Protein AF-A0A960U790-F1 (afdb_monomer_lite)

Radius of gyration: 33.73 Å; chains: 1; bounding box: 85×59×115 Å

pLDDT: mean 70.13, std 19.77, range [30.08, 96.19]

Structure (mmCIF, N/CA/C/O backbone):
data_AF-A0A960U790-F1
#
_entry.id   AF-A0A960U790-F1
#
loop_
_atom_site.group_PDB
_atom_site.id
_atom_site.type_symbol
_atom_site.label_atom_id
_atom_site.label_alt_id
_atom_site.label_comp_id
_atom_site.label_asym_id
_atom_site.label_entity_id
_atom_site.label_seq_id
_atom_site.pdbx_PDB_ins_code
_atom_site.Cartn_x
_atom_site.Cartn_y
_atom_site.Cartn_z
_atom_site.occupancy
_atom_site.B_iso_or_equiv
_atom_site.auth_seq_id
_atom_site.auth_comp_id
_atom_site.auth_asym_id
_atom_site.auth_atom_id
_atom_site.pdbx_PDB_model_num
ATOM 1 N N . LYS A 1 1 ? -8.826 5.912 34.587 1.00 49.28 1 LYS A N 1
ATOM 2 C CA . LYS A 1 1 ? -7.803 6.725 35.297 1.00 49.28 1 LYS A CA 1
ATOM 3 C C . LYS A 1 1 ? -6.588 7.005 34.409 1.00 49.28 1 LYS A C 1
ATOM 5 O O . LYS A 1 1 ? -6.389 8.159 34.056 1.00 49.28 1 LYS A O 1
ATOM 10 N N . GLU A 1 2 ? -5.840 5.986 33.973 1.00 54.81 2 GLU A N 1
ATOM 11 C CA . GLU A 1 2 ? -4.635 6.170 33.137 1.00 54.81 2 GLU A CA 1
ATOM 12 C C . GLU A 1 2 ? -4.906 6.847 31.784 1.00 54.81 2 GLU A C 1
ATOM 14 O O . GLU A 1 2 ? -4.167 7.744 31.392 1.00 54.81 2 GLU A O 1
ATOM 19 N N . LEU A 1 3 ? -6.016 6.516 31.112 1.00 60.47 3 LEU A N 1
ATOM 20 C CA . LEU A 1 3 ? -6.427 7.194 29.874 1.00 60.47 3 LEU A CA 1
ATOM 21 C C . LEU A 1 3 ? -6.620 8.712 30.059 1.00 60.47 3 LEU A C 1
ATOM 23 O O . LEU A 1 3 ? -6.182 9.495 29.224 1.00 60.47 3 LEU A O 1
ATOM 27 N N . ILE A 1 4 ? -7.243 9.129 31.165 1.00 62.88 4 ILE A N 1
ATOM 28 C CA . ILE A 1 4 ? -7.493 10.547 31.476 1.00 62.88 4 ILE A CA 1
ATOM 29 C C . ILE A 1 4 ? -6.164 11.275 31.704 1.00 62.88 4 ILE A C 1
ATOM 31 O O . ILE A 1 4 ? -5.945 12.350 31.151 1.00 62.88 4 ILE A O 1
ATOM 35 N N . TYR A 1 5 ? -5.248 10.658 32.456 1.00 64.69 5 TYR A N 1
ATOM 36 C CA . TYR A 1 5 ? -3.907 11.196 32.683 1.00 64.69 5 TYR A CA 1
ATOM 37 C C . TYR A 1 5 ? -3.100 11.325 31.381 1.00 64.69 5 TYR A C 1
ATOM 39 O O . TYR A 1 5 ? -2.444 12.341 31.148 1.00 64.69 5 TYR A O 1
ATOM 47 N N . ASN A 1 6 ? -3.198 10.324 30.504 1.00 69.56 6 ASN A N 1
ATOM 48 C CA . ASN A 1 6 ? -2.586 10.321 29.179 1.00 69.56 6 ASN A CA 1
ATOM 49 C C . ASN A 1 6 ? -3.127 11.448 28.292 1.00 69.56 6 ASN A C 1
ATOM 51 O O . ASN A 1 6 ? -2.356 12.243 27.756 1.00 69.56 6 ASN A O 1
ATOM 55 N N . LEU A 1 7 ? -4.449 11.553 28.157 1.00 71.94 7 LEU A N 1
ATOM 56 C CA . LEU A 1 7 ? -5.073 12.606 27.358 1.00 71.94 7 LEU A CA 1
ATOM 57 C C . LEU A 1 7 ? -4.711 13.992 27.893 1.00 71.94 7 LEU A C 1
ATOM 59 O O . LEU A 1 7 ? -4.358 14.869 27.107 1.00 71.94 7 LEU A O 1
ATOM 63 N N . GLN A 1 8 ? -4.699 14.175 29.215 1.00 73.50 8 GLN A N 1
ATOM 64 C CA . GLN A 1 8 ? -4.265 15.433 29.807 1.00 73.50 8 GLN A CA 1
ATOM 65 C C . GLN A 1 8 ? -2.802 15.743 29.483 1.00 73.50 8 GLN A C 1
ATOM 67 O O . GLN A 1 8 ? -2.508 16.827 28.982 1.00 73.50 8 GLN A O 1
ATOM 72 N N . SER A 1 9 ? -1.893 14.795 29.706 1.00 75.25 9 SER A N 1
ATOM 73 C CA . SER A 1 9 ? -0.453 15.023 29.554 1.00 75.25 9 SER A CA 1
ATOM 74 C C . SER A 1 9 ? -0.055 15.332 28.109 1.00 75.25 9 SER A C 1
ATOM 76 O O . SER A 1 9 ? 0.824 16.169 27.891 1.00 75.25 9 SER A O 1
ATOM 78 N N . PHE A 1 10 ? -0.694 14.676 27.133 1.00 80.44 10 PHE A N 1
ATOM 79 C CA . PHE A 1 10 ? -0.276 14.679 25.726 1.00 80.44 10 PHE A CA 1
ATOM 80 C C . PHE A 1 10 ? -1.187 15.469 24.770 1.00 80.44 10 PHE A C 1
ATOM 82 O O . PHE A 1 10 ? -0.719 15.828 23.691 1.00 80.44 10 PHE A O 1
ATOM 89 N N . ALA A 1 11 ? -2.448 15.748 25.123 1.00 81.25 11 ALA A N 1
ATOM 90 C CA . ALA A 1 11 ? -3.440 16.329 24.204 1.00 81.25 11 ALA A CA 1
ATOM 91 C C . ALA A 1 11 ? -4.137 17.608 24.720 1.00 81.25 11 ALA A C 1
ATOM 93 O O . ALA A 1 11 ? -5.062 18.091 24.066 1.00 81.25 11 ALA A O 1
ATOM 94 N N . THR A 1 12 ? -3.706 18.180 25.852 1.00 78.62 12 THR A N 1
ATOM 95 C CA . THR A 1 12 ? -4.268 19.434 26.405 1.00 78.62 12 THR A CA 1
ATOM 96 C C . THR A 1 12 ? -3.220 20.543 26.475 1.00 78.62 12 THR A C 1
ATOM 98 O O . THR A 1 12 ? -2.038 20.265 26.689 1.00 78.62 12 THR A O 1
ATOM 101 N N . THR A 1 13 ? -3.629 21.811 26.342 1.00 77.00 13 THR A N 1
ATOM 102 C CA . THR A 1 13 ? -2.705 22.969 26.280 1.00 77.00 13 THR A CA 1
ATOM 103 C C . THR A 1 13 ? -1.801 23.169 27.496 1.00 77.00 13 THR A C 1
ATOM 105 O O . THR A 1 13 ? -0.815 23.893 27.391 1.00 77.00 13 THR A O 1
ATOM 108 N N . GLU A 1 14 ? -2.106 22.538 28.629 1.00 71.50 14 GLU A N 1
ATOM 109 C CA . GLU A 1 14 ? -1.326 22.612 29.873 1.00 71.50 14 GLU A CA 1
ATOM 110 C C . GLU A 1 14 ? -0.773 21.242 30.309 1.00 71.50 14 GLU A C 1
ATOM 112 O O . GLU A 1 14 ? -0.225 21.098 31.402 1.00 71.50 14 GLU A O 1
ATOM 117 N N . GLY A 1 15 ? -0.889 20.231 29.444 1.00 72.75 15 GLY A N 1
ATOM 118 C CA . GLY A 1 15 ? -0.283 18.919 29.637 1.00 72.75 15 GLY A CA 1
ATOM 119 C C . GLY A 1 15 ? 1.237 19.002 29.687 1.00 72.75 15 GLY A C 1
ATOM 120 O O . GLY A 1 15 ? 1.854 19.721 28.901 1.00 72.75 15 GLY A O 1
ATOM 121 N N . SER A 1 16 ? 1.870 18.254 30.591 1.00 74.81 16 SER A N 1
ATOM 122 C CA . SER A 1 16 ? 3.328 18.291 30.784 1.00 74.81 16 SER A CA 1
ATOM 123 C C . SER A 1 16 ? 4.103 17.905 29.517 1.00 74.81 16 SER A C 1
ATOM 125 O O . SER A 1 16 ? 5.072 18.572 29.161 1.00 74.81 16 SER A O 1
ATOM 127 N N . ALA A 1 17 ? 3.662 16.876 28.788 1.00 79.62 17 ALA A N 1
ATOM 128 C CA . ALA A 1 17 ? 4.284 16.449 27.536 1.00 79.62 17 ALA A CA 1
ATOM 129 C C . ALA A 1 17 ? 3.899 17.357 26.356 1.00 79.62 17 ALA A C 1
ATOM 131 O O . ALA A 1 17 ? 4.753 17.675 25.530 1.00 79.62 17 ALA A O 1
ATOM 132 N N . TYR A 1 18 ? 2.647 17.825 26.308 1.00 83.44 18 TYR A N 1
ATOM 133 C CA . TYR A 1 18 ? 2.175 18.761 25.283 1.00 83.44 18 TYR A CA 1
ATOM 134 C C . TYR A 1 18 ? 2.915 20.107 25.348 1.00 83.44 18 TYR A C 1
ATOM 136 O O . TYR A 1 18 ? 3.306 20.659 24.325 1.00 83.44 18 TYR A O 1
ATOM 144 N N . THR A 1 19 ? 3.143 20.642 26.550 1.00 82.31 19 THR A N 1
ATOM 145 C CA . THR A 1 19 ? 3.803 21.944 26.760 1.00 82.31 19 THR A CA 1
ATOM 146 C C . THR A 1 19 ? 5.322 21.887 26.659 1.00 82.31 19 THR A C 1
ATOM 148 O O . THR A 1 19 ? 5.932 22.847 26.186 1.00 82.31 19 THR A O 1
ATOM 151 N N . SER A 1 20 ? 5.946 20.793 27.096 1.00 82.31 20 SER A N 1
ATOM 152 C CA . SER A 1 20 ? 7.407 20.648 27.061 1.00 82.31 20 SER A CA 1
ATOM 153 C C . SER A 1 20 ? 7.953 20.301 25.678 1.00 82.31 20 SER A C 1
ATOM 155 O O . SER A 1 20 ? 9.158 20.417 25.462 1.00 82.31 20 SER A O 1
ATOM 157 N N . ASN A 1 21 ? 7.098 19.878 24.742 1.00 82.31 21 ASN A N 1
ATOM 158 C CA . ASN A 1 21 ? 7.537 19.378 23.451 1.00 82.31 21 ASN A CA 1
ATOM 159 C C . ASN A 1 21 ? 6.752 19.988 22.284 1.00 82.31 21 ASN A C 1
ATOM 161 O O . ASN A 1 21 ? 5.572 19.700 22.074 1.00 82.31 21 ASN A O 1
ATOM 165 N N . ASP A 1 22 ? 7.452 20.775 21.464 1.00 83.69 22 ASP A N 1
ATOM 166 C CA . ASP A 1 22 ? 6.905 21.435 20.272 1.00 83.69 22 ASP A CA 1
ATOM 167 C C . ASP A 1 22 ? 6.262 20.470 19.278 1.00 83.69 22 ASP A C 1
ATOM 169 O O . ASP A 1 22 ? 5.402 20.872 18.492 1.00 83.69 22 ASP A O 1
ATOM 173 N N . ALA A 1 23 ? 6.625 19.187 19.331 1.00 82.62 23 ALA A N 1
ATOM 174 C CA . ALA A 1 23 ? 6.073 18.173 18.456 1.00 82.62 23 ALA A CA 1
ATOM 175 C C . ALA A 1 23 ? 4.546 18.090 18.486 1.00 82.62 23 ALA A C 1
ATOM 177 O O . ALA A 1 23 ? 3.942 17.914 17.430 1.00 82.62 23 ALA A O 1
ATOM 178 N N . TYR A 1 24 ? 3.937 18.265 19.660 1.00 85.50 24 TYR A N 1
ATOM 179 C CA . TYR A 1 24 ? 2.486 18.194 19.854 1.00 85.50 24 TYR A CA 1
ATOM 180 C C . TYR A 1 24 ? 1.766 19.511 19.526 1.00 85.50 24 TYR A C 1
ATOM 182 O O . TYR A 1 24 ? 0.544 19.527 19.363 1.00 85.50 24 TYR A O 1
ATOM 190 N N . ARG A 1 25 ? 2.513 20.618 19.410 1.00 85.56 25 ARG A N 1
ATOM 191 C CA . ARG A 1 25 ? 1.985 21.991 19.315 1.00 85.56 25 ARG A CA 1
ATOM 192 C C . ARG A 1 25 ? 2.064 22.604 17.921 1.00 85.56 25 ARG A C 1
ATOM 194 O O . ARG A 1 25 ? 1.762 23.784 17.769 1.00 85.56 25 ARG A O 1
ATOM 201 N N . LEU A 1 26 ? 2.484 21.837 16.916 1.00 79.88 26 LEU A N 1
ATOM 202 C CA . LEU A 1 26 ? 2.589 22.323 15.541 1.00 79.88 26 LEU A CA 1
ATOM 203 C C . LEU A 1 26 ? 1.247 22.904 15.081 1.00 79.88 26 LEU A C 1
ATOM 205 O O . LEU A 1 26 ? 0.240 22.205 15.093 1.00 79.88 26 LEU A O 1
ATOM 209 N N . SER A 1 27 ? 1.228 24.169 14.661 1.00 76.25 27 SER A N 1
ATOM 210 C CA . SER A 1 27 ? -0.010 24.895 14.341 1.00 76.25 27 SER A CA 1
ATOM 211 C C . SER A 1 27 ? -0.846 24.219 13.248 1.00 76.25 27 SER A C 1
ATOM 213 O O . SER A 1 27 ? -2.066 24.173 13.366 1.00 76.25 27 SER A O 1
ATOM 215 N N . ALA A 1 28 ? -0.202 23.649 12.225 1.00 77.44 28 ALA A N 1
ATOM 216 C CA . ALA A 1 28 ? -0.868 22.931 11.133 1.00 77.44 28 ALA A CA 1
ATOM 217 C C . ALA A 1 28 ? -1.344 21.513 11.515 1.00 77.44 28 ALA A C 1
ATOM 219 O O . ALA A 1 28 ? -2.295 20.997 10.928 1.00 77.44 28 ALA A O 1
ATOM 220 N N . HIS A 1 29 ? -0.696 20.869 12.491 1.00 84.31 29 HIS A N 1
ATOM 221 C CA . HIS A 1 29 ? -0.903 19.453 12.828 1.00 84.31 29 HIS A CA 1
ATOM 222 C C . HIS A 1 29 ? -0.875 19.214 14.338 1.00 84.31 29 HIS A C 1
ATOM 224 O O . HIS A 1 29 ? -0.199 18.313 14.835 1.00 84.31 29 HIS A O 1
ATOM 230 N N . SER A 1 30 ? -1.607 20.041 15.076 1.00 85.81 30 SER A N 1
ATOM 231 C CA . SER A 1 30 ? -1.618 19.975 16.532 1.00 85.81 30 SER A CA 1
ATOM 232 C C . SER A 1 30 ? -2.286 18.684 17.010 1.00 85.81 30 SER A C 1
ATOM 234 O O . SER A 1 30 ? -3.311 18.251 16.469 1.00 85.81 30 SER A O 1
ATOM 236 N N . SER A 1 31 ? -1.702 18.094 18.053 1.00 86.06 31 SER A N 1
ATOM 237 C CA . SER A 1 31 ? -2.255 16.943 18.774 1.00 86.06 31 SER A CA 1
ATOM 238 C C . SER A 1 31 ? -3.260 17.346 19.858 1.00 86.06 31 SER A C 1
ATOM 240 O O . SER A 1 31 ? -3.664 16.503 20.656 1.00 86.06 31 SER A O 1
ATOM 242 N N . ARG A 1 32 ? -3.652 18.626 19.924 1.00 85.25 32 ARG A N 1
ATOM 243 C CA . ARG A 1 32 ? -4.670 19.106 20.863 1.00 85.25 32 ARG A CA 1
ATOM 244 C C . ARG A 1 32 ? -5.994 18.394 20.600 1.00 85.25 32 ARG A C 1
ATOM 246 O O . ARG A 1 32 ? -6.420 18.295 19.449 1.00 85.25 32 ARG A O 1
ATOM 253 N N . LEU A 1 33 ? -6.657 17.942 21.661 1.00 79.88 33 LEU A N 1
ATOM 254 C CA . LEU A 1 33 ? -7.851 17.103 21.571 1.00 79.88 33 LEU A CA 1
ATOM 255 C C . LEU A 1 33 ? -8.955 17.723 20.699 1.00 79.88 33 LEU A C 1
ATOM 257 O O . LEU A 1 33 ? -9.510 17.033 19.849 1.00 79.88 33 LEU A O 1
ATOM 261 N N . SER A 1 34 ? -9.222 19.024 20.849 1.00 74.69 34 SER A N 1
ATOM 262 C CA . SER A 1 34 ? -10.219 19.751 20.049 1.00 74.69 34 SER A CA 1
ATOM 263 C C . SER A 1 34 ? -9.935 19.714 18.548 1.00 74.69 34 SER A C 1
ATOM 265 O O . SER A 1 34 ? -10.837 19.429 17.760 1.00 74.69 34 SER A O 1
ATOM 267 N N . TYR A 1 35 ? -8.679 19.915 18.144 1.00 82.06 35 TYR A N 1
ATOM 268 C CA . TYR A 1 35 ? -8.278 19.834 16.740 1.00 82.06 35 TYR A CA 1
ATOM 269 C C . TYR A 1 35 ? -8.288 18.403 16.219 1.00 82.06 35 TYR A C 1
ATOM 271 O O . TYR A 1 35 ? -8.776 18.161 15.121 1.00 82.06 35 TYR A O 1
ATOM 279 N N . VAL A 1 36 ? -7.804 17.438 17.003 1.00 82.94 36 VAL A N 1
ATOM 280 C CA . VAL A 1 36 ? -7.788 16.028 16.595 1.00 82.94 36 VAL A CA 1
ATOM 281 C C . VAL A 1 36 ? -9.210 15.505 16.385 1.00 82.94 36 VAL A C 1
ATOM 283 O O . VAL A 1 36 ? -9.488 14.906 15.352 1.00 82.94 36 VAL A O 1
ATOM 286 N N . VAL A 1 37 ? -10.135 15.769 17.311 1.00 78.50 37 VAL A N 1
ATOM 287 C CA . VAL A 1 37 ? -11.541 15.343 17.194 1.00 78.50 37 VAL A CA 1
ATOM 288 C C . VAL A 1 37 ? -12.254 16.082 16.058 1.00 78.50 37 VAL A C 1
ATOM 290 O O . VAL A 1 37 ? -12.947 15.446 15.262 1.00 78.50 37 VAL A O 1
ATOM 293 N N . GLY A 1 38 ? -12.058 17.399 15.937 1.00 74.56 38 GLY A N 1
ATOM 294 C CA . GLY A 1 38 ? -12.632 18.198 14.852 1.00 74.56 38 GLY A CA 1
ATOM 295 C C . GLY A 1 38 ? -12.177 17.723 13.470 1.00 74.56 38 GLY A C 1
ATOM 296 O O . GLY A 1 38 ? -13.012 17.465 12.599 1.00 74.56 38 GLY A O 1
ATOM 297 N N . ASP A 1 39 ? -10.869 17.527 13.292 1.00 82.50 39 ASP A N 1
ATOM 298 C CA . ASP A 1 39 ? -10.276 17.078 12.031 1.00 82.50 39 ASP A CA 1
ATOM 299 C C . ASP A 1 39 ? -10.623 15.622 11.711 1.00 82.50 39 ASP A C 1
ATOM 301 O O . ASP A 1 39 ? -10.814 15.297 10.542 1.00 82.50 39 ASP A O 1
ATOM 305 N N . MET A 1 40 ? -10.742 14.748 12.719 1.00 83.88 40 MET A N 1
ATOM 306 C CA . MET A 1 40 ? -11.142 13.343 12.551 1.00 83.88 40 MET A CA 1
ATOM 307 C C . MET A 1 40 ? -12.595 13.212 12.085 1.00 83.88 40 MET A C 1
ATOM 309 O O . MET A 1 40 ? -12.924 12.329 11.292 1.00 83.88 40 MET A O 1
ATOM 313 N N . MET A 1 41 ? -13.482 14.093 12.546 1.00 76.88 41 MET A N 1
ATOM 314 C CA . MET A 1 41 ? -14.902 14.012 12.208 1.00 76.88 41 MET A CA 1
ATOM 315 C C . MET A 1 41 ? -15.205 14.379 10.753 1.00 76.88 41 MET A C 1
ATOM 317 O O . MET A 1 41 ? -16.214 13.924 10.219 1.00 76.88 41 MET A O 1
ATOM 321 N N . VAL A 1 42 ? -14.334 15.136 10.083 1.00 78.94 42 VAL A N 1
ATOM 322 C CA . VAL A 1 42 ? -14.486 15.483 8.660 1.00 78.94 42 VAL A CA 1
ATOM 323 C C . VAL A 1 42 ? -14.420 14.247 7.739 1.00 78.94 42 VAL A C 1
ATOM 325 O O . VAL A 1 42 ? -15.391 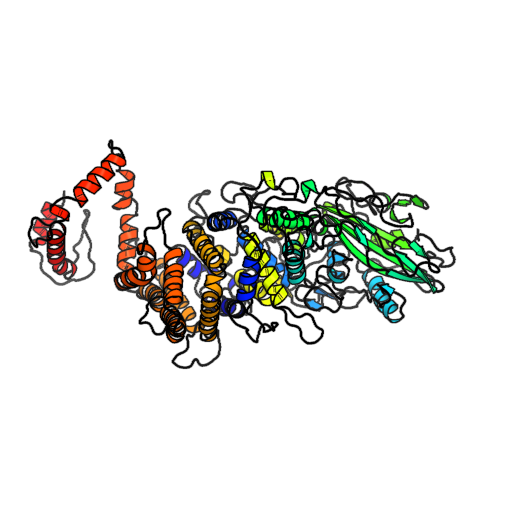13.996 7.027 1.00 78.94 42 VAL A O 1
ATOM 328 N N . PRO A 1 43 ? -13.349 13.426 7.731 1.00 81.56 43 PRO A N 1
ATOM 329 C CA . PRO A 1 43 ? -13.327 12.188 6.954 1.00 81.56 43 PRO A CA 1
ATOM 330 C C . PRO A 1 43 ? -14.363 11.166 7.444 1.00 81.56 43 PRO A C 1
ATOM 332 O O . PRO A 1 43 ? -14.939 10.463 6.619 1.00 81.56 43 PRO A O 1
ATOM 335 N N . LEU A 1 44 ? -14.670 11.096 8.747 1.00 80.12 44 LEU A N 1
ATOM 336 C CA . LEU A 1 44 ? -15.715 10.185 9.235 1.00 80.12 44 LEU A CA 1
ATOM 337 C C . LEU A 1 44 ? -17.084 10.511 8.629 1.00 80.12 44 LEU A C 1
ATOM 339 O O . LEU A 1 44 ? -17.762 9.600 8.163 1.00 80.12 44 LEU A O 1
ATOM 343 N N . ARG A 1 45 ? -17.473 11.790 8.540 1.00 75.06 45 ARG A N 1
ATOM 344 C CA . ARG A 1 45 ? -18.717 12.197 7.859 1.00 75.06 45 ARG A CA 1
ATOM 345 C C . ARG A 1 45 ? -18.766 11.732 6.416 1.00 75.06 45 ARG A C 1
ATOM 347 O O . ARG A 1 45 ? -19.806 11.245 5.991 1.00 75.06 45 ARG A O 1
ATOM 354 N N . ALA A 1 46 ? -17.648 11.818 5.702 1.00 76.94 46 ALA A N 1
ATOM 355 C CA . ALA A 1 46 ? -17.554 11.393 4.311 1.00 76.94 46 ALA A CA 1
ATOM 356 C C . ALA A 1 46 ? -17.796 9.880 4.107 1.00 76.94 46 ALA A C 1
ATOM 358 O O . ALA A 1 46 ? -18.114 9.451 3.001 1.00 76.94 46 ALA A O 1
ATOM 359 N N . LEU A 1 47 ? -17.686 9.053 5.157 1.00 77.50 47 LEU A N 1
ATOM 360 C CA . LEU A 1 47 ? -18.060 7.632 5.095 1.00 77.50 47 LEU A CA 1
ATOM 361 C C . LEU A 1 47 ? -19.583 7.422 5.136 1.00 77.50 47 LEU A C 1
ATOM 363 O O . LEU A 1 47 ? -20.097 6.498 4.497 1.00 77.50 47 LEU A O 1
ATOM 367 N N . PHE A 1 48 ? -20.294 8.270 5.886 1.00 71.00 48 PHE A N 1
ATOM 368 C CA . PHE A 1 48 ? -21.737 8.162 6.138 1.00 71.00 48 PHE A CA 1
ATOM 369 C C . PHE A 1 48 ? -22.583 9.081 5.249 1.00 71.00 48 PHE A C 1
ATOM 371 O O . PHE A 1 48 ? -23.780 8.844 5.084 1.00 71.00 48 PHE A O 1
ATOM 378 N N . ALA A 1 49 ? -21.994 10.126 4.677 1.00 68.69 49 ALA A N 1
ATOM 379 C CA . ALA A 1 49 ? -22.663 11.130 3.864 1.00 68.69 49 ALA A CA 1
ATOM 380 C C . ALA A 1 49 ? -21.759 11.593 2.717 1.00 68.69 49 ALA A C 1
ATOM 382 O O . ALA A 1 49 ? -20.535 11.588 2.832 1.00 68.69 49 ALA A O 1
ATOM 383 N N . ASN A 1 50 ? -22.371 12.036 1.618 1.00 67.12 50 ASN A N 1
ATOM 384 C CA . ASN A 1 50 ? -21.640 12.645 0.510 1.00 67.12 50 ASN A CA 1
ATOM 385 C C . ASN A 1 50 ? -21.191 14.054 0.925 1.00 67.12 50 ASN A C 1
ATOM 387 O O . ASN A 1 50 ? -21.965 15.007 0.849 1.00 67.12 50 ASN A O 1
ATOM 391 N N . ASP A 1 51 ? -19.954 14.169 1.401 1.00 65.81 51 ASP A N 1
ATOM 392 C CA . ASP A 1 51 ? -19.344 15.441 1.785 1.00 65.81 51 ASP A CA 1
ATOM 393 C C . ASP A 1 51 ? -18.773 16.153 0.538 1.00 65.81 51 ASP A C 1
ATOM 395 O O . ASP A 1 51 ? -17.960 15.555 -0.172 1.00 65.81 51 ASP A O 1
ATOM 399 N N . PRO A 1 52 ? -19.134 17.423 0.260 1.00 64.81 52 PRO A N 1
ATOM 400 C CA . PRO A 1 52 ? -18.595 18.183 -0.872 1.00 64.81 52 PRO A CA 1
ATOM 401 C C . PRO A 1 52 ? -17.062 18.282 -0.899 1.00 64.81 52 PRO A C 1
ATOM 403 O O . PRO A 1 52 ? -16.481 18.460 -1.971 1.00 64.81 52 PRO A O 1
ATOM 406 N N . LYS A 1 53 ? -16.395 18.171 0.259 1.00 67.31 53 LYS A N 1
ATOM 407 C CA . LYS A 1 53 ? -14.929 18.199 0.387 1.00 67.31 53 LYS A CA 1
ATOM 408 C C . LYS A 1 53 ? -14.263 16.982 -0.257 1.00 67.31 53 LYS A C 1
ATOM 410 O O . LYS A 1 53 ? -13.126 17.084 -0.718 1.00 67.31 53 LYS A O 1
ATOM 415 N N . TYR A 1 54 ? -14.955 15.846 -0.298 1.00 69.38 54 TYR A N 1
ATOM 416 C CA . TYR A 1 54 ? -14.477 14.626 -0.937 1.00 69.38 54 TYR A CA 1
ATOM 417 C C . TYR A 1 54 ? -15.326 14.384 -2.185 1.00 69.38 54 TYR A C 1
ATOM 419 O O . TYR A 1 54 ? -16.420 13.831 -2.083 1.00 69.38 54 TYR A O 1
ATOM 427 N N . PRO A 1 55 ? -14.868 14.807 -3.375 1.00 64.25 55 PRO A N 1
ATOM 428 C CA . PRO A 1 55 ? -15.619 14.572 -4.599 1.00 64.25 55 PRO A CA 1
ATOM 429 C C . PRO A 1 55 ? -15.785 13.048 -4.776 1.00 64.25 55 PRO A C 1
ATOM 431 O O . PRO A 1 55 ? -14.799 12.329 -4.910 1.00 64.25 55 PRO A O 1
ATOM 434 N N . MET A 1 56 ? -17.029 12.554 -4.710 1.00 76.19 56 MET A N 1
ATOM 435 C CA . MET A 1 56 ? -17.412 11.134 -4.825 1.00 76.19 56 MET A CA 1
ATOM 436 C C . MET A 1 56 ? -18.446 10.928 -5.945 1.00 76.19 56 MET A C 1
ATOM 438 O O . MET A 1 56 ? -19.076 11.878 -6.422 1.00 76.19 56 MET A O 1
ATOM 442 N N . LYS A 1 57 ? -18.627 9.684 -6.406 1.00 71.75 57 LYS A N 1
ATOM 443 C CA . LYS A 1 57 ? -19.493 9.319 -7.550 1.00 71.75 57 LYS A CA 1
ATOM 444 C C . LYS A 1 57 ? -21.015 9.483 -7.321 1.00 71.75 57 LYS A C 1
ATOM 446 O O . LYS A 1 57 ? -21.770 9.481 -8.286 1.00 71.75 57 LYS A O 1
ATOM 451 N N . THR A 1 58 ? -21.459 9.792 -6.100 1.00 61.34 58 THR A N 1
ATOM 452 C CA . THR A 1 58 ? -22.817 10.259 -5.710 1.00 61.34 58 THR A CA 1
ATOM 453 C C . THR A 1 58 ? -23.997 9.277 -5.781 1.00 61.34 58 THR A C 1
ATOM 455 O O . THR A 1 58 ? -25.084 9.665 -5.363 1.00 61.34 58 THR A O 1
ATOM 458 N N . ASP A 1 59 ? -23.842 8.022 -6.209 1.00 66.06 59 ASP A N 1
ATOM 459 C CA . ASP A 1 59 ? -24.972 7.075 -6.289 1.00 66.06 59 ASP A CA 1
ATOM 460 C C . ASP A 1 59 ? -25.277 6.338 -4.972 1.00 66.06 59 ASP A C 1
ATOM 462 O O . ASP A 1 59 ? -26.442 6.080 -4.669 1.00 66.06 59 ASP A O 1
ATOM 466 N N . LYS A 1 60 ? -24.261 6.051 -4.154 1.00 73.06 60 LYS A N 1
ATOM 467 C CA . LYS A 1 60 ? -24.388 5.491 -2.797 1.00 73.06 60 LYS A CA 1
ATOM 468 C C . LYS A 1 60 ? -23.256 6.004 -1.901 1.00 73.06 60 LYS A C 1
ATOM 470 O O . LYS A 1 60 ? -22.238 6.473 -2.393 1.00 73.06 60 LYS A O 1
ATOM 475 N N . THR A 1 61 ? -23.413 5.900 -0.581 1.00 76.56 61 THR A N 1
ATOM 476 C CA . THR A 1 61 ? -22.339 6.231 0.374 1.00 76.56 61 THR A CA 1
ATOM 477 C C . THR A 1 61 ? -21.278 5.127 0.418 1.00 76.56 61 THR A C 1
ATOM 479 O O . THR A 1 61 ? -21.561 3.969 0.092 1.00 76.56 61 THR A O 1
ATOM 482 N N . VAL A 1 62 ? -20.060 5.445 0.879 1.00 81.25 62 VAL A N 1
ATOM 483 C CA . VAL A 1 62 ? -18.982 4.449 1.055 1.00 81.25 62 VAL A CA 1
ATOM 484 C C . VAL A 1 62 ? -19.434 3.301 1.959 1.00 81.25 62 VAL A C 1
ATOM 486 O O . VAL A 1 62 ? -19.207 2.139 1.626 1.00 81.25 62 VAL A O 1
ATOM 489 N N . LEU A 1 63 ? -20.136 3.601 3.057 1.00 76.94 63 LEU A N 1
ATOM 490 C CA . LEU A 1 63 ? -20.687 2.577 3.946 1.00 76.94 63 LEU A CA 1
ATOM 491 C C . LEU A 1 63 ? -21.684 1.653 3.234 1.00 76.94 63 LEU A C 1
ATOM 493 O O . LEU A 1 63 ? -21.649 0.440 3.430 1.00 76.94 63 LEU A O 1
ATOM 497 N N . SER A 1 64 ? -22.559 2.203 2.389 1.00 76.06 64 SER A N 1
ATOM 498 C CA . SER A 1 64 ? -23.512 1.381 1.641 1.00 76.06 64 SER A CA 1
ATOM 499 C C . SER A 1 64 ? -22.792 0.419 0.698 1.00 76.06 64 SER A C 1
ATOM 501 O O . SER A 1 64 ? -23.156 -0.753 0.649 1.00 76.06 64 SER A O 1
ATOM 503 N N . TYR A 1 65 ? -21.753 0.881 -0.000 1.00 84.06 65 TYR A N 1
ATOM 504 C CA . TYR A 1 65 ? -20.929 0.012 -0.838 1.00 84.06 65 TYR A CA 1
ATOM 505 C C . TYR A 1 65 ? -20.172 -1.043 -0.032 1.00 84.06 65 TYR A C 1
ATOM 507 O O . TYR A 1 65 ? -20.107 -2.190 -0.458 1.00 84.06 65 TYR A O 1
ATOM 515 N N . LEU A 1 66 ? -19.621 -0.688 1.131 1.00 84.31 66 LEU A N 1
ATOM 516 C CA . LEU A 1 66 ? -18.940 -1.642 2.009 1.00 84.31 66 LEU A CA 1
ATOM 517 C C . LEU A 1 66 ? -19.868 -2.797 2.392 1.00 84.31 66 LEU A C 1
ATOM 519 O O . LEU A 1 66 ? -19.485 -3.956 2.265 1.00 84.31 66 LEU A O 1
ATOM 523 N N . LEU A 1 67 ? -21.095 -2.482 2.802 1.00 75.94 67 LEU A N 1
ATOM 524 C CA . LEU A 1 67 ? -22.075 -3.492 3.191 1.00 75.94 67 LEU A CA 1
ATOM 525 C C . LEU A 1 67 ? -22.547 -4.327 1.992 1.00 75.94 67 LEU A C 1
ATOM 527 O O . LEU A 1 67 ? -22.767 -5.521 2.140 1.00 75.94 67 LEU A O 1
ATOM 531 N N . ASP A 1 68 ? -22.691 -3.725 0.808 1.00 79.38 68 ASP A N 1
ATOM 532 C CA . ASP A 1 68 ? -23.027 -4.465 -0.419 1.00 79.38 68 ASP A CA 1
ATOM 533 C C . ASP A 1 68 ? -21.889 -5.418 -0.831 1.00 79.38 68 ASP A C 1
ATOM 535 O O . ASP A 1 68 ? -22.142 -6.540 -1.260 1.00 79.38 68 ASP A O 1
ATOM 539 N N . ASN A 1 69 ? -20.631 -5.008 -0.651 1.00 83.19 69 ASN A N 1
ATOM 540 C CA . ASN A 1 69 ? -19.466 -5.847 -0.936 1.00 83.19 69 ASN A CA 1
ATOM 541 C C . ASN A 1 69 ? -19.328 -6.992 0.073 1.00 83.19 69 ASN A C 1
ATOM 543 O O . ASN A 1 69 ? -19.026 -8.113 -0.328 1.00 83.19 69 ASN A O 1
ATOM 547 N N . LEU A 1 70 ? -19.582 -6.751 1.362 1.00 77.62 70 LEU A N 1
ATOM 548 C CA . LEU A 1 70 ? -19.608 -7.819 2.368 1.00 77.62 70 LEU A CA 1
ATOM 549 C C . LEU A 1 70 ? -20.693 -8.868 2.068 1.00 77.62 70 LEU A C 1
ATOM 551 O O . LEU A 1 70 ? -20.466 -10.044 2.326 1.00 77.62 70 LEU A O 1
ATOM 555 N N . ASN A 1 71 ? -21.805 -8.476 1.433 1.00 69.94 71 ASN A N 1
ATOM 556 C CA . ASN A 1 71 ? -22.848 -9.404 0.974 1.00 69.94 71 ASN A CA 1
ATOM 557 C C . ASN A 1 71 ? -22.411 -10.345 -0.141 1.00 69.94 71 ASN A C 1
ATOM 559 O O . ASN A 1 71 ? -22.983 -11.413 -0.329 1.00 69.94 71 ASN A O 1
ATOM 563 N N . SER A 1 72 ? -21.382 -9.976 -0.897 1.00 72.19 72 SER A N 1
ATOM 564 C CA . SER A 1 72 ? -20.971 -10.810 -2.020 1.00 72.19 72 SER A CA 1
ATOM 565 C C . SER A 1 72 ? -20.314 -12.130 -1.596 1.00 72.19 72 SER A C 1
ATOM 567 O O . SER A 1 72 ? -20.281 -13.045 -2.422 1.00 72.19 72 SER A O 1
ATOM 569 N N . TYR A 1 73 ? -19.857 -12.281 -0.341 1.00 73.19 73 TYR A N 1
ATOM 570 C CA . TYR A 1 73 ? -19.071 -13.439 0.107 1.00 73.19 73 TYR A CA 1
ATOM 571 C C . TYR A 1 73 ? -19.456 -13.980 1.483 1.00 73.19 73 TYR A C 1
ATOM 573 O O . TYR A 1 73 ? -19.746 -13.233 2.416 1.00 73.19 73 TYR A O 1
ATOM 581 N N . GLU A 1 74 ? -19.341 -15.299 1.631 1.00 66.44 74 GLU A N 1
ATOM 582 C CA . GLU A 1 74 ? -19.443 -15.967 2.927 1.00 66.44 74 GLU A CA 1
ATOM 583 C C . GLU A 1 74 ? -18.157 -15.734 3.732 1.00 66.44 74 GLU A C 1
ATOM 585 O O . GLU A 1 74 ? -17.137 -16.403 3.544 1.00 66.44 74 GLU A O 1
ATOM 590 N N . THR A 1 75 ? -18.177 -14.750 4.632 1.00 62.62 75 THR A N 1
ATOM 591 C CA . THR A 1 75 ? -17.081 -14.548 5.591 1.00 62.62 75 THR A CA 1
ATOM 592 C C . THR A 1 75 ? -17.340 -15.348 6.871 1.00 62.62 75 THR A C 1
ATOM 594 O O . THR A 1 75 ? -18.471 -15.455 7.334 1.00 62.62 75 THR A O 1
ATOM 597 N N . SER A 1 76 ? -16.292 -15.964 7.427 1.00 53.97 76 SER A N 1
ATOM 598 C CA . SER A 1 76 ? -16.385 -16.793 8.639 1.00 53.97 76 SER A CA 1
ATOM 599 C C . SER A 1 76 ? -16.832 -16.014 9.878 1.00 53.97 76 SER A C 1
ATOM 601 O O . SER A 1 76 ? -16.581 -14.813 9.950 1.00 53.97 76 SER A O 1
ATOM 603 N N . ASN A 1 77 ? -17.331 -16.750 10.880 1.00 54.59 77 ASN A N 1
ATOM 604 C CA . ASN A 1 77 ? -17.801 -16.292 12.193 1.00 54.59 77 ASN A CA 1
ATOM 605 C C . ASN A 1 77 ? -17.154 -14.973 12.687 1.00 54.59 77 ASN A C 1
ATOM 607 O O . ASN A 1 77 ? -15.959 -14.970 13.016 1.00 54.59 77 ASN A O 1
ATOM 611 N N . PRO A 1 78 ? -17.913 -13.860 12.771 1.00 58.62 78 PRO A N 1
ATOM 612 C CA . PRO A 1 78 ? -17.395 -12.562 13.216 1.00 58.62 78 PRO A CA 1
ATOM 613 C C . PRO A 1 78 ? -16.940 -12.544 14.684 1.00 58.62 78 PRO A C 1
ATOM 615 O O . PRO A 1 78 ? -16.252 -11.613 15.087 1.00 58.62 78 PRO A O 1
ATOM 618 N N . GLU A 1 79 ? -17.253 -13.595 15.449 1.00 57.75 79 GLU A N 1
ATOM 619 C CA . GLU A 1 79 ? -16.954 -13.812 16.876 1.00 57.75 79 GLU A CA 1
ATOM 620 C C . GLU A 1 79 ? -15.473 -13.677 17.285 1.00 57.75 79 GLU A C 1
ATOM 622 O O . GLU A 1 79 ? -15.167 -13.591 18.470 1.00 57.75 79 GLU A O 1
ATOM 627 N N . LEU A 1 80 ? -14.531 -13.663 16.334 1.00 68.62 80 LEU A N 1
ATOM 628 C CA . LEU A 1 80 ? -13.085 -13.606 16.608 1.00 68.62 80 LEU A CA 1
ATOM 629 C C . LEU A 1 80 ? -12.415 -12.296 16.165 1.00 68.62 80 LEU A C 1
ATOM 631 O O . LEU A 1 80 ? -11.179 -12.195 16.140 1.00 68.62 80 LEU A O 1
ATOM 635 N N . ILE A 1 81 ? -13.203 -11.281 15.807 1.00 73.00 81 ILE A N 1
ATOM 636 C CA . ILE A 1 81 ? -12.676 -9.966 15.427 1.00 73.00 81 ILE A CA 1
ATOM 637 C C . ILE A 1 81 ? -12.026 -9.273 16.625 1.00 73.00 81 ILE A C 1
ATOM 639 O O . ILE A 1 81 ? -10.934 -8.720 16.481 1.00 73.00 81 ILE A O 1
ATOM 643 N N . ASP A 1 82 ? -12.617 -9.379 17.813 1.00 67.81 82 ASP A N 1
ATOM 644 C CA . ASP A 1 82 ? -12.043 -8.811 19.040 1.00 67.81 82 ASP A CA 1
ATOM 645 C C . ASP A 1 82 ? -10.691 -9.445 19.384 1.00 67.81 82 ASP A C 1
ATOM 647 O O . ASP A 1 82 ? -9.712 -8.733 19.602 1.00 67.81 82 ASP A O 1
ATOM 651 N N . SER A 1 83 ? -10.577 -10.776 19.287 1.00 75.44 83 SER A N 1
ATOM 652 C CA . SER A 1 83 ? -9.297 -11.481 19.470 1.00 75.44 83 SER A CA 1
ATOM 653 C C . SER A 1 83 ? -8.230 -11.021 18.468 1.00 75.44 83 SER A C 1
ATOM 655 O O . SER A 1 83 ? -7.044 -10.929 18.790 1.00 75.44 83 SER A O 1
ATOM 657 N N . THR A 1 84 ? -8.639 -10.711 17.239 1.00 84.31 84 THR A N 1
ATOM 658 C CA . THR A 1 84 ? -7.742 -10.190 16.203 1.00 84.31 84 THR A CA 1
ATOM 659 C C . THR A 1 84 ? -7.278 -8.770 16.527 1.00 84.31 84 THR A C 1
ATOM 661 O O . THR A 1 84 ? -6.087 -8.476 16.419 1.00 84.31 84 THR A O 1
ATOM 664 N N . LEU A 1 85 ? -8.194 -7.900 16.961 1.00 80.94 85 LEU A N 1
ATOM 665 C CA . LEU A 1 85 ? -7.879 -6.539 17.394 1.00 80.94 85 LEU A CA 1
ATOM 666 C C . LEU A 1 85 ? -6.934 -6.545 18.603 1.00 80.94 85 LEU A C 1
ATOM 668 O O . LEU A 1 85 ? -5.941 -5.821 18.605 1.00 80.94 85 LEU A O 1
ATOM 672 N N . GLN A 1 86 ? -7.183 -7.423 19.576 1.00 78.25 86 GLN A N 1
ATOM 673 C CA . GLN A 1 86 ? -6.318 -7.615 20.739 1.00 78.25 86 GLN A CA 1
ATOM 674 C C . GLN A 1 86 ? -4.899 -8.011 20.313 1.00 78.25 86 GLN A C 1
ATOM 676 O O . GLN A 1 86 ? -3.917 -7.431 20.777 1.00 78.25 86 GLN A O 1
ATOM 681 N N . LYS A 1 87 ? -4.770 -8.958 19.375 1.00 83.94 87 LYS A N 1
ATOM 682 C CA . LYS A 1 87 ? -3.468 -9.369 18.823 1.00 83.94 87 LYS A CA 1
ATOM 683 C C . LYS A 1 87 ? -2.773 -8.232 18.070 1.00 83.94 87 LYS A C 1
ATOM 685 O O . LYS A 1 87 ? -1.569 -8.078 18.213 1.00 83.94 87 LYS A O 1
ATOM 690 N N . LEU A 1 88 ? -3.496 -7.402 17.317 1.00 85.94 88 LEU A N 1
ATOM 691 C CA . LEU A 1 88 ? -2.915 -6.235 16.633 1.00 85.94 88 LEU A CA 1
ATOM 692 C C . LEU A 1 88 ? -2.356 -5.174 17.598 1.00 85.94 88 LEU A C 1
ATOM 694 O O . LEU A 1 88 ? -1.464 -4.414 17.217 1.00 85.94 88 LEU A O 1
ATOM 698 N N . VAL A 1 89 ? -2.866 -5.118 18.831 1.00 81.19 89 VAL A N 1
ATOM 699 C CA . VAL A 1 89 ? -2.339 -4.257 19.903 1.00 81.19 89 VAL A CA 1
ATOM 700 C C . VAL A 1 89 ? -1.175 -4.932 20.644 1.00 81.19 89 VAL A C 1
ATOM 702 O O . VAL A 1 89 ? -0.178 -4.282 20.963 1.00 81.19 89 VAL A O 1
ATOM 705 N N . ALA A 1 90 ? -1.269 -6.238 20.899 1.00 78.31 90 ALA A N 1
ATOM 706 C CA . ALA A 1 90 ? -0.257 -6.989 21.645 1.00 78.31 90 ALA A CA 1
ATOM 707 C C . ALA A 1 90 ? 1.028 -7.271 20.841 1.00 78.31 90 ALA A C 1
ATOM 709 O O . ALA A 1 90 ? 2.108 -7.413 21.422 1.00 78.31 90 ALA A O 1
ATOM 710 N N . LEU A 1 91 ? 0.923 -7.346 19.513 1.00 85.00 91 LEU A N 1
ATOM 711 C CA . LEU A 1 91 ? 2.040 -7.629 18.616 1.00 85.00 91 LEU A CA 1
ATOM 712 C C . LEU A 1 91 ? 2.631 -6.345 18.022 1.00 85.00 91 LEU A C 1
ATOM 714 O O . LEU A 1 91 ? 1.943 -5.334 17.859 1.00 85.00 91 LEU A O 1
ATOM 718 N N . ASP A 1 92 ? 3.915 -6.390 17.675 1.00 85.44 92 ASP A N 1
ATOM 719 C CA . ASP A 1 92 ? 4.540 -5.377 16.827 1.00 85.44 92 ASP A CA 1
ATOM 720 C C . ASP A 1 92 ? 4.243 -5.627 15.341 1.00 85.44 92 ASP A C 1
ATOM 722 O O . ASP A 1 92 ? 3.614 -6.615 14.956 1.00 85.44 92 ASP A O 1
ATOM 726 N N . PHE A 1 93 ? 4.709 -4.728 14.474 1.00 83.94 93 PHE A N 1
ATOM 727 C CA . PHE A 1 93 ? 4.486 -4.843 13.032 1.00 83.94 93 PHE A CA 1
ATOM 728 C C . PHE A 1 93 ? 5.115 -6.094 12.395 1.00 83.94 93 PHE A C 1
ATOM 730 O O . PHE A 1 93 ? 4.648 -6.544 11.346 1.00 83.94 93 PHE A O 1
ATOM 737 N N . LYS A 1 94 ? 6.158 -6.670 13.010 1.00 85.62 94 LYS A N 1
ATOM 738 C CA . LYS A 1 94 ? 6.746 -7.934 12.565 1.00 85.62 94 LYS A CA 1
ATOM 739 C C . LYS A 1 94 ? 5.979 -9.127 13.100 1.00 85.62 94 LYS A C 1
ATOM 741 O O . LYS A 1 94 ? 6.204 -10.196 12.564 1.00 85.62 94 LYS A O 1
ATOM 746 N N . GLY A 1 95 ? 5.047 -8.967 14.036 1.00 85.69 95 GLY A N 1
ATOM 747 C CA . GLY A 1 95 ? 4.268 -10.050 14.633 1.00 85.69 95 GLY A CA 1
ATOM 748 C C . GLY A 1 95 ? 4.886 -10.623 15.910 1.00 85.69 95 GLY A C 1
ATOM 749 O O . GLY A 1 95 ? 4.404 -11.650 16.386 1.00 85.69 95 GLY A O 1
ATOM 750 N N . TYR A 1 96 ? 5.922 -9.984 16.464 1.00 85.50 96 TYR A N 1
ATOM 751 C CA . TYR A 1 96 ? 6.507 -10.368 17.747 1.00 85.50 96 TYR A CA 1
ATOM 752 C C . TYR A 1 96 ? 5.675 -9.821 18.902 1.00 85.50 96 TYR A C 1
ATOM 754 O O . TYR A 1 96 ? 5.177 -8.696 18.857 1.00 85.50 96 TYR A O 1
ATOM 762 N N . ASP A 1 97 ? 5.573 -10.600 19.974 1.00 81.44 97 ASP A N 1
ATOM 763 C CA . ASP A 1 97 ? 4.916 -10.153 21.198 1.00 81.44 97 ASP A CA 1
ATOM 764 C C . ASP A 1 97 ? 5.773 -9.103 21.918 1.00 81.44 97 ASP A C 1
ATOM 766 O O . ASP A 1 97 ? 6.919 -9.352 22.306 1.00 81.44 97 ASP A O 1
ATOM 770 N N . ARG A 1 98 ? 5.181 -7.924 22.116 1.00 77.81 98 ARG A N 1
ATOM 771 C CA . ARG A 1 98 ? 5.840 -6.729 22.657 1.00 77.81 98 ARG A CA 1
ATOM 772 C C . ARG A 1 98 ? 6.110 -6.778 24.157 1.00 77.81 98 ARG A C 1
ATOM 774 O O . ARG A 1 98 ? 6.701 -5.847 24.711 1.00 77.81 98 ARG A O 1
ATOM 781 N N . SER A 1 99 ? 5.605 -7.799 24.841 1.00 67.12 99 SER A N 1
ATOM 782 C CA . SER A 1 99 ? 5.765 -7.998 26.282 1.00 67.12 99 SER A CA 1
ATOM 783 C C . SER A 1 99 ? 6.860 -9.002 26.629 1.00 67.12 99 SER A C 1
ATOM 785 O O . SER A 1 99 ? 7.466 -8.888 27.692 1.00 67.12 99 SER A O 1
ATOM 787 N N . ILE A 1 100 ? 7.136 -9.952 25.733 1.00 70.81 100 ILE A N 1
ATOM 788 C CA . ILE A 1 100 ? 8.055 -11.070 25.993 1.00 70.81 100 ILE A CA 1
ATOM 789 C C . ILE A 1 100 ? 9.243 -11.126 25.029 1.00 70.81 100 ILE A C 1
ATOM 791 O O . ILE A 1 100 ? 10.280 -11.679 25.391 1.00 70.81 100 ILE A O 1
ATOM 795 N N . SER A 1 101 ? 9.132 -10.575 23.815 1.00 77.00 101 SER A N 1
ATOM 796 C CA . SER A 1 101 ? 10.200 -10.676 22.816 1.00 77.00 101 SER A CA 1
ATOM 797 C C . SER A 1 101 ? 11.202 -9.532 22.946 1.00 77.00 101 SER A C 1
ATOM 799 O O . SER A 1 101 ? 10.854 -8.360 22.801 1.00 77.00 101 SER A O 1
ATOM 801 N N . ALA A 1 102 ? 12.479 -9.870 23.135 1.00 77.56 102 ALA A N 1
ATOM 802 C CA . ALA A 1 102 ? 13.576 -8.900 23.183 1.00 77.56 102 ALA A CA 1
ATOM 803 C C . ALA A 1 102 ? 13.818 -8.180 21.842 1.00 77.56 102 ALA A C 1
ATOM 805 O O . ALA A 1 102 ? 14.419 -7.109 21.820 1.00 77.56 102 ALA A O 1
ATOM 806 N N . SER A 1 103 ? 13.361 -8.762 20.729 1.00 79.44 103 SER A N 1
ATOM 807 C CA . SER A 1 103 ? 13.467 -8.177 19.385 1.00 79.44 103 SER A CA 1
ATOM 808 C C . SER A 1 103 ? 12.244 -7.350 18.989 1.00 79.44 103 SER A C 1
ATOM 810 O O . SER A 1 103 ? 12.230 -6.793 17.891 1.00 79.44 103 SER A O 1
ATOM 812 N N . SER A 1 104 ? 11.226 -7.285 19.853 1.00 77.31 104 SER A N 1
ATOM 813 C CA . SER A 1 104 ? 10.007 -6.533 19.570 1.00 77.31 104 SER A CA 1
ATOM 814 C C . SER A 1 104 ? 10.218 -5.025 19.655 1.00 77.31 104 SER A C 1
ATOM 816 O O . SER A 1 104 ? 11.004 -4.521 20.464 1.00 77.31 104 SER A O 1
ATOM 818 N N . ILE A 1 105 ? 9.474 -4.285 18.835 1.00 76.12 105 ILE A N 1
ATOM 819 C CA . ILE A 1 105 ? 9.452 -2.820 18.897 1.00 76.12 105 ILE A CA 1
ATOM 820 C C . ILE A 1 105 ? 8.381 -2.342 19.881 1.00 76.12 105 ILE A C 1
ATOM 822 O O . ILE A 1 105 ? 7.319 -2.939 20.055 1.00 76.12 105 ILE A O 1
ATOM 826 N N . SER A 1 106 ? 8.615 -1.187 20.503 1.00 74.56 106 SER A N 1
ATOM 827 C CA . SER A 1 106 ? 7.636 -0.523 21.363 1.00 74.56 106 SER A CA 1
ATOM 828 C C . SER A 1 106 ? 6.441 0.077 20.614 1.00 74.56 106 SER A C 1
ATOM 830 O O . SER A 1 106 ? 5.747 0.889 21.209 1.00 74.56 106 SER A O 1
ATOM 832 N N . ILE A 1 107 ? 6.152 -0.304 19.372 1.00 81.06 107 ILE A N 1
ATOM 833 C CA . ILE A 1 107 ? 5.048 0.236 18.566 1.00 81.06 107 ILE A CA 1
ATOM 834 C C . ILE A 1 107 ? 4.144 -0.926 18.163 1.00 81.06 107 ILE A C 1
ATOM 836 O O . ILE A 1 107 ? 4.636 -1.973 17.741 1.00 81.06 107 ILE A O 1
ATOM 840 N N . THR A 1 108 ? 2.830 -0.752 18.316 1.00 84.38 108 THR A N 1
ATOM 841 C CA . THR A 1 108 ? 1.842 -1.789 17.970 1.00 84.38 108 THR A CA 1
ATOM 842 C C . THR A 1 108 ? 1.790 -2.022 16.453 1.00 84.38 108 THR A C 1
ATOM 844 O O . THR A 1 108 ? 2.086 -1.123 15.654 1.00 84.38 108 THR A O 1
ATOM 847 N N . ALA A 1 109 ? 1.353 -3.210 16.031 1.00 87.00 109 ALA A N 1
ATOM 848 C CA . ALA A 1 109 ? 1.040 -3.481 14.630 1.00 87.00 109 ALA A CA 1
ATOM 849 C C . ALA A 1 109 ? -0.044 -2.517 14.113 1.00 87.00 109 ALA A C 1
ATOM 851 O O . ALA A 1 109 ? 0.085 -1.957 13.024 1.00 87.00 109 ALA A O 1
ATOM 852 N N . LEU A 1 110 ? -1.078 -2.260 14.922 1.00 87.62 110 LEU A N 1
ATOM 853 C CA . LEU A 1 110 ? -2.161 -1.334 14.580 1.00 87.62 110 LEU A CA 1
ATOM 854 C C . LEU A 1 110 ? -1.653 0.093 14.312 1.00 87.62 110 LEU A C 1
ATOM 856 O O . LEU A 1 110 ? -1.997 0.695 13.299 1.00 87.62 110 LEU A O 1
ATOM 860 N N . GLU A 1 111 ? -0.805 0.625 15.190 1.00 87.00 111 GLU A N 1
ATOM 861 C CA . GLU A 1 111 ? -0.203 1.951 15.033 1.00 87.00 111 GLU A CA 1
ATOM 862 C C . GLU A 1 111 ? 0.702 2.023 13.805 1.00 87.00 111 GLU A C 1
ATOM 864 O O . GLU A 1 111 ? 0.623 2.978 13.033 1.00 87.00 111 GLU A O 1
ATOM 869 N N . SER A 1 112 ? 1.490 0.974 13.569 1.00 87.81 112 SER A N 1
ATOM 870 C CA . SER A 1 112 ? 2.356 0.879 12.392 1.00 87.81 112 SER A CA 1
ATOM 871 C C . SER A 1 112 ? 1.553 0.848 11.087 1.00 87.81 112 SER A C 1
ATOM 873 O O . SER A 1 112 ? 1.953 1.471 10.107 1.00 87.81 112 SER A O 1
ATOM 875 N N . LEU A 1 113 ? 0.390 0.186 11.063 1.00 88.56 113 LEU A N 1
ATOM 876 C CA . LEU A 1 113 ? -0.488 0.148 9.889 1.00 88.56 113 LEU A CA 1
ATOM 877 C C . LEU A 1 113 ? -0.975 1.555 9.519 1.00 88.56 113 LEU A C 1
ATOM 879 O O . LEU A 1 113 ? -0.869 1.974 8.366 1.00 88.56 113 LEU A O 1
ATOM 883 N N . ILE A 1 114 ? -1.491 2.294 10.503 1.00 90.00 114 ILE A N 1
ATOM 884 C CA . ILE A 1 114 ? -1.996 3.654 10.285 1.00 90.00 114 ILE A CA 1
ATOM 885 C C . ILE A 1 114 ? -0.847 4.608 9.937 1.00 90.00 114 ILE A C 1
ATOM 887 O O . ILE A 1 114 ? -1.005 5.469 9.068 1.00 90.00 114 ILE A O 1
ATOM 891 N N . PHE A 1 115 ? 0.329 4.407 10.536 1.00 88.38 115 PHE A N 1
ATOM 892 C CA . PHE A 1 115 ? 1.543 5.128 10.169 1.00 88.38 115 PHE A CA 1
ATOM 893 C C . PHE A 1 115 ? 1.899 4.935 8.693 1.00 88.38 115 PHE A C 1
ATOM 895 O O . PHE A 1 115 ? 2.080 5.921 7.985 1.00 88.38 115 PHE A O 1
ATOM 902 N N . VAL A 1 116 ? 1.914 3.698 8.188 1.00 88.31 116 VAL A N 1
ATOM 903 C CA . VAL A 1 116 ? 2.198 3.413 6.770 1.00 88.31 116 VAL A CA 1
ATOM 904 C C . VAL A 1 116 ? 1.177 4.049 5.834 1.00 88.31 116 VAL A C 1
ATOM 906 O O . VAL A 1 116 ? 1.570 4.578 4.794 1.00 88.31 116 VAL A O 1
ATOM 909 N N . LEU A 1 117 ? -0.109 4.049 6.196 1.00 89.69 117 LEU A N 1
ATOM 910 C CA . LEU A 1 117 ? -1.143 4.722 5.402 1.00 89.69 117 LEU A CA 1
ATOM 911 C C . LEU A 1 117 ? -0.872 6.227 5.275 1.00 89.69 117 LEU A C 1
ATOM 913 O O . LEU A 1 117 ? -1.022 6.785 4.188 1.00 89.69 117 LEU A O 1
ATOM 917 N N . ALA A 1 118 ? -0.433 6.878 6.356 1.00 89.69 118 ALA A N 1
ATOM 918 C CA . ALA A 1 118 ? -0.034 8.282 6.319 1.00 89.69 118 ALA A CA 1
ATOM 919 C C . ALA A 1 118 ? 1.258 8.486 5.506 1.00 89.69 118 ALA A C 1
ATOM 921 O O . ALA A 1 118 ? 1.318 9.391 4.671 1.00 89.69 118 ALA A O 1
ATOM 922 N N . THR A 1 119 ? 2.266 7.625 5.691 1.00 87.12 119 THR A N 1
ATOM 923 C CA . THR A 1 119 ? 3.534 7.668 4.942 1.00 87.12 119 THR A CA 1
ATOM 924 C C . THR A 1 119 ? 3.294 7.566 3.444 1.00 87.12 119 THR A C 1
ATOM 926 O O . THR A 1 119 ? 3.848 8.353 2.688 1.00 87.12 119 THR A O 1
ATOM 929 N N . ALA A 1 120 ? 2.441 6.645 2.999 1.00 88.12 120 ALA A N 1
ATOM 930 C CA . ALA A 1 120 ? 2.177 6.408 1.582 1.00 88.12 120 ALA A CA 1
ATOM 931 C C . ALA A 1 120 ? 1.498 7.586 0.862 1.00 88.12 120 ALA A C 1
ATOM 933 O O . ALA A 1 120 ? 1.635 7.697 -0.353 1.00 88.12 120 ALA A O 1
ATOM 934 N N . GLU A 1 121 ? 0.790 8.462 1.582 1.00 87.25 121 GLU A N 1
ATOM 935 C CA . GLU A 1 121 ? 0.220 9.700 1.024 1.00 87.25 121 GLU A CA 1
ATOM 936 C C . GLU A 1 121 ? 1.217 10.868 1.060 1.00 87.25 121 GLU A C 1
ATOM 938 O O . GLU A 1 121 ? 1.194 11.737 0.189 1.00 87.25 121 GLU A O 1
ATOM 943 N N . LEU A 1 122 ? 2.081 10.919 2.076 1.00 83.75 122 LEU A N 1
ATOM 944 C CA . LEU A 1 122 ? 3.091 11.973 2.213 1.00 83.75 122 LEU A CA 1
ATOM 945 C C . LEU A 1 122 ? 4.324 11.714 1.337 1.00 83.75 122 LEU A C 1
ATOM 947 O O . LEU A 1 122 ? 5.044 12.645 0.993 1.00 83.75 122 LEU A O 1
ATOM 951 N N . PHE A 1 123 ? 4.580 10.466 0.964 1.00 83.56 123 PHE A N 1
ATOM 952 C CA . PHE A 1 123 ? 5.745 10.107 0.173 1.00 83.56 123 PHE A CA 1
ATOM 953 C C . PHE A 1 123 ? 5.497 10.297 -1.334 1.00 83.56 123 PHE A C 1
ATOM 955 O O . PHE A 1 123 ? 4.445 9.934 -1.857 1.00 83.56 123 PHE A O 1
ATOM 962 N N . GLY A 1 124 ? 6.498 10.825 -2.039 1.00 86.31 124 GLY A N 1
ATOM 963 C CA . GLY A 1 124 ? 6.468 11.093 -3.477 1.00 86.31 124 GLY A CA 1
ATOM 964 C C . GLY A 1 124 ? 6.757 12.563 -3.751 1.00 86.31 124 GLY A C 1
ATOM 965 O O . GLY A 1 124 ? 6.142 13.447 -3.143 1.00 86.31 124 GLY A O 1
ATOM 966 N N . TYR A 1 125 ? 7.707 12.830 -4.644 1.00 85.00 125 TYR A N 1
ATOM 967 C CA . TYR A 1 125 ? 8.262 14.172 -4.814 1.00 85.00 125 TYR A CA 1
ATOM 968 C C . TYR A 1 125 ? 8.286 14.617 -6.265 1.00 85.00 125 TYR A C 1
ATOM 970 O O . TYR A 1 125 ? 8.526 13.829 -7.172 1.00 85.00 125 TYR A O 1
ATOM 978 N N . GLU A 1 126 ? 8.061 15.910 -6.463 1.00 87.12 126 GLU A N 1
ATOM 979 C CA . GLU A 1 126 ? 8.257 16.562 -7.751 1.00 87.12 126 GLU A CA 1
ATOM 980 C C . GLU A 1 126 ? 9.681 17.114 -7.839 1.00 87.12 126 GLU A C 1
ATOM 982 O O . GLU A 1 126 ? 10.218 17.643 -6.864 1.00 87.12 126 GLU A O 1
ATOM 987 N N . TRP A 1 127 ? 10.281 17.001 -9.017 1.00 84.81 127 TRP A N 1
ATOM 988 C CA . TRP A 1 127 ? 11.658 17.348 -9.341 1.00 84.81 127 TRP A CA 1
ATOM 989 C C . TRP A 1 127 ? 11.691 18.503 -10.348 1.00 84.81 127 TRP A C 1
ATOM 991 O O . TRP A 1 127 ? 10.840 18.597 -11.234 1.00 84.81 127 TRP A O 1
ATOM 1001 N N . ASN A 1 128 ? 12.684 19.386 -10.263 1.00 83.75 128 ASN A N 1
ATOM 1002 C CA . ASN A 1 128 ? 12.968 20.317 -11.357 1.00 83.75 128 ASN A CA 1
ATOM 1003 C C . ASN A 1 128 ? 13.647 19.580 -12.534 1.00 83.75 128 ASN A C 1
ATOM 1005 O O . ASN A 1 128 ? 14.249 18.521 -12.378 1.00 83.75 128 ASN A O 1
ATOM 1009 N N . ASN A 1 129 ? 13.600 20.178 -13.724 1.00 76.00 129 ASN A N 1
ATOM 1010 C CA . ASN A 1 129 ? 14.211 19.599 -14.928 1.00 76.00 129 ASN A CA 1
ATOM 1011 C C . ASN A 1 129 ? 15.706 19.953 -15.079 1.00 76.00 129 ASN A C 1
ATOM 1013 O O . ASN A 1 129 ? 16.247 19.883 -16.182 1.00 76.00 129 ASN A O 1
ATOM 1017 N N . ASP A 1 130 ? 16.380 20.372 -14.004 1.00 79.25 130 ASP A N 1
ATOM 1018 C CA . ASP A 1 130 ? 17.795 20.747 -14.053 1.00 79.25 130 ASP A CA 1
ATOM 1019 C C . ASP A 1 130 ? 18.673 19.489 -14.028 1.00 79.25 130 ASP A C 1
ATOM 1021 O O . ASP A 1 130 ? 18.797 18.815 -13.010 1.00 79.25 130 ASP A O 1
ATOM 1025 N N . SER A 1 131 ? 19.307 19.170 -15.157 1.00 75.44 131 SER A N 1
ATOM 1026 C CA . SER A 1 131 ? 20.184 17.999 -15.283 1.00 75.44 131 SER A CA 1
ATOM 1027 C C . SER A 1 131 ? 21.542 18.151 -14.587 1.00 75.44 131 SER A C 1
ATOM 1029 O O . SER A 1 131 ? 22.305 17.189 -14.530 1.00 75.44 131 SER A O 1
ATOM 1031 N N . THR A 1 132 ? 21.876 19.350 -14.107 1.00 74.75 132 THR A N 1
ATOM 1032 C CA . THR A 1 132 ? 23.150 19.660 -13.437 1.00 74.75 132 THR A CA 1
ATOM 1033 C C . THR A 1 132 ? 22.993 19.776 -11.925 1.00 74.75 132 THR A C 1
ATOM 1035 O O . THR A 1 132 ? 23.897 19.402 -11.181 1.00 74.75 132 THR A O 1
ATOM 1038 N N . SER A 1 133 ? 21.835 20.253 -11.464 1.00 75.00 133 SER A N 1
ATOM 1039 C CA . SER A 1 133 ? 21.473 20.356 -10.050 1.00 75.00 133 SER A CA 1
ATOM 1040 C C . SER A 1 133 ? 19.977 20.057 -9.849 1.00 75.00 133 SER A C 1
ATOM 1042 O O . SER A 1 133 ? 19.181 20.961 -9.571 1.00 75.00 133 SER A O 1
ATOM 1044 N N . PRO A 1 134 ? 19.571 18.787 -10.013 1.00 76.06 134 PRO A N 1
ATOM 1045 C CA . PRO A 1 134 ? 18.199 18.358 -9.831 1.00 76.06 134 PRO A CA 1
ATOM 1046 C C . PRO A 1 134 ? 17.793 18.538 -8.368 1.00 76.06 134 PRO A C 1
ATOM 1048 O O . PRO A 1 134 ? 18.562 18.244 -7.454 1.00 76.06 134 PRO A O 1
ATOM 1051 N N . LYS A 1 135 ? 16.590 19.050 -8.132 1.00 77.75 135 LYS A N 1
ATOM 1052 C CA . LYS A 1 135 ? 16.077 19.399 -6.807 1.00 77.75 135 LYS A CA 1
ATOM 1053 C C . LYS A 1 135 ? 14.603 19.078 -6.685 1.00 77.75 135 LYS A C 1
ATOM 1055 O O . LYS A 1 135 ? 13.846 19.274 -7.634 1.00 77.75 135 LYS A O 1
ATOM 1060 N N . VAL A 1 136 ? 14.201 18.694 -5.478 1.00 80.38 136 VAL A N 1
ATOM 1061 C CA . VAL A 1 136 ? 12.789 18.556 -5.114 1.00 80.38 136 VAL A CA 1
ATOM 1062 C C . VAL A 1 136 ? 12.117 19.936 -5.059 1.00 80.38 136 VAL A C 1
ATOM 1064 O O . VAL A 1 136 ? 12.585 20.844 -4.368 1.00 80.38 136 VAL A O 1
ATOM 1067 N N . THR A 1 137 ? 11.012 20.102 -5.784 1.00 82.38 137 THR A N 1
ATOM 1068 C CA . THR A 1 137 ? 10.214 21.339 -5.871 1.00 82.38 137 THR A CA 1
ATOM 1069 C C . THR A 1 137 ? 8.937 21.289 -5.031 1.00 82.38 137 THR A C 1
ATOM 1071 O O . THR A 1 137 ? 8.395 22.347 -4.684 1.00 82.38 137 THR A O 1
ATOM 1074 N N . GLY A 1 138 ? 8.467 20.088 -4.683 1.00 82.12 138 GLY A N 1
ATOM 1075 C CA . GLY A 1 138 ? 7.229 19.860 -3.942 1.00 82.12 138 GLY A CA 1
ATOM 1076 C C . GLY A 1 138 ? 6.933 18.380 -3.696 1.00 82.12 138 GLY A C 1
ATOM 1077 O O . GLY A 1 138 ? 7.737 17.505 -4.012 1.00 82.12 138 GLY A O 1
ATOM 1078 N N . MET A 1 139 ? 5.764 18.116 -3.113 1.00 85.12 139 MET A N 1
ATOM 1079 C CA . MET A 1 139 ? 5.237 16.769 -2.887 1.00 85.12 139 MET A CA 1
ATOM 1080 C C . MET A 1 139 ? 4.216 16.434 -3.974 1.00 85.12 139 MET A C 1
ATOM 1082 O O . MET A 1 139 ? 3.343 17.249 -4.264 1.00 85.12 139 MET A O 1
ATOM 1086 N N . SER A 1 140 ? 4.268 15.218 -4.511 1.00 86.12 140 SER A N 1
ATOM 1087 C CA . SER A 1 140 ? 3.334 14.739 -5.541 1.00 86.12 140 SER A CA 1
ATOM 1088 C C . SER A 1 140 ? 1.985 14.265 -4.963 1.00 86.12 140 SER A C 1
ATOM 1090 O O . SER A 1 140 ? 1.051 13.946 -5.703 1.00 86.12 140 SER A O 1
ATOM 1092 N N . GLY A 1 141 ? 1.879 14.186 -3.629 1.00 84.00 141 GLY A N 1
ATOM 1093 C CA . GLY A 1 141 ? 0.700 13.705 -2.905 1.00 84.00 141 GLY A CA 1
ATOM 1094 C C . GLY A 1 141 ? 0.474 12.202 -3.068 1.00 84.00 141 GLY A C 1
ATOM 1095 O O . GLY A 1 141 ? -0.606 11.796 -3.503 1.00 84.00 141 GLY A O 1
ATOM 1096 N N . GLY A 1 142 ? 1.496 11.392 -2.780 1.00 87.00 142 GLY A N 1
ATOM 1097 C CA . GLY A 1 142 ? 1.402 9.930 -2.742 1.00 87.00 142 GLY A CA 1
ATOM 1098 C C . GLY A 1 142 ? 1.790 9.215 -4.038 1.00 87.00 142 GLY A C 1
ATOM 1099 O O . GLY A 1 142 ? 1.683 7.986 -4.113 1.00 87.00 142 GLY A O 1
ATOM 1100 N N . ALA A 1 143 ? 2.203 9.948 -5.078 1.00 91.12 143 ALA A N 1
ATOM 1101 C CA . ALA A 1 143 ? 2.643 9.379 -6.351 1.00 91.12 143 ALA A CA 1
ATOM 1102 C C . ALA A 1 143 ? 4.175 9.271 -6.390 1.00 91.12 143 ALA A C 1
ATOM 1104 O O . ALA A 1 143 ? 4.873 10.272 -6.544 1.00 91.12 143 ALA A O 1
ATOM 1105 N N . ILE A 1 144 ? 4.698 8.052 -6.265 1.00 90.50 144 ILE A N 1
ATOM 1106 C CA . ILE A 1 144 ? 6.138 7.789 -6.376 1.00 90.50 144 ILE A CA 1
ATOM 1107 C C . ILE A 1 144 ? 6.577 8.106 -7.808 1.00 90.50 144 ILE A C 1
ATOM 1109 O O . ILE A 1 144 ? 5.981 7.605 -8.766 1.00 90.50 144 ILE A O 1
ATOM 1113 N N . THR A 1 145 ? 7.601 8.940 -7.959 1.00 90.50 145 THR A N 1
ATOM 1114 C CA . THR A 1 145 ? 8.151 9.310 -9.269 1.00 90.50 145 THR A CA 1
ATOM 1115 C C . THR A 1 145 ? 9.346 8.437 -9.649 1.00 90.50 145 THR A C 1
ATOM 1117 O O . THR A 1 145 ? 9.963 7.797 -8.796 1.00 90.50 145 THR A O 1
ATOM 1120 N N . VAL A 1 146 ? 9.706 8.408 -10.935 1.00 89.75 146 VAL A N 1
ATOM 1121 C CA . VAL A 1 146 ? 10.933 7.739 -11.403 1.00 89.75 146 VAL A CA 1
ATOM 1122 C C . VAL A 1 146 ? 12.163 8.306 -10.688 1.00 89.75 146 VAL A C 1
ATOM 1124 O O . VAL A 1 146 ? 13.041 7.538 -10.304 1.00 89.75 146 VAL A O 1
ATOM 1127 N N . GLY A 1 147 ? 12.210 9.618 -10.433 1.00 85.94 147 GLY A N 1
ATOM 1128 C CA . GLY A 1 147 ? 13.272 10.249 -9.646 1.00 85.94 147 GLY A CA 1
ATOM 1129 C C . GLY A 1 147 ? 13.396 9.659 -8.238 1.00 85.94 147 GLY A C 1
ATOM 1130 O O . GLY A 1 147 ? 14.501 9.335 -7.806 1.00 85.94 147 GLY A O 1
ATOM 1131 N N . ASP A 1 148 ? 12.272 9.421 -7.556 1.00 84.19 148 ASP A N 1
ATOM 1132 C CA . ASP A 1 148 ? 12.256 8.797 -6.224 1.00 84.19 148 ASP A CA 1
ATOM 1133 C C . ASP A 1 148 ? 12.810 7.363 -6.251 1.00 84.19 148 ASP A C 1
ATOM 1135 O O . ASP A 1 148 ? 13.597 6.972 -5.380 1.00 84.19 148 ASP A O 1
ATOM 1139 N N . SER A 1 149 ? 12.441 6.581 -7.268 1.00 85.81 149 SER A N 1
ATOM 1140 C CA . SER A 1 149 ? 12.966 5.226 -7.475 1.00 85.81 149 SER A CA 1
ATOM 1141 C C . SER A 1 149 ? 14.462 5.224 -7.796 1.00 85.81 149 SER A C 1
ATOM 1143 O O . SER A 1 149 ? 15.195 4.406 -7.245 1.00 85.81 149 SER A O 1
ATOM 1145 N N . LEU A 1 150 ? 14.947 6.155 -8.623 1.00 83.25 150 LEU A N 1
ATOM 1146 C CA . LEU A 1 150 ? 16.374 6.279 -8.948 1.00 83.25 150 LEU A CA 1
ATOM 1147 C C . LEU A 1 150 ? 17.215 6.653 -7.720 1.00 83.25 150 LEU A C 1
ATOM 1149 O O . LEU A 1 150 ? 18.277 6.075 -7.495 1.00 83.25 150 LEU A O 1
ATOM 1153 N N . VAL A 1 151 ? 16.728 7.559 -6.866 1.00 79.81 151 VAL A N 1
ATOM 1154 C CA . VAL A 1 151 ? 17.379 7.842 -5.572 1.00 79.81 151 VAL A CA 1
ATOM 1155 C C . VAL A 1 151 ? 17.445 6.580 -4.710 1.00 79.81 151 VAL A C 1
ATOM 1157 O O . VAL A 1 151 ? 18.490 6.273 -4.137 1.00 79.81 151 VAL A O 1
ATOM 1160 N N . SER A 1 152 ? 16.352 5.816 -4.652 1.00 78.69 152 SER A N 1
ATOM 1161 C CA . SER A 1 152 ? 16.250 4.588 -3.845 1.00 78.69 152 SER A CA 1
ATOM 1162 C C . SER A 1 152 ? 17.179 3.468 -4.341 1.00 78.69 152 SER A C 1
ATOM 1164 O O . SER A 1 152 ? 17.710 2.682 -3.548 1.00 78.69 152 SER A O 1
ATOM 1166 N N . LEU A 1 153 ? 17.441 3.447 -5.650 1.00 80.62 153 LEU A N 1
ATOM 1167 C CA . LEU A 1 153 ? 18.408 2.575 -6.317 1.00 80.62 153 LEU A CA 1
ATOM 1168 C C . LEU A 1 153 ? 19.848 3.105 -6.258 1.00 80.62 153 LEU A C 1
ATOM 1170 O O . LEU A 1 153 ? 20.737 2.471 -6.816 1.00 80.62 153 LEU A O 1
ATOM 1174 N N . ARG A 1 154 ? 20.109 4.231 -5.580 1.00 79.62 154 ARG A N 1
ATOM 1175 C CA . ARG A 1 154 ? 21.426 4.894 -5.545 1.00 79.62 154 ARG A CA 1
ATOM 1176 C C . ARG A 1 154 ? 21.988 5.160 -6.945 1.00 79.62 154 ARG A C 1
ATOM 1178 O O . ARG A 1 154 ? 23.186 4.991 -7.191 1.00 79.62 154 ARG A O 1
ATOM 1185 N N . SER A 1 155 ? 21.113 5.561 -7.862 1.00 81.06 155 SER A N 1
ATOM 1186 C CA . SER A 1 155 ? 21.502 5.989 -9.198 1.00 81.06 155 SER A CA 1
ATOM 1187 C C . SER A 1 155 ? 22.297 7.293 -9.133 1.00 81.06 155 SER A C 1
ATOM 1189 O O . SER A 1 155 ? 22.032 8.184 -8.319 1.00 81.06 155 SER A O 1
ATOM 1191 N N . ARG A 1 156 ? 23.256 7.444 -10.044 1.00 81.12 156 ARG A N 1
ATOM 1192 C CA . ARG A 1 156 ? 23.997 8.690 -10.230 1.00 81.12 156 ARG A CA 1
ATOM 1193 C C . ARG A 1 156 ? 23.156 9.655 -11.072 1.00 81.12 156 ARG A C 1
ATOM 1195 O O . ARG A 1 156 ? 23.104 9.569 -12.302 1.00 81.12 156 ARG A O 1
ATOM 1202 N N . LEU A 1 157 ? 22.467 10.570 -10.389 1.00 78.88 157 LEU A N 1
ATOM 1203 C CA . LEU A 1 157 ? 21.524 11.503 -11.017 1.00 78.88 157 LEU A CA 1
ATOM 1204 C C . LEU A 1 157 ? 22.221 12.617 -11.804 1.00 78.88 157 LEU A C 1
ATOM 1206 O O . LEU A 1 157 ? 21.731 13.006 -12.866 1.00 78.88 157 LEU A O 1
ATOM 1210 N N . VAL A 1 158 ? 23.362 13.093 -11.298 1.00 76.19 158 VAL A N 1
ATOM 1211 C CA . VAL A 1 158 ? 24.198 14.147 -11.894 1.00 76.19 158 VAL A CA 1
ATOM 1212 C C . VAL A 1 158 ? 25.574 13.625 -12.280 1.00 76.19 158 VAL A C 1
ATOM 1214 O O . VAL A 1 158 ? 26.047 12.623 -11.751 1.00 76.19 158 VAL A O 1
ATOM 1217 N N . ALA A 1 159 ? 26.249 14.326 -13.186 1.00 67.25 159 ALA A N 1
ATOM 1218 C CA . ALA A 1 159 ? 27.632 14.018 -13.520 1.00 67.25 159 ALA A CA 1
ATOM 1219 C C . ALA A 1 159 ? 28.578 14.325 -12.341 1.00 67.25 159 ALA A C 1
ATOM 1221 O O . ALA A 1 159 ? 28.440 15.347 -11.672 1.00 67.25 159 ALA A O 1
ATOM 1222 N N . SER A 1 160 ? 29.575 13.467 -12.117 1.00 57.12 160 SER A N 1
ATOM 1223 C CA . SER A 1 160 ? 30.629 13.666 -11.115 1.00 57.12 160 SER A CA 1
ATOM 1224 C C . SER A 1 160 ? 31.978 13.922 -11.801 1.00 57.12 160 SER A C 1
ATOM 1226 O O . SER A 1 160 ? 32.458 13.040 -12.507 1.00 57.12 160 SER A O 1
ATOM 1228 N N . GLY A 1 161 ? 32.606 15.080 -11.555 1.00 48.81 161 GLY A N 1
ATOM 1229 C CA . GLY A 1 161 ? 33.995 15.373 -11.955 1.00 48.81 161 GLY A CA 1
ATOM 1230 C C . GLY A 1 161 ? 34.177 16.500 -12.987 1.00 48.81 161 GLY A C 1
ATOM 1231 O O . GLY A 1 161 ? 33.329 16.741 -13.850 1.00 48.81 161 GLY A O 1
ATOM 1232 N N . ALA A 1 162 ? 35.303 17.214 -12.876 1.00 37.38 162 ALA A N 1
ATOM 1233 C CA . ALA A 1 162 ? 35.766 18.202 -13.848 1.00 37.38 162 ALA A CA 1
ATOM 1234 C C . ALA A 1 162 ? 36.672 17.514 -14.885 1.00 37.38 162 ALA A C 1
ATOM 1236 O O . ALA A 1 162 ? 37.761 17.070 -14.535 1.00 37.38 162 ALA A O 1
ATOM 1237 N N . GLY A 1 163 ? 36.222 17.447 -16.142 1.00 44.34 163 GLY A N 1
ATOM 1238 C CA . GLY A 1 163 ? 36.969 16.872 -17.268 1.00 44.34 163 GLY A CA 1
ATOM 1239 C C . GLY A 1 163 ? 36.307 15.617 -17.852 1.00 44.34 163 GLY A C 1
ATOM 1240 O O . GLY A 1 163 ? 36.214 14.605 -17.175 1.00 44.34 163 GLY A O 1
ATOM 1241 N N . ASP A 1 164 ? 35.886 15.734 -19.113 1.00 39.31 164 ASP A N 1
ATOM 1242 C CA . ASP A 1 164 ? 35.282 14.747 -20.027 1.00 39.31 164 ASP A CA 1
ATOM 1243 C C . ASP A 1 164 ? 33.819 14.279 -19.820 1.00 39.31 164 ASP A C 1
ATOM 1245 O O . ASP A 1 164 ? 33.428 13.666 -18.835 1.00 39.31 164 ASP A O 1
ATOM 1249 N N . THR A 1 165 ? 33.004 14.630 -20.831 1.00 48.66 165 THR A N 1
ATOM 1250 C CA . THR A 1 165 ? 31.607 14.258 -21.157 1.00 48.66 165 THR A CA 1
ATOM 1251 C C . THR A 1 165 ? 30.682 13.842 -20.004 1.00 48.66 165 THR A C 1
ATOM 1253 O O . THR A 1 165 ? 30.395 12.674 -19.760 1.00 48.66 165 THR A O 1
ATOM 1256 N N . GLN A 1 166 ? 30.135 14.874 -19.360 1.00 57.00 166 GLN A N 1
ATOM 1257 C CA . GLN A 1 166 ? 29.214 14.868 -18.224 1.00 57.00 166 GLN A CA 1
ATOM 1258 C C . GLN A 1 166 ? 27.776 14.443 -18.600 1.00 57.00 166 GLN A C 1
ATOM 1260 O O . GLN A 1 166 ? 27.003 15.261 -19.103 1.00 57.00 166 GLN A O 1
ATOM 1265 N N . VAL A 1 167 ? 27.369 13.198 -18.317 1.00 71.00 167 VAL A N 1
ATOM 1266 C CA . VAL A 1 167 ? 25.960 12.761 -18.440 1.00 71.00 167 VAL A CA 1
ATOM 1267 C C . VAL A 1 167 ? 25.508 12.040 -17.166 1.00 71.00 167 VAL A C 1
ATOM 1269 O O . VAL A 1 167 ? 26.103 11.044 -16.769 1.00 71.00 167 VAL A O 1
ATOM 1272 N N . GLY A 1 168 ? 24.467 12.564 -16.511 1.00 79.19 168 GLY A N 1
ATOM 1273 C CA . GLY A 1 168 ? 23.766 11.916 -15.395 1.00 79.19 168 GLY A CA 1
ATOM 1274 C C . GLY A 1 168 ? 22.443 11.289 -15.845 1.00 79.19 168 GLY A C 1
ATOM 1275 O O . GLY A 1 168 ? 21.931 11.635 -16.913 1.00 79.19 168 GLY A O 1
ATOM 1276 N N . MET A 1 169 ? 21.853 10.405 -15.032 1.00 84.69 169 MET A N 1
ATOM 1277 C CA . MET A 1 169 ? 20.608 9.705 -15.398 1.00 84.69 169 MET A CA 1
ATOM 1278 C C . MET A 1 169 ? 19.453 10.666 -15.737 1.00 84.69 169 MET A C 1
ATOM 1280 O O . MET A 1 169 ? 18.697 10.428 -16.677 1.00 84.69 169 MET A O 1
ATOM 1284 N N . ILE A 1 170 ? 19.349 11.804 -15.038 1.00 85.56 170 ILE A N 1
ATOM 1285 C CA . ILE A 1 170 ? 18.290 12.797 -15.293 1.00 85.56 170 ILE A CA 1
ATOM 1286 C C . ILE A 1 170 ? 18.404 13.420 -16.685 1.00 85.56 170 ILE A C 1
ATOM 1288 O O . ILE A 1 170 ? 17.384 13.727 -17.299 1.00 85.56 170 ILE A O 1
ATOM 1292 N N . LYS A 1 171 ? 19.618 13.554 -17.234 1.00 86.00 171 LYS A N 1
ATOM 1293 C CA . LYS A 1 171 ? 19.786 14.028 -18.611 1.00 86.00 171 LYS A CA 1
ATOM 1294 C C . LYS A 1 171 ? 19.164 13.049 -19.612 1.00 86.00 171 LYS A C 1
ATOM 1296 O O . LYS A 1 171 ? 18.407 13.492 -20.468 1.00 86.00 171 LYS A O 1
ATOM 1301 N N . PHE A 1 172 ? 19.431 11.749 -19.484 1.00 87.94 172 PHE A N 1
ATOM 1302 C CA . PHE A 1 172 ? 18.848 10.748 -20.385 1.00 87.94 172 PHE A CA 1
ATOM 1303 C C . PHE A 1 172 ? 17.324 10.681 -20.282 1.00 87.94 172 PHE A C 1
ATOM 1305 O O . PHE A 1 172 ? 16.644 10.540 -21.297 1.00 87.94 172 PHE A O 1
ATOM 1312 N N . LEU A 1 173 ? 16.773 10.847 -19.080 1.00 90.06 173 LEU A N 1
ATOM 1313 C CA . LEU A 1 173 ? 15.330 10.963 -18.889 1.00 90.06 173 LEU A CA 1
ATOM 1314 C C . LEU A 1 173 ? 14.769 12.221 -19.576 1.00 90.06 173 LEU A C 1
ATOM 1316 O O . LEU A 1 173 ? 13.852 12.129 -20.384 1.00 90.06 173 LEU A O 1
ATOM 1320 N N . ASN A 1 174 ? 15.370 13.392 -19.367 1.00 89.00 174 ASN A N 1
ATOM 1321 C CA . ASN A 1 174 ? 14.933 14.622 -20.039 1.00 89.00 174 ASN A CA 1
ATOM 1322 C C . ASN A 1 174 ? 15.004 14.511 -21.574 1.00 89.00 174 ASN A C 1
ATOM 1324 O O . ASN A 1 174 ? 14.083 14.943 -22.273 1.00 89.00 174 ASN A O 1
ATOM 1328 N N . ASP A 1 175 ? 16.066 13.896 -22.099 1.00 88.44 175 ASP A N 1
ATOM 1329 C CA . ASP A 1 175 ? 16.226 13.631 -23.530 1.00 88.44 175 ASP A CA 1
ATOM 1330 C C . ASP A 1 175 ? 15.158 12.648 -24.040 1.00 88.44 175 ASP A C 1
ATOM 1332 O O . ASP A 1 175 ? 14.612 12.840 -25.127 1.00 88.44 175 ASP A O 1
ATOM 1336 N N . SER A 1 176 ? 14.791 11.642 -23.240 1.00 91.12 176 SER A N 1
ATOM 1337 C CA . SER A 1 176 ? 13.712 10.691 -23.545 1.00 91.12 176 SER A CA 1
ATOM 1338 C C . SER A 1 176 ? 12.355 11.384 -23.637 1.00 91.12 176 SER A C 1
ATOM 1340 O O . SER A 1 176 ? 11.634 11.201 -24.621 1.00 91.12 176 SER A O 1
ATOM 1342 N N . ALA A 1 177 ? 12.026 12.245 -22.672 1.00 91.38 177 ALA A N 1
ATOM 1343 C CA . ALA A 1 177 ? 10.805 13.047 -22.695 1.00 91.38 177 ALA A CA 1
ATOM 1344 C C . ALA A 1 177 ? 10.756 14.015 -23.888 1.00 91.38 177 ALA A C 1
ATOM 1346 O O . ALA A 1 177 ? 9.705 14.188 -24.512 1.00 91.38 177 ALA A O 1
ATOM 1347 N N . ALA A 1 178 ? 11.887 14.630 -24.248 1.00 90.94 178 ALA A N 1
ATOM 1348 C CA . ALA A 1 178 ? 11.984 15.478 -25.434 1.00 90.94 178 ALA A CA 1
ATOM 1349 C C . ALA A 1 178 ? 11.812 14.669 -26.729 1.00 90.94 178 ALA A C 1
ATOM 1351 O O . ALA A 1 178 ? 11.069 15.080 -27.621 1.00 90.94 178 ALA A O 1
ATOM 1352 N N . ALA A 1 179 ? 12.442 13.498 -26.816 1.00 89.56 179 ALA A N 1
ATOM 1353 C CA . ALA A 1 179 ? 12.365 12.613 -27.971 1.00 89.56 179 ALA A CA 1
ATOM 1354 C C . ALA A 1 179 ? 10.952 12.042 -28.178 1.00 89.56 179 ALA A C 1
ATOM 1356 O O . ALA A 1 179 ? 10.490 11.931 -29.316 1.00 89.56 179 ALA A O 1
ATOM 1357 N N . ALA A 1 180 ? 10.217 11.759 -27.099 1.00 91.00 180 ALA A N 1
ATOM 1358 C CA . ALA A 1 180 ? 8.824 11.324 -27.172 1.00 91.00 180 ALA A CA 1
ATOM 1359 C C . ALA A 1 180 ? 7.929 12.326 -27.920 1.00 91.00 180 ALA A C 1
ATOM 1361 O O . ALA A 1 180 ? 7.051 11.911 -28.672 1.00 91.00 180 ALA A O 1
ATOM 1362 N N . LYS A 1 181 ? 8.180 13.642 -27.807 1.00 90.25 181 LYS A N 1
ATOM 1363 C CA . LYS A 1 181 ? 7.431 14.672 -28.562 1.00 90.25 181 LYS A CA 1
ATOM 1364 C C . LYS A 1 181 ? 7.569 14.514 -30.079 1.00 90.25 181 LYS A C 1
ATOM 1366 O O . LYS A 1 181 ? 6.650 14.870 -30.807 1.00 90.25 181 LYS A O 1
ATOM 1371 N N . ASN A 1 182 ? 8.680 13.937 -30.536 1.00 87.81 182 ASN A N 1
ATOM 1372 C CA . ASN A 1 182 ? 8.960 13.661 -31.945 1.00 87.81 182 ASN A CA 1
ATOM 1373 C C . ASN A 1 182 ? 8.498 12.260 -32.391 1.00 87.81 182 ASN A C 1
ATOM 1375 O O . ASN A 1 182 ? 8.752 11.870 -33.528 1.00 87.81 182 ASN A O 1
ATOM 1379 N N . GLY A 1 183 ? 7.844 11.492 -31.512 1.00 87.31 183 GLY A N 1
ATOM 1380 C CA . GLY A 1 183 ? 7.448 10.108 -31.782 1.00 87.31 183 GLY A CA 1
ATOM 1381 C C . GLY A 1 183 ? 8.592 9.098 -31.718 1.00 87.31 183 GLY A C 1
ATOM 1382 O O . GLY A 1 183 ? 8.445 7.976 -32.193 1.00 87.31 183 GLY A O 1
ATOM 1383 N N . ASP A 1 184 ? 9.728 9.475 -31.127 1.00 90.00 184 ASP A N 1
ATOM 1384 C CA . ASP A 1 184 ? 10.900 8.603 -31.049 1.00 90.00 184 ASP A CA 1
ATOM 1385 C C . ASP A 1 184 ? 10.827 7.604 -29.886 1.00 90.00 184 ASP A C 1
ATOM 1387 O O . ASP A 1 184 ? 11.551 6.618 -29.909 1.00 90.00 184 ASP A O 1
ATOM 1391 N N . VAL A 1 185 ? 9.984 7.846 -28.879 1.00 91.12 185 VAL A N 1
ATOM 1392 C CA . VAL A 1 185 ? 9.738 6.935 -27.748 1.00 91.12 185 VAL A CA 1
ATOM 1393 C C . VAL A 1 185 ? 8.239 6.704 -27.659 1.00 91.12 185 VAL A C 1
ATOM 1395 O O . VAL A 1 185 ? 7.477 7.654 -27.449 1.00 91.12 185 VAL A O 1
ATOM 1398 N N . GLN A 1 186 ? 7.808 5.461 -27.862 1.00 90.25 186 GLN A N 1
ATOM 1399 C CA . GLN A 1 186 ? 6.389 5.118 -27.914 1.00 90.25 186 GLN A CA 1
ATOM 1400 C C . GLN A 1 186 ? 6.090 3.818 -27.161 1.00 90.25 186 GLN A C 1
ATOM 1402 O O . GLN A 1 186 ? 6.902 2.890 -27.146 1.00 90.25 186 GLN A O 1
ATOM 1407 N N . MET A 1 187 ? 4.892 3.769 -26.585 1.00 90.12 187 MET A N 1
ATOM 1408 C CA . MET A 1 187 ? 4.279 2.608 -25.944 1.00 90.12 187 MET A CA 1
ATOM 1409 C C . MET A 1 187 ? 2.892 2.419 -26.558 1.00 90.12 187 MET A C 1
ATOM 1411 O O . MET A 1 187 ? 2.116 3.372 -26.614 1.00 90.12 187 MET A O 1
ATOM 1415 N N . ASP A 1 188 ? 2.607 1.228 -27.082 1.00 88.25 188 ASP A N 1
ATOM 1416 C CA . ASP A 1 188 ? 1.346 0.891 -27.765 1.00 88.25 188 ASP A CA 1
ATOM 1417 C C . ASP A 1 188 ? 0.978 1.887 -28.886 1.00 88.25 188 ASP A C 1
ATOM 1419 O O . ASP A 1 188 ? -0.179 2.229 -29.119 1.00 88.25 188 ASP A O 1
ATOM 1423 N N . GLY A 1 189 ? 1.996 2.417 -29.573 1.00 85.56 189 GLY A N 1
ATOM 1424 C CA . GLY A 1 189 ? 1.831 3.415 -30.636 1.00 85.56 189 GLY A CA 1
ATOM 1425 C C . GLY A 1 189 ? 1.571 4.850 -30.161 1.00 85.56 189 GLY A C 1
ATOM 1426 O O . GLY A 1 189 ? 1.494 5.746 -31.002 1.00 85.56 189 GLY A O 1
ATOM 1427 N N . VAL A 1 190 ? 1.501 5.096 -28.851 1.00 89.00 190 VAL A N 1
ATOM 1428 C CA . VAL A 1 190 ? 1.342 6.428 -28.250 1.00 89.00 190 VAL A CA 1
ATOM 1429 C C . VAL A 1 190 ? 2.694 6.951 -27.769 1.00 89.00 190 VAL A C 1
ATOM 1431 O O . VAL A 1 190 ? 3.496 6.208 -27.208 1.00 89.00 190 VAL A O 1
ATOM 1434 N N . ASN A 1 191 ? 2.960 8.242 -27.980 1.00 91.25 191 ASN A N 1
ATOM 1435 C CA . ASN A 1 191 ? 4.179 8.889 -27.493 1.00 91.25 191 ASN A CA 1
ATOM 1436 C C . ASN A 1 191 ? 4.236 8.827 -25.961 1.00 91.25 191 ASN A C 1
ATOM 1438 O O . ASN A 1 191 ? 3.318 9.304 -25.293 1.00 91.25 191 ASN A O 1
ATOM 1442 N N . LEU A 1 192 ? 5.322 8.279 -25.417 1.00 90.62 192 LEU A N 1
ATOM 1443 C CA . LEU A 1 192 ? 5.507 8.114 -23.977 1.00 90.62 192 LEU A CA 1
ATOM 1444 C C . LEU A 1 192 ? 6.655 9.014 -23.497 1.00 90.62 192 LEU A C 1
ATOM 1446 O O . LEU A 1 192 ? 7.817 8.617 -23.592 1.00 90.62 192 LEU A O 1
ATOM 1450 N N . PRO A 1 193 ? 6.368 10.235 -23.012 1.00 90.62 193 PRO A N 1
ATOM 1451 C CA . PRO A 1 193 ? 7.386 11.052 -22.372 1.00 90.62 193 PRO A CA 1
ATOM 1452 C C . PRO A 1 193 ? 7.727 10.453 -21.004 1.00 90.62 193 PRO A C 1
ATOM 1454 O O . PRO A 1 193 ? 6.846 10.316 -20.159 1.00 90.62 193 PRO A O 1
ATOM 1457 N N . VAL A 1 194 ? 8.996 10.099 -20.797 1.00 90.31 194 VAL A N 1
ATOM 1458 C CA . VAL A 1 194 ? 9.506 9.608 -19.510 1.00 90.31 194 VAL A CA 1
ATOM 1459 C C . VAL A 1 194 ? 10.570 10.569 -19.012 1.00 90.31 194 VAL A C 1
ATOM 1461 O O . VAL A 1 194 ? 11.583 10.754 -19.673 1.00 90.31 194 VAL A O 1
ATOM 1464 N N . ASP A 1 195 ? 10.330 11.171 -17.856 1.00 91.25 195 ASP A N 1
ATOM 1465 C CA . ASP A 1 195 ? 11.219 12.082 -17.138 1.00 91.25 195 ASP A CA 1
ATOM 1466 C C . ASP A 1 195 ? 11.307 11.704 -15.643 1.00 91.25 195 ASP A C 1
ATOM 1468 O O . ASP A 1 195 ? 10.711 10.721 -15.194 1.00 91.25 195 ASP A O 1
ATOM 1472 N N . ALA A 1 196 ? 12.038 12.489 -14.846 1.00 88.12 196 ALA A N 1
ATOM 1473 C CA . ALA A 1 196 ? 12.151 12.258 -13.404 1.00 88.12 196 ALA A CA 1
ATOM 1474 C C . ALA A 1 196 ? 10.807 12.367 -12.654 1.00 88.12 196 ALA A C 1
ATOM 1476 O O . ALA A 1 196 ? 10.655 11.727 -11.619 1.00 88.12 196 ALA A O 1
ATOM 1477 N N . ASN A 1 197 ? 9.837 13.130 -13.172 1.00 90.75 197 ASN A N 1
ATOM 1478 C CA . ASN A 1 197 ? 8.511 13.335 -12.573 1.00 90.75 197 ASN A CA 1
ATOM 1479 C C . ASN A 1 197 ? 7.471 12.307 -13.022 1.00 90.75 197 ASN A C 1
ATOM 1481 O O . ASN A 1 197 ? 6.344 12.290 -12.519 1.00 90.75 197 ASN A O 1
ATOM 1485 N N . THR A 1 198 ? 7.829 11.444 -13.969 1.00 91.81 198 THR A N 1
ATOM 1486 C CA . THR A 1 198 ? 6.945 10.394 -14.456 1.00 91.81 198 THR A CA 1
ATOM 1487 C C . THR A 1 198 ? 6.570 9.481 -13.295 1.00 91.81 198 THR A C 1
ATOM 1489 O O . THR A 1 198 ? 7.424 9.041 -12.525 1.00 91.81 198 THR A O 1
ATOM 1492 N N . ARG A 1 199 ? 5.271 9.221 -13.131 1.00 91.75 199 ARG A N 1
ATOM 1493 C CA . ARG A 1 199 ? 4.748 8.439 -12.006 1.00 91.75 199 ARG A CA 1
ATOM 1494 C C . ARG A 1 199 ? 5.120 6.970 -12.200 1.00 91.75 199 ARG A C 1
ATOM 1496 O O . ARG A 1 199 ? 4.657 6.343 -13.147 1.00 91.75 199 ARG A O 1
ATOM 1503 N N . ALA A 1 200 ? 5.918 6.402 -11.300 1.00 90.06 200 ALA A N 1
ATOM 1504 C CA . ALA A 1 200 ? 6.493 5.064 -11.451 1.00 90.06 200 ALA A CA 1
ATOM 1505 C C . ALA A 1 200 ? 5.423 3.972 -11.634 1.00 90.06 200 ALA A C 1
ATOM 1507 O O . ALA A 1 200 ? 5.594 3.059 -12.438 1.00 90.06 200 ALA A O 1
ATOM 1508 N N . LEU A 1 201 ? 4.276 4.100 -10.956 1.00 91.06 201 LEU A N 1
ATOM 1509 C CA . LEU A 1 201 ? 3.172 3.139 -11.059 1.00 91.06 201 LEU A CA 1
ATOM 1510 C C . LEU A 1 201 ? 2.535 3.077 -12.456 1.00 91.06 201 LEU A C 1
ATOM 1512 O O . LEU A 1 201 ? 1.975 2.044 -12.809 1.00 91.06 201 LEU A O 1
ATOM 1516 N N . CYS A 1 202 ? 2.644 4.126 -13.280 1.00 90.38 202 CYS A N 1
ATOM 1517 C CA . CYS A 1 202 ? 2.140 4.069 -14.656 1.00 90.38 202 CYS A CA 1
ATOM 1518 C C . CYS A 1 202 ? 3.043 3.269 -15.607 1.00 90.38 202 CYS A C 1
ATOM 1520 O O . CYS A 1 202 ? 2.601 2.883 -16.688 1.00 90.38 202 CYS A O 1
ATOM 1522 N N . LEU A 1 203 ? 4.282 2.990 -15.187 1.00 92.81 203 LEU A N 1
ATOM 1523 C CA . LEU A 1 203 ? 5.258 2.181 -15.919 1.00 92.81 203 LEU A CA 1
ATOM 1524 C C . LEU A 1 203 ? 5.171 0.687 -15.576 1.00 92.81 203 LEU A C 1
ATOM 1526 O O . LEU A 1 203 ? 5.888 -0.123 -16.173 1.00 92.81 203 LEU A O 1
ATOM 1530 N N . LEU A 1 204 ? 4.290 0.302 -14.645 1.00 93.94 204 LEU A N 1
ATOM 1531 C CA . LEU A 1 204 ? 3.897 -1.096 -14.471 1.00 93.94 204 LEU A CA 1
ATOM 1532 C C . LEU A 1 204 ? 3.266 -1.622 -15.764 1.00 93.94 204 LEU A C 1
ATOM 1534 O O . LEU A 1 204 ? 2.761 -0.847 -16.568 1.00 93.94 204 LEU A O 1
ATOM 1538 N N . GLN A 1 205 ? 3.306 -2.931 -15.995 1.00 94.12 205 GLN A N 1
ATOM 1539 C CA . GLN A 1 205 ? 2.914 -3.547 -17.268 1.00 94.12 205 GLN A CA 1
ATOM 1540 C C . GLN A 1 205 ? 1.755 -4.535 -17.115 1.00 94.12 205 GLN A C 1
ATOM 1542 O O . GLN A 1 205 ? 1.626 -5.188 -16.080 1.00 94.12 205 GLN A O 1
ATOM 1547 N N . GLY A 1 206 ? 0.914 -4.646 -18.150 1.00 90.94 206 GLY A N 1
ATOM 1548 C CA . GLY A 1 206 ? -0.184 -5.619 -18.240 1.00 90.94 206 GLY A CA 1
ATOM 1549 C C . GLY A 1 206 ? -0.989 -5.787 -16.945 1.00 90.94 206 GLY A C 1
ATOM 1550 O O . GLY A 1 206 ? -1.448 -4.808 -16.358 1.00 90.94 206 GLY A O 1
ATOM 1551 N N . GLU A 1 207 ? -1.106 -7.028 -16.463 1.00 90.62 207 GLU A N 1
ATOM 1552 C CA . GLU A 1 207 ? -1.886 -7.386 -15.264 1.00 90.62 207 GLU A CA 1
ATOM 1553 C C . GLU A 1 207 ? -1.290 -6.856 -13.942 1.00 90.62 207 GLU A C 1
ATOM 1555 O O . GLU A 1 207 ? -1.905 -6.990 -12.886 1.00 90.62 207 GLU A O 1
ATOM 1560 N N . SER A 1 208 ? -0.094 -6.254 -13.966 1.00 90.75 208 SER A N 1
ATOM 1561 C CA . SER A 1 208 ? 0.514 -5.605 -12.792 1.00 90.75 208 SER A CA 1
ATOM 1562 C C . SER A 1 208 ? 0.159 -4.117 -12.648 1.00 90.75 208 SER A C 1
ATOM 1564 O O . SER A 1 208 ? 0.326 -3.558 -11.565 1.00 90.75 208 SER A O 1
ATOM 1566 N N . LYS A 1 209 ? -0.402 -3.479 -13.693 1.00 88.88 209 LYS A N 1
ATOM 1567 C CA . LYS A 1 209 ? -0.831 -2.061 -13.671 1.00 88.88 209 LYS A CA 1
ATOM 1568 C C . LYS A 1 209 ? -1.949 -1.780 -12.662 1.00 88.88 209 LYS A C 1
ATOM 1570 O O . LYS A 1 209 ? -2.125 -0.641 -12.236 1.00 88.88 209 LYS A O 1
ATOM 1575 N N . GLY A 1 210 ? -2.717 -2.800 -12.277 1.00 88.69 210 GLY A N 1
ATOM 1576 C CA . GLY A 1 210 ? -3.948 -2.599 -11.521 1.00 88.69 210 GLY A CA 1
ATOM 1577 C C . GLY A 1 210 ? -4.916 -1.717 -12.313 1.00 88.69 210 GLY A C 1
ATOM 1578 O O . GLY A 1 210 ? -5.137 -1.953 -13.499 1.00 88.69 210 GLY A O 1
ATOM 1579 N N . ASP A 1 211 ? -5.483 -0.699 -11.668 1.00 89.06 211 ASP A N 1
ATOM 1580 C CA . ASP A 1 211 ? -6.465 0.213 -12.276 1.00 89.06 211 ASP A CA 1
ATOM 1581 C C . ASP A 1 211 ? -5.843 1.436 -12.977 1.00 89.06 211 ASP A C 1
ATOM 1583 O O . ASP A 1 211 ? -6.562 2.335 -13.409 1.00 89.06 211 ASP A O 1
ATOM 1587 N N . VAL A 1 212 ? -4.514 1.480 -13.122 1.00 88.75 212 VAL A N 1
ATOM 1588 C CA . VAL A 1 212 ? -3.827 2.583 -13.807 1.00 88.75 212 VAL A CA 1
ATOM 1589 C C . VAL A 1 212 ? -4.071 2.501 -15.314 1.00 88.75 212 VAL A C 1
ATOM 1591 O O . VAL A 1 212 ? -3.458 1.695 -16.014 1.00 88.75 212 VAL A O 1
ATOM 1594 N N . GLY A 1 213 ? -4.955 3.362 -15.821 1.00 81.00 213 GLY A N 1
ATOM 1595 C CA . GLY A 1 213 ? -5.271 3.429 -17.251 1.00 81.00 213 GLY A CA 1
ATOM 1596 C C . GLY A 1 213 ? -4.280 4.260 -18.072 1.00 81.00 213 GLY A C 1
ATOM 1597 O O . GLY A 1 213 ? -4.039 3.961 -19.238 1.00 81.00 213 GLY A O 1
ATOM 1598 N N . SER A 1 214 ? -3.694 5.308 -17.485 1.00 82.56 214 SER A N 1
ATOM 1599 C CA . SER A 1 214 ? -2.741 6.192 -18.169 1.00 82.56 214 SER A CA 1
ATOM 1600 C C . SER A 1 214 ? -1.783 6.869 -17.189 1.00 82.56 214 SER A C 1
ATOM 1602 O O . SER A 1 214 ? -2.082 6.989 -16.002 1.00 82.56 214 SER A O 1
ATOM 1604 N N . CYS A 1 215 ? -0.652 7.376 -17.686 1.00 82.50 215 CYS A N 1
ATOM 1605 C CA . CYS A 1 215 ? 0.289 8.152 -16.871 1.00 82.50 215 CYS A CA 1
ATOM 1606 C C . CYS A 1 215 ? -0.247 9.525 -16.427 1.00 82.50 215 CYS A C 1
ATOM 1608 O O . CYS A 1 215 ? 0.316 10.115 -15.507 1.00 82.50 215 CYS A O 1
ATOM 1610 N N . SER A 1 216 ? -1.324 10.030 -17.041 1.00 82.38 216 SER A N 1
ATOM 1611 C CA . SER A 1 216 ? -1.997 11.266 -16.620 1.00 82.38 216 SER A CA 1
ATOM 1612 C C . SER A 1 216 ? -3.111 11.037 -15.595 1.00 82.38 216 SER A C 1
ATOM 1614 O O . SER A 1 216 ? -3.731 12.004 -15.162 1.00 82.38 216 SER A O 1
ATOM 1616 N N . ASP A 1 217 ? -3.393 9.785 -15.218 1.00 85.12 217 ASP A N 1
ATOM 1617 C CA . ASP A 1 217 ? -4.353 9.478 -14.158 1.00 85.12 217 ASP A CA 1
ATOM 1618 C C . ASP A 1 217 ? -3.862 10.088 -12.839 1.00 85.12 217 ASP A C 1
ATOM 1620 O O . ASP A 1 217 ? -2.731 9.862 -12.406 1.00 85.12 217 ASP A O 1
ATOM 1624 N N . THR A 1 218 ? -4.694 10.914 -12.209 1.00 82.75 218 THR A N 1
ATOM 1625 C CA . THR A 1 218 ? -4.299 11.640 -11.003 1.00 82.75 218 THR A CA 1
ATOM 1626 C C . THR A 1 218 ? -4.537 10.856 -9.713 1.00 82.75 218 THR A C 1
ATOM 1628 O O . THR A 1 218 ? -3.980 11.223 -8.671 1.00 82.75 218 THR A O 1
ATOM 1631 N N . VAL A 1 219 ? -5.316 9.771 -9.778 1.00 87.94 219 VAL A N 1
ATOM 1632 C CA . VAL A 1 219 ? -5.789 8.985 -8.637 1.00 87.94 219 VAL A CA 1
ATOM 1633 C C . VAL A 1 219 ? -5.055 7.655 -8.540 1.00 87.94 219 VAL A C 1
ATOM 1635 O O . VAL A 1 219 ? -4.362 7.426 -7.551 1.00 87.94 219 VAL A O 1
ATOM 1638 N N . TYR A 1 220 ? -5.165 6.780 -9.541 1.00 90.06 220 TYR A N 1
ATOM 1639 C CA . TYR A 1 220 ? -4.664 5.402 -9.439 1.00 90.06 220 TYR A CA 1
ATOM 1640 C C . TYR A 1 220 ? -3.152 5.286 -9.589 1.00 90.06 220 TYR A C 1
ATOM 1642 O O . TYR A 1 220 ? -2.579 4.276 -9.209 1.00 90.06 220 TYR A O 1
ATOM 1650 N N . THR A 1 221 ? -2.467 6.324 -10.059 1.00 90.25 221 THR A N 1
ATOM 1651 C CA . THR A 1 221 ? -0.996 6.379 -10.019 1.00 90.25 221 THR A CA 1
ATOM 1652 C C . THR A 1 221 ? -0.450 6.735 -8.630 1.00 90.25 221 THR A C 1
ATOM 1654 O O . THR A 1 221 ? 0.755 6.936 -8.485 1.00 90.25 221 THR A O 1
ATOM 1657 N N . LYS A 1 222 ? -1.318 6.926 -7.628 1.00 91.25 222 LYS A N 1
ATOM 1658 C CA . LYS A 1 222 ? -0.926 7.108 -6.227 1.00 91.25 222 LYS A CA 1
ATOM 1659 C C . LYS A 1 222 ? -0.872 5.758 -5.517 1.00 91.25 222 LYS A C 1
ATOM 1661 O O . LYS A 1 222 ? -1.671 4.866 -5.795 1.00 91.25 222 LYS A O 1
ATOM 1666 N N . THR A 1 223 ? 0.022 5.644 -4.541 1.00 90.44 223 THR A N 1
ATOM 1667 C CA . THR A 1 223 ? 0.350 4.382 -3.859 1.00 90.44 223 THR A CA 1
ATOM 1668 C C . THR A 1 223 ? -0.859 3.727 -3.183 1.00 90.44 223 THR A C 1
ATOM 1670 O O . THR A 1 223 ? -1.090 2.534 -3.372 1.00 90.44 223 THR A O 1
ATOM 1673 N N . ILE A 1 224 ? -1.662 4.492 -2.428 1.00 91.62 224 ILE A N 1
ATOM 1674 C CA . ILE A 1 224 ? -2.823 3.956 -1.694 1.00 91.62 224 ILE A CA 1
ATOM 1675 C C . ILE A 1 224 ? -3.962 3.511 -2.630 1.00 91.62 224 ILE A C 1
ATOM 1677 O O . ILE A 1 224 ? -4.368 2.349 -2.526 1.00 91.62 224 ILE A O 1
ATOM 1681 N N . PRO A 1 225 ? -4.463 4.354 -3.560 1.00 92.12 225 PRO A N 1
ATOM 1682 C CA . PRO A 1 225 ? -5.455 3.924 -4.546 1.00 92.12 225 PRO A CA 1
ATOM 1683 C C . PRO A 1 225 ? -5.017 2.698 -5.351 1.00 92.12 225 PRO A C 1
ATOM 1685 O O . PRO A 1 225 ? -5.815 1.784 -5.540 1.00 92.12 225 PRO A O 1
ATOM 1688 N N . TRP A 1 226 ? -3.749 2.635 -5.770 1.00 92.56 226 TRP A N 1
ATOM 1689 C CA . TRP A 1 226 ? -3.207 1.483 -6.491 1.00 92.56 226 TRP A CA 1
ATOM 1690 C C . TRP A 1 226 ? -3.213 0.202 -5.647 1.00 92.56 226 TRP A C 1
ATOM 1692 O O . TRP A 1 226 ? -3.752 -0.816 -6.080 1.00 92.56 226 TRP A O 1
ATOM 1702 N N . ALA A 1 227 ? -2.665 0.242 -4.428 1.00 91.94 227 ALA A N 1
ATOM 1703 C CA . ALA A 1 227 ? -2.550 -0.941 -3.573 1.00 91.94 227 ALA A CA 1
ATOM 1704 C C . ALA A 1 227 ? -3.925 -1.489 -3.151 1.00 91.94 227 ALA A C 1
ATOM 1706 O O . ALA A 1 227 ? -4.177 -2.693 -3.235 1.00 91.94 227 ALA A O 1
ATOM 1707 N N . LEU A 1 228 ? -4.842 -0.608 -2.740 1.00 92.56 228 LEU A N 1
ATOM 1708 C CA . LEU A 1 228 ? -6.209 -0.992 -2.374 1.00 92.56 228 LEU A CA 1
ATOM 1709 C C . LEU A 1 228 ? -7.032 -1.414 -3.600 1.00 92.56 228 LEU A C 1
ATOM 1711 O O . LEU A 1 228 ? -7.831 -2.348 -3.511 1.00 92.56 228 LEU A O 1
ATOM 1715 N N . GLY A 1 229 ? -6.807 -0.781 -4.754 1.00 92.69 229 GLY A N 1
ATOM 1716 C CA . GLY A 1 229 ? -7.371 -1.199 -6.038 1.00 92.69 229 GLY A CA 1
ATOM 1717 C C . GLY A 1 229 ? -6.938 -2.615 -6.421 1.00 92.69 229 GLY A C 1
ATOM 1718 O O . GLY A 1 229 ? -7.782 -3.432 -6.783 1.00 92.69 229 GLY A O 1
ATOM 1719 N N . LEU A 1 230 ? -5.660 -2.965 -6.244 1.00 93.19 230 LEU A N 1
ATOM 1720 C CA . LEU A 1 230 ? -5.157 -4.325 -6.470 1.00 93.19 230 LEU A CA 1
ATOM 1721 C C . LEU A 1 230 ? -5.783 -5.357 -5.527 1.00 93.19 230 LEU A C 1
ATOM 1723 O O . LEU A 1 230 ? -6.213 -6.408 -6.001 1.00 93.19 230 LEU A O 1
ATOM 1727 N N . ILE A 1 231 ? -5.897 -5.057 -4.226 1.00 94.12 231 ILE A N 1
ATOM 1728 C CA . ILE A 1 231 ? -6.608 -5.928 -3.269 1.00 94.12 231 ILE A CA 1
ATOM 1729 C C . ILE A 1 231 ? -8.043 -6.171 -3.756 1.00 94.12 231 ILE A C 1
ATOM 1731 O O . ILE A 1 231 ? -8.495 -7.313 -3.841 1.00 94.12 231 ILE A O 1
ATOM 1735 N N . SER A 1 232 ? -8.736 -5.096 -4.139 1.00 93.44 232 SER A N 1
ATOM 1736 C CA . SER A 1 232 ? -10.088 -5.155 -4.689 1.00 93.44 232 SER A CA 1
ATOM 1737 C C . SER A 1 232 ? -10.159 -6.008 -5.959 1.00 93.44 232 SER A C 1
ATOM 1739 O O . SER A 1 232 ? -11.061 -6.828 -6.084 1.00 93.44 232 SER A O 1
ATOM 1741 N N . ARG A 1 233 ? -9.223 -5.863 -6.901 1.00 92.94 233 ARG A N 1
ATOM 1742 C CA . ARG A 1 233 ? -9.214 -6.641 -8.153 1.00 92.94 233 ARG A CA 1
ATOM 1743 C C . ARG A 1 233 ? -9.026 -8.132 -7.907 1.00 92.94 233 ARG A C 1
ATOM 1745 O O . ARG A 1 233 ? -9.727 -8.965 -8.481 1.00 92.94 233 ARG A O 1
ATOM 1752 N N . VAL A 1 234 ? -8.066 -8.462 -7.052 1.00 92.94 234 VAL A N 1
ATOM 1753 C CA . VAL A 1 234 ? -7.683 -9.843 -6.762 1.00 92.94 234 VAL A CA 1
ATOM 1754 C C . VAL A 1 234 ? -8.789 -10.582 -6.008 1.00 92.94 234 VAL A C 1
ATOM 1756 O O . VAL A 1 234 ? -9.022 -11.753 -6.290 1.00 92.94 234 VAL A O 1
ATOM 1759 N N . ILE A 1 235 ? -9.501 -9.900 -5.105 1.00 91.00 235 ILE A N 1
ATOM 1760 C CA . ILE A 1 235 ? -10.551 -10.510 -4.276 1.00 91.00 235 ILE A CA 1
ATOM 1761 C C . ILE A 1 235 ? -11.946 -10.381 -4.903 1.00 91.00 235 ILE A C 1
ATOM 1763 O O . ILE A 1 235 ? -12.649 -11.376 -5.032 1.00 91.00 235 ILE A O 1
ATOM 1767 N N . PHE A 1 236 ? -12.346 -9.169 -5.301 1.00 89.69 236 PHE A N 1
ATOM 1768 C CA . PHE A 1 236 ? -13.718 -8.842 -5.717 1.00 89.69 236 PHE A CA 1
ATOM 1769 C C . PHE A 1 236 ? -13.931 -8.832 -7.236 1.00 89.69 236 PHE A C 1
ATOM 1771 O O . PHE A 1 236 ? -15.052 -8.629 -7.690 1.00 89.69 236 PHE A O 1
ATOM 1778 N N . GLU A 1 237 ? -12.884 -8.992 -8.048 1.00 90.38 237 GLU A N 1
ATOM 1779 C CA . GLU A 1 237 ? -12.997 -8.927 -9.518 1.00 90.38 237 GLU A CA 1
ATOM 1780 C C . GLU A 1 237 ? -12.398 -10.160 -10.208 1.00 90.38 237 GLU A C 1
ATOM 1782 O O . GLU A 1 237 ? -12.303 -10.197 -11.431 1.00 90.38 237 GLU A O 1
ATOM 1787 N N . GLY A 1 238 ? -12.019 -11.185 -9.436 1.00 89.88 238 GLY A N 1
ATOM 1788 C CA . GLY A 1 238 ? -11.661 -12.507 -9.954 1.00 89.88 238 GLY A CA 1
ATOM 1789 C C . GLY A 1 238 ? -10.282 -12.592 -10.605 1.00 89.88 238 GLY A C 1
ATOM 1790 O O . GLY A 1 238 ? -10.018 -13.550 -11.324 1.00 89.88 238 GLY A O 1
ATOM 1791 N N . TYR A 1 239 ? -9.395 -11.618 -10.372 1.00 93.06 239 TYR A N 1
ATOM 1792 C CA . TYR A 1 239 ? -8.019 -11.646 -10.895 1.00 93.06 239 TYR A CA 1
ATOM 1793 C C . TYR A 1 239 ? -7.084 -12.575 -10.098 1.00 93.06 239 TYR A C 1
ATOM 1795 O O . TYR A 1 239 ? -5.948 -12.801 -10.516 1.00 93.06 239 TYR A O 1
ATOM 1803 N N . GLY A 1 240 ? -7.531 -13.096 -8.952 1.00 93.31 240 GLY A N 1
ATOM 1804 C CA . GLY A 1 240 ? -6.805 -14.095 -8.170 1.00 93.31 240 GLY A CA 1
ATOM 1805 C C . GLY A 1 240 ? -6.980 -15.523 -8.716 1.00 93.31 240 GLY A C 1
ATOM 1806 O O . GLY A 1 240 ? -8.034 -15.845 -9.265 1.00 93.31 240 GLY A O 1
ATOM 1807 N N . PRO A 1 241 ? -5.970 -16.401 -8.575 1.00 94.00 241 PRO A N 1
ATOM 1808 C CA . PRO A 1 241 ? -6.034 -17.763 -9.101 1.00 94.00 241 PRO A CA 1
ATOM 1809 C C . PRO A 1 241 ? -6.930 -18.709 -8.291 1.00 94.00 241 PRO A C 1
ATOM 1811 O O . PRO A 1 241 ? -7.365 -19.716 -8.855 1.00 94.00 241 PRO A O 1
ATOM 1814 N N . TYR A 1 242 ? -7.167 -18.433 -7.002 1.00 94.38 242 TYR A N 1
ATOM 1815 C CA . TYR A 1 242 ? -7.934 -19.297 -6.102 1.00 94.38 242 TYR A CA 1
ATOM 1816 C C . TYR A 1 242 ? -9.424 -18.957 -6.142 1.00 94.38 242 TYR A C 1
ATOM 1818 O O . TYR A 1 242 ? -9.804 -17.785 -6.115 1.00 94.38 242 TYR A O 1
ATOM 1826 N N . TYR A 1 243 ? -10.264 -19.986 -6.163 1.00 93.25 243 TYR A N 1
ATOM 1827 C CA . TYR A 1 243 ? -11.717 -19.859 -6.253 1.00 93.25 243 TYR A CA 1
ATOM 1828 C C . TYR A 1 243 ? -12.405 -20.934 -5.407 1.00 93.25 243 TYR A C 1
ATOM 1830 O O . TYR A 1 243 ? -11.874 -22.030 -5.216 1.00 93.25 243 TYR A O 1
ATOM 1838 N N . ASN A 1 244 ? -13.596 -20.631 -4.904 1.00 92.62 244 ASN A N 1
ATOM 1839 C CA . ASN A 1 244 ? -14.418 -21.575 -4.165 1.00 92.62 244 ASN A CA 1
ATOM 1840 C C . ASN A 1 244 ? -15.082 -22.558 -5.136 1.00 92.62 244 ASN A C 1
ATOM 1842 O O . ASN A 1 244 ? -15.897 -22.175 -5.976 1.00 92.62 244 ASN A O 1
ATOM 1846 N N . LYS A 1 245 ? -14.757 -23.846 -5.003 1.00 90.75 245 LYS A N 1
ATOM 1847 C CA . LYS A 1 245 ? -15.293 -24.916 -5.861 1.00 90.75 245 LYS A CA 1
ATOM 1848 C C . LYS A 1 245 ? -16.797 -25.145 -5.694 1.00 90.75 245 LYS A C 1
ATOM 1850 O O . LYS A 1 245 ? -17.425 -25.698 -6.590 1.00 90.75 245 LYS A O 1
ATOM 1855 N N . ASN A 1 246 ? -17.359 -24.752 -4.551 1.00 89.06 246 ASN A N 1
ATOM 1856 C CA . ASN A 1 246 ? -18.780 -24.914 -4.245 1.00 89.06 246 ASN A CA 1
ATOM 1857 C C . ASN A 1 246 ? -19.629 -23.766 -4.815 1.00 89.06 246 ASN A C 1
ATOM 1859 O O . ASN A 1 246 ? -20.855 -23.832 -4.769 1.00 89.06 246 ASN A O 1
ATOM 1863 N N . ARG A 1 247 ? -18.989 -22.713 -5.338 1.00 86.31 247 ARG A N 1
ATOM 1864 C CA . ARG A 1 247 ? -19.654 -21.508 -5.823 1.00 86.31 247 ARG A CA 1
ATOM 1865 C C . ARG A 1 247 ? -19.844 -21.556 -7.337 1.00 86.31 247 ARG A C 1
ATOM 1867 O O . ARG A 1 247 ? -18.900 -21.813 -8.082 1.00 86.31 247 ARG A O 1
ATOM 1874 N N . THR A 1 248 ? -21.061 -21.272 -7.792 1.00 82.25 248 THR A N 1
ATOM 1875 C CA . THR A 1 248 ? -21.440 -21.345 -9.213 1.00 82.25 248 THR A CA 1
ATOM 1876 C C . THR A 1 248 ? -21.330 -20.020 -9.959 1.00 82.25 248 THR A C 1
ATOM 1878 O O . THR A 1 248 ? -21.291 -20.025 -11.183 1.00 82.25 248 THR A O 1
ATOM 1881 N N . ASP A 1 249 ? -21.300 -18.890 -9.255 1.00 81.81 249 ASP A N 1
ATOM 1882 C CA . ASP A 1 249 ? -21.336 -17.554 -9.844 1.00 81.81 249 ASP A CA 1
ATOM 1883 C C . ASP A 1 249 ? -20.511 -16.525 -9.051 1.00 81.81 249 ASP A C 1
ATOM 1885 O O . ASP A 1 249 ? -20.164 -16.701 -7.883 1.00 81.81 249 ASP A O 1
ATOM 1889 N N . GLY A 1 250 ? -20.163 -15.421 -9.710 1.00 83.44 250 GLY A N 1
ATOM 1890 C CA . GLY A 1 250 ? -19.398 -14.328 -9.111 1.00 83.44 250 GLY A CA 1
ATOM 1891 C C . GLY A 1 250 ? -17.870 -14.514 -9.126 1.00 83.44 250 GLY A C 1
ATOM 1892 O O . GLY A 1 250 ? -17.360 -15.532 -9.591 1.00 83.44 250 GLY A O 1
ATOM 1893 N N . PRO A 1 251 ? -17.111 -13.521 -8.632 1.00 84.69 251 PRO A N 1
ATOM 1894 C CA . PRO A 1 251 ? -15.669 -13.401 -8.892 1.00 84.69 251 PRO A CA 1
ATOM 1895 C C . PRO A 1 251 ? -14.781 -14.474 -8.241 1.00 84.69 251 PRO A C 1
ATOM 1897 O O . PRO A 1 251 ? -13.659 -14.685 -8.685 1.00 84.69 251 PRO A O 1
ATOM 1900 N N . LEU A 1 252 ? -15.277 -15.156 -7.201 1.00 86.69 252 LEU A N 1
ATOM 1901 C CA . LEU A 1 252 ? -14.602 -16.288 -6.548 1.00 86.69 252 LEU A CA 1
ATOM 1902 C C . LEU A 1 252 ? -15.135 -17.647 -7.031 1.00 86.69 252 LEU A C 1
ATOM 1904 O O . LEU A 1 252 ? -14.914 -18.655 -6.369 1.00 86.69 252 LEU A O 1
ATOM 1908 N N . SER A 1 253 ? -15.843 -17.686 -8.162 1.00 86.94 253 SER A N 1
ATOM 1909 C CA . SER A 1 253 ? -16.222 -18.921 -8.860 1.00 86.94 253 SER A CA 1
ATOM 1910 C C . SER A 1 253 ? -15.299 -19.167 -10.054 1.00 86.94 253 SER A C 1
ATOM 1912 O O . SER A 1 253 ? -14.696 -18.233 -10.588 1.00 86.94 253 SER A O 1
ATOM 1914 N N . LEU A 1 254 ? -15.236 -20.412 -10.531 1.00 85.12 254 LEU A N 1
ATOM 1915 C CA . LEU A 1 254 ? -14.474 -20.745 -11.738 1.00 85.12 254 LEU A CA 1
ATOM 1916 C C . LEU A 1 254 ? -14.958 -19.946 -12.963 1.00 85.12 254 LEU A C 1
ATOM 1918 O O . LEU A 1 254 ? -14.145 -19.456 -13.740 1.00 85.12 254 LEU A O 1
ATOM 1922 N N . SER A 1 255 ? -16.275 -19.771 -13.114 1.00 81.50 255 SER A N 1
ATOM 1923 C CA . SER A 1 255 ? -16.893 -19.041 -14.231 1.00 81.50 255 SER A CA 1
ATOM 1924 C C . SER A 1 255 ? -16.720 -17.524 -14.170 1.00 81.50 255 SER A C 1
ATOM 1926 O O . SER A 1 255 ? -16.832 -16.864 -15.198 1.00 81.50 255 SER A O 1
ATOM 1928 N N . GLY A 1 256 ? -16.475 -16.961 -12.984 1.00 79.38 256 GLY A N 1
ATOM 1929 C CA . GLY A 1 256 ? -16.244 -15.526 -12.794 1.00 79.38 256 GLY A CA 1
ATOM 1930 C C . GLY A 1 256 ? -14.769 -15.140 -12.689 1.00 79.38 256 GLY A C 1
ATOM 1931 O O . GLY A 1 256 ? -14.472 -13.987 -12.378 1.00 79.38 256 GLY A O 1
ATOM 1932 N N . SER A 1 257 ? -13.849 -16.084 -12.912 1.00 86.31 257 SER A N 1
ATOM 1933 C CA . SER A 1 257 ? -12.413 -15.832 -12.832 1.00 86.31 257 SER A CA 1
ATOM 1934 C C . SER A 1 257 ? -11.919 -15.059 -14.058 1.00 86.31 257 SER A C 1
ATOM 1936 O O . SER A 1 257 ? -12.079 -15.492 -15.196 1.00 86.31 257 SER A O 1
ATOM 1938 N N . ASN A 1 258 ? -11.263 -13.928 -13.805 1.00 90.75 258 ASN A N 1
ATOM 1939 C CA . ASN A 1 258 ? -10.522 -13.130 -14.785 1.00 90.75 258 ASN A CA 1
ATOM 1940 C C . ASN A 1 258 ? -9.008 -13.405 -14.722 1.00 90.75 258 ASN A C 1
ATOM 1942 O O . ASN A 1 258 ? -8.218 -12.708 -15.362 1.00 90.75 258 ASN A O 1
ATOM 1946 N N . TYR A 1 259 ? -8.587 -14.393 -13.928 1.00 91.25 259 TYR A N 1
ATOM 1947 C CA . TYR A 1 259 ? -7.188 -14.763 -13.778 1.00 91.25 259 TYR A CA 1
ATOM 1948 C C . TYR A 1 259 ? -6.603 -15.254 -15.105 1.00 91.25 259 TYR A C 1
ATOM 1950 O O . TYR A 1 259 ? -7.159 -16.128 -15.772 1.00 91.25 259 TYR A O 1
ATOM 1958 N N . LYS A 1 260 ? -5.427 -14.729 -15.448 1.00 90.88 260 LYS A N 1
ATOM 1959 C CA . LYS A 1 260 ? -4.636 -15.166 -16.597 1.00 90.88 260 LYS A CA 1
ATOM 1960 C C . LYS A 1 260 ? -3.333 -15.774 -16.104 1.00 90.88 260 LYS A C 1
ATOM 1962 O O . LYS A 1 260 ? -2.553 -15.102 -15.434 1.00 90.88 260 LYS A O 1
ATOM 1967 N N . SER A 1 261 ? -3.073 -17.023 -16.481 1.00 91.25 261 SER A N 1
ATOM 1968 C CA . SER A 1 261 ? -1.799 -17.700 -16.204 1.00 91.25 261 SER A CA 1
ATOM 1969 C C . SER A 1 261 ? -0.629 -17.112 -16.998 1.00 91.25 261 SER A C 1
ATOM 1971 O O . SER A 1 261 ? 0.521 -17.259 -16.596 1.00 91.25 261 SER A O 1
ATOM 1973 N N . SER A 1 262 ? -0.917 -16.438 -18.113 1.00 93.38 262 SER A N 1
ATOM 1974 C CA . SER A 1 262 ? 0.067 -15.747 -18.944 1.00 93.38 262 SER A CA 1
ATOM 1975 C C . SER A 1 262 ? -0.518 -14.479 -19.561 1.00 93.38 262 SER A C 1
ATOM 1977 O O . SER A 1 262 ? -1.695 -14.448 -19.930 1.00 93.38 262 SER A O 1
ATOM 1979 N N . TRP A 1 263 ? 0.300 -13.443 -19.701 1.00 94.88 263 TRP A N 1
ATOM 1980 C CA . TRP A 1 263 ? -0.072 -12.143 -20.266 1.00 94.88 263 TRP A CA 1
ATOM 1981 C C . TRP A 1 263 ? 1.158 -11.453 -20.869 1.00 94.88 263 TRP A C 1
ATOM 1983 O O . TRP A 1 263 ? 2.283 -11.860 -20.605 1.00 94.88 263 TRP A O 1
ATOM 1993 N N . THR A 1 264 ? 0.970 -10.419 -21.689 1.00 94.38 264 THR A N 1
ATOM 1994 C CA . THR A 1 264 ? 2.072 -9.707 -22.360 1.00 94.38 264 THR A CA 1
ATOM 1995 C C . THR A 1 264 ? 2.233 -8.283 -21.835 1.00 94.38 264 THR A C 1
ATOM 1997 O O . THR A 1 264 ? 1.270 -7.655 -21.382 1.00 94.38 264 THR A O 1
ATOM 2000 N N . THR A 1 265 ? 3.457 -7.754 -21.875 1.00 94.69 265 THR A N 1
ATOM 2001 C CA . THR A 1 265 ? 3.692 -6.323 -21.623 1.00 94.69 265 THR A CA 1
ATOM 2002 C C . THR A 1 265 ? 3.162 -5.462 -22.774 1.00 94.69 265 THR A C 1
ATOM 2004 O O . THR A 1 265 ? 2.768 -5.980 -23.815 1.00 94.69 265 THR A O 1
ATOM 2007 N N . SER A 1 266 ? 3.174 -4.140 -22.586 1.00 92.56 266 SER A N 1
ATOM 2008 C CA . SER A 1 266 ? 2.895 -3.181 -23.665 1.00 92.56 266 SER A CA 1
ATOM 2009 C C . SER A 1 266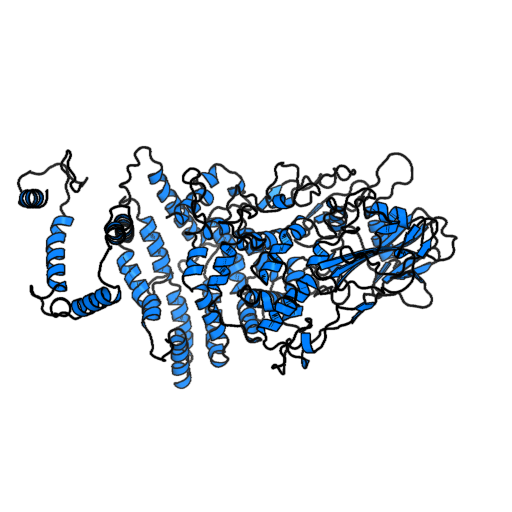 ? 3.969 -3.279 -24.762 1.00 92.56 266 SER A C 1
ATOM 2011 O O . SER A 1 266 ? 5.102 -3.685 -24.473 1.00 92.56 266 SER A O 1
ATOM 2013 N N . ASP A 1 267 ? 3.636 -2.880 -25.990 1.00 91.00 267 ASP A N 1
ATOM 2014 C CA . ASP A 1 267 ? 4.577 -2.843 -27.112 1.00 91.00 267 ASP A CA 1
ATOM 2015 C C . ASP A 1 267 ? 5.412 -1.560 -27.051 1.00 91.00 267 ASP A C 1
ATOM 2017 O O . ASP A 1 267 ? 4.903 -0.452 -27.256 1.00 91.00 267 ASP A O 1
ATOM 2021 N N . PHE A 1 268 ? 6.714 -1.693 -26.797 1.00 91.38 268 PHE A N 1
ATOM 2022 C CA . PHE A 1 268 ? 7.626 -0.548 -26.756 1.00 91.38 268 PHE A CA 1
ATOM 2023 C C . PHE A 1 268 ? 8.422 -0.408 -28.045 1.00 91.38 268 PHE A C 1
ATOM 2025 O O . PHE A 1 268 ? 8.834 -1.391 -28.665 1.00 91.38 268 PHE A O 1
ATOM 2032 N N . LYS A 1 269 ? 8.708 0.845 -28.405 1.00 89.69 269 LYS A N 1
ATOM 2033 C CA . LYS A 1 269 ? 9.656 1.183 -29.467 1.00 89.69 269 LYS A CA 1
ATOM 2034 C C . LYS A 1 269 ? 10.403 2.473 -29.154 1.00 89.69 269 LYS A C 1
ATOM 2036 O O . LYS A 1 269 ? 9.798 3.485 -28.793 1.00 89.69 269 LYS A O 1
ATOM 2041 N N . ILE A 1 270 ? 11.720 2.431 -29.321 1.00 91.25 270 ILE A N 1
ATOM 2042 C CA . ILE A 1 270 ? 12.602 3.594 -29.231 1.00 91.25 270 ILE A CA 1
ATOM 2043 C C . ILE A 1 270 ? 13.371 3.714 -30.544 1.00 91.25 270 ILE A C 1
ATOM 2045 O O . ILE A 1 270 ? 13.936 2.741 -31.047 1.00 91.25 270 ILE A O 1
ATOM 2049 N N . LYS A 1 271 ? 13.369 4.908 -31.130 1.00 89.19 271 LYS A N 1
ATOM 2050 C CA . LYS A 1 271 ? 14.076 5.196 -32.374 1.00 89.19 271 LYS A CA 1
ATOM 2051 C C . LYS A 1 271 ? 15.570 5.282 -32.106 1.00 89.19 271 LYS A C 1
ATOM 2053 O O . LYS A 1 271 ? 16.014 6.193 -31.411 1.00 89.19 271 LYS A O 1
ATOM 2058 N N . VAL A 1 272 ? 16.328 4.403 -32.739 1.00 87.50 272 VAL A N 1
ATOM 2059 C CA . VAL A 1 272 ? 17.789 4.439 -32.757 1.00 87.50 272 VAL A CA 1
ATOM 2060 C C . VAL A 1 272 ? 18.290 5.242 -33.965 1.00 87.50 272 VAL A C 1
ATOM 2062 O O . VAL A 1 272 ? 17.501 5.745 -34.780 1.00 87.50 272 VAL A O 1
ATOM 2065 N N . LYS A 1 273 ? 19.604 5.434 -34.084 1.00 84.31 273 LYS A N 1
ATOM 2066 C CA . LYS A 1 273 ? 20.211 6.149 -35.220 1.00 84.31 273 LYS A CA 1
ATOM 2067 C C . LYS A 1 273 ? 19.795 5.552 -36.579 1.00 84.31 273 LYS A C 1
ATOM 2069 O O . LYS A 1 273 ? 19.543 4.357 -36.704 1.00 84.31 273 LYS A O 1
ATOM 2074 N N . ASP A 1 274 ? 19.695 6.411 -37.597 1.00 77.12 274 ASP A N 1
ATOM 2075 C CA . ASP A 1 274 ? 19.230 6.087 -38.960 1.00 77.12 274 ASP A CA 1
ATOM 2076 C C . ASP A 1 274 ? 17.770 5.601 -39.056 1.00 77.12 274 ASP A C 1
ATOM 2078 O O . ASP A 1 274 ? 17.408 4.824 -39.936 1.00 77.12 274 ASP A O 1
ATOM 2082 N N . ALA A 1 275 ? 16.912 6.090 -38.153 1.00 69.81 275 ALA A N 1
ATOM 2083 C CA . ALA A 1 275 ? 15.457 5.890 -38.151 1.00 69.81 275 ALA A CA 1
ATOM 2084 C C . ALA A 1 275 ? 14.960 4.436 -38.008 1.00 69.81 275 ALA A C 1
ATOM 2086 O O . ALA A 1 275 ? 13.770 4.185 -38.200 1.00 69.81 275 ALA A O 1
ATOM 2087 N N . SER A 1 276 ? 15.828 3.506 -37.600 1.00 80.31 276 SER A N 1
ATOM 2088 C CA . SER A 1 276 ? 15.412 2.179 -37.130 1.00 80.31 276 SER A CA 1
ATOM 2089 C C . SER A 1 276 ? 14.793 2.280 -35.732 1.00 80.31 276 SER A C 1
ATOM 2091 O O . SER A 1 276 ? 15.138 3.176 -34.964 1.00 80.31 276 SER A O 1
ATOM 2093 N N . PHE A 1 277 ? 13.895 1.362 -35.380 1.00 87.44 277 PHE A N 1
ATOM 2094 C CA . PHE A 1 277 ? 13.394 1.233 -34.008 1.00 87.44 277 PHE A CA 1
ATOM 2095 C C . PHE A 1 277 ? 13.932 -0.043 -33.373 1.00 87.44 277 PHE A C 1
ATOM 2097 O O . PHE A 1 277 ? 13.997 -1.076 -34.039 1.00 87.44 277 PHE A O 1
ATOM 2104 N N . ALA A 1 278 ? 14.269 0.050 -32.091 1.00 89.31 278 ALA A N 1
ATOM 2105 C CA . ALA A 1 278 ? 14.479 -1.086 -31.210 1.00 89.31 278 ALA A CA 1
ATOM 2106 C C . ALA A 1 278 ? 13.243 -1.253 -30.321 1.00 89.31 278 ALA A C 1
ATOM 2108 O O . ALA A 1 278 ? 12.710 -0.256 -29.827 1.00 89.31 278 ALA A O 1
ATOM 2109 N N . GLY A 1 279 ? 12.789 -2.488 -30.137 1.00 89.75 279 GLY A N 1
ATOM 2110 C CA . GLY A 1 279 ? 11.802 -2.865 -29.128 1.00 89.75 279 GLY A CA 1
ATOM 2111 C C . GLY A 1 279 ? 12.435 -3.590 -27.936 1.00 89.75 279 GLY A C 1
ATOM 2112 O O . GLY A 1 279 ? 13.648 -3.828 -27.905 1.00 89.75 279 GLY A O 1
ATOM 2113 N N . LEU A 1 280 ? 11.602 -3.978 -26.966 1.00 90.00 280 LEU A N 1
ATOM 2114 C CA . LEU A 1 280 ? 11.995 -4.865 -25.868 1.00 90.00 280 LEU A CA 1
ATOM 2115 C C . LEU A 1 280 ? 12.705 -6.132 -26.369 1.00 90.00 280 LEU A C 1
ATOM 2117 O O . LEU A 1 280 ? 12.333 -6.734 -27.381 1.00 90.00 280 LEU A O 1
ATOM 2121 N N . GLY A 1 281 ? 13.761 -6.519 -25.658 1.00 87.88 281 GLY A N 1
ATOM 2122 C CA . GLY A 1 281 ? 14.591 -7.668 -26.004 1.00 87.88 281 GLY A CA 1
ATOM 2123 C C . GLY A 1 281 ? 15.403 -7.508 -27.289 1.00 87.88 281 GLY A C 1
ATOM 2124 O O . GLY A 1 281 ? 15.843 -8.516 -27.831 1.00 87.88 281 GLY A O 1
ATOM 2125 N N . GLY A 1 282 ? 15.585 -6.289 -27.806 1.00 85.81 282 GLY A N 1
ATOM 2126 C CA . GLY A 1 282 ? 16.477 -6.041 -28.943 1.00 85.81 282 GLY A CA 1
ATOM 2127 C C . GLY A 1 282 ? 15.902 -6.406 -30.306 1.00 85.81 282 GLY A C 1
ATOM 2128 O O . GLY A 1 282 ? 16.645 -6.754 -31.219 1.00 85.81 282 GLY A O 1
ATOM 2129 N N . THR A 1 283 ? 14.577 -6.362 -30.459 1.00 82.38 283 THR A N 1
ATOM 2130 C CA . THR A 1 283 ? 13.930 -6.623 -31.756 1.00 82.38 283 THR A CA 1
ATOM 2131 C C . THR A 1 283 ? 13.971 -5.364 -32.636 1.00 82.38 283 THR A C 1
ATOM 2133 O O . THR A 1 283 ? 13.512 -4.305 -32.206 1.00 82.38 283 THR A O 1
ATOM 2136 N N . GLN A 1 284 ? 14.501 -5.464 -33.863 1.00 76.88 284 GLN A N 1
ATOM 2137 C CA . GLN A 1 284 ? 14.638 -4.346 -34.818 1.00 76.88 284 GLN A CA 1
ATOM 2138 C C . GLN A 1 284 ? 13.435 -4.217 -35.780 1.00 76.88 284 GLN A C 1
ATOM 2140 O O . GLN A 1 284 ? 12.798 -5.209 -36.125 1.00 76.88 284 GLN A O 1
ATOM 2145 N N . ASN A 1 285 ? 13.169 -3.007 -36.290 1.00 62.72 285 ASN A N 1
ATOM 2146 C CA . ASN A 1 285 ? 12.138 -2.702 -37.302 1.00 62.72 285 ASN A CA 1
ATOM 2147 C C . ASN A 1 285 ? 12.728 -2.230 -38.667 1.00 62.72 285 ASN A C 1
ATOM 2149 O O . ASN A 1 285 ? 13.621 -1.372 -38.620 1.00 62.72 285 ASN A O 1
ATOM 2153 N N . PRO A 1 286 ? 12.205 -2.692 -39.847 1.00 60.00 286 PRO A N 1
ATOM 2154 C CA . PRO A 1 286 ? 11.070 -3.627 -40.033 1.00 60.00 286 PRO A CA 1
ATOM 2155 C C . PRO A 1 286 ? 11.516 -5.085 -40.244 1.00 60.00 286 PRO A C 1
ATOM 2157 O O . PRO A 1 286 ? 12.514 -5.317 -40.914 1.00 60.00 286 PRO A O 1
ATOM 2160 N N . SER A 1 287 ? 10.821 -6.122 -39.751 1.00 50.47 287 SER A N 1
ATOM 2161 C CA . SER A 1 287 ? 9.399 -6.256 -39.370 1.00 50.47 287 SER A CA 1
ATOM 2162 C C . SER A 1 287 ? 9.152 -6.776 -37.940 1.00 50.47 287 SER A C 1
ATOM 2164 O O . SER A 1 287 ? 9.802 -7.722 -37.509 1.00 50.47 287 SER A O 1
ATOM 2166 N N . GLY A 1 288 ? 8.125 -6.213 -37.285 1.00 51.50 288 GLY A N 1
ATOM 2167 C CA . GLY A 1 288 ? 7.710 -6.433 -35.889 1.00 51.50 288 GLY A CA 1
ATOM 2168 C C . GLY A 1 288 ? 7.392 -5.071 -35.255 1.00 51.50 288 GLY A C 1
ATOM 2169 O O . GLY A 1 288 ? 8.290 -4.266 -35.032 1.00 51.50 288 GLY A O 1
ATOM 2170 N N . ASN A 1 289 ? 6.114 -4.722 -35.114 1.00 53.19 289 ASN A N 1
ATOM 2171 C CA . ASN A 1 289 ? 5.656 -3.366 -34.792 1.00 53.19 289 ASN A CA 1
ATOM 2172 C C . ASN A 1 289 ? 5.855 -3.040 -33.297 1.00 53.19 289 ASN A C 1
ATOM 2174 O O . ASN A 1 289 ? 4.897 -3.062 -32.537 1.00 53.19 289 ASN A O 1
ATOM 2178 N N . GLY A 1 290 ? 7.094 -2.765 -32.877 1.00 67.50 290 GLY A N 1
ATOM 2179 C CA . GLY A 1 290 ? 7.438 -2.813 -31.451 1.00 67.50 290 GLY A CA 1
ATOM 2180 C C . GLY A 1 290 ? 7.481 -4.259 -30.947 1.00 67.50 290 GLY A C 1
ATOM 2181 O O . GLY A 1 290 ? 7.183 -5.197 -31.690 1.00 67.50 290 GLY A O 1
ATOM 2182 N N . SER A 1 291 ? 7.911 -4.447 -29.705 1.00 85.00 291 SER A N 1
ATOM 2183 C CA . SER A 1 291 ? 7.905 -5.765 -29.066 1.00 85.00 291 SER A CA 1
ATOM 2184 C C . SER A 1 291 ? 7.530 -5.669 -27.594 1.00 85.00 291 SER A C 1
ATOM 2186 O O . SER A 1 291 ? 7.649 -4.615 -26.958 1.00 85.00 291 SER A O 1
ATOM 2188 N N . HIS A 1 292 ? 7.103 -6.811 -27.072 1.00 91.00 292 HIS A N 1
ATOM 2189 C CA . HIS A 1 292 ? 6.687 -7.036 -25.700 1.00 91.00 292 HIS A CA 1
ATOM 2190 C C . HIS A 1 292 ? 7.408 -8.257 -25.124 1.00 91.00 292 HIS A C 1
ATOM 2192 O O . HIS A 1 292 ? 7.987 -9.058 -25.859 1.00 91.00 292 HIS A O 1
ATOM 2198 N N . TYR A 1 293 ? 7.330 -8.407 -23.805 1.00 93.75 293 TYR A N 1
ATOM 2199 C CA . TYR A 1 293 ? 7.679 -9.641 -23.115 1.00 93.75 293 TYR A CA 1
ATOM 2200 C C . TYR A 1 293 ? 6.439 -10.476 -22.810 1.00 93.75 293 TYR A C 1
ATOM 2202 O O . TYR A 1 293 ? 5.396 -9.928 -22.432 1.00 93.75 293 TYR A O 1
ATOM 2210 N N . SER A 1 294 ? 6.564 -11.796 -22.931 1.00 94.12 294 SER A N 1
ATOM 2211 C CA . SER A 1 294 ? 5.560 -12.755 -22.469 1.00 94.12 294 SER A CA 1
ATOM 2212 C C . SER A 1 294 ? 5.823 -13.091 -21.008 1.00 94.12 294 SER A C 1
ATOM 2214 O O . SER A 1 294 ? 6.880 -13.599 -20.636 1.00 94.12 294 SER A O 1
ATOM 2216 N N . ILE A 1 295 ? 4.846 -12.814 -20.154 1.00 95.94 295 ILE A N 1
ATOM 2217 C CA . ILE A 1 295 ? 4.930 -13.026 -18.713 1.00 95.94 295 ILE A CA 1
ATOM 2218 C C . ILE A 1 295 ? 4.092 -14.242 -18.343 1.00 95.94 295 ILE A C 1
ATOM 2220 O O . ILE A 1 295 ? 2.910 -14.314 -18.676 1.00 95.94 295 ILE A O 1
ATOM 2224 N N . THR A 1 296 ? 4.702 -15.180 -17.619 1.00 94.56 296 THR A N 1
ATOM 2225 C CA . THR A 1 296 ? 4.019 -16.365 -17.084 1.00 94.56 296 THR A CA 1
ATOM 2226 C C . THR A 1 296 ? 3.965 -16.281 -15.559 1.00 94.56 296 THR A C 1
ATOM 2228 O O . THR A 1 296 ? 4.978 -16.052 -14.890 1.00 94.56 296 THR A O 1
ATOM 2231 N N . GLU A 1 297 ? 2.766 -16.421 -14.997 1.00 94.88 297 GLU A N 1
ATOM 2232 C CA . GLU A 1 297 ? 2.562 -16.500 -13.549 1.00 94.88 297 GLU A CA 1
ATOM 2233 C C . GLU A 1 297 ? 3.141 -17.809 -12.987 1.00 94.88 297 GLU A C 1
ATOM 2235 O O . GLU A 1 297 ? 3.369 -18.769 -13.720 1.00 94.88 297 GLU A O 1
ATOM 2240 N N . ILE A 1 298 ? 3.376 -17.864 -11.672 1.00 92.38 298 ILE A N 1
ATOM 2241 C CA . ILE A 1 298 ? 3.779 -19.115 -11.009 1.00 92.38 298 ILE A CA 1
ATOM 2242 C C . ILE A 1 298 ? 2.668 -20.151 -11.215 1.00 92.38 298 ILE A C 1
ATOM 2244 O O . ILE A 1 298 ? 1.513 -19.910 -10.847 1.00 92.38 298 ILE A O 1
ATOM 2248 N N . VAL A 1 299 ? 3.020 -21.283 -11.826 1.00 87.44 299 VAL A N 1
ATOM 2249 C CA . VAL A 1 299 ? 2.060 -22.310 -12.243 1.00 87.44 299 VAL A CA 1
ATOM 2250 C C . VAL A 1 299 ? 1.374 -22.919 -11.022 1.00 87.44 299 VAL A C 1
ATOM 2252 O O . VAL A 1 299 ? 2.020 -23.255 -10.031 1.00 87.44 299 VAL A O 1
ATOM 2255 N N . LYS A 1 300 ? 0.049 -23.072 -11.109 1.00 87.50 300 LYS A N 1
ATOM 2256 C CA . LYS A 1 300 ? -0.779 -23.750 -10.105 1.00 87.50 300 LYS A CA 1
ATOM 2257 C C . LYS A 1 300 ? -1.692 -24.751 -10.780 1.00 87.50 300 LYS A C 1
ATOM 2259 O O . LYS A 1 300 ? -2.300 -24.445 -11.805 1.00 87.50 300 LYS A O 1
ATOM 2264 N N . THR A 1 301 ? -1.808 -25.928 -10.189 1.00 87.50 301 THR A N 1
ATOM 2265 C CA . THR A 1 301 ? -2.767 -26.947 -10.612 1.00 87.50 301 THR A CA 1
ATOM 2266 C C . THR A 1 301 ? -4.188 -26.532 -10.238 1.00 87.50 301 THR A C 1
ATOM 2268 O O . THR A 1 301 ? -4.409 -25.787 -9.281 1.00 87.50 301 THR A O 1
ATOM 2271 N N . ASP A 1 302 ? -5.186 -27.048 -10.954 1.00 84.50 302 ASP A N 1
ATOM 2272 C CA . ASP A 1 302 ? -6.585 -26.765 -10.616 1.00 84.50 302 ASP A CA 1
ATOM 2273 C C . ASP A 1 302 ? -6.969 -27.292 -9.226 1.00 84.50 302 ASP A C 1
ATOM 2275 O O . ASP A 1 302 ? -7.772 -26.666 -8.539 1.00 84.50 302 ASP A O 1
ATOM 2279 N N . ALA A 1 303 ? -6.337 -28.378 -8.768 1.00 85.75 303 ALA A N 1
ATOM 2280 C CA . ALA A 1 303 ? -6.527 -28.909 -7.420 1.00 85.75 303 ALA A CA 1
ATOM 2281 C C . ALA A 1 303 ? -6.028 -27.948 -6.324 1.00 85.75 303 ALA A C 1
ATOM 2283 O O . ALA A 1 303 ? -6.636 -27.871 -5.261 1.00 85.75 303 ALA A O 1
ATOM 2284 N N . GLU A 1 304 ? -4.952 -27.197 -6.575 1.00 87.56 304 GLU A N 1
ATOM 2285 C CA . GLU A 1 304 ? -4.457 -26.176 -5.640 1.00 87.56 304 GLU A CA 1
ATOM 2286 C C . GLU A 1 304 ? -5.338 -24.923 -5.642 1.00 87.56 304 GLU A C 1
ATOM 2288 O O . GLU A 1 304 ? -5.511 -24.280 -4.605 1.00 87.56 304 GLU A O 1
ATOM 2293 N N . ARG A 1 305 ? -5.888 -24.573 -6.810 1.00 90.50 305 ARG A N 1
ATOM 2294 C CA . ARG A 1 305 ? -6.718 -23.379 -7.019 1.00 90.50 305 ARG A CA 1
ATOM 2295 C C . ARG A 1 305 ? -8.136 -23.531 -6.466 1.00 90.50 305 ARG A C 1
ATOM 2297 O O . ARG A 1 305 ? -8.694 -22.552 -5.972 1.00 90.50 305 ARG A O 1
ATOM 2304 N N . ALA A 1 306 ? -8.705 -24.732 -6.551 1.00 92.38 306 ALA A N 1
ATOM 2305 C CA . ALA A 1 306 ? -10.062 -25.046 -6.116 1.00 92.38 306 ALA A CA 1
ATOM 2306 C C . ALA A 1 306 ? -10.138 -25.238 -4.589 1.00 92.38 306 ALA A C 1
ATOM 2308 O O . ALA A 1 306 ? -9.885 -26.323 -4.062 1.00 92.38 306 ALA A O 1
ATOM 2309 N N . VAL A 1 307 ? -10.525 -24.185 -3.868 1.00 92.31 307 VAL A N 1
ATOM 2310 C CA . VAL A 1 307 ? -10.644 -24.182 -2.400 1.00 92.31 307 VAL A CA 1
ATOM 2311 C C . VAL A 1 307 ? -12.073 -24.456 -1.933 1.00 92.31 307 VAL A C 1
ATOM 2313 O O . VAL A 1 307 ? -13.004 -24.488 -2.740 1.00 92.31 307 VAL A O 1
ATOM 2316 N N . SER A 1 308 ? -12.258 -24.699 -0.631 1.00 89.00 308 SER A N 1
ATOM 2317 C CA . SER A 1 308 ? -13.551 -25.162 -0.097 1.00 89.00 308 SER A CA 1
ATOM 2318 C C . SER A 1 308 ? -14.465 -24.044 0.417 1.00 89.00 308 SER A C 1
ATOM 2320 O O . SER A 1 308 ? -15.645 -24.308 0.641 1.00 89.00 308 SER A O 1
ATOM 2322 N N . SER A 1 309 ? -13.953 -22.824 0.606 1.00 89.25 309 SER A N 1
ATOM 2323 C CA . SER A 1 309 ? -14.734 -21.673 1.074 1.00 89.25 309 SER A CA 1
ATOM 2324 C C . SER A 1 309 ? -14.274 -20.353 0.453 1.00 89.25 309 SER A C 1
ATOM 2326 O O . SER A 1 309 ? -13.130 -20.222 0.005 1.00 89.25 309 SER A O 1
ATOM 2328 N N . ASP A 1 310 ? -15.162 -19.355 0.469 1.00 88.50 310 ASP A N 1
ATOM 2329 C CA . ASP A 1 310 ? -14.848 -17.988 0.037 1.00 88.50 310 ASP A CA 1
ATOM 2330 C C . ASP A 1 310 ? -13.762 -17.363 0.926 1.00 88.50 310 ASP A C 1
ATOM 2332 O O . ASP A 1 310 ? -12.834 -16.741 0.413 1.00 88.50 310 ASP A O 1
ATOM 2336 N N . GLU A 1 311 ? -13.812 -17.586 2.247 1.00 87.44 311 GLU A N 1
ATOM 2337 C CA . GLU A 1 311 ? -12.778 -17.109 3.177 1.00 87.44 311 GLU A CA 1
ATOM 2338 C C . GLU A 1 311 ? -11.387 -17.640 2.787 1.00 87.44 311 GLU A C 1
ATOM 2340 O O . GLU A 1 311 ? -10.420 -16.878 2.719 1.00 87.44 311 GLU A O 1
ATOM 2345 N N . GLU A 1 312 ? -11.272 -18.937 2.486 1.00 90.12 312 GLU A N 1
ATOM 2346 C CA . GLU A 1 312 ? -10.006 -19.541 2.061 1.00 90.12 312 GLU A CA 1
ATOM 2347 C C . GLU A 1 312 ? -9.500 -18.929 0.752 1.00 90.12 312 GLU A C 1
ATOM 2349 O O . GLU A 1 312 ? -8.312 -18.604 0.650 1.00 90.12 312 GLU A O 1
ATOM 2354 N N . ALA A 1 313 ? -10.398 -18.692 -0.210 1.00 91.88 313 ALA A N 1
ATOM 2355 C CA . ALA A 1 313 ? -10.053 -18.051 -1.475 1.00 91.88 313 ALA A CA 1
ATOM 2356 C C . ALA A 1 313 ? -9.539 -16.624 -1.245 1.00 91.88 313 ALA A C 1
ATOM 2358 O O . ALA A 1 313 ? -8.502 -16.257 -1.795 1.00 91.88 313 ALA A O 1
ATOM 2359 N N . ILE A 1 314 ? -10.204 -15.841 -0.388 1.00 92.00 314 ILE A N 1
ATOM 2360 C CA . ILE A 1 314 ? -9.825 -14.462 -0.046 1.00 92.00 314 ILE A CA 1
ATOM 2361 C C . ILE A 1 314 ? -8.400 -14.406 0.521 1.00 92.00 314 ILE A C 1
ATOM 2363 O O . ILE A 1 314 ? -7.568 -13.649 0.013 1.00 92.00 314 ILE A O 1
ATOM 2367 N N . PHE A 1 315 ? -8.085 -15.218 1.537 1.00 93.44 315 PHE A N 1
ATOM 2368 C CA . PHE A 1 315 ? -6.754 -15.198 2.160 1.00 93.44 315 PHE A CA 1
ATOM 2369 C C . PHE A 1 315 ? -5.664 -15.733 1.228 1.00 93.44 315 PHE A C 1
ATOM 2371 O O . PHE A 1 315 ? -4.589 -15.135 1.152 1.00 93.44 315 PHE A O 1
ATOM 2378 N N . LYS A 1 316 ? -5.917 -16.818 0.483 1.00 94.44 316 LYS A N 1
ATOM 2379 C CA . LYS A 1 316 ? -4.933 -17.352 -0.474 1.00 94.44 316 LYS A CA 1
ATOM 2380 C C . LYS A 1 316 ? -4.685 -16.400 -1.641 1.00 94.44 316 LYS A C 1
ATOM 2382 O O . LYS A 1 316 ? -3.532 -16.220 -2.029 1.00 94.44 316 LYS A O 1
ATOM 2387 N N . ASN A 1 317 ? -5.721 -15.738 -2.156 1.00 95.25 317 ASN A N 1
ATOM 2388 C CA . ASN A 1 317 ? -5.584 -14.713 -3.193 1.00 95.25 317 ASN A CA 1
ATOM 2389 C C . ASN A 1 317 ? -4.813 -13.487 -2.685 1.00 95.25 317 ASN A C 1
ATOM 2391 O O . ASN A 1 317 ? -3.950 -12.972 -3.395 1.00 95.25 317 ASN A O 1
ATOM 2395 N N . PHE A 1 318 ? -5.050 -13.053 -1.443 1.00 95.62 318 PHE A N 1
ATOM 2396 C CA . PHE A 1 318 ? -4.261 -11.979 -0.839 1.00 95.62 318 PHE A CA 1
ATOM 2397 C C . PHE A 1 318 ? -2.785 -12.367 -0.681 1.00 95.62 318 PHE A C 1
ATOM 2399 O O . PHE A 1 318 ? -1.906 -11.620 -1.104 1.00 95.62 318 PHE A O 1
ATOM 2406 N N . MET A 1 319 ? -2.490 -13.560 -0.160 1.00 95.19 319 MET A N 1
ATOM 2407 C CA . MET A 1 319 ? -1.107 -14.049 -0.038 1.00 95.19 319 MET A CA 1
ATOM 2408 C C . MET A 1 319 ? -0.436 -14.266 -1.396 1.00 95.19 319 MET A C 1
ATOM 2410 O O . MET A 1 319 ? 0.767 -14.047 -1.531 1.00 95.19 319 MET A O 1
ATOM 2414 N N . TRP A 1 320 ? -1.205 -14.611 -2.428 1.00 95.81 320 TRP A N 1
ATOM 2415 C CA . TRP A 1 320 ? -0.705 -14.663 -3.797 1.00 95.81 320 TRP A CA 1
ATOM 2416 C C . TRP A 1 320 ? -0.324 -13.272 -4.313 1.00 95.81 320 TRP A C 1
ATOM 2418 O O . TRP A 1 320 ? 0.773 -13.109 -4.841 1.00 95.81 320 TRP A O 1
ATOM 2428 N N . LEU A 1 321 ? -1.151 -12.245 -4.092 1.00 96.19 321 LEU A N 1
ATOM 2429 C CA . LEU A 1 321 ? -0.800 -10.858 -4.428 1.00 96.19 321 LEU A CA 1
ATOM 2430 C C . LEU A 1 321 ? 0.477 -10.399 -3.700 1.00 96.19 321 LEU A C 1
ATOM 2432 O O . LEU A 1 321 ? 1.333 -9.735 -4.286 1.00 96.19 321 LEU A O 1
ATOM 2436 N N . VAL A 1 322 ? 0.618 -10.762 -2.426 1.00 95.44 322 VAL A N 1
ATOM 2437 C CA . VAL A 1 322 ? 1.762 -10.366 -1.596 1.00 95.44 322 VAL A CA 1
ATOM 2438 C C . VAL A 1 322 ? 3.057 -11.070 -2.018 1.00 95.44 322 VAL A C 1
ATOM 2440 O O . VAL A 1 322 ? 4.105 -10.423 -2.030 1.00 95.44 322 VAL A O 1
ATOM 2443 N N . HIS A 1 323 ? 3.024 -12.349 -2.407 1.00 95.12 323 HIS A N 1
ATOM 2444 C CA . HIS A 1 323 ? 4.250 -13.146 -2.580 1.00 95.12 323 HIS A CA 1
ATOM 2445 C C . HIS A 1 323 ? 4.492 -13.758 -3.965 1.00 95.12 323 HIS A C 1
ATOM 2447 O O . HIS A 1 323 ? 5.630 -14.120 -4.260 1.00 95.12 323 HIS A O 1
ATOM 2453 N N . GLU A 1 324 ? 3.473 -13.897 -4.810 1.00 95.31 324 GLU A N 1
ATOM 2454 C CA . GLU A 1 324 ? 3.548 -14.742 -6.011 1.00 95.31 324 GLU A CA 1
ATOM 2455 C C . GLU A 1 324 ? 3.114 -14.047 -7.313 1.00 95.31 324 GLU A C 1
ATOM 2457 O O . GLU A 1 324 ? 3.625 -14.408 -8.371 1.00 95.31 324 GLU A O 1
ATOM 2462 N N . LYS A 1 325 ? 2.229 -13.039 -7.268 1.00 95.69 325 LYS A N 1
ATOM 2463 C CA . LYS A 1 325 ? 1.795 -12.271 -8.453 1.00 95.69 325 LYS A CA 1
ATOM 2464 C C . LYS A 1 325 ? 2.995 -11.667 -9.178 1.00 95.69 325 LYS A C 1
ATOM 2466 O O . LYS A 1 325 ? 3.710 -10.860 -8.589 1.00 95.69 325 LYS A O 1
ATOM 2471 N N . ARG A 1 326 ? 3.171 -11.928 -10.474 1.00 95.44 326 ARG A N 1
ATOM 2472 C CA . ARG A 1 326 ? 4.234 -11.269 -11.255 1.00 95.44 326 ARG A CA 1
ATOM 2473 C C . ARG A 1 326 ? 3.970 -9.768 -11.382 1.00 95.44 326 ARG A C 1
ATOM 2475 O O . ARG A 1 326 ? 2.974 -9.357 -11.984 1.00 95.44 326 ARG A O 1
ATOM 2482 N N . MET A 1 327 ? 4.870 -8.957 -10.842 1.00 95.38 327 MET A N 1
ATOM 2483 C CA . MET A 1 327 ? 4.904 -7.506 -11.013 1.00 95.38 327 MET A CA 1
ATOM 2484 C C . MET A 1 327 ? 5.993 -7.159 -12.022 1.00 95.38 327 MET A C 1
ATOM 2486 O O . MET A 1 327 ? 7.131 -7.593 -11.852 1.00 95.38 327 MET A O 1
ATOM 2490 N N . VAL A 1 328 ? 5.654 -6.402 -13.070 1.00 95.31 328 VAL A N 1
ATOM 2491 C CA . VAL A 1 328 ? 6.605 -6.038 -14.131 1.00 95.31 328 VAL A CA 1
ATOM 2492 C C . VAL A 1 328 ? 6.571 -4.538 -14.350 1.00 95.31 328 VAL A C 1
ATOM 2494 O O . VAL A 1 328 ? 5.509 -3.977 -14.602 1.00 95.31 328 VAL A O 1
ATOM 2497 N N . LEU A 1 329 ? 7.732 -3.897 -14.286 1.00 94.19 329 LEU A N 1
ATOM 2498 C CA . LEU A 1 329 ? 7.915 -2.474 -14.554 1.00 94.19 329 LEU A CA 1
ATOM 2499 C C . LEU A 1 329 ? 8.959 -2.306 -15.655 1.00 94.19 329 LEU A C 1
ATOM 2501 O O . LEU A 1 329 ? 9.992 -2.968 -15.621 1.00 94.19 329 LEU A O 1
ATOM 2505 N N . VAL A 1 330 ? 8.695 -1.421 -16.617 1.00 93.88 330 VAL A N 1
ATOM 2506 C CA . VAL A 1 330 ? 9.603 -1.140 -17.739 1.00 93.88 330 VAL A CA 1
ATOM 2507 C C . VAL A 1 330 ? 9.809 0.365 -17.850 1.00 93.88 330 VAL A C 1
ATOM 2509 O O . VAL A 1 330 ? 8.850 1.107 -18.056 1.00 93.88 330 VAL A O 1
ATOM 2512 N N . ILE A 1 331 ? 11.061 0.812 -17.747 1.00 93.12 331 ILE A N 1
ATOM 2513 C CA . ILE A 1 331 ? 11.462 2.204 -17.976 1.00 93.12 331 ILE A CA 1
ATOM 2514 C C . ILE A 1 331 ? 12.183 2.278 -19.328 1.00 93.12 331 ILE A C 1
ATOM 2516 O O . ILE A 1 331 ? 13.320 1.805 -19.432 1.00 93.12 331 ILE A O 1
ATOM 2520 N N . PRO A 1 332 ? 11.549 2.845 -20.370 1.00 92.69 332 PRO A N 1
ATOM 2521 C CA . PRO A 1 332 ? 12.215 3.116 -21.634 1.00 92.69 332 PRO A CA 1
ATOM 2522 C C . PRO A 1 332 ? 13.060 4.389 -21.524 1.00 92.69 332 PRO A C 1
ATOM 2524 O O . PRO A 1 332 ? 12.568 5.441 -21.115 1.00 92.69 332 PRO A O 1
ATOM 2527 N N . VAL A 1 333 ? 14.326 4.299 -21.923 1.00 91.44 333 VAL A N 1
ATOM 2528 C CA . VAL A 1 333 ? 15.284 5.407 -21.920 1.00 91.44 333 VAL A CA 1
ATOM 2529 C C . VAL A 1 333 ? 15.907 5.520 -23.308 1.00 91.44 333 VAL A C 1
ATOM 2531 O O . VAL A 1 333 ? 16.523 4.590 -23.816 1.00 91.44 333 VAL A O 1
ATOM 2534 N N . ASN A 1 334 ? 15.744 6.673 -23.943 1.00 90.00 334 ASN A N 1
ATOM 2535 C CA . ASN A 1 334 ? 16.425 7.013 -25.183 1.00 90.00 334 ASN A CA 1
ATOM 2536 C C . ASN A 1 334 ? 17.781 7.634 -24.847 1.00 90.00 334 ASN A C 1
ATOM 2538 O O . ASN A 1 334 ? 17.867 8.797 -24.442 1.00 90.00 334 ASN A O 1
ATOM 2542 N N . ALA A 1 335 ? 18.837 6.841 -24.971 1.00 87.50 335 ALA A N 1
ATOM 2543 C CA . ALA A 1 335 ? 20.171 7.235 -24.567 1.00 87.50 335 ALA A CA 1
ATOM 2544 C C . ALA A 1 335 ? 20.863 7.983 -25.716 1.00 87.50 335 ALA A C 1
ATOM 2546 O O . ALA A 1 335 ? 21.338 7.396 -26.690 1.00 87.50 335 ALA A O 1
ATOM 2547 N N . ILE A 1 336 ? 20.884 9.314 -25.603 1.00 83.50 336 ILE A N 1
ATOM 2548 C CA . ILE A 1 336 ? 21.462 10.221 -26.599 1.00 83.50 336 ILE A CA 1
ATOM 2549 C C . ILE A 1 336 ? 22.790 10.770 -26.078 1.00 83.50 336 ILE A C 1
ATOM 2551 O O . ILE A 1 336 ? 22.831 11.469 -25.063 1.00 83.50 336 ILE A O 1
ATOM 2555 N N . MET A 1 337 ? 23.881 10.501 -26.797 1.00 78.12 337 MET A N 1
ATOM 2556 C CA . MET A 1 337 ? 25.207 11.046 -26.491 1.00 78.12 337 MET A CA 1
ATOM 2557 C C . MET A 1 337 ? 25.803 11.733 -27.725 1.00 78.12 337 MET A C 1
ATOM 2559 O O . MET A 1 337 ? 26.141 11.106 -28.728 1.00 78.12 337 MET A O 1
ATOM 2563 N N . GLY A 1 338 ? 25.939 13.060 -27.651 1.00 74.44 338 GLY A N 1
ATOM 2564 C CA . GLY A 1 338 ? 26.412 13.868 -28.776 1.00 74.44 338 GLY A CA 1
ATOM 2565 C C . GLY A 1 338 ? 25.494 13.779 -30.003 1.00 74.44 338 GLY A C 1
ATOM 2566 O O . GLY A 1 338 ? 24.290 13.570 -29.883 1.00 74.44 338 GLY A O 1
ATOM 2567 N N . THR A 1 339 ? 26.060 13.970 -31.195 1.00 68.31 339 THR A N 1
ATOM 2568 C CA . THR A 1 339 ? 25.331 13.879 -32.477 1.00 68.31 339 THR A CA 1
ATOM 2569 C C . THR A 1 339 ? 25.412 12.493 -33.118 1.00 68.31 339 THR A C 1
ATOM 2571 O O . THR A 1 339 ? 24.678 12.211 -34.065 1.00 68.31 339 THR A O 1
ATOM 2574 N N . ALA A 1 340 ? 26.314 11.638 -32.629 1.00 69.50 340 ALA A N 1
ATOM 2575 C CA . ALA A 1 340 ? 26.646 10.362 -33.249 1.00 69.50 340 ALA A CA 1
ATOM 2576 C C . ALA A 1 340 ? 25.956 9.154 -32.605 1.00 69.50 340 ALA A C 1
ATOM 2578 O O . ALA A 1 340 ? 25.845 8.144 -33.295 1.00 69.50 340 ALA A O 1
ATOM 2579 N N . VAL A 1 341 ? 25.470 9.252 -31.360 1.00 77.81 341 VAL A N 1
ATOM 2580 C CA . VAL A 1 341 ? 24.922 8.116 -30.595 1.00 77.81 341 VAL A CA 1
ATOM 2581 C C . VAL A 1 341 ? 23.455 8.344 -30.264 1.00 77.81 341 VAL A C 1
ATOM 2583 O O . VAL A 1 341 ? 23.088 9.371 -29.684 1.00 77.81 341 VAL A O 1
ATOM 2586 N N . LYS A 1 342 ? 22.622 7.369 -30.628 1.00 86.69 342 LYS A N 1
ATOM 2587 C CA . LYS A 1 342 ? 21.201 7.322 -30.285 1.00 86.69 342 LYS A CA 1
ATOM 2588 C C . LYS A 1 342 ? 20.763 5.866 -30.210 1.00 86.69 342 LYS A C 1
ATOM 2590 O O . LYS A 1 342 ? 20.419 5.284 -31.241 1.00 86.69 342 LYS A O 1
ATOM 2595 N N . ASP A 1 343 ? 20.755 5.338 -28.996 1.00 88.62 343 ASP A N 1
ATOM 2596 C CA . ASP A 1 343 ? 20.468 3.936 -28.714 1.00 88.62 343 ASP A CA 1
ATOM 2597 C C . ASP A 1 343 ? 19.288 3.806 -27.742 1.00 88.62 343 ASP A C 1
ATOM 2599 O O . ASP A 1 343 ? 18.956 4.716 -26.975 1.00 88.62 343 ASP A O 1
ATOM 2603 N N . ALA A 1 344 ? 18.623 2.660 -27.802 1.00 90.31 344 ALA A N 1
ATOM 2604 C CA . ALA A 1 344 ? 17.476 2.337 -26.975 1.00 90.31 344 ALA A CA 1
ATOM 2605 C C . ALA A 1 344 ? 17.923 1.586 -25.728 1.00 90.31 344 ALA A C 1
ATOM 2607 O O . ALA A 1 344 ? 18.568 0.546 -25.837 1.00 90.31 344 ALA A O 1
ATOM 2608 N N . ALA A 1 345 ? 17.527 2.067 -24.555 1.00 92.12 345 ALA A N 1
ATOM 2609 C CA . ALA A 1 345 ? 17.757 1.387 -23.296 1.00 92.12 345 ALA A CA 1
ATOM 2610 C C . ALA A 1 345 ? 16.440 1.040 -22.598 1.00 92.12 345 ALA A C 1
ATOM 2612 O O . ALA A 1 345 ? 15.497 1.833 -22.576 1.00 92.12 345 ALA A O 1
ATOM 2613 N N . TYR A 1 346 ? 16.389 -0.148 -22.005 1.00 93.12 346 TYR A N 1
ATOM 2614 C CA . TYR A 1 346 ? 15.246 -0.633 -21.240 1.00 93.12 346 TYR A CA 1
ATOM 2615 C C . TYR A 1 346 ? 15.714 -1.106 -19.872 1.00 93.12 346 TYR A C 1
ATOM 2617 O O . TYR A 1 346 ? 16.543 -2.009 -19.770 1.00 93.12 346 TYR A O 1
ATOM 2625 N N . ILE A 1 347 ? 15.168 -0.499 -18.819 1.00 92.44 347 ILE A N 1
ATOM 2626 C CA . ILE A 1 347 ? 15.353 -0.949 -17.438 1.00 92.44 347 ILE A CA 1
ATOM 2627 C C . ILE A 1 347 ? 14.077 -1.684 -17.038 1.00 92.44 347 ILE A C 1
ATOM 2629 O O . ILE A 1 347 ? 13.022 -1.069 -16.876 1.00 92.44 347 ILE A O 1
ATOM 2633 N N . THR A 1 348 ? 14.171 -3.002 -16.905 1.00 93.69 348 THR A N 1
ATOM 2634 C CA . THR A 1 348 ? 13.048 -3.886 -16.589 1.00 93.69 348 THR A CA 1
ATOM 2635 C C . THR A 1 348 ? 13.203 -4.445 -15.180 1.00 93.69 348 THR A C 1
ATOM 2637 O O . THR A 1 348 ? 14.241 -5.004 -14.834 1.00 93.69 348 THR A O 1
ATOM 2640 N N . VAL A 1 349 ? 12.154 -4.329 -14.370 1.00 93.88 349 VAL A N 1
ATOM 2641 C CA . VAL A 1 349 ? 12.041 -4.986 -13.062 1.00 93.88 349 VAL A CA 1
ATOM 2642 C C . VAL A 1 349 ? 10.982 -6.070 -13.177 1.00 93.88 349 VAL A C 1
ATOM 2644 O O . VAL A 1 349 ? 9.860 -5.780 -13.591 1.00 93.88 349 VAL A O 1
ATOM 2647 N N . VAL A 1 350 ? 11.311 -7.297 -12.779 1.00 95.31 350 VAL A N 1
ATOM 2648 C CA . VAL A 1 350 ? 10.339 -8.386 -12.617 1.00 95.31 350 VAL A CA 1
ATOM 2649 C C . VAL A 1 350 ? 10.409 -8.876 -11.177 1.00 95.31 350 VAL A C 1
ATOM 2651 O O . VAL A 1 350 ? 11.488 -9.164 -10.664 1.00 95.31 350 VAL A O 1
ATOM 2654 N N . ALA A 1 351 ? 9.265 -8.961 -10.507 1.00 95.44 351 ALA A N 1
ATOM 2655 C CA . ALA A 1 351 ? 9.185 -9.354 -9.106 1.00 95.44 351 ALA A CA 1
ATOM 2656 C C . ALA A 1 351 ? 8.015 -10.299 -8.821 1.00 95.44 351 ALA A C 1
ATOM 2658 O O . ALA A 1 351 ? 6.984 -10.255 -9.492 1.00 95.44 351 ALA A O 1
ATOM 2659 N N . ASN A 1 352 ? 8.179 -11.128 -7.791 1.00 95.69 352 ASN A N 1
ATOM 2660 C CA . ASN A 1 352 ? 7.174 -12.063 -7.300 1.00 95.69 352 ASN A CA 1
ATOM 2661 C C . ASN A 1 352 ? 6.449 -11.460 -6.105 1.00 95.69 352 ASN A C 1
ATOM 2663 O O . ASN A 1 352 ? 6.997 -11.328 -5.011 1.00 95.69 352 ASN A O 1
ATOM 2667 N N . GLY A 1 353 ? 5.200 -11.088 -6.335 1.00 94.19 353 GLY A N 1
ATOM 2668 C CA . GLY A 1 353 ? 4.346 -10.393 -5.394 1.00 94.19 353 GLY A CA 1
ATOM 2669 C C . GLY A 1 353 ? 4.835 -8.989 -5.045 1.00 94.19 353 GLY A C 1
ATOM 2670 O O . GLY A 1 353 ? 5.888 -8.513 -5.479 1.00 94.19 353 GLY A O 1
ATOM 2671 N N . LEU A 1 354 ? 4.052 -8.320 -4.207 1.00 93.25 354 LEU A N 1
ATOM 2672 C CA . LEU A 1 354 ? 4.431 -7.035 -3.624 1.00 93.25 354 LEU A CA 1
ATOM 2673 C C . LEU A 1 354 ? 5.714 -7.144 -2.781 1.00 93.25 354 LEU A C 1
ATOM 2675 O O . LEU A 1 354 ? 6.550 -6.251 -2.846 1.00 93.25 354 LEU A O 1
ATOM 2679 N N . SER A 1 355 ? 5.921 -8.252 -2.065 1.00 92.62 355 SER A N 1
ATOM 2680 C CA . SER A 1 355 ? 7.141 -8.500 -1.277 1.00 92.62 355 SER A CA 1
ATOM 2681 C C . SER A 1 355 ? 8.411 -8.500 -2.134 1.00 92.62 355 SER A C 1
ATOM 2683 O O . SER A 1 355 ? 9.398 -7.870 -1.757 1.00 92.62 355 SER A O 1
ATOM 2685 N N . GLY A 1 356 ? 8.385 -9.131 -3.314 1.00 92.69 356 GLY A N 1
ATOM 2686 C CA . GLY A 1 356 ? 9.512 -9.100 -4.246 1.00 92.69 356 GLY A CA 1
ATOM 2687 C C . GLY A 1 356 ? 9.769 -7.702 -4.805 1.00 92.69 356 GLY A C 1
ATOM 2688 O O . GLY A 1 356 ? 10.923 -7.313 -4.964 1.00 92.69 356 GLY A O 1
ATOM 2689 N N . LEU A 1 357 ? 8.708 -6.924 -5.063 1.00 92.06 357 LEU A N 1
ATOM 2690 C CA . LEU A 1 357 ? 8.822 -5.552 -5.568 1.00 92.06 357 LEU A CA 1
ATOM 2691 C C . LEU A 1 357 ? 9.445 -4.615 -4.523 1.00 92.06 357 LEU A C 1
ATOM 2693 O O . LEU A 1 357 ? 10.297 -3.794 -4.861 1.00 92.06 357 LEU A O 1
ATOM 2697 N N . MET A 1 358 ? 9.055 -4.764 -3.255 1.00 89.25 358 MET A N 1
ATOM 2698 C CA . MET A 1 358 ? 9.605 -3.993 -2.130 1.00 89.25 358 MET A CA 1
ATOM 2699 C C . MET A 1 358 ? 11.082 -4.303 -1.881 1.00 89.25 358 MET A C 1
ATOM 2701 O O . MET A 1 358 ? 11.814 -3.445 -1.401 1.00 89.25 358 MET A O 1
ATOM 2705 N N . ASP A 1 359 ? 11.523 -5.510 -2.233 1.00 87.06 359 ASP A N 1
ATOM 2706 C CA . ASP A 1 359 ? 12.898 -5.979 -2.068 1.00 87.06 359 ASP A CA 1
ATOM 2707 C C . ASP A 1 359 ? 13.655 -6.059 -3.417 1.00 87.06 359 ASP A C 1
ATOM 2709 O O . ASP A 1 359 ? 14.661 -6.759 -3.546 1.00 87.06 359 ASP A O 1
ATOM 2713 N N . ALA A 1 360 ? 13.185 -5.362 -4.459 1.00 89.12 360 ALA A N 1
ATOM 2714 C CA . ALA A 1 360 ? 13.786 -5.389 -5.794 1.00 89.12 360 ALA A CA 1
ATOM 2715 C C . ALA A 1 360 ? 15.128 -4.645 -5.830 1.00 89.12 360 ALA A C 1
ATOM 2717 O O . ALA A 1 360 ? 15.150 -3.421 -5.725 1.00 89.12 360 ALA A O 1
ATOM 2718 N N . LYS A 1 361 ? 16.244 -5.367 -6.010 1.00 86.31 361 LYS A N 1
ATOM 2719 C CA . LYS A 1 361 ? 17.619 -4.826 -6.000 1.00 86.31 361 LYS A CA 1
ATOM 2720 C C . LYS A 1 361 ? 18.445 -5.361 -7.174 1.00 86.31 361 LYS A C 1
ATOM 2722 O O . LYS A 1 361 ? 18.222 -6.502 -7.568 1.00 86.31 361 LYS A O 1
ATOM 2727 N N . PRO A 1 362 ? 19.435 -4.604 -7.684 1.00 82.88 362 PRO A N 1
ATOM 2728 C CA . PRO A 1 362 ? 20.174 -4.965 -8.899 1.00 82.88 362 PRO A CA 1
ATOM 2729 C C . PRO A 1 362 ? 21.173 -6.120 -8.739 1.00 82.88 362 PRO A C 1
ATOM 2731 O O . PRO A 1 362 ? 21.940 -6.374 -9.658 1.00 82.88 362 PRO A O 1
ATOM 2734 N N . CYS A 1 363 ? 21.207 -6.798 -7.590 1.00 81.19 363 CYS A N 1
ATOM 2735 C CA . CYS A 1 363 ? 22.255 -7.759 -7.260 1.00 81.19 363 CYS A CA 1
ATOM 2736 C C . CYS A 1 363 ? 21.726 -8.962 -6.497 1.00 81.19 363 CYS A C 1
ATOM 2738 O O . CYS A 1 363 ? 20.749 -8.880 -5.740 1.00 81.19 363 CYS A O 1
ATOM 2740 N N . ASN A 1 364 ? 22.428 -10.079 -6.664 1.00 78.62 364 ASN A N 1
ATOM 2741 C CA . ASN A 1 364 ? 22.141 -11.298 -5.935 1.00 78.62 364 ASN A CA 1
ATOM 2742 C C . ASN A 1 364 ? 22.486 -11.155 -4.442 1.00 78.62 364 ASN A C 1
ATOM 2744 O O . ASN A 1 364 ? 23.494 -10.561 -4.064 1.00 78.62 364 ASN A O 1
ATOM 2748 N N . SER A 1 365 ? 21.650 -11.750 -3.589 1.00 66.94 365 SER A N 1
ATOM 2749 C CA . SER A 1 365 ? 21.844 -11.792 -2.135 1.00 66.94 365 SER A CA 1
ATOM 2750 C C . SER A 1 365 ? 23.153 -12.459 -1.680 1.00 66.94 365 SER A C 1
ATOM 2752 O O . SER A 1 365 ? 23.619 -12.170 -0.581 1.00 66.94 365 SER A O 1
ATOM 2754 N N . ALA A 1 366 ? 23.753 -13.312 -2.514 1.00 67.44 366 ALA A N 1
ATOM 2755 C CA . ALA A 1 366 ? 25.005 -14.014 -2.232 1.00 67.44 366 ALA A CA 1
ATOM 2756 C C . ALA A 1 366 ? 26.279 -13.201 -2.541 1.00 67.44 366 ALA A C 1
ATOM 2758 O O . ALA A 1 366 ? 27.362 -13.597 -2.109 1.00 67.44 366 ALA A O 1
ATOM 2759 N N . ASN A 1 367 ? 26.179 -12.093 -3.284 1.00 68.94 367 ASN A N 1
ATOM 2760 C CA . ASN A 1 367 ? 27.343 -11.326 -3.731 1.00 68.94 367 ASN A CA 1
ATOM 2761 C C . ASN A 1 367 ? 27.737 -10.233 -2.721 1.00 68.94 367 ASN A C 1
ATOM 2763 O O . ASN A 1 367 ? 26.899 -9.659 -2.031 1.00 68.94 367 ASN A O 1
ATOM 2767 N N . THR A 1 368 ? 29.029 -9.902 -2.650 1.00 72.06 368 THR A N 1
ATOM 2768 C CA . THR A 1 368 ? 29.543 -8.797 -1.813 1.00 72.06 368 THR A CA 1
ATOM 2769 C C . THR A 1 368 ? 29.493 -7.433 -2.508 1.00 72.06 368 THR A C 1
ATOM 2771 O O . THR A 1 368 ? 29.579 -6.402 -1.843 1.00 72.06 368 THR A O 1
ATOM 2774 N N . SER A 1 369 ? 29.348 -7.423 -3.833 1.00 74.56 369 SER A N 1
ATOM 2775 C CA . SER A 1 369 ? 29.280 -6.247 -4.707 1.00 74.56 369 SER A CA 1
ATOM 2776 C C . SER A 1 369 ? 28.357 -6.533 -5.890 1.00 74.56 369 SER A C 1
ATOM 2778 O O . SER A 1 369 ? 28.144 -7.695 -6.228 1.00 74.56 369 SER A O 1
ATOM 2780 N N . CYS A 1 370 ? 27.822 -5.483 -6.506 1.00 79.06 370 CYS A N 1
ATOM 2781 C CA . CYS A 1 370 ? 26.867 -5.589 -7.607 1.00 79.06 370 CYS A CA 1
ATOM 2782 C C . CYS A 1 370 ? 27.572 -5.394 -8.947 1.00 79.06 370 CYS A C 1
ATOM 2784 O O . CYS A 1 370 ? 27.841 -4.262 -9.347 1.00 79.06 370 CYS A O 1
ATOM 2786 N N . ASP A 1 371 ? 27.886 -6.495 -9.621 1.00 80.44 371 ASP A N 1
ATOM 2787 C CA . ASP A 1 371 ? 28.696 -6.481 -10.835 1.00 80.44 371 ASP A CA 1
ATOM 2788 C C . ASP A 1 371 ? 27.834 -6.599 -12.099 1.00 80.44 371 ASP A C 1
ATOM 2790 O O . ASP A 1 371 ? 26.997 -7.494 -12.236 1.00 80.44 371 ASP A O 1
ATOM 2794 N N . LYS A 1 372 ? 28.079 -5.715 -13.071 1.00 80.69 372 LYS A N 1
ATOM 2795 C CA . LYS A 1 372 ? 27.305 -5.650 -14.321 1.00 80.69 372 LYS A CA 1
ATOM 2796 C C . LYS A 1 372 ? 27.362 -6.936 -15.136 1.00 80.69 372 LYS A C 1
ATOM 2798 O O . LYS A 1 372 ? 26.370 -7.319 -15.754 1.00 80.69 372 LYS A O 1
ATOM 2803 N N . SER A 1 373 ? 28.492 -7.641 -15.113 1.00 76.88 373 SER A N 1
ATOM 2804 C CA . SER A 1 373 ? 28.622 -8.889 -15.862 1.00 76.88 373 SER A CA 1
ATOM 2805 C C . SER A 1 373 ? 27.867 -10.043 -15.198 1.00 76.88 373 SER A C 1
ATOM 2807 O O . SER A 1 373 ? 27.220 -10.827 -15.880 1.00 76.88 373 SER A O 1
ATOM 2809 N N . SER A 1 374 ? 27.858 -10.130 -13.871 1.00 79.44 374 SER A N 1
ATOM 2810 C CA . SER A 1 374 ? 27.368 -11.319 -13.163 1.00 79.44 374 SER A CA 1
ATOM 2811 C C . SER A 1 374 ? 25.998 -11.181 -12.495 1.00 79.44 374 SER A C 1
ATOM 2813 O O . SER A 1 374 ? 25.407 -12.212 -12.155 1.00 79.44 374 SER A O 1
ATOM 2815 N N . ASP A 1 375 ? 25.471 -9.963 -12.330 1.00 86.00 375 ASP A N 1
ATOM 2816 C CA . ASP A 1 375 ? 24.196 -9.708 -11.642 1.00 86.00 375 ASP A CA 1
ATOM 2817 C C . ASP A 1 375 ? 23.050 -9.255 -12.563 1.00 86.00 375 ASP A C 1
ATOM 2819 O O . ASP A 1 375 ? 21.879 -9.455 -12.230 1.00 86.00 375 ASP A O 1
ATOM 2823 N N . ASN A 1 376 ? 23.344 -8.690 -13.738 1.00 88.50 376 ASN A N 1
ATOM 2824 C CA . ASN A 1 376 ? 22.305 -8.184 -14.635 1.00 88.50 376 ASN A CA 1
ATOM 2825 C C . ASN A 1 376 ? 21.385 -9.306 -15.148 1.00 88.50 376 ASN A C 1
ATOM 2827 O O . ASN A 1 376 ? 21.832 -10.260 -15.788 1.00 88.50 376 ASN A O 1
ATOM 2831 N N . GLY A 1 377 ? 20.083 -9.181 -14.888 1.00 89.44 377 GLY A N 1
ATOM 2832 C CA . GLY A 1 377 ? 19.089 -10.185 -15.251 1.00 89.44 377 GLY A CA 1
ATOM 2833 C C . GLY A 1 377 ? 19.123 -11.438 -14.374 1.00 89.44 377 GLY A C 1
ATOM 2834 O O . GLY A 1 377 ? 18.526 -12.443 -14.757 1.00 89.44 377 GLY A O 1
ATOM 2835 N N . LYS A 1 378 ? 19.797 -11.418 -13.217 1.00 90.38 378 LYS A N 1
ATOM 2836 C CA . LYS A 1 378 ? 19.854 -12.549 -12.283 1.00 90.38 378 LYS A CA 1
ATOM 2837 C C . LYS A 1 378 ? 18.812 -12.418 -11.174 1.00 90.38 378 LYS A C 1
ATOM 2839 O O . LYS A 1 378 ? 18.727 -11.393 -10.503 1.00 90.38 378 LYS A O 1
ATOM 2844 N N . TRP A 1 379 ? 18.043 -13.478 -10.946 1.00 92.12 379 TRP A N 1
ATOM 2845 C CA . TRP A 1 379 ? 17.115 -13.566 -9.823 1.00 92.12 379 TRP A CA 1
ATOM 2846 C C . TRP A 1 379 ? 17.865 -13.509 -8.497 1.00 92.12 379 TRP A C 1
ATOM 2848 O O . TRP A 1 379 ? 18.860 -14.210 -8.289 1.00 92.12 379 TRP A O 1
ATOM 2858 N N . ARG A 1 380 ? 17.380 -12.679 -7.578 1.00 89.75 380 ARG A N 1
ATOM 2859 C CA . ARG A 1 380 ? 18.091 -12.367 -6.341 1.00 89.75 380 ARG A CA 1
ATOM 2860 C C . ARG A 1 380 ? 18.154 -13.538 -5.363 1.00 89.75 380 ARG A C 1
ATOM 2862 O O . ARG A 1 380 ? 19.181 -13.702 -4.697 1.00 89.75 380 ARG A O 1
ATOM 2869 N N . LYS A 1 381 ? 17.065 -14.301 -5.236 1.00 90.62 381 LYS A N 1
ATOM 2870 C CA . LYS A 1 381 ? 16.970 -15.478 -4.358 1.00 90.62 381 LYS A CA 1
ATOM 2871 C C . LYS A 1 381 ? 17.293 -16.757 -5.121 1.00 90.62 381 LYS A C 1
ATOM 2873 O O . LYS A 1 381 ? 18.117 -17.533 -4.653 1.00 90.62 381 LYS A O 1
ATOM 2878 N N . ALA A 1 382 ? 16.693 -16.966 -6.297 1.00 91.19 382 ALA A N 1
ATOM 2879 C CA . ALA A 1 382 ? 16.930 -18.181 -7.081 1.00 91.19 382 ALA A CA 1
ATOM 2880 C C . ALA A 1 382 ? 18.332 -18.246 -7.712 1.00 91.19 382 ALA A C 1
ATOM 2882 O O . ALA A 1 382 ? 18.852 -19.331 -7.955 1.00 91.19 382 ALA A O 1
ATOM 2883 N N . GLY A 1 383 ? 18.955 -17.099 -8.000 1.00 89.00 383 GLY A N 1
ATOM 2884 C CA . GLY A 1 383 ? 20.296 -17.029 -8.582 1.00 89.00 383 GLY A CA 1
ATOM 2885 C C . GLY A 1 383 ? 20.407 -17.450 -10.048 1.00 89.00 383 GLY A C 1
ATOM 2886 O O . GLY A 1 383 ? 21.514 -17.464 -10.581 1.00 89.00 383 GLY A O 1
ATOM 2887 N N . THR A 1 384 ? 19.297 -17.761 -10.711 1.00 91.00 384 THR A N 1
ATOM 2888 C CA . THR A 1 384 ? 19.236 -18.062 -12.147 1.00 91.00 384 THR A CA 1
ATOM 2889 C C . THR A 1 384 ? 19.086 -16.781 -12.971 1.00 91.00 384 THR A C 1
ATOM 2891 O O . THR A 1 384 ? 18.580 -15.777 -12.475 1.00 91.00 384 THR A O 1
ATOM 2894 N N . PHE A 1 385 ? 19.522 -16.788 -14.232 1.00 91.31 385 PHE A N 1
ATOM 2895 C CA . PHE A 1 385 ? 19.320 -15.653 -15.139 1.00 91.31 385 PHE A CA 1
ATOM 2896 C C . PHE A 1 385 ? 17.973 -15.753 -15.853 1.00 91.31 385 PHE A C 1
ATOM 2898 O O . PHE A 1 385 ? 17.632 -16.824 -16.349 1.00 91.31 385 PHE A O 1
ATOM 2905 N N . ILE A 1 386 ? 17.239 -14.640 -15.947 1.00 92.50 386 ILE A N 1
ATOM 2906 C CA . ILE A 1 386 ? 15.922 -14.562 -16.601 1.00 92.50 386 ILE A CA 1
ATOM 2907 C C . ILE A 1 386 ? 15.989 -14.779 -18.122 1.00 92.50 386 ILE A C 1
ATOM 2909 O O . ILE A 1 386 ? 15.015 -15.223 -18.735 1.00 92.50 386 ILE A O 1
ATOM 2913 N N . LYS A 1 387 ? 17.157 -14.519 -18.718 1.00 91.62 387 LYS A N 1
ATOM 2914 C CA . LYS A 1 387 ? 17.506 -14.843 -20.105 1.00 91.62 387 LYS A CA 1
ATOM 2915 C C . LYS A 1 387 ? 18.793 -15.675 -20.143 1.00 91.62 387 LYS A C 1
ATOM 2917 O O . LYS A 1 387 ? 19.600 -15.576 -19.216 1.00 91.62 387 LYS A O 1
ATOM 2922 N N . PRO A 1 388 ? 19.023 -16.463 -21.207 1.00 88.94 388 PRO A N 1
ATOM 2923 C CA . PRO A 1 388 ? 20.323 -17.081 -21.444 1.00 88.94 388 PRO A CA 1
ATOM 2924 C C . PRO A 1 388 ? 21.431 -16.024 -21.472 1.00 88.94 388 PRO A C 1
ATOM 2926 O O . PRO A 1 388 ? 21.214 -14.908 -21.946 1.00 88.94 388 PRO A O 1
ATOM 2929 N N . THR A 1 389 ? 22.620 -16.364 -20.986 1.00 85.88 389 THR A N 1
ATOM 2930 C CA . THR A 1 389 ? 23.774 -15.463 -21.033 1.00 85.88 389 THR A CA 1
ATOM 2931 C C . THR A 1 389 ? 24.548 -15.637 -22.334 1.00 85.88 389 THR A C 1
ATOM 2933 O O . THR A 1 389 ? 24.712 -16.751 -22.831 1.00 85.88 389 THR A O 1
ATOM 2936 N N . THR A 1 390 ? 25.052 -14.528 -22.869 1.00 84.75 390 THR A N 1
ATOM 2937 C CA . THR A 1 390 ? 25.962 -14.512 -24.021 1.00 84.75 390 THR A CA 1
ATOM 2938 C C . THR A 1 390 ? 27.197 -13.689 -23.664 1.00 84.75 390 THR A C 1
ATOM 2940 O O . THR A 1 390 ? 27.104 -12.721 -22.907 1.00 84.75 390 THR A O 1
ATOM 2943 N N . THR A 1 391 ? 28.363 -14.071 -24.185 1.00 82.00 391 THR A N 1
ATOM 2944 C CA . THR A 1 391 ? 29.601 -13.300 -24.023 1.00 82.00 391 THR A CA 1
ATOM 2945 C C . THR A 1 391 ? 29.753 -12.307 -25.173 1.00 82.00 391 THR A C 1
ATOM 2947 O O . THR A 1 391 ? 29.865 -12.714 -26.328 1.00 82.00 391 THR A O 1
ATOM 2950 N N . VAL A 1 392 ? 29.776 -11.012 -24.853 1.00 71.56 392 VAL A N 1
ATOM 2951 C CA . VAL A 1 392 ? 30.061 -9.914 -25.788 1.00 71.56 392 VAL A CA 1
ATOM 2952 C C . VAL A 1 392 ? 31.271 -9.148 -25.257 1.00 71.56 392 VAL A C 1
ATOM 2954 O O . VAL A 1 392 ? 31.267 -8.661 -24.126 1.00 71.56 392 VAL A O 1
ATOM 2957 N N . GLY A 1 393 ? 32.352 -9.105 -26.041 1.00 74.31 393 GLY A N 1
ATOM 2958 C CA . GLY A 1 393 ? 33.640 -8.595 -25.568 1.00 74.31 393 GLY A CA 1
ATOM 2959 C C . GLY A 1 393 ? 34.151 -9.384 -24.352 1.00 74.31 393 GLY A C 1
ATOM 2960 O O . GLY A 1 393 ? 34.306 -10.602 -24.420 1.00 74.31 393 GLY A O 1
ATOM 2961 N N . ALA A 1 394 ? 34.404 -8.691 -23.235 1.00 67.44 394 ALA A N 1
ATOM 2962 C CA . ALA A 1 394 ? 34.825 -9.288 -21.958 1.00 67.44 394 ALA A CA 1
ATOM 2963 C C . ALA A 1 394 ? 33.663 -9.546 -20.972 1.00 67.44 394 ALA A C 1
ATOM 2965 O O . ALA A 1 394 ? 33.899 -9.992 -19.849 1.00 67.44 394 ALA A O 1
ATOM 2966 N N . VAL A 1 395 ? 32.417 -9.258 -21.360 1.00 66.94 395 VAL A N 1
ATOM 2967 C CA . VAL A 1 395 ? 31.239 -9.308 -20.482 1.00 66.94 395 VAL A CA 1
ATOM 2968 C C . VAL A 1 395 ? 30.373 -10.506 -20.861 1.00 66.94 395 VAL A C 1
ATOM 2970 O O . VAL A 1 395 ? 29.964 -10.644 -22.009 1.00 66.94 395 VAL A O 1
ATOM 2973 N N . THR A 1 396 ? 30.060 -11.375 -19.899 1.00 76.56 396 THR A N 1
ATOM 2974 C CA . THR A 1 396 ? 29.070 -12.451 -20.085 1.00 76.56 396 THR A CA 1
ATOM 2975 C C . THR A 1 396 ? 27.780 -12.038 -19.414 1.00 76.56 396 THR A C 1
ATOM 2977 O O . THR A 1 396 ? 27.747 -12.022 -18.198 1.00 76.56 396 THR A O 1
ATOM 2980 N N . THR A 1 397 ? 26.737 -11.695 -20.169 1.00 78.44 397 THR A N 1
ATOM 2981 C CA . THR A 1 397 ? 25.518 -11.099 -19.599 1.00 78.44 397 THR A CA 1
ATOM 2982 C C . THR A 1 397 ? 24.245 -11.630 -20.252 1.00 78.44 397 THR A C 1
ATOM 2984 O O . THR A 1 397 ? 24.232 -11.997 -21.429 1.00 78.44 397 THR A O 1
ATOM 2987 N N . ALA A 1 398 ? 23.159 -11.672 -19.480 1.00 80.38 398 ALA A N 1
ATOM 2988 C CA . ALA A 1 398 ? 21.822 -12.015 -19.962 1.00 80.38 398 ALA A CA 1
ATOM 2989 C C . ALA A 1 398 ? 21.219 -10.908 -20.849 1.00 80.38 398 ALA A C 1
ATOM 2991 O O . ALA A 1 398 ? 20.354 -11.179 -21.678 1.00 80.38 398 ALA A O 1
ATOM 2992 N N . ALA A 1 399 ? 21.700 -9.668 -20.706 1.00 82.88 399 ALA A N 1
ATOM 2993 C CA . ALA A 1 399 ? 21.202 -8.512 -21.449 1.00 82.88 399 ALA A CA 1
ATOM 2994 C C . ALA A 1 399 ? 21.607 -8.478 -22.927 1.00 82.88 399 ALA A C 1
ATOM 2996 O O . ALA A 1 399 ? 20.951 -7.813 -23.721 1.00 82.88 399 ALA A O 1
ATOM 2997 N N . ALA A 1 400 ? 22.668 -9.197 -23.297 1.00 83.56 400 ALA A N 1
ATOM 2998 C CA . ALA A 1 400 ? 23.145 -9.271 -24.675 1.00 83.56 400 ALA A CA 1
ATOM 2999 C C . ALA A 1 400 ? 22.348 -10.263 -25.538 1.00 83.56 400 ALA A C 1
ATOM 3001 O O . ALA A 1 400 ? 22.516 -10.306 -26.757 1.00 83.56 400 ALA A O 1
ATOM 3002 N N . THR A 1 401 ? 21.487 -11.075 -24.923 1.00 86.06 401 THR A N 1
ATOM 3003 C CA . THR A 1 401 ? 20.694 -12.083 -25.625 1.00 86.06 401 THR A CA 1
ATOM 3004 C C . THR A 1 401 ? 19.376 -11.475 -26.096 1.00 86.06 401 THR A C 1
ATOM 3006 O O . THR A 1 401 ? 18.505 -11.141 -25.290 1.00 86.06 401 THR A O 1
ATOM 3009 N N . SER A 1 402 ? 19.215 -11.356 -27.415 1.00 86.25 402 SER A N 1
ATOM 3010 C CA . SER A 1 402 ? 17.973 -10.861 -28.015 1.00 86.25 402 SER A CA 1
ATOM 3011 C C . SER A 1 402 ? 16.815 -11.854 -27.847 1.00 86.25 402 SER A C 1
ATOM 3013 O O . SER A 1 402 ? 17.028 -13.067 -27.900 1.00 86.25 402 SER A O 1
ATOM 3015 N N . GLY A 1 403 ? 15.591 -11.343 -27.707 1.00 87.56 403 GLY A N 1
ATOM 3016 C CA . GLY A 1 403 ? 14.360 -12.126 -27.575 1.00 87.56 403 GLY A CA 1
ATOM 3017 C C . GLY A 1 403 ? 13.647 -11.964 -26.230 1.00 87.56 403 GLY A C 1
ATOM 3018 O O . GLY A 1 403 ? 13.951 -11.066 -25.440 1.00 87.56 403 GLY A O 1
ATOM 3019 N N . ASP A 1 404 ? 12.664 -12.835 -26.003 1.00 90.56 404 ASP A N 1
ATOM 3020 C CA . ASP A 1 404 ? 11.771 -12.816 -24.838 1.00 90.56 404 ASP A CA 1
ATOM 3021 C C . ASP A 1 404 ? 12.440 -13.352 -23.551 1.00 90.56 404 ASP A C 1
ATOM 3023 O O . ASP A 1 404 ? 13.532 -13.928 -23.581 1.00 90.56 404 ASP A O 1
ATOM 3027 N N . LEU A 1 405 ? 11.784 -13.156 -22.407 1.00 92.50 405 LEU A N 1
ATOM 3028 C CA . LEU A 1 405 ? 12.150 -13.727 -21.108 1.00 92.50 405 LEU A CA 1
ATOM 3029 C C . LEU A 1 405 ? 11.868 -15.239 -21.102 1.00 92.50 405 LEU A C 1
ATOM 3031 O O . LEU A 1 405 ? 10.840 -15.680 -21.607 1.00 92.50 405 LEU A O 1
ATOM 3035 N N . GLN A 1 406 ? 12.770 -16.044 -20.528 1.00 89.38 406 GLN A N 1
ATOM 3036 C CA . GLN A 1 406 ? 12.690 -17.514 -20.630 1.00 89.38 406 GLN A CA 1
ATOM 3037 C C . GLN A 1 406 ? 12.655 -18.222 -19.274 1.00 89.38 406 GLN A C 1
ATOM 3039 O O . GLN A 1 406 ? 11.910 -19.184 -19.101 1.00 89.38 406 GLN A O 1
ATOM 3044 N N . THR A 1 407 ? 13.432 -17.752 -18.298 1.00 92.00 407 THR A N 1
ATOM 3045 C CA . THR A 1 407 ? 13.640 -18.471 -17.032 1.00 92.00 407 THR A CA 1
ATOM 3046 C C . THR A 1 407 ? 13.044 -17.685 -15.867 1.00 92.00 407 THR A C 1
ATOM 3048 O O . THR A 1 407 ? 13.717 -16.882 -15.215 1.00 92.00 407 THR A O 1
ATOM 3051 N N . PHE A 1 408 ? 11.760 -17.894 -15.588 1.00 93.50 408 PHE A N 1
ATOM 3052 C CA . PHE A 1 408 ? 11.090 -17.268 -14.446 1.00 93.50 408 PHE A CA 1
ATOM 3053 C C . PHE A 1 408 ? 11.396 -18.009 -13.128 1.00 93.50 408 PHE A C 1
ATOM 3055 O O . PHE A 1 408 ? 11.457 -19.233 -13.100 1.00 93.50 408 PHE A O 1
ATOM 3062 N N . SER A 1 409 ? 11.585 -17.274 -12.024 1.00 94.06 409 SER A N 1
ATOM 3063 C CA . SER A 1 409 ? 11.772 -17.857 -10.680 1.00 94.06 409 SER A CA 1
ATOM 3064 C C . SER A 1 409 ? 10.430 -18.160 -10.026 1.00 94.06 409 SER A C 1
ATOM 3066 O O . SER A 1 409 ? 9.600 -17.259 -9.936 1.00 94.06 409 SER A O 1
ATOM 3068 N N . ASP A 1 410 ? 10.224 -19.361 -9.497 1.00 93.38 410 ASP A N 1
ATOM 3069 C CA . ASP A 1 410 ? 9.023 -19.705 -8.714 1.00 93.38 410 ASP A CA 1
ATOM 3070 C C . ASP A 1 410 ? 9.179 -19.414 -7.211 1.00 93.38 410 ASP A C 1
ATOM 3072 O O . ASP A 1 410 ? 8.304 -19.732 -6.409 1.00 93.38 410 ASP A O 1
ATOM 3076 N N . THR A 1 411 ? 10.290 -18.788 -6.805 1.00 93.44 411 THR A N 1
ATOM 3077 C CA . THR A 1 411 ? 10.550 -18.477 -5.394 1.00 93.44 411 THR A CA 1
ATOM 3078 C C . THR A 1 411 ? 9.674 -17.303 -4.932 1.00 93.44 411 THR A C 1
ATOM 3080 O O . THR A 1 411 ? 9.759 -16.217 -5.512 1.00 93.44 411 THR A O 1
ATOM 3083 N N . PRO A 1 412 ? 8.860 -17.450 -3.869 1.00 92.88 412 PRO A N 1
ATOM 3084 C CA . PRO A 1 412 ? 8.021 -16.360 -3.374 1.00 92.88 412 PRO A CA 1
ATOM 3085 C C . PRO A 1 412 ? 8.832 -15.131 -2.918 1.00 92.88 412 PRO A C 1
ATOM 3087 O O . PRO A 1 412 ? 9.861 -15.239 -2.234 1.00 92.88 412 PRO A O 1
ATOM 3090 N N . GLY A 1 413 ? 8.380 -13.933 -3.292 1.00 91.69 413 GLY A N 1
ATOM 3091 C CA . GLY A 1 413 ? 9.061 -12.679 -2.952 1.00 91.69 413 GLY A CA 1
ATOM 3092 C C . GLY A 1 413 ? 10.434 -12.486 -3.609 1.00 91.69 413 GLY A C 1
ATOM 3093 O O . GLY A 1 413 ? 11.250 -11.745 -3.068 1.00 91.69 413 GLY A O 1
ATOM 3094 N N . ASP A 1 414 ? 10.758 -13.219 -4.675 1.00 94.25 414 ASP A N 1
ATOM 3095 C CA . ASP A 1 414 ? 11.986 -13.037 -5.462 1.00 94.25 414 ASP A CA 1
ATOM 3096 C C . ASP A 1 414 ? 11.860 -11.866 -6.454 1.00 94.25 414 ASP A C 1
ATOM 3098 O O . ASP A 1 414 ? 10.757 -11.412 -6.764 1.00 94.25 414 ASP A O 1
ATOM 3102 N N . SER A 1 415 ? 12.981 -11.359 -6.952 1.00 93.88 415 SER A N 1
ATOM 3103 C CA . SER A 1 415 ? 13.021 -10.237 -7.892 1.00 93.88 415 SER A CA 1
ATOM 3104 C C . SER A 1 415 ? 14.271 -10.257 -8.765 1.00 93.88 415 SER A C 1
ATOM 3106 O O . SER A 1 415 ? 15.285 -10.866 -8.422 1.00 93.88 415 SER A O 1
ATOM 3108 N N . VAL A 1 416 ? 14.182 -9.596 -9.916 1.00 92.56 416 VAL A N 1
ATOM 3109 C CA . VAL A 1 416 ? 15.267 -9.436 -10.883 1.00 92.56 416 VAL A CA 1
ATOM 3110 C C . VAL A 1 416 ? 15.176 -8.070 -11.554 1.00 92.56 416 VAL A C 1
ATOM 3112 O O . VAL A 1 416 ? 14.088 -7.583 -11.872 1.00 92.56 416 VAL A O 1
ATOM 3115 N N . LEU A 1 417 ? 16.337 -7.454 -11.763 1.00 91.94 417 LEU A N 1
ATOM 3116 C CA . LEU A 1 417 ? 16.495 -6.240 -12.554 1.00 91.94 417 LEU A CA 1
ATOM 3117 C C . LEU A 1 417 ? 17.309 -6.581 -13.799 1.00 91.94 417 LEU A C 1
ATOM 3119 O O . LEU A 1 417 ? 18.335 -7.254 -13.713 1.00 91.94 417 LEU A O 1
ATOM 3123 N N . LEU A 1 418 ? 16.838 -6.112 -14.947 1.00 91.56 418 LEU A N 1
ATOM 3124 C CA . LEU A 1 418 ? 17.441 -6.330 -16.251 1.00 91.56 418 LEU A CA 1
ATOM 3125 C C . LEU A 1 418 ? 17.620 -4.975 -16.940 1.00 91.56 418 LEU A C 1
ATOM 3127 O O . LEU A 1 418 ? 16.646 -4.252 -17.138 1.00 91.56 418 LEU A O 1
ATOM 3131 N N . VAL A 1 419 ? 18.855 -4.632 -17.296 1.00 91.69 419 VAL A N 1
ATOM 3132 C CA . VAL A 1 419 ? 19.180 -3.438 -18.090 1.00 91.69 419 VAL A CA 1
ATOM 3133 C C . VAL A 1 419 ? 19.710 -3.875 -19.437 1.00 91.69 419 VAL A C 1
ATOM 3135 O O . VAL A 1 419 ? 20.700 -4.600 -19.506 1.00 91.69 419 VAL A O 1
ATOM 3138 N N . GLU A 1 420 ? 19.069 -3.406 -20.496 1.00 90.81 420 GLU A N 1
ATOM 3139 C CA . GLU A 1 420 ? 19.398 -3.755 -21.874 1.00 90.81 420 GLU A CA 1
ATOM 3140 C C . GLU A 1 420 ? 19.618 -2.489 -22.695 1.00 90.81 420 GLU A C 1
ATOM 3142 O O . GLU A 1 420 ? 18.854 -1.536 -22.548 1.00 90.81 420 GLU A O 1
ATOM 3147 N N . ALA A 1 421 ? 20.633 -2.489 -23.563 1.00 91.19 421 ALA A N 1
ATOM 3148 C CA . ALA A 1 421 ? 20.942 -1.387 -24.470 1.00 91.19 421 ALA A CA 1
ATOM 3149 C C . ALA A 1 421 ? 21.114 -1.917 -25.901 1.00 91.19 421 ALA A C 1
ATOM 3151 O O . ALA A 1 421 ? 21.906 -2.829 -26.140 1.00 91.19 421 ALA A O 1
ATOM 3152 N N . TRP A 1 422 ? 20.374 -1.344 -26.848 1.00 89.50 422 TRP A N 1
ATOM 3153 C CA . TRP A 1 422 ? 20.286 -1.805 -28.232 1.00 89.50 422 TRP A CA 1
ATOM 3154 C C . TRP A 1 422 ? 20.407 -0.638 -29.206 1.00 89.50 422 TRP A C 1
ATOM 3156 O O . TRP A 1 422 ? 19.692 0.359 -29.086 1.00 89.50 422 TRP A O 1
ATOM 3166 N N . GLY A 1 423 ? 21.253 -0.777 -30.219 1.00 88.25 423 GLY A N 1
ATOM 3167 C CA . GLY A 1 423 ? 21.454 0.269 -31.212 1.00 88.25 423 GLY A CA 1
ATOM 3168 C C . GLY A 1 423 ? 22.701 0.057 -32.054 1.00 88.25 423 GLY A C 1
ATOM 3169 O O . GLY A 1 423 ? 22.993 -1.075 -32.433 1.00 88.25 423 GLY A O 1
ATOM 3170 N N . LYS A 1 424 ? 23.375 1.154 -32.411 1.00 83.44 424 LYS A N 1
ATOM 3171 C CA . LYS A 1 424 ? 24.556 1.157 -33.301 1.00 83.44 424 LYS A CA 1
ATOM 3172 C C . LYS A 1 424 ? 25.842 1.594 -32.585 1.00 83.44 424 LYS A C 1
ATOM 3174 O O . LYS A 1 424 ? 26.785 2.036 -33.245 1.00 83.44 424 LYS A O 1
ATOM 3179 N N . ASP A 1 425 ? 25.837 1.498 -31.257 1.00 75.50 425 ASP A N 1
ATOM 3180 C CA . ASP A 1 425 ? 26.953 1.781 -30.357 1.00 75.50 425 ASP A CA 1
ATOM 3181 C C . ASP A 1 425 ? 27.544 3.207 -30.503 1.00 75.50 425 ASP A C 1
ATOM 3183 O O . ASP A 1 425 ? 26.918 4.103 -31.086 1.00 75.50 425 ASP A O 1
ATOM 3187 N N . LEU A 1 426 ? 28.730 3.481 -29.938 1.00 72.25 426 LEU A N 1
ATOM 3188 C CA . LEU A 1 426 ? 29.270 4.846 -29.804 1.00 72.25 426 LEU A CA 1
ATOM 3189 C C . LEU A 1 426 ? 29.636 5.513 -31.138 1.00 72.25 426 LEU A C 1
ATOM 3191 O O . LEU A 1 426 ? 29.661 6.742 -31.243 1.00 72.25 426 LEU A O 1
ATOM 3195 N N . THR A 1 427 ? 29.941 4.726 -32.168 1.00 70.94 427 THR A N 1
ATOM 3196 C CA . THR A 1 427 ? 30.240 5.258 -33.506 1.00 70.94 427 THR A CA 1
ATOM 3197 C C . THR A 1 427 ? 28.955 5.619 -34.254 1.00 70.94 427 THR A C 1
ATOM 3199 O O . THR A 1 427 ? 28.929 6.486 -35.140 1.00 70.94 427 THR A O 1
ATOM 3202 N N . GLY A 1 428 ? 27.857 4.944 -33.899 1.00 71.44 428 GLY A N 1
ATOM 3203 C CA . GLY A 1 428 ? 26.596 4.978 -34.611 1.00 71.44 428 GLY A CA 1
ATOM 3204 C C . GLY A 1 428 ? 26.732 4.587 -36.085 1.00 71.44 428 GLY A C 1
ATOM 3205 O O . GLY A 1 428 ? 25.921 5.024 -36.902 1.00 71.44 428 GLY A O 1
ATOM 3206 N N . THR A 1 429 ? 27.796 3.868 -36.440 1.00 75.44 429 THR A N 1
ATOM 3207 C CA . THR A 1 429 ? 28.034 3.296 -37.772 1.00 75.44 429 THR A CA 1
ATOM 3208 C C . THR A 1 429 ? 28.008 1.774 -37.752 1.00 75.44 429 THR A C 1
ATOM 3210 O O . THR A 1 429 ? 27.934 1.164 -38.818 1.00 75.44 429 THR A O 1
ATOM 3213 N N . ASP A 1 430 ? 28.025 1.172 -36.562 1.00 79.75 430 ASP A N 1
ATOM 3214 C CA . ASP A 1 430 ? 28.010 -0.273 -36.397 1.00 79.75 430 ASP A CA 1
ATOM 3215 C C . ASP A 1 430 ? 26.649 -0.875 -36.796 1.00 79.75 430 ASP A C 1
ATOM 3217 O O . ASP A 1 430 ? 25.625 -0.174 -36.833 1.00 79.75 430 ASP A O 1
ATOM 3221 N N . PRO A 1 431 ? 26.610 -2.170 -37.161 1.00 84.94 431 PRO A N 1
ATOM 3222 C CA . PRO A 1 431 ? 25.356 -2.882 -37.356 1.00 84.94 431 PRO A CA 1
ATOM 3223 C C . PRO A 1 431 ? 24.483 -2.805 -36.102 1.00 84.94 431 PRO A C 1
ATOM 3225 O O . PRO A 1 431 ? 24.988 -2.729 -34.986 1.00 84.94 431 PRO A O 1
ATOM 3228 N N . TYR A 1 432 ? 23.165 -2.862 -36.291 1.00 86.12 432 TYR A N 1
ATOM 3229 C CA . TYR A 1 432 ? 22.249 -2.933 -35.159 1.00 86.12 432 TYR A CA 1
ATOM 3230 C C . TYR A 1 432 ? 22.553 -4.161 -34.291 1.00 86.12 432 TYR A C 1
ATOM 3232 O O . TYR A 1 432 ? 22.634 -5.280 -34.804 1.00 86.12 432 TYR A O 1
ATOM 3240 N N . GLY A 1 433 ? 22.678 -3.952 -32.985 1.00 86.88 433 GLY A N 1
ATOM 3241 C CA . GLY A 1 433 ? 22.939 -5.010 -32.020 1.00 86.88 433 GLY A CA 1
ATOM 3242 C C . GLY A 1 433 ? 22.923 -4.503 -30.582 1.00 86.88 433 GLY A C 1
ATOM 3243 O O . GLY A 1 433 ? 22.460 -3.397 -30.296 1.00 86.88 433 GLY A O 1
ATOM 3244 N N . PHE A 1 434 ? 23.403 -5.344 -29.668 1.00 87.75 434 PHE A N 1
ATOM 3245 C CA . PHE A 1 434 ? 23.634 -4.953 -28.280 1.00 87.75 434 PHE A CA 1
ATOM 3246 C C . PHE A 1 434 ? 24.762 -3.916 -28.228 1.00 87.75 434 PHE A C 1
ATOM 3248 O O . PHE A 1 434 ? 25.824 -4.154 -28.800 1.00 87.75 434 PHE A O 1
ATOM 3255 N N . SER A 1 435 ? 24.538 -2.784 -27.556 1.00 87.19 435 SER A N 1
ATOM 3256 C CA . SER A 1 435 ? 25.574 -1.756 -27.386 1.00 87.19 435 SER A CA 1
ATOM 3257 C C . SER A 1 435 ? 26.447 -2.100 -26.184 1.00 87.19 435 SER A C 1
ATOM 3259 O O . SER A 1 435 ? 26.054 -1.910 -25.031 1.00 87.19 435 SER A O 1
ATOM 3261 N N . ASP A 1 436 ? 27.639 -2.623 -26.457 1.00 81.25 436 ASP A N 1
ATOM 3262 C CA . ASP A 1 436 ? 28.602 -3.052 -25.446 1.00 81.25 436 ASP A CA 1
ATOM 3263 C C . ASP A 1 436 ? 29.335 -1.884 -24.777 1.00 81.25 436 ASP A C 1
ATOM 3265 O O . ASP A 1 436 ? 29.791 -2.037 -23.642 1.00 81.25 436 ASP A O 1
ATOM 3269 N N . ALA A 1 437 ? 29.395 -0.709 -25.410 1.00 80.62 437 ALA A N 1
ATOM 3270 C CA . ALA A 1 437 ? 30.019 0.472 -24.827 1.00 80.62 437 ALA A CA 1
ATOM 3271 C C . ALA A 1 437 ? 29.040 1.347 -24.023 1.00 80.62 437 ALA A C 1
ATOM 3273 O O . ALA A 1 437 ? 29.427 1.910 -22.994 1.00 80.62 437 ALA A O 1
ATOM 3274 N N . LEU A 1 438 ? 27.766 1.444 -24.425 1.00 82.50 438 LEU A N 1
ATOM 3275 C CA . LEU A 1 438 ? 26.762 2.229 -23.693 1.00 82.50 438 LEU A CA 1
ATOM 3276 C C . LEU A 1 438 ? 26.164 1.468 -22.510 1.00 82.50 438 LEU A C 1
ATOM 3278 O O . LEU A 1 438 ? 25.842 2.079 -21.488 1.00 82.50 438 LEU A O 1
ATOM 3282 N N . TYR A 1 439 ? 26.029 0.144 -22.623 1.00 86.62 439 TYR A N 1
ATOM 3283 C CA . TYR A 1 439 ? 25.495 -0.692 -21.551 1.00 86.62 439 TYR A CA 1
ATOM 3284 C C . TYR A 1 439 ? 26.230 -0.495 -20.207 1.00 86.62 439 TYR A C 1
ATOM 3286 O O . TYR A 1 439 ? 25.549 -0.216 -19.215 1.00 86.62 439 TYR A O 1
ATOM 3294 N N . PRO A 1 440 ? 27.578 -0.560 -20.133 1.00 83.19 440 PRO A N 1
ATOM 3295 C CA . PRO A 1 440 ? 28.306 -0.318 -18.891 1.00 83.19 440 PRO A CA 1
ATOM 3296 C C . PRO A 1 440 ? 28.033 1.069 -18.307 1.00 83.19 440 PRO A C 1
ATOM 3298 O O . PRO A 1 440 ? 27.792 1.187 -17.112 1.00 83.19 440 PRO A O 1
ATOM 3301 N N . ILE A 1 441 ? 27.982 2.106 -19.150 1.00 83.31 441 ILE A N 1
ATOM 3302 C CA . ILE A 1 441 ? 27.706 3.485 -18.720 1.00 83.31 441 ILE A CA 1
ATOM 3303 C C . ILE A 1 441 ? 26.311 3.584 -18.094 1.00 83.31 441 ILE A C 1
ATOM 3305 O O . ILE A 1 441 ? 26.146 4.185 -17.033 1.00 83.31 441 ILE A O 1
ATOM 3309 N N . LEU A 1 442 ? 25.301 2.998 -18.741 1.00 84.94 442 LEU A N 1
ATOM 3310 C CA . LEU A 1 442 ? 23.924 3.004 -18.250 1.00 84.94 442 LEU A CA 1
ATOM 3311 C C . LEU A 1 442 ? 23.771 2.208 -16.957 1.00 84.94 442 LEU A C 1
ATOM 3313 O O . LEU A 1 442 ? 23.073 2.672 -16.056 1.00 84.94 442 LEU A O 1
ATOM 3317 N N . TRP A 1 443 ? 24.432 1.053 -16.850 1.00 85.19 443 TRP A N 1
ATOM 3318 C CA . TRP A 1 443 ? 24.461 0.277 -15.614 1.00 85.19 443 TRP A CA 1
ATOM 3319 C C . TRP A 1 443 ? 25.060 1.097 -14.476 1.00 85.19 443 TRP A C 1
ATOM 3321 O O . TRP A 1 443 ? 24.394 1.267 -13.463 1.00 85.19 443 TRP A O 1
ATOM 3331 N N . ASP A 1 444 ? 26.243 1.681 -14.669 1.00 82.69 444 ASP A N 1
ATOM 3332 C CA . ASP A 1 444 ? 26.956 2.431 -13.626 1.00 82.69 444 ASP A CA 1
ATOM 3333 C C . ASP A 1 444 ? 26.212 3.724 -13.225 1.00 82.69 444 ASP A C 1
ATOM 3335 O O . ASP A 1 444 ? 26.366 4.239 -12.114 1.00 82.69 444 ASP A O 1
ATOM 3339 N N . LEU A 1 445 ? 25.389 4.276 -14.128 1.00 83.00 445 LEU A N 1
ATOM 3340 C CA . LEU A 1 445 ? 24.489 5.396 -13.840 1.00 83.00 445 LEU A CA 1
ATOM 3341 C C . LEU A 1 445 ? 23.227 4.963 -13.091 1.00 83.00 445 LEU A C 1
ATOM 3343 O O . LEU A 1 445 ? 22.792 5.675 -12.186 1.00 83.00 445 LEU A O 1
ATOM 3347 N N . ALA A 1 446 ? 22.619 3.839 -13.468 1.00 81.75 446 ALA A N 1
ATOM 3348 C CA . ALA A 1 446 ? 21.420 3.313 -12.819 1.00 81.75 446 ALA A CA 1
ATOM 3349 C C . ALA A 1 446 ? 21.740 2.734 -11.435 1.00 81.75 446 ALA A C 1
ATOM 3351 O O . ALA A 1 446 ? 20.970 2.929 -10.494 1.00 81.75 446 ALA A O 1
ATOM 3352 N N . PHE A 1 447 ? 22.888 2.075 -11.299 1.00 82.69 447 PHE A N 1
ATOM 3353 C CA . PHE A 1 447 ? 23.345 1.379 -10.107 1.00 82.69 447 PHE A CA 1
ATOM 3354 C C . PHE A 1 447 ? 24.832 1.669 -9.896 1.00 82.69 447 PHE A C 1
ATOM 3356 O O . PHE A 1 447 ? 25.661 1.416 -10.761 1.00 82.69 447 PHE A O 1
ATOM 3363 N N . THR A 1 448 ? 25.202 2.183 -8.728 1.00 75.12 448 THR A N 1
ATOM 3364 C CA . THR A 1 448 ? 26.613 2.492 -8.457 1.00 75.12 448 THR A CA 1
ATOM 3365 C C . THR A 1 448 ? 27.444 1.197 -8.337 1.00 75.12 448 THR A C 1
ATOM 3367 O O . THR A 1 448 ? 27.245 0.430 -7.397 1.00 75.12 448 THR A O 1
ATOM 3370 N N . GLU A 1 449 ? 28.408 0.985 -9.246 1.00 62.81 449 GLU A N 1
ATOM 3371 C CA . GLU A 1 449 ? 29.144 -0.281 -9.510 1.00 62.81 449 GLU A CA 1
ATOM 3372 C C . GLU A 1 449 ? 29.897 -0.917 -8.315 1.00 62.81 449 GLU A C 1
ATOM 3374 O O . GLU A 1 449 ? 30.251 -2.086 -8.352 1.00 62.81 449 GLU A O 1
ATOM 3379 N N . ASN A 1 450 ? 30.105 -0.214 -7.202 1.00 64.31 450 ASN A N 1
ATOM 3380 C CA . ASN A 1 450 ? 30.823 -0.752 -6.030 1.00 64.31 450 ASN A CA 1
ATOM 3381 C C . ASN A 1 450 ? 29.986 -0.749 -4.746 1.00 64.31 450 ASN A C 1
ATOM 3383 O O . ASN A 1 450 ? 30.506 -0.860 -3.633 1.00 64.31 450 ASN A O 1
ATOM 3387 N N . ALA A 1 451 ? 28.673 -0.587 -4.884 1.00 69.44 451 ALA A N 1
ATOM 3388 C CA . ALA A 1 451 ? 27.758 -0.642 -3.763 1.00 69.44 451 ALA A CA 1
ATOM 3389 C C . ALA A 1 451 ? 27.536 -2.101 -3.322 1.00 69.44 451 ALA A C 1
ATOM 3391 O O . ALA A 1 451 ? 27.293 -2.991 -4.134 1.00 69.44 451 ALA A O 1
ATOM 3392 N N . SER A 1 452 ? 27.604 -2.346 -2.012 1.00 71.62 452 SER A N 1
ATOM 3393 C CA . SER A 1 452 ? 27.190 -3.630 -1.437 1.00 71.62 452 SER A CA 1
ATOM 3394 C C . SER A 1 452 ? 25.663 -3.780 -1.541 1.00 71.62 452 SER A C 1
ATOM 3396 O O . SER A 1 452 ? 24.959 -2.770 -1.383 1.00 71.62 452 SER A O 1
ATOM 3398 N N . PRO A 1 453 ? 25.112 -5.002 -1.715 1.00 70.25 453 PRO A N 1
ATOM 3399 C CA . PRO A 1 453 ? 23.663 -5.236 -1.714 1.00 70.25 453 PRO A CA 1
ATOM 3400 C C . PRO A 1 453 ? 22.940 -4.704 -0.469 1.00 70.25 453 PRO A C 1
ATOM 3402 O O . PRO A 1 453 ? 21.748 -4.386 -0.522 1.00 70.25 453 PRO A O 1
ATOM 3405 N N . THR A 1 454 ? 23.650 -4.573 0.658 1.00 70.31 454 THR A N 1
ATOM 3406 C CA . THR A 1 454 ? 23.106 -4.000 1.900 1.00 70.31 454 THR A CA 1
ATOM 3407 C C . THR A 1 454 ? 22.883 -2.492 1.821 1.00 70.31 454 THR A C 1
ATOM 3409 O O . THR A 1 454 ? 22.120 -1.956 2.617 1.00 70.31 454 THR A O 1
ATOM 3412 N N . THR A 1 455 ? 23.507 -1.811 0.857 1.00 70.44 455 THR A N 1
ATOM 3413 C CA . THR A 1 455 ? 23.387 -0.359 0.668 1.00 70.44 455 THR A CA 1
ATOM 3414 C C . THR A 1 455 ? 22.278 0.042 -0.305 1.00 70.44 455 THR A C 1
ATOM 3416 O O . THR A 1 455 ? 21.883 1.203 -0.317 1.00 70.44 455 THR A O 1
ATOM 3419 N N . PHE A 1 456 ? 21.751 -0.895 -1.101 1.00 73.69 456 PHE A N 1
ATOM 3420 C CA . PHE A 1 456 ? 20.567 -0.663 -1.929 1.00 73.69 456 PHE A CA 1
ATOM 3421 C C . PHE A 1 456 ? 19.293 -0.867 -1.107 1.00 73.69 456 PHE A C 1
ATOM 3423 O O . PHE A 1 456 ? 19.151 -1.875 -0.403 1.00 73.69 456 PHE A O 1
ATOM 3430 N N . TYR A 1 457 ? 18.338 0.049 -1.253 1.00 71.25 457 TYR A N 1
ATOM 3431 C CA . TYR A 1 457 ? 17.005 -0.076 -0.654 1.00 71.25 457 TYR A CA 1
ATOM 3432 C C . TYR A 1 457 ? 16.058 -0.818 -1.578 1.00 71.25 457 TYR A C 1
ATOM 3434 O O . TYR A 1 457 ? 15.337 -1.701 -1.126 1.00 71.25 457 TYR A O 1
ATOM 3442 N N . GLY A 1 458 ? 16.177 -0.531 -2.870 1.00 77.88 458 GLY A N 1
ATOM 3443 C CA . GLY A 1 458 ? 15.453 -1.174 -3.947 1.00 77.88 458 GLY A CA 1
ATOM 3444 C C . GLY A 1 458 ? 14.732 -0.156 -4.822 1.00 77.88 458 GLY A C 1
ATOM 3445 O O . GLY A 1 458 ? 14.928 1.048 -4.670 1.00 77.88 458 GLY A O 1
ATOM 3446 N N . ALA A 1 459 ? 13.906 -0.632 -5.753 1.00 77.94 459 ALA A N 1
ATOM 3447 C CA . ALA A 1 459 ? 13.134 0.238 -6.648 1.00 77.94 459 ALA A CA 1
ATOM 3448 C C . ALA A 1 459 ? 12.039 1.045 -5.919 1.00 77.94 459 ALA A C 1
ATOM 3450 O O . ALA A 1 459 ? 11.579 2.071 -6.429 1.00 77.94 459 ALA A O 1
ATOM 3451 N N . ILE A 1 460 ? 11.631 0.586 -4.730 1.00 85.25 460 ILE A N 1
ATOM 3452 C CA . ILE A 1 460 ? 10.668 1.261 -3.862 1.00 85.25 460 ILE A CA 1
ATOM 3453 C C . ILE A 1 460 ? 11.409 1.997 -2.738 1.00 85.25 460 ILE A C 1
ATOM 3455 O O . ILE A 1 460 ? 12.322 1.433 -2.129 1.00 85.25 460 ILE A O 1
ATOM 3459 N N . PRO A 1 461 ? 10.997 3.231 -2.413 1.00 78.44 461 PRO A N 1
ATOM 3460 C CA . PRO A 1 461 ? 11.595 3.991 -1.333 1.00 78.44 461 PRO A CA 1
ATOM 3461 C C . PRO A 1 461 ? 11.558 3.303 0.036 1.00 78.44 461 PRO A C 1
ATOM 3463 O O . PRO A 1 461 ? 10.589 2.616 0.382 1.00 78.44 461 PRO A O 1
ATOM 3466 N N . PRO A 1 462 ? 12.585 3.531 0.868 1.00 77.56 462 PRO A N 1
ATOM 3467 C CA . PRO A 1 462 ? 12.826 2.714 2.047 1.00 77.56 462 PRO A CA 1
ATOM 3468 C C . PRO A 1 462 ? 11.803 2.888 3.164 1.00 77.56 462 PRO A C 1
ATOM 3470 O O . PRO A 1 462 ? 11.466 1.906 3.822 1.00 77.56 462 PRO A O 1
ATOM 3473 N N . ALA A 1 463 ? 11.235 4.085 3.333 1.00 79.12 463 ALA A N 1
ATOM 3474 C CA . ALA A 1 463 ? 10.163 4.316 4.300 1.00 79.12 463 ALA A CA 1
ATOM 3475 C C . ALA A 1 463 ? 8.935 3.421 4.052 1.00 79.12 463 ALA A C 1
ATOM 3477 O O . ALA A 1 463 ? 8.274 3.008 5.004 1.00 79.12 463 ALA A O 1
ATOM 3478 N N . LEU A 1 464 ? 8.655 3.079 2.791 1.00 84.44 464 LEU A N 1
ATOM 3479 C CA . LEU A 1 464 ? 7.575 2.162 2.426 1.00 84.44 464 LEU A CA 1
ATOM 3480 C C . LEU A 1 464 ? 8.047 0.707 2.475 1.00 84.44 464 LEU A C 1
ATOM 3482 O O . LEU A 1 464 ? 7.403 -0.122 3.117 1.00 84.44 464 LEU A O 1
ATOM 3486 N N . ALA A 1 465 ? 9.197 0.405 1.867 1.00 86.06 465 ALA A N 1
ATOM 3487 C CA . ALA A 1 465 ? 9.716 -0.959 1.779 1.00 86.06 465 ALA A CA 1
ATOM 3488 C C . ALA A 1 465 ? 10.009 -1.579 3.158 1.00 86.06 465 ALA A C 1
ATOM 3490 O O . ALA A 1 465 ? 9.662 -2.733 3.405 1.00 86.06 465 ALA A O 1
ATOM 3491 N N . LYS A 1 466 ? 10.595 -0.819 4.094 1.00 83.44 466 LYS A N 1
ATOM 3492 C CA . LYS A 1 466 ? 10.939 -1.319 5.439 1.00 83.44 466 LYS A CA 1
ATOM 3493 C C . LYS A 1 466 ? 9.733 -1.569 6.332 1.00 83.44 466 LYS A C 1
ATOM 3495 O O . LYS A 1 466 ? 9.793 -2.425 7.208 1.00 83.44 466 LYS A O 1
ATOM 3500 N N . ASN A 1 467 ? 8.626 -0.886 6.071 1.00 83.00 467 ASN A N 1
ATOM 3501 C CA . ASN A 1 467 ? 7.384 -1.111 6.792 1.00 83.00 467 ASN A CA 1
ATOM 3502 C C . ASN A 1 467 ? 6.497 -2.187 6.143 1.00 83.00 467 ASN A C 1
ATOM 3504 O O . ASN A 1 467 ? 5.447 -2.505 6.692 1.00 83.00 467 ASN A O 1
ATOM 3508 N N . PHE A 1 468 ? 6.893 -2.783 5.012 1.00 86.38 468 PHE A N 1
ATOM 3509 C CA . PHE A 1 468 ? 6.033 -3.690 4.245 1.00 86.38 468 PHE A CA 1
ATOM 3510 C C . PHE A 1 468 ? 5.536 -4.912 5.032 1.00 86.38 468 PHE A C 1
ATOM 3512 O O . PHE A 1 468 ? 4.424 -5.375 4.787 1.00 86.38 468 PHE A O 1
ATOM 3519 N N . ALA A 1 469 ? 6.292 -5.390 6.026 1.00 84.75 469 ALA A N 1
ATOM 3520 C CA . ALA A 1 469 ? 5.880 -6.522 6.858 1.00 84.75 469 ALA A CA 1
ATOM 3521 C C . ALA A 1 469 ? 4.496 -6.316 7.505 1.00 84.75 469 ALA A C 1
ATOM 3523 O O . ALA A 1 469 ? 3.746 -7.280 7.642 1.00 84.75 469 ALA A O 1
ATOM 3524 N N . ILE A 1 470 ? 4.092 -5.072 7.816 1.00 87.19 470 ILE A N 1
ATOM 3525 C CA . ILE A 1 470 ? 2.749 -4.812 8.360 1.00 87.19 470 ILE A CA 1
ATOM 3526 C C . ILE A 1 470 ? 1.634 -5.155 7.369 1.00 87.19 470 ILE A C 1
ATOM 3528 O O . ILE A 1 470 ? 0.548 -5.573 7.766 1.00 87.19 470 ILE A O 1
ATOM 3532 N N . PHE A 1 471 ? 1.900 -5.008 6.072 1.00 87.25 471 PHE A N 1
ATOM 3533 C CA . PHE A 1 471 ? 0.952 -5.354 5.024 1.00 87.25 471 PHE A CA 1
ATOM 3534 C C . PHE A 1 471 ? 0.734 -6.870 4.969 1.00 87.25 471 PHE A C 1
ATOM 3536 O O . PHE A 1 471 ? -0.391 -7.317 4.778 1.00 87.25 471 PHE A O 1
ATOM 3543 N N . GLU A 1 472 ? 1.762 -7.675 5.251 1.00 88.88 472 GLU A N 1
ATOM 3544 C CA . GLU A 1 472 ? 1.617 -9.129 5.417 1.00 88.88 472 GLU A CA 1
ATOM 3545 C C . GLU A 1 472 ? 0.720 -9.465 6.628 1.00 88.88 472 GLU A C 1
ATOM 3547 O O . GLU A 1 472 ? -0.089 -10.399 6.576 1.00 88.88 472 GLU A O 1
ATOM 3552 N N . ARG A 1 473 ? 0.773 -8.645 7.693 1.00 89.69 473 ARG A N 1
ATOM 3553 C CA . ARG A 1 473 ? -0.077 -8.779 8.897 1.00 89.69 473 ARG A CA 1
ATOM 3554 C C . ARG A 1 473 ? -1.543 -8.423 8.676 1.00 89.69 473 ARG A C 1
ATOM 3556 O O . ARG A 1 473 ? -2.389 -8.817 9.483 1.00 89.69 473 ARG A O 1
ATOM 3563 N N . LEU A 1 474 ? -1.885 -7.765 7.567 1.00 89.31 474 LEU A N 1
ATOM 3564 C CA . LEU A 1 474 ? -3.284 -7.675 7.146 1.00 89.31 474 LEU A CA 1
ATOM 3565 C C . LEU A 1 474 ? -3.867 -9.055 6.847 1.00 89.31 474 LEU A C 1
ATOM 3567 O O . LEU A 1 474 ? -5.058 -9.220 7.029 1.00 89.31 474 LEU A O 1
ATOM 3571 N N . GLY A 1 475 ? -3.061 -10.042 6.446 1.00 91.44 475 GLY A N 1
ATOM 3572 C CA . GLY A 1 475 ? -3.518 -11.416 6.230 1.00 91.44 475 GLY A CA 1
ATOM 3573 C C . GLY A 1 475 ? -3.356 -12.286 7.474 1.00 91.44 475 GLY A C 1
ATOM 3574 O O . GLY A 1 475 ? -4.324 -12.872 7.955 1.00 91.44 475 GLY A O 1
ATOM 3575 N N . PHE A 1 476 ? -2.138 -12.370 8.017 1.00 92.44 476 PHE A N 1
ATOM 3576 C CA . PHE A 1 476 ? -1.811 -13.291 9.112 1.00 92.44 476 PHE A CA 1
ATOM 3577 C C . PHE A 1 476 ? -0.974 -12.621 10.209 1.00 92.44 476 PHE A C 1
ATOM 3579 O O . PHE A 1 476 ? 0.087 -12.055 9.953 1.00 92.44 476 PHE A O 1
ATOM 3586 N N . LEU A 1 477 ? -1.431 -12.742 11.457 1.00 90.69 477 LEU A N 1
ATOM 3587 C CA . LEU A 1 477 ? -0.801 -12.189 12.660 1.00 90.69 477 LEU A CA 1
ATOM 3588 C C . LEU A 1 477 ? 0.221 -13.174 13.247 1.00 90.69 477 LEU A C 1
ATOM 3590 O O . LEU A 1 477 ? 0.001 -13.790 14.291 1.00 90.69 477 LEU A O 1
ATOM 3594 N N . THR A 1 478 ? 1.328 -13.372 12.541 1.00 90.38 478 THR A N 1
ATOM 3595 C CA . THR A 1 478 ? 2.456 -14.224 12.957 1.00 90.38 478 THR A CA 1
ATOM 3596 C C . THR A 1 478 ? 3.766 -13.529 12.622 1.00 90.38 478 THR A C 1
ATOM 3598 O O . THR A 1 478 ? 3.747 -12.618 11.820 1.00 90.38 478 THR A O 1
ATOM 3601 N N . GLU A 1 479 ? 4.894 -13.931 13.202 1.00 88.06 479 GLU A N 1
ATOM 3602 C CA . GLU A 1 479 ? 6.214 -13.431 12.793 1.00 88.06 479 GLU A CA 1
ATOM 3603 C C . GLU A 1 479 ? 6.702 -14.000 11.455 1.00 88.06 479 GLU A C 1
ATOM 3605 O O . GLU A 1 479 ? 7.477 -13.368 10.737 1.00 88.06 479 GLU A O 1
ATOM 3610 N N . ASN A 1 480 ? 6.197 -15.175 11.082 1.00 90.00 480 ASN A N 1
ATOM 3611 C CA . ASN A 1 480 ? 6.645 -15.893 9.899 1.00 90.00 480 ASN A CA 1
ATOM 3612 C C . ASN A 1 480 ? 6.039 -15.318 8.611 1.00 90.00 480 ASN A C 1
ATOM 3614 O O . ASN A 1 480 ? 4.950 -14.737 8.606 1.00 90.00 480 ASN A O 1
ATOM 3618 N N . THR A 1 481 ? 6.737 -15.518 7.495 1.00 87.50 481 THR A N 1
ATOM 3619 C CA . THR A 1 481 ? 6.192 -15.254 6.160 1.00 87.50 481 THR A CA 1
ATOM 3620 C C . THR A 1 481 ? 5.191 -16.350 5.789 1.00 87.50 481 THR A C 1
ATOM 3622 O O . THR A 1 481 ? 5.516 -17.542 5.818 1.00 87.50 481 THR A O 1
ATOM 3625 N N . VAL A 1 482 ? 3.970 -15.952 5.430 1.00 91.44 482 VAL A N 1
ATOM 3626 C CA . VAL A 1 482 ? 2.887 -16.871 5.058 1.00 91.44 482 VAL A CA 1
ATOM 3627 C C . VAL A 1 482 ? 2.700 -16.825 3.545 1.00 91.44 482 VAL A C 1
ATOM 3629 O O . VAL A 1 482 ? 2.216 -15.844 2.997 1.00 91.44 482 VAL A O 1
ATOM 3632 N N . THR A 1 483 ? 3.091 -17.886 2.849 1.00 91.50 483 THR A N 1
ATOM 3633 C CA . THR A 1 483 ? 2.862 -18.040 1.410 1.00 91.50 483 THR A CA 1
ATOM 3634 C C . THR A 1 483 ? 1.538 -18.766 1.166 1.00 91.50 483 THR A C 1
ATOM 3636 O O . THR A 1 483 ? 1.036 -19.462 2.051 1.00 91.50 483 THR A O 1
ATOM 3639 N N . PRO A 1 484 ? 0.948 -18.684 -0.039 1.00 89.38 484 PRO A N 1
ATOM 3640 C CA . PRO A 1 484 ? -0.275 -19.424 -0.352 1.00 89.38 484 PRO A CA 1
ATOM 3641 C C . PRO A 1 484 ? -0.221 -20.921 0.001 1.00 89.38 484 PRO A C 1
ATOM 3643 O O . PRO A 1 484 ? -1.212 -21.465 0.492 1.00 89.38 484 PRO A O 1
ATOM 3646 N N . ALA A 1 485 ? 0.946 -21.555 -0.157 1.00 87.56 485 ALA A N 1
ATOM 3647 C CA . ALA A 1 485 ? 1.172 -22.969 0.142 1.00 87.56 485 ALA A CA 1
ATOM 3648 C C . ALA A 1 485 ? 1.112 -23.332 1.640 1.00 87.56 485 ALA A C 1
ATOM 3650 O O . ALA A 1 485 ? 0.794 -24.472 1.966 1.00 87.56 485 ALA A O 1
ATOM 3651 N N . ASN A 1 486 ? 1.399 -22.399 2.557 1.00 90.88 486 ASN A N 1
ATOM 3652 C CA . ASN A 1 486 ? 1.414 -22.664 4.005 1.00 90.88 486 ASN A CA 1
ATOM 3653 C C . ASN A 1 486 ? 0.259 -21.988 4.771 1.00 90.88 486 ASN A C 1
ATOM 3655 O O . ASN A 1 486 ? 0.205 -22.063 5.999 1.00 90.88 486 ASN A O 1
ATOM 3659 N N . THR A 1 487 ? -0.698 -21.380 4.060 1.00 89.81 487 THR A N 1
ATOM 3660 C CA . THR A 1 487 ? -1.893 -20.744 4.650 1.00 89.81 487 THR A CA 1
ATOM 3661 C C . THR A 1 487 ? -2.682 -21.668 5.580 1.00 89.81 487 THR A C 1
ATOM 3663 O O . THR A 1 487 ? -3.179 -21.209 6.608 1.00 89.81 487 THR A O 1
ATOM 3666 N N . SER A 1 488 ? -2.759 -22.968 5.275 1.00 87.50 488 SER A N 1
ATOM 3667 C CA . SER A 1 488 ? -3.430 -23.970 6.115 1.00 87.50 488 SER A CA 1
ATOM 3668 C C . SER A 1 488 ? -2.739 -24.178 7.465 1.00 87.50 488 SER A C 1
ATOM 3670 O O . SER A 1 488 ? -3.409 -24.392 8.468 1.00 87.50 488 SER A O 1
ATOM 3672 N N . THR A 1 489 ? -1.409 -24.070 7.518 1.00 92.75 489 THR A N 1
ATOM 3673 C CA . THR A 1 489 ? -0.624 -24.214 8.756 1.00 92.75 489 THR A CA 1
ATOM 3674 C C . THR A 1 489 ? -0.844 -23.037 9.703 1.00 92.75 489 THR A C 1
ATOM 3676 O O . THR A 1 489 ? -0.861 -23.205 10.919 1.00 92.75 489 THR A O 1
ATOM 3679 N N . TYR A 1 490 ? -1.035 -21.838 9.150 1.00 91.25 490 TYR A N 1
ATOM 3680 C CA . TYR A 1 490 ? -1.230 -20.604 9.915 1.00 91.25 490 TYR A CA 1
ATOM 3681 C C . TYR A 1 490 ? -2.694 -20.174 9.994 1.00 91.25 490 TYR A C 1
ATOM 3683 O O . TYR A 1 490 ? -2.971 -19.039 10.385 1.00 91.25 490 TYR A O 1
ATOM 3691 N N . TRP A 1 491 ? -3.632 -21.061 9.649 1.00 90.44 491 TRP A N 1
ATOM 3692 C CA . TRP A 1 491 ? -5.058 -20.756 9.568 1.00 90.44 491 TRP A CA 1
ATOM 3693 C C . TRP A 1 491 ? -5.524 -20.062 10.863 1.00 90.44 491 TRP A C 1
ATOM 3695 O O . TRP A 1 491 ? -6.010 -18.935 10.813 1.00 90.44 491 TRP A O 1
ATOM 3705 N N . ASP A 1 492 ? -5.236 -20.593 12.046 1.00 87.75 492 ASP A N 1
ATOM 3706 C CA . ASP A 1 492 ? -5.696 -20.004 13.322 1.00 87.75 492 ASP A CA 1
ATOM 3707 C C . ASP A 1 492 ? -5.088 -18.626 13.673 1.00 87.75 492 ASP A C 1
ATOM 3709 O O . ASP A 1 492 ? -5.466 -17.988 14.662 1.00 87.75 492 ASP A O 1
ATOM 3713 N N . LYS A 1 493 ? -4.130 -18.138 12.875 1.00 89.19 493 LYS A N 1
ATOM 3714 C CA . LYS A 1 493 ? -3.486 -16.823 13.017 1.00 89.19 493 LYS A CA 1
ATOM 3715 C C . LYS A 1 493 ? -3.997 -15.784 12.011 1.00 89.19 493 LYS A C 1
ATOM 3717 O O . LYS A 1 493 ? -3.432 -14.693 11.943 1.00 89.19 493 LYS A O 1
ATOM 3722 N N . ARG A 1 494 ? -5.048 -16.087 11.240 1.00 90.25 494 ARG A N 1
ATOM 3723 C CA . ARG A 1 494 ? -5.672 -15.144 10.293 1.00 90.25 494 ARG A CA 1
ATOM 3724 C C . ARG A 1 494 ? -6.137 -13.864 10.974 1.00 90.25 494 ARG A C 1
ATOM 3726 O O . ARG A 1 494 ? -6.715 -13.894 12.059 1.00 90.25 494 ARG A O 1
ATOM 3733 N N . ASN A 1 495 ? -5.945 -12.747 10.286 1.00 90.44 495 ASN A N 1
ATOM 3734 C CA . ASN A 1 495 ? -6.502 -11.464 10.669 1.00 90.44 495 ASN A CA 1
ATOM 3735 C C . ASN A 1 495 ? -7.965 -11.376 10.205 1.00 90.44 495 ASN A C 1
ATOM 3737 O O . ASN A 1 495 ? -8.248 -11.133 9.033 1.00 90.44 495 ASN A O 1
ATOM 3741 N N . LYS A 1 496 ? -8.909 -11.560 11.132 1.00 86.56 496 LYS A N 1
ATOM 3742 C CA . LYS A 1 496 ? -10.351 -11.557 10.836 1.00 86.56 496 LYS A CA 1
ATOM 3743 C C . LYS A 1 496 ? -10.914 -10.195 10.416 1.00 86.56 496 LYS A C 1
ATOM 3745 O O . LYS A 1 496 ? -12.021 -10.149 9.894 1.00 86.56 496 LYS A O 1
ATOM 3750 N N . LEU A 1 497 ? -10.160 -9.102 10.566 1.00 85.06 497 LEU A N 1
ATOM 3751 C CA . LEU A 1 497 ? -10.545 -7.787 10.038 1.00 85.06 497 LEU A CA 1
ATOM 3752 C C . LEU A 1 497 ? -10.298 -7.670 8.526 1.00 85.06 497 LEU A C 1
ATOM 3754 O O . LEU A 1 497 ? -10.858 -6.779 7.886 1.00 85.06 497 LEU A O 1
ATOM 3758 N N . PHE A 1 498 ? -9.484 -8.554 7.938 1.00 89.00 498 PHE A N 1
ATOM 3759 C CA . PHE A 1 498 ? -9.078 -8.452 6.537 1.00 89.00 498 PHE A CA 1
ATOM 3760 C C . PHE A 1 498 ? -10.239 -8.391 5.536 1.00 89.00 498 PHE A C 1
ATOM 3762 O O . PHE A 1 498 ? -10.216 -7.495 4.689 1.00 89.00 498 PHE A O 1
ATOM 3769 N N . PRO A 1 499 ? -11.279 -9.249 5.614 1.00 86.88 499 PRO A N 1
ATOM 3770 C CA . PRO A 1 499 ? -12.387 -9.185 4.662 1.00 86.88 499 PRO A CA 1
ATOM 3771 C C . PRO A 1 499 ? -13.106 -7.830 4.686 1.00 86.88 499 PRO A C 1
ATOM 3773 O O . PRO A 1 499 ? -13.474 -7.308 3.637 1.00 86.88 499 PRO A O 1
ATOM 3776 N N . MET A 1 500 ? -13.226 -7.208 5.864 1.00 84.50 500 MET A N 1
ATOM 3777 C CA . MET A 1 500 ? -13.800 -5.869 6.012 1.00 84.50 500 MET A CA 1
ATOM 3778 C C . MET A 1 500 ? -12.894 -4.786 5.412 1.00 84.50 500 MET A C 1
ATOM 3780 O O . MET A 1 500 ? -13.388 -3.890 4.730 1.00 84.50 500 MET A O 1
ATOM 3784 N N . VAL A 1 501 ? -11.573 -4.886 5.593 1.00 88.38 501 VAL A N 1
ATOM 3785 C CA . VAL A 1 501 ? -10.600 -3.986 4.942 1.00 88.38 501 VAL A CA 1
ATOM 3786 C C . VAL A 1 501 ? -10.666 -4.119 3.418 1.00 88.38 501 VAL A C 1
ATOM 3788 O O . VAL A 1 501 ? -10.674 -3.114 2.708 1.00 88.38 501 VAL A O 1
ATOM 3791 N N . ALA A 1 502 ? -10.766 -5.342 2.899 1.00 90.38 502 ALA A N 1
ATOM 3792 C CA . ALA A 1 502 ? -10.880 -5.600 1.469 1.00 90.38 502 ALA A CA 1
ATOM 3793 C C . ALA A 1 502 ? -12.217 -5.082 0.897 1.00 90.38 502 ALA A C 1
ATOM 3795 O O . ALA A 1 502 ? -12.236 -4.455 -0.164 1.00 90.38 502 ALA A O 1
ATOM 3796 N N . ALA A 1 503 ? -13.327 -5.262 1.620 1.00 88.75 503 ALA A N 1
ATOM 3797 C CA . ALA A 1 503 ? -14.632 -4.714 1.243 1.00 88.75 503 ALA A CA 1
ATOM 3798 C C . ALA A 1 503 ? -14.643 -3.176 1.254 1.00 88.75 503 ALA A C 1
ATOM 3800 O O . ALA A 1 503 ? -15.229 -2.551 0.365 1.00 88.75 503 ALA A O 1
ATOM 3801 N N . LEU A 1 504 ? -13.946 -2.560 2.215 1.00 88.94 504 LEU A N 1
ATOM 3802 C CA . LEU A 1 504 ? -13.733 -1.114 2.267 1.00 88.94 504 LEU A CA 1
ATOM 3803 C C . LEU A 1 504 ? -12.897 -0.623 1.079 1.00 88.94 504 LEU A C 1
ATOM 3805 O O . LEU A 1 504 ? -13.242 0.383 0.460 1.00 88.94 504 LEU A O 1
ATOM 3809 N N . ALA A 1 505 ? -11.842 -1.351 0.706 1.00 91.81 505 ALA A N 1
ATOM 3810 C CA . ALA A 1 505 ? -11.035 -1.048 -0.475 1.00 91.81 505 ALA A CA 1
ATOM 3811 C C . ALA A 1 505 ? -11.887 -1.038 -1.757 1.00 91.81 505 ALA A C 1
ATOM 3813 O O . ALA A 1 505 ? -11.809 -0.092 -2.548 1.00 91.81 505 ALA A O 1
ATOM 3814 N N . LYS A 1 506 ? -12.765 -2.038 -1.926 1.00 91.50 506 LYS A N 1
ATOM 3815 C CA . LYS A 1 506 ? -13.732 -2.088 -3.034 1.00 91.50 506 LYS A CA 1
ATOM 3816 C C . LYS A 1 506 ? -14.755 -0.949 -2.963 1.00 91.50 506 LYS A C 1
ATOM 3818 O O . LYS A 1 506 ? -15.141 -0.407 -4.002 1.00 91.50 506 LYS A O 1
ATOM 3823 N N . ALA A 1 507 ? -15.179 -0.549 -1.764 1.00 90.12 507 ALA A N 1
ATOM 3824 C CA . ALA A 1 507 ? -16.112 0.559 -1.576 1.00 90.12 507 ALA A CA 1
ATOM 3825 C C . ALA A 1 507 ? -15.504 1.908 -1.985 1.00 90.12 507 ALA A C 1
ATOM 3827 O O . ALA A 1 507 ? -16.150 2.679 -2.698 1.00 90.12 507 ALA A O 1
ATOM 3828 N N . PHE A 1 508 ? -14.249 2.176 -1.615 1.00 90.56 508 PHE A N 1
ATOM 3829 C CA . PHE A 1 508 ? -13.534 3.370 -2.073 1.00 90.56 508 PHE A CA 1
ATOM 3830 C C . PHE A 1 508 ? -13.315 3.363 -3.585 1.00 90.56 508 PHE A C 1
ATOM 3832 O O . PHE A 1 508 ? -13.560 4.382 -4.233 1.00 90.56 508 PHE A O 1
ATOM 3839 N N . LYS A 1 509 ? -12.945 2.212 -4.162 1.00 90.25 509 LYS A N 1
ATOM 3840 C CA . LYS A 1 509 ? -12.817 2.057 -5.619 1.00 90.25 509 LYS A CA 1
ATOM 3841 C C . LYS A 1 509 ? -14.121 2.409 -6.336 1.00 90.25 509 LYS A C 1
ATOM 3843 O O . LYS A 1 509 ? -14.118 3.175 -7.290 1.00 90.25 509 LYS A O 1
ATOM 3848 N N . SER A 1 510 ? -15.244 1.890 -5.844 1.00 88.12 510 SER A N 1
ATOM 3849 C CA . SER A 1 510 ? -16.563 2.081 -6.468 1.00 88.12 510 SER A CA 1
ATOM 3850 C C . SER A 1 510 ? -17.059 3.534 -6.394 1.00 88.12 510 SER A C 1
ATOM 3852 O O . SER A 1 510 ? -17.800 3.972 -7.270 1.00 88.12 510 SER A O 1
ATOM 3854 N N . ASN A 1 511 ? -16.601 4.297 -5.394 1.00 86.06 511 ASN A N 1
ATOM 3855 C CA . ASN A 1 511 ? -16.918 5.720 -5.217 1.00 86.06 511 ASN A CA 1
ATOM 3856 C C . ASN A 1 511 ? -15.939 6.687 -5.893 1.00 86.06 511 ASN A C 1
ATOM 3858 O O . ASN A 1 511 ? -16.134 7.903 -5.808 1.00 86.06 511 ASN A O 1
ATOM 3862 N N . THR A 1 512 ? -14.894 6.168 -6.532 1.00 87.12 512 THR A N 1
ATOM 3863 C CA . THR A 1 512 ? -13.843 6.957 -7.175 1.00 87.12 512 THR A CA 1
ATOM 3864 C C . THR A 1 512 ? -14.133 7.121 -8.670 1.00 87.12 512 THR A C 1
ATOM 3866 O O . THR A 1 512 ? -14.588 6.185 -9.327 1.00 87.12 512 THR A O 1
ATOM 3869 N N . ASP A 1 513 ? -13.857 8.309 -9.208 1.00 81.12 513 ASP A N 1
ATOM 3870 C CA . ASP A 1 513 ? -13.863 8.613 -10.644 1.00 81.12 513 ASP A CA 1
ATOM 3871 C C . ASP A 1 513 ? -12.510 9.227 -11.022 1.00 81.12 513 ASP A C 1
ATOM 3873 O O . ASP A 1 513 ? -12.073 10.221 -10.432 1.00 81.12 513 ASP A O 1
ATOM 3877 N N . ASN A 1 514 ? -11.836 8.601 -11.983 1.00 74.94 514 ASN A N 1
ATOM 3878 C CA . ASN A 1 514 ? -10.526 8.998 -12.496 1.00 74.94 514 ASN A CA 1
ATOM 3879 C C . ASN A 1 514 ? -10.608 9.636 -13.894 1.00 74.94 514 ASN A C 1
ATOM 3881 O O . ASN A 1 514 ? -9.585 9.783 -14.566 1.00 74.94 514 ASN A O 1
ATOM 3885 N N . THR A 1 515 ? -11.804 10.022 -14.349 1.00 72.38 515 THR A N 1
ATOM 3886 C CA . THR A 1 515 ? -11.979 10.720 -15.626 1.00 72.38 515 THR A CA 1
ATOM 3887 C C . THR A 1 515 ? -11.328 12.108 -15.571 1.00 72.38 515 THR A C 1
ATOM 3889 O O . THR A 1 515 ? -11.563 12.897 -14.652 1.00 72.38 515 THR A O 1
ATOM 3892 N N . ILE A 1 516 ? -10.501 12.416 -16.577 1.00 59.16 516 ILE A N 1
ATOM 3893 C CA . ILE A 1 516 ? -9.725 13.662 -16.676 1.00 59.16 516 ILE A CA 1
ATOM 3894 C C . ILE A 1 516 ? -10.653 14.883 -16.532 1.00 59.16 516 ILE A C 1
ATOM 3896 O O . ILE A 1 516 ? -11.599 15.044 -17.301 1.00 59.16 516 ILE A O 1
ATOM 3900 N N . GLY A 1 517 ? -10.367 15.755 -15.558 1.00 55.81 517 GLY A N 1
ATOM 3901 C CA . GLY A 1 517 ? -11.120 16.994 -15.308 1.00 55.81 517 GLY A CA 1
ATOM 3902 C C . GLY A 1 517 ? -12.331 16.869 -14.370 1.00 55.81 517 GLY A C 1
ATOM 3903 O O . GLY A 1 517 ? -12.950 17.887 -14.067 1.00 55.81 517 GLY A O 1
ATOM 3904 N N . GLN A 1 518 ? -12.658 15.667 -13.876 1.00 59.97 518 GLN A N 1
ATOM 3905 C CA . GLN A 1 518 ? -13.703 15.424 -12.864 1.00 59.97 518 GLN A CA 1
ATOM 3906 C C . GLN A 1 518 ? -13.187 14.552 -11.708 1.00 59.97 518 GLN A C 1
ATOM 3908 O O . GLN A 1 518 ? -13.816 13.572 -11.318 1.00 59.97 518 GLN A O 1
ATOM 3913 N N . GLU A 1 519 ? -12.019 14.893 -11.165 1.00 64.81 519 GLU A N 1
ATOM 3914 C CA . GLU A 1 519 ? -11.326 14.056 -10.182 1.00 64.81 519 GLU A CA 1
ATOM 3915 C C . GLU A 1 519 ? -12.153 13.847 -8.905 1.00 64.81 519 GLU A C 1
ATOM 3917 O O . GLU A 1 519 ? -12.331 14.762 -8.095 1.00 64.81 519 GLU A O 1
ATOM 3922 N N . LYS A 1 520 ? -12.623 12.611 -8.703 1.00 80.12 520 LYS A N 1
ATOM 3923 C CA . LYS A 1 520 ? -13.347 12.170 -7.508 1.00 80.12 520 LYS A CA 1
ATOM 3924 C C . LYS A 1 520 ? -12.540 11.085 -6.810 1.00 80.12 520 LYS A C 1
ATOM 3926 O O . LYS A 1 520 ? -12.543 9.943 -7.251 1.00 80.12 520 LYS A O 1
ATOM 3931 N N . ASN A 1 521 ? -11.828 11.423 -5.736 1.00 85.00 521 ASN A N 1
ATOM 3932 C CA . ASN A 1 521 ? -10.938 10.491 -5.039 1.00 85.00 521 ASN A CA 1
ATOM 3933 C C . ASN A 1 521 ? -11.463 10.160 -3.635 1.00 85.00 521 ASN A C 1
ATOM 3935 O O . ASN A 1 521 ? -11.177 10.878 -2.673 1.00 85.00 521 ASN A O 1
ATOM 3939 N N . ALA A 1 522 ? -12.183 9.042 -3.514 1.00 87.88 522 ALA A N 1
ATOM 3940 C CA . ALA A 1 522 ? -12.738 8.597 -2.237 1.00 87.88 522 ALA A CA 1
ATOM 3941 C C . ALA A 1 522 ? -11.662 8.076 -1.264 1.00 87.88 522 ALA A C 1
ATOM 3943 O O . ALA A 1 522 ? -11.860 8.122 -0.051 1.00 87.88 522 ALA A O 1
ATOM 3944 N N . TYR A 1 523 ? -10.494 7.646 -1.760 1.00 88.88 523 TYR A N 1
ATOM 3945 C CA . TYR A 1 523 ? -9.393 7.162 -0.916 1.00 88.88 523 TYR A CA 1
ATOM 3946 C C . TYR A 1 523 ? -8.817 8.246 0.003 1.00 88.88 523 TYR A C 1
ATOM 3948 O O . TYR A 1 523 ? -8.255 7.913 1.048 1.00 88.88 523 TYR A O 1
ATOM 3956 N N . LYS A 1 524 ? -9.006 9.533 -0.332 1.00 86.94 524 LYS A N 1
ATOM 3957 C CA . LYS A 1 524 ? -8.600 10.650 0.535 1.00 86.94 524 LYS A CA 1
ATOM 3958 C C . LYS A 1 524 ? -9.229 10.588 1.926 1.00 86.94 524 LYS A C 1
ATOM 3960 O O . LYS A 1 524 ? -8.602 11.016 2.888 1.00 86.94 524 LYS A O 1
ATOM 3965 N N . VAL A 1 525 ? -10.427 10.011 2.049 1.00 88.69 525 VAL A N 1
ATOM 3966 C CA . VAL A 1 525 ? -11.093 9.822 3.345 1.00 88.69 525 VAL A CA 1
ATOM 3967 C C . VAL A 1 525 ? -10.221 8.995 4.291 1.00 88.69 525 VAL A C 1
ATOM 3969 O O . VAL A 1 525 ? -10.033 9.365 5.448 1.00 88.69 525 VAL A O 1
ATOM 3972 N N . LEU A 1 526 ? -9.640 7.903 3.786 1.00 89.81 526 LEU A N 1
ATOM 3973 C CA . LEU A 1 526 ? -8.771 7.028 4.569 1.00 89.81 526 LEU A CA 1
ATOM 3974 C C . LEU A 1 526 ? -7.442 7.709 4.911 1.00 89.81 526 LEU A C 1
ATOM 3976 O O . LEU A 1 526 ? -6.984 7.623 6.050 1.00 89.81 526 LEU A O 1
ATOM 3980 N N . THR A 1 527 ? -6.818 8.387 3.946 1.00 88.75 527 THR A N 1
ATOM 3981 C CA . THR A 1 527 ? -5.508 9.020 4.160 1.00 88.75 527 THR A CA 1
ATOM 3982 C C . THR A 1 527 ? -5.592 10.217 5.100 1.00 88.75 527 THR A C 1
ATOM 3984 O O . THR A 1 527 ? -4.701 10.407 5.925 1.00 88.75 527 THR A O 1
ATOM 3987 N N . ASP A 1 528 ? -6.661 11.011 5.019 1.00 89.00 528 ASP A N 1
ATOM 3988 C CA . ASP A 1 528 ? -6.857 12.162 5.902 1.00 89.00 528 ASP A CA 1
ATOM 3989 C C . ASP A 1 528 ? -7.193 11.707 7.326 1.00 89.00 528 ASP A C 1
ATOM 3991 O O . ASP A 1 528 ? -6.657 12.266 8.284 1.00 89.00 528 ASP A O 1
ATOM 3995 N N . LEU A 1 529 ? -7.969 10.627 7.481 1.00 90.44 529 LEU A N 1
ATOM 3996 C CA . LEU A 1 529 ? -8.165 9.984 8.781 1.00 90.44 529 LEU A CA 1
ATOM 3997 C C . LEU A 1 529 ? -6.834 9.478 9.362 1.00 90.44 529 LEU A C 1
ATOM 3999 O O . LEU A 1 529 ? -6.525 9.756 10.522 1.00 90.44 529 LEU A O 1
ATOM 4003 N N . ALA A 1 530 ? -6.014 8.794 8.558 1.00 91.56 530 ALA A N 1
ATOM 4004 C CA . ALA A 1 530 ? -4.707 8.304 8.993 1.00 91.56 530 ALA A CA 1
ATOM 4005 C C . ALA A 1 530 ? -3.789 9.450 9.448 1.00 91.56 530 ALA A C 1
ATOM 4007 O O . ALA A 1 530 ? -3.199 9.362 10.523 1.00 91.56 530 ALA A O 1
ATOM 4008 N N . LYS A 1 531 ? -3.729 10.562 8.701 1.00 89.44 531 LYS A N 1
ATOM 4009 C CA . LYS A 1 531 ? -2.948 11.758 9.073 1.00 89.44 531 LYS A CA 1
ATOM 4010 C C . LYS A 1 531 ? -3.352 12.332 10.433 1.00 89.44 531 LYS A C 1
ATOM 4012 O O . LYS A 1 531 ? -2.495 12.797 11.179 1.00 89.44 531 LYS A O 1
ATOM 4017 N N . VAL A 1 532 ? -4.638 12.314 10.776 1.00 89.62 532 VAL A N 1
ATOM 4018 C CA . VAL A 1 532 ? -5.102 12.793 12.088 1.00 89.62 532 VAL A CA 1
ATOM 4019 C C . VAL A 1 532 ? -4.675 11.836 13.203 1.00 89.62 532 VAL A C 1
ATOM 4021 O O . VAL A 1 532 ? -4.161 12.280 14.229 1.00 89.62 532 VAL A O 1
ATOM 4024 N N . LEU A 1 533 ? -4.816 10.527 12.985 1.00 90.00 533 LEU A N 1
ATOM 4025 C CA . LEU A 1 533 ? -4.526 9.501 13.991 1.00 90.00 533 LEU A CA 1
ATOM 4026 C C . LEU A 1 533 ? -3.033 9.349 14.316 1.00 90.00 533 LEU A C 1
ATOM 4028 O O . LEU A 1 533 ? -2.705 8.933 15.425 1.00 90.00 533 LEU A O 1
ATOM 4032 N N . VAL A 1 534 ? -2.133 9.709 13.393 1.00 89.38 534 VAL A N 1
ATOM 4033 C CA . VAL A 1 534 ? -0.671 9.611 13.592 1.00 89.38 534 VAL A CA 1
ATOM 4034 C C . VAL A 1 534 ? -0.044 10.858 14.222 1.00 89.38 534 VAL A C 1
ATOM 4036 O O . VAL A 1 534 ? 1.167 10.891 14.417 1.00 89.38 534 VAL A O 1
ATOM 4039 N N . ARG A 1 535 ? -0.797 11.916 14.545 1.00 88.81 535 ARG A N 1
ATOM 4040 C CA . ARG A 1 535 ? -0.225 13.089 15.242 1.00 88.81 535 ARG A CA 1
ATOM 4041 C C . ARG A 1 535 ? 0.294 12.666 16.626 1.00 88.81 535 ARG A C 1
ATOM 4043 O O . ARG A 1 535 ? -0.427 11.943 17.308 1.00 88.81 535 ARG A O 1
ATOM 4050 N N . PRO A 1 536 ? 1.497 13.091 17.075 1.00 86.94 536 PRO A N 1
ATOM 4051 C CA . PRO A 1 536 ? 2.338 14.190 16.570 1.00 86.94 536 PRO A CA 1
ATOM 4052 C C . PRO A 1 536 ? 3.439 13.766 15.578 1.00 86.94 536 PRO A C 1
ATOM 4054 O O . PRO A 1 536 ? 4.422 14.493 15.401 1.00 86.94 536 PRO A O 1
ATOM 4057 N N . TYR A 1 537 ? 3.361 12.581 14.969 1.00 87.12 537 TYR A N 1
ATOM 4058 C CA . TYR A 1 537 ? 4.427 12.122 14.076 1.00 87.12 537 TYR A CA 1
ATOM 4059 C C . TYR A 1 537 ? 4.533 12.969 12.806 1.00 87.12 537 TYR A C 1
ATOM 4061 O O . TYR A 1 537 ? 5.574 12.946 12.173 1.00 87.12 537 TYR A O 1
ATOM 4069 N N . ILE A 1 538 ? 3.527 13.763 12.441 1.00 86.44 538 ILE A N 1
ATOM 4070 C CA . ILE A 1 538 ? 3.632 14.678 11.298 1.00 86.44 538 ILE A CA 1
ATOM 4071 C C . ILE A 1 538 ? 4.523 15.875 11.649 1.00 86.44 538 ILE A C 1
ATOM 4073 O O . ILE A 1 538 ? 4.405 16.467 12.723 1.00 86.44 538 ILE A O 1
ATOM 4077 N N . TYR A 1 539 ? 5.415 16.237 10.733 1.00 81.06 539 TYR A N 1
ATOM 4078 C CA . TYR A 1 539 ? 6.353 17.346 10.866 1.00 81.06 539 TYR A CA 1
ATOM 4079 C C . TYR A 1 539 ? 6.539 18.063 9.528 1.00 81.06 539 TYR A C 1
ATOM 4081 O O . TYR A 1 539 ? 6.541 17.429 8.481 1.00 81.06 539 TYR A O 1
ATOM 4089 N N . GLU A 1 540 ? 6.722 19.381 9.555 1.00 76.50 540 GLU A N 1
ATOM 4090 C CA . GLU A 1 540 ? 7.070 20.176 8.375 1.00 76.50 540 GLU A CA 1
ATOM 4091 C C . GLU A 1 540 ? 8.512 20.657 8.505 1.00 76.50 540 GLU A C 1
ATOM 4093 O O . GLU A 1 540 ? 8.865 21.346 9.465 1.00 76.50 540 GLU A O 1
ATOM 4098 N N . GLY A 1 541 ? 9.359 20.287 7.549 1.00 69.94 541 GLY A N 1
ATOM 4099 C CA . GLY A 1 541 ? 10.775 20.625 7.592 1.00 69.94 541 GLY A CA 1
ATOM 4100 C C . GLY A 1 541 ? 11.482 20.438 6.262 1.00 69.94 541 GLY A C 1
ATOM 4101 O O . GLY A 1 541 ? 10.893 20.031 5.261 1.00 69.94 541 GLY A O 1
ATOM 4102 N N . LEU A 1 542 ? 12.770 20.768 6.254 1.00 65.38 542 LEU A N 1
ATOM 4103 C CA . LEU A 1 542 ? 13.652 20.428 5.144 1.00 65.38 542 LEU A CA 1
ATOM 4104 C C . LEU A 1 542 ? 13.986 18.939 5.232 1.00 65.38 542 LEU A C 1
ATOM 4106 O O . LEU A 1 542 ? 14.328 18.440 6.304 1.00 65.38 542 LEU A O 1
ATOM 4110 N N . ASP A 1 543 ? 13.900 18.235 4.111 1.00 62.16 543 ASP A N 1
ATOM 4111 C CA . ASP A 1 543 ? 14.402 16.870 4.024 1.00 62.16 543 ASP A CA 1
ATOM 4112 C C . ASP A 1 543 ? 15.903 16.904 3.725 1.00 62.16 543 ASP A C 1
ATOM 4114 O O . ASP A 1 543 ? 16.332 17.339 2.665 1.00 62.16 543 ASP A O 1
ATOM 4118 N N . TRP A 1 544 ? 16.719 16.470 4.680 1.00 56.03 544 TRP A N 1
ATOM 4119 C CA . TRP A 1 544 ? 18.178 16.533 4.587 1.00 56.03 544 TRP A CA 1
ATOM 4120 C C . TRP A 1 544 ? 18.805 15.300 3.929 1.00 56.03 544 TRP A C 1
ATOM 4122 O O . TRP A 1 544 ? 19.971 15.005 4.168 1.00 56.03 544 TRP A O 1
ATOM 4132 N N . THR A 1 545 ? 18.069 14.584 3.072 1.00 58.16 545 THR A N 1
ATOM 4133 C CA . THR A 1 545 ? 18.622 13.442 2.334 1.00 58.16 545 THR A CA 1
ATOM 4134 C C . THR A 1 545 ? 19.747 13.885 1.390 1.00 58.16 545 THR A C 1
ATOM 4136 O O . THR A 1 545 ? 19.505 14.296 0.255 1.00 58.16 545 THR A O 1
ATOM 4139 N N . GLY A 1 546 ? 20.986 13.801 1.871 1.00 51.16 546 GLY A N 1
ATOM 4140 C CA . GLY A 1 546 ? 22.209 13.961 1.098 1.00 51.16 546 GLY A CA 1
ATOM 4141 C C . GLY A 1 546 ? 23.025 12.675 1.140 1.00 51.16 546 GLY A C 1
ATOM 4142 O O . GLY A 1 546 ? 23.088 12.007 2.169 1.00 51.16 546 GLY A O 1
ATOM 4143 N N . ASP A 1 547 ? 23.649 12.316 0.020 1.00 51.38 547 ASP A N 1
ATOM 4144 C CA . ASP A 1 547 ? 24.589 11.200 -0.034 1.00 51.38 547 ASP A CA 1
ATOM 4145 C C . ASP A 1 547 ? 26.014 11.653 -0.370 1.00 51.38 547 ASP A C 1
ATOM 4147 O O . ASP A 1 547 ? 26.254 12.738 -0.905 1.00 51.38 547 ASP A O 1
ATOM 4151 N N . SER A 1 548 ? 26.979 10.800 -0.031 1.00 48.06 548 SER A N 1
ATOM 4152 C CA . SER A 1 548 ? 28.399 10.985 -0.333 1.00 48.06 548 SER A CA 1
ATOM 4153 C C . SER A 1 548 ? 28.751 10.778 -1.815 1.00 48.06 548 SER A C 1
ATOM 4155 O O . SER A 1 548 ? 29.896 11.009 -2.195 1.00 48.06 548 SER A O 1
ATOM 4157 N N . SER A 1 549 ? 27.793 10.380 -2.662 1.00 49.53 549 SER A N 1
ATOM 4158 C CA . SER A 1 549 ? 27.960 10.161 -4.111 1.00 49.53 549 SER A CA 1
ATOM 4159 C C . SER A 1 549 ? 27.760 11.429 -4.953 1.00 49.53 549 SER A C 1
ATOM 4161 O O . SER A 1 549 ? 27.724 11.358 -6.179 1.00 49.53 549 SER A O 1
ATOM 4163 N N . GLY A 1 550 ? 27.670 12.602 -4.318 1.00 50.09 550 GLY A N 1
ATOM 4164 C CA . GLY A 1 550 ? 27.484 13.887 -5.000 1.00 50.09 550 GLY A CA 1
ATOM 4165 C C . GLY A 1 550 ? 26.021 14.309 -5.142 1.00 50.09 550 GLY A C 1
ATOM 4166 O O . GLY A 1 550 ? 25.759 15.405 -5.633 1.00 50.09 550 GLY A O 1
ATOM 4167 N N . ASN A 1 551 ? 25.069 13.518 -4.631 1.00 55.09 551 ASN A N 1
ATOM 4168 C CA . ASN A 1 551 ? 23.653 13.890 -4.566 1.00 55.09 551 ASN A CA 1
ATOM 4169 C C . ASN A 1 551 ? 23.324 14.719 -3.300 1.00 55.09 551 ASN A C 1
ATOM 4171 O O . ASN A 1 551 ? 22.168 14.874 -2.920 1.00 55.09 551 ASN A O 1
ATOM 4175 N N . ALA A 1 552 ? 24.326 15.281 -2.616 1.00 46.69 552 ALA A N 1
ATOM 4176 C CA . ALA A 1 552 ? 24.152 16.048 -1.378 1.00 46.69 552 ALA A CA 1
ATOM 4177 C C . ALA A 1 552 ? 23.311 17.343 -1.524 1.00 46.69 552 ALA A C 1
ATOM 4179 O O . ALA A 1 552 ? 22.930 17.938 -0.520 1.00 46.69 552 ALA A O 1
ATOM 4180 N N . ALA A 1 553 ? 23.006 17.790 -2.751 1.00 48.31 553 ALA A N 1
ATOM 4181 C CA . ALA A 1 553 ? 22.322 19.059 -3.033 1.00 48.31 553 ALA A CA 1
ATOM 4182 C C . ALA A 1 553 ? 20.833 18.941 -3.440 1.00 48.31 553 ALA A C 1
ATOM 4184 O O . ALA A 1 553 ? 20.219 19.963 -3.763 1.00 48.31 553 ALA A O 1
ATOM 4185 N N . LEU A 1 554 ? 20.231 17.741 -3.412 1.00 55.88 554 LEU A N 1
ATOM 4186 C CA . LEU A 1 554 ? 18.905 17.472 -4.005 1.00 55.88 554 LEU A CA 1
ATOM 4187 C C . LEU A 1 554 ? 17.703 18.153 -3.308 1.00 55.88 554 LEU A C 1
ATOM 4189 O O . LEU A 1 554 ? 16.577 18.035 -3.795 1.00 55.88 554 LEU A O 1
ATOM 4193 N N . VAL A 1 555 ? 17.889 18.853 -2.178 1.00 52.41 555 VAL A N 1
ATOM 4194 C CA . VAL A 1 555 ? 16.763 19.377 -1.363 1.00 52.41 555 VAL A CA 1
ATOM 4195 C C . VAL A 1 555 ? 16.887 20.852 -0.964 1.00 52.41 555 VAL A C 1
ATOM 4197 O O . VAL A 1 555 ? 16.062 21.385 -0.224 1.00 52.41 555 VAL A O 1
ATOM 4200 N N . ALA A 1 556 ? 17.871 21.581 -1.490 1.00 52.19 556 ALA A N 1
ATOM 4201 C CA . ALA A 1 556 ? 18.003 23.007 -1.192 1.00 52.19 556 ALA A CA 1
ATOM 4202 C C . ALA A 1 556 ? 16.936 23.837 -1.942 1.00 52.19 556 ALA A C 1
ATOM 4204 O O . ALA A 1 556 ? 17.231 24.410 -2.997 1.00 52.19 556 ALA A O 1
ATOM 4205 N N . GLY A 1 557 ? 15.700 23.893 -1.419 1.00 53.91 557 GLY A N 1
ATOM 4206 C CA . GLY A 1 557 ? 14.659 24.779 -1.951 1.00 53.91 557 GLY A CA 1
ATOM 4207 C C . GLY A 1 557 ? 13.311 24.858 -1.218 1.00 53.91 557 GLY A C 1
ATOM 4208 O O . GLY A 1 557 ? 12.765 25.959 -1.150 1.00 53.91 557 GLY A O 1
ATOM 4209 N N . LYS A 1 558 ? 12.746 23.759 -0.685 1.00 65.75 558 LYS A N 1
ATOM 4210 C CA . LYS A 1 558 ? 11.354 23.739 -0.173 1.00 65.75 558 LYS A CA 1
ATOM 4211 C C . LYS A 1 558 ? 11.183 22.944 1.123 1.00 65.75 558 LYS A C 1
ATOM 4213 O O . LYS A 1 558 ? 11.663 21.822 1.239 1.00 65.75 558 LYS A O 1
ATOM 4218 N N . THR A 1 559 ? 10.428 23.515 2.061 1.00 72.12 559 THR A N 1
ATOM 4219 C CA . THR A 1 559 ? 9.875 22.793 3.215 1.00 72.12 559 THR A CA 1
ATOM 4220 C C . THR A 1 559 ? 8.837 21.790 2.722 1.00 72.12 559 THR A C 1
ATOM 4222 O O . THR A 1 559 ? 7.939 22.163 1.964 1.00 72.12 559 THR A O 1
ATOM 4225 N N . ILE A 1 560 ? 8.956 20.537 3.150 1.00 75.50 560 ILE A N 1
ATOM 4226 C CA . ILE A 1 560 ? 7.993 19.474 2.862 1.00 75.50 560 ILE A CA 1
ATOM 4227 C C . ILE A 1 560 ? 7.339 18.989 4.156 1.00 75.50 560 ILE A C 1
ATOM 4229 O O . ILE A 1 560 ? 7.930 19.063 5.237 1.00 75.50 560 ILE A O 1
ATOM 4233 N N . THR A 1 561 ? 6.129 18.451 4.044 1.00 79.25 561 THR A N 1
ATOM 4234 C CA . THR A 1 561 ? 5.496 17.708 5.134 1.00 79.25 561 THR A CA 1
ATOM 4235 C C . THR A 1 561 ? 6.024 16.274 5.121 1.00 79.25 561 THR A C 1
ATOM 4237 O O . THR A 1 561 ? 6.025 15.599 4.096 1.00 79.25 561 THR A O 1
ATOM 4240 N N . THR A 1 562 ? 6.499 15.801 6.262 1.00 76.56 562 THR A N 1
ATOM 4241 C CA . THR A 1 562 ? 7.145 14.502 6.452 1.00 76.56 562 THR A CA 1
ATOM 4242 C C . THR A 1 562 ? 6.707 13.881 7.784 1.00 76.56 562 THR A C 1
ATOM 4244 O O . THR A 1 562 ? 5.901 14.454 8.522 1.00 76.56 562 THR A O 1
ATOM 4247 N N . LEU A 1 563 ? 7.219 12.690 8.094 1.00 80.25 563 LEU A N 1
ATOM 4248 C CA . LEU A 1 563 ? 6.965 11.979 9.344 1.00 80.25 563 LEU A CA 1
ATOM 4249 C C . LEU A 1 563 ? 8.228 11.910 10.207 1.00 80.25 563 LEU A C 1
ATOM 4251 O O . LEU A 1 563 ? 9.336 11.698 9.718 1.00 80.25 563 LEU A O 1
ATOM 4255 N N . ARG A 1 564 ? 8.040 12.068 11.516 1.00 81.06 564 ARG A N 1
ATOM 4256 C CA . ARG A 1 564 ? 9.044 11.906 12.562 1.00 81.06 564 ARG A CA 1
ATOM 4257 C C . ARG A 1 564 ? 9.249 10.428 12.830 1.00 81.06 564 ARG A C 1
ATOM 4259 O O . ARG A 1 564 ? 8.445 9.782 13.503 1.00 81.06 564 ARG A O 1
ATOM 4266 N N . ILE A 1 565 ? 10.360 9.936 12.322 1.00 79.69 565 ILE A N 1
ATOM 4267 C CA . ILE A 1 565 ? 10.820 8.570 12.520 1.00 79.69 565 ILE A CA 1
ATOM 4268 C C . ILE A 1 565 ? 11.912 8.516 13.599 1.00 79.69 565 ILE A C 1
ATOM 4270 O O . ILE A 1 565 ? 12.370 9.552 14.099 1.00 79.69 565 ILE A O 1
ATOM 4274 N N . ASP A 1 566 ? 12.288 7.315 14.016 1.00 74.12 566 ASP A N 1
ATOM 4275 C CA . ASP A 1 566 ? 13.311 7.083 15.034 1.00 74.12 566 ASP A CA 1
ATOM 4276 C C . ASP A 1 566 ? 14.726 7.352 14.486 1.00 74.12 566 ASP A C 1
ATOM 4278 O O . ASP A 1 566 ? 15.451 6.439 14.111 1.00 74.12 566 ASP A O 1
ATOM 4282 N N . THR A 1 567 ? 15.132 8.624 14.381 1.00 65.06 567 THR A N 1
ATOM 4283 C CA . THR A 1 567 ? 16.496 8.988 13.954 1.00 65.06 567 THR A CA 1
ATOM 4284 C C . THR A 1 567 ? 17.370 9.474 15.110 1.00 65.06 567 THR A C 1
ATOM 4286 O O . THR A 1 567 ? 16.918 10.134 16.051 1.00 65.06 567 THR A O 1
ATOM 4289 N N . ALA A 1 568 ? 18.670 9.176 15.012 1.00 47.44 568 ALA A N 1
ATOM 4290 C CA . ALA A 1 568 ? 19.703 9.693 15.909 1.00 47.44 568 ALA A CA 1
ATOM 4291 C C . ALA A 1 568 ? 20.189 11.108 15.522 1.00 47.44 568 ALA A C 1
ATOM 4293 O O . ALA A 1 568 ? 20.826 11.773 16.338 1.00 47.44 568 ALA A O 1
ATOM 4294 N N . SER A 1 569 ? 19.894 11.578 14.300 1.00 46.41 569 SER A N 1
ATOM 4295 C CA . SER A 1 569 ? 20.345 12.868 13.765 1.00 46.41 569 SER A CA 1
ATOM 4296 C C . SER A 1 569 ? 19.229 13.589 12.991 1.00 46.41 569 SER A C 1
ATOM 4298 O O . SER A 1 569 ? 18.397 12.957 12.341 1.00 46.41 569 SER A O 1
ATOM 4300 N N . SER A 1 570 ? 19.210 14.925 13.032 1.00 46.06 570 SER A N 1
ATOM 4301 C CA . SER A 1 570 ? 18.296 15.770 12.242 1.00 46.06 570 SER A CA 1
ATOM 4302 C C . SER A 1 570 ? 18.664 15.854 10.751 1.00 46.06 570 SER A C 1
ATOM 4304 O O . SER A 1 570 ? 17.999 16.567 10.005 1.00 46.06 570 SER A O 1
ATOM 4306 N N . SER A 1 571 ? 19.738 15.174 10.330 1.00 48.72 571 SER A N 1
ATOM 4307 C CA . SER A 1 571 ? 20.242 15.142 8.951 1.00 48.72 571 SER A CA 1
ATOM 4308 C C . SER A 1 571 ? 19.778 13.925 8.143 1.00 48.72 571 SER A C 1
ATOM 4310 O O . SER A 1 571 ? 19.995 13.896 6.939 1.00 48.72 571 SER A O 1
ATOM 4312 N N . ASP A 1 572 ? 19.115 12.943 8.760 1.00 58.09 572 ASP A N 1
ATOM 4313 C CA . ASP A 1 572 ? 18.627 11.747 8.067 1.00 58.09 572 ASP A CA 1
ATOM 4314 C C . ASP A 1 572 ? 17.120 11.857 7.774 1.00 58.09 572 ASP A C 1
ATOM 4316 O O . ASP A 1 572 ? 16.295 11.857 8.687 1.00 58.09 572 ASP A O 1
ATOM 4320 N N . GLY A 1 573 ? 16.750 11.999 6.496 1.00 63.34 573 GLY A N 1
ATOM 4321 C CA . GLY A 1 573 ? 15.353 12.088 6.048 1.00 63.34 573 GLY A CA 1
ATOM 4322 C C . GLY A 1 573 ? 14.715 10.734 5.708 1.00 63.34 573 GLY A C 1
ATOM 4323 O O . GLY A 1 573 ? 15.404 9.725 5.599 1.00 63.34 573 GLY A O 1
ATOM 4324 N N . LEU A 1 574 ? 13.397 10.707 5.449 1.00 70.38 574 LEU A N 1
ATOM 4325 C CA . LEU A 1 574 ? 12.633 9.500 5.049 1.00 70.38 574 LEU A CA 1
ATOM 4326 C C . LEU A 1 574 ? 13.177 8.789 3.796 1.00 70.38 574 LEU A C 1
ATOM 4328 O O . LEU A 1 574 ? 12.817 7.642 3.528 1.00 70.38 574 LEU A O 1
ATOM 4332 N N . ARG A 1 575 ? 14.002 9.478 3.005 1.00 71.38 575 ARG A N 1
ATOM 4333 C CA . ARG A 1 575 ? 14.651 8.950 1.802 1.00 71.38 575 ARG A CA 1
ATOM 4334 C C . ARG A 1 575 ? 16.100 8.526 2.040 1.00 71.38 575 ARG A C 1
ATOM 4336 O O . ARG A 1 575 ? 16.717 8.009 1.114 1.00 71.38 575 ARG A O 1
ATOM 4343 N N . SER A 1 576 ? 16.648 8.767 3.237 1.00 68.00 576 SER A N 1
ATOM 4344 C CA . SER A 1 576 ? 18.074 8.616 3.526 1.00 68.00 576 SER A CA 1
ATOM 4345 C C . SER A 1 576 ? 18.524 7.172 3.381 1.00 68.00 576 SER A C 1
ATOM 4347 O O . SER A 1 576 ? 18.134 6.318 4.180 1.00 68.00 576 SER A O 1
ATOM 4349 N N . PRO A 1 577 ? 19.443 6.895 2.443 1.00 60.19 577 PRO A N 1
ATOM 4350 C CA . PRO A 1 577 ? 19.949 5.562 2.256 1.00 60.19 577 PRO A CA 1
ATOM 4351 C C . PRO A 1 577 ? 20.998 5.153 3.307 1.00 60.19 577 PRO A C 1
ATOM 4353 O O . PRO A 1 577 ? 21.692 4.150 3.126 1.00 60.19 577 PRO A O 1
ATOM 4356 N N . PHE A 1 578 ? 21.127 5.863 4.426 1.00 64.62 578 PHE A N 1
ATOM 4357 C CA . PHE A 1 578 ? 22.064 5.512 5.502 1.00 64.62 578 PHE A CA 1
ATOM 4358 C C . PHE A 1 578 ? 21.369 5.086 6.797 1.00 64.62 578 PHE A C 1
ATOM 4360 O O . PHE A 1 578 ? 22.030 4.676 7.750 1.00 64.62 578 PHE A O 1
ATOM 4367 N N . MET A 1 579 ? 20.036 5.142 6.833 1.00 72.25 579 MET A N 1
ATOM 4368 C CA . MET A 1 579 ? 19.269 4.764 8.012 1.00 72.25 579 MET A CA 1
ATOM 4369 C C . MET A 1 579 ? 19.134 3.248 8.152 1.00 72.25 579 MET A C 1
ATOM 4371 O O . MET A 1 579 ? 18.823 2.531 7.199 1.00 72.25 579 MET A O 1
ATOM 4375 N N . LEU A 1 580 ? 19.314 2.762 9.381 1.00 74.50 580 LEU A N 1
ATOM 4376 C CA . LEU A 1 580 ? 19.026 1.377 9.733 1.00 74.50 580 LEU A CA 1
ATOM 4377 C C . LEU A 1 580 ? 17.522 1.111 9.640 1.00 74.50 580 LEU A C 1
ATOM 4379 O O . LEU A 1 580 ? 16.703 2.014 9.769 1.00 74.50 580 LEU A O 1
ATOM 4383 N N . GLU A 1 581 ? 17.148 -0.154 9.467 1.00 74.25 581 GLU A N 1
ATOM 4384 C CA . GLU A 1 581 ? 15.744 -0.551 9.330 1.00 74.25 581 GLU A CA 1
ATOM 4385 C C . GLU A 1 581 ? 14.866 -0.079 10.498 1.00 74.25 581 GLU A C 1
ATOM 4387 O O . GLU A 1 581 ? 13.750 0.370 10.262 1.00 74.25 581 GLU A O 1
ATOM 4392 N N . HIS A 1 582 ? 15.380 -0.112 11.733 1.00 74.62 582 HIS A N 1
ATOM 4393 C CA . HIS A 1 582 ? 14.635 0.358 12.902 1.00 74.62 582 HIS A CA 1
ATOM 4394 C C . HIS A 1 582 ? 14.383 1.865 12.944 1.00 74.62 582 HIS A C 1
ATOM 4396 O O . HIS A 1 582 ? 13.479 2.308 13.646 1.00 74.62 582 HIS A O 1
ATOM 4402 N N . ASN A 1 583 ? 15.104 2.637 12.135 1.00 79.38 583 ASN A N 1
ATOM 4403 C CA . ASN A 1 583 ? 14.965 4.085 12.102 1.00 79.38 583 ASN A CA 1
ATOM 4404 C C . ASN A 1 583 ? 13.789 4.555 11.240 1.00 79.38 583 ASN A C 1
ATOM 4406 O O . ASN A 1 583 ? 13.490 5.739 11.238 1.00 79.38 583 ASN A O 1
ATOM 4410 N N . TYR A 1 584 ? 13.124 3.665 10.495 1.00 80.44 584 TYR A N 1
ATOM 4411 C CA . TYR A 1 584 ? 11.984 4.006 9.627 1.00 80.44 584 TYR A CA 1
ATOM 4412 C C . TYR A 1 584 ? 10.622 3.919 10.328 1.00 80.44 584 TYR A C 1
ATOM 4414 O O . TYR A 1 584 ? 9.578 4.044 9.679 1.00 80.44 584 TYR A O 1
ATOM 4422 N N . TYR A 1 585 ? 10.627 3.694 11.640 1.00 81.44 585 TYR A N 1
ATOM 4423 C CA . TYR A 1 585 ? 9.430 3.540 12.459 1.00 81.44 585 TYR A CA 1
ATOM 4424 C C . TYR A 1 585 ? 9.130 4.823 13.239 1.00 81.44 585 TYR A C 1
ATOM 4426 O O . TYR A 1 585 ? 10.043 5.631 13.437 1.00 81.44 585 TYR A O 1
ATOM 4434 N N . PRO A 1 586 ? 7.873 5.043 13.676 1.00 82.94 586 PRO A N 1
ATOM 4435 C CA . PRO A 1 586 ? 7.531 6.207 14.484 1.00 82.94 586 PRO A CA 1
ATOM 4436 C C . PRO A 1 586 ? 8.467 6.350 15.683 1.00 82.94 586 PRO A C 1
ATOM 4438 O O . PRO A 1 586 ? 8.805 5.373 16.345 1.00 82.94 586 PRO A O 1
ATOM 4441 N N . ASN A 1 587 ? 8.889 7.574 15.989 1.00 80.50 587 ASN A N 1
ATOM 4442 C CA . ASN A 1 587 ? 9.814 7.767 17.097 1.00 80.50 587 ASN A CA 1
ATOM 4443 C C . ASN A 1 587 ? 9.131 7.417 18.440 1.00 80.50 587 ASN A C 1
ATOM 4445 O O . ASN A 1 587 ? 8.164 8.091 18.818 1.00 80.50 587 ASN A O 1
ATOM 4449 N N . PRO A 1 588 ? 9.649 6.436 19.205 1.00 74.19 588 PRO A N 1
ATOM 4450 C CA . PRO A 1 588 ? 8.987 5.923 20.406 1.00 74.19 588 PRO A CA 1
ATOM 4451 C C . PRO A 1 588 ? 8.952 6.930 21.567 1.00 74.19 588 PRO A C 1
ATOM 4453 O O . PRO A 1 588 ? 8.305 6.686 22.585 1.00 74.19 588 PRO A O 1
ATOM 4456 N N . LYS A 1 589 ? 9.640 8.076 21.445 1.00 77.81 589 LYS A N 1
ATOM 4457 C CA . LYS A 1 589 ? 9.563 9.184 22.411 1.00 77.81 589 LYS A CA 1
ATOM 4458 C C . LYS A 1 589 ? 8.223 9.919 22.361 1.00 77.81 589 LYS A C 1
ATOM 4460 O O . LYS A 1 589 ? 7.880 10.584 23.339 1.00 77.81 589 LYS A O 1
ATOM 4465 N N . TYR A 1 590 ? 7.491 9.834 21.251 1.00 82.50 590 TYR A N 1
ATOM 4466 C CA . TYR A 1 590 ? 6.176 10.456 21.113 1.00 82.50 590 TYR A CA 1
ATOM 4467 C C . TYR A 1 590 ? 5.069 9.409 21.125 1.00 82.50 590 TYR A C 1
ATOM 4469 O O . TYR A 1 590 ? 5.278 8.276 20.696 1.00 82.50 590 TYR A O 1
ATOM 4477 N N . ARG A 1 591 ? 3.880 9.807 21.582 1.00 82.19 591 ARG A N 1
ATOM 4478 C CA . ARG A 1 591 ? 2.683 8.965 21.596 1.00 82.19 591 ARG A CA 1
ATOM 4479 C C . ARG A 1 591 ? 1.597 9.588 20.736 1.00 82.19 591 ARG A C 1
ATOM 4481 O O . ARG A 1 591 ? 1.219 10.739 20.961 1.00 82.19 591 ARG A O 1
ATOM 4488 N N . SER A 1 592 ? 1.109 8.829 19.760 1.00 85.81 592 SER A N 1
ATOM 4489 C CA . SER A 1 592 ? -0.066 9.208 18.978 1.00 85.81 592 SER A CA 1
ATOM 4490 C C . SER A 1 592 ? -1.366 9.022 19.758 1.00 85.81 592 SER A C 1
ATOM 4492 O O . SER A 1 592 ? -1.386 8.296 20.751 1.00 85.81 592 SER A O 1
ATOM 4494 N N . LEU A 1 593 ? -2.479 9.609 19.296 1.00 80.94 593 LEU A N 1
ATOM 4495 C CA . LEU A 1 593 ? -3.798 9.317 19.881 1.00 80.94 593 LEU A CA 1
ATOM 4496 C C . LEU A 1 593 ? -4.072 7.806 19.884 1.00 80.94 593 LEU A C 1
ATOM 4498 O O . LEU A 1 593 ? -4.572 7.270 20.868 1.00 80.94 593 LEU A O 1
ATOM 4502 N N . LEU A 1 594 ? -3.691 7.109 18.812 1.00 81.94 594 LEU A N 1
ATOM 4503 C CA . LEU A 1 594 ? -3.850 5.664 18.708 1.00 81.94 594 LEU A CA 1
ATOM 4504 C C . LEU A 1 594 ? -3.008 4.915 19.750 1.00 81.94 594 LEU A C 1
ATOM 4506 O O . LEU A 1 594 ? -3.526 4.011 20.398 1.00 81.94 594 LEU A O 1
ATOM 4510 N N . SER A 1 595 ? -1.760 5.336 19.978 1.00 79.00 595 SER A N 1
ATOM 4511 C CA . SER A 1 595 ? -0.914 4.812 21.061 1.00 79.00 595 SER A CA 1
ATOM 4512 C C . SER A 1 595 ? -1.553 5.029 22.435 1.00 79.00 595 SER A C 1
ATOM 4514 O O . SER A 1 595 ? -1.605 4.102 23.237 1.00 79.00 595 SER A O 1
ATOM 4516 N N . LEU A 1 596 ? -2.100 6.222 22.702 1.00 76.12 596 LEU A N 1
ATOM 4517 C CA . LEU A 1 596 ? -2.759 6.547 23.977 1.00 76.12 596 LEU A CA 1
ATOM 4518 C C . LEU A 1 596 ? -4.052 5.747 24.199 1.00 76.12 596 LEU A C 1
ATOM 4520 O O . LEU A 1 596 ? -4.416 5.464 25.338 1.00 76.12 596 LEU A O 1
ATOM 4524 N N . LEU A 1 597 ? -4.767 5.410 23.123 1.00 74.75 597 LEU A N 1
ATOM 4525 C CA . LEU A 1 597 ? -5.985 4.601 23.176 1.00 74.75 597 LEU A CA 1
ATOM 4526 C C . LEU A 1 597 ? -5.687 3.099 23.234 1.00 74.75 597 LEU A C 1
ATOM 4528 O O . LEU A 1 597 ? -6.499 2.342 23.764 1.00 74.75 597 LEU A O 1
ATOM 4532 N N . ALA A 1 598 ? -4.553 2.658 22.695 1.00 70.25 598 ALA A N 1
ATOM 4533 C CA . ALA A 1 598 ? -4.107 1.271 22.753 1.00 70.25 598 ALA A CA 1
ATOM 4534 C C . ALA A 1 598 ? -3.412 0.936 24.084 1.00 70.25 598 ALA A C 1
ATOM 4536 O O . ALA A 1 598 ? -3.547 -0.184 24.573 1.00 70.25 598 ALA A O 1
ATOM 4537 N N . GLU A 1 599 ? -2.708 1.896 24.693 1.00 66.81 599 GLU A N 1
ATOM 4538 C CA . GLU A 1 599 ? -1.820 1.671 25.839 1.00 66.81 599 GLU A CA 1
ATOM 4539 C C . GLU A 1 599 ? -2.067 2.626 27.012 1.00 66.81 599 GLU A C 1
ATOM 4541 O O . GLU A 1 599 ? -2.324 3.819 26.846 1.00 66.81 599 GLU A O 1
ATOM 4546 N N . GLY A 1 600 ? -1.901 2.103 28.230 1.00 56.62 600 GLY A N 1
ATOM 4547 C CA . GLY A 1 600 ? -1.878 2.901 29.458 1.00 56.62 600 GLY A CA 1
ATOM 4548 C C . GLY A 1 600 ? -0.535 3.612 29.671 1.00 56.62 600 GLY A C 1
ATOM 4549 O O . GLY A 1 600 ? 0.503 3.200 29.146 1.00 56.62 600 GLY A O 1
ATOM 4550 N N . HIS A 1 601 ? -0.534 4.701 30.445 1.00 47.22 601 HIS A N 1
ATOM 4551 C CA . HIS A 1 601 ? 0.700 5.377 30.853 1.00 47.22 601 HIS A CA 1
ATOM 4552 C C . HIS A 1 601 ? 1.530 4.461 31.765 1.00 47.22 601 HIS A C 1
ATOM 4554 O O . HIS A 1 601 ? 0.987 3.812 32.653 1.00 47.22 601 HIS A O 1
ATOM 4560 N N . VAL A 1 602 ? 2.859 4.456 31.617 1.00 46.97 602 VAL A N 1
ATOM 4561 C CA . VAL A 1 602 ? 3.760 3.862 32.619 1.00 46.97 602 VAL A CA 1
ATOM 4562 C C . VAL A 1 602 ? 4.728 4.938 33.089 1.00 46.97 602 VAL A C 1
ATOM 4564 O O . VAL A 1 602 ? 5.528 5.462 32.311 1.00 46.97 602 VAL A O 1
ATOM 4567 N N . VAL A 1 603 ? 4.664 5.270 34.379 1.00 42.81 603 VAL A N 1
ATOM 4568 C CA . VAL A 1 603 ? 5.662 6.117 35.041 1.00 42.81 603 VAL A CA 1
ATOM 4569 C C . VAL A 1 603 ? 6.987 5.351 35.057 1.00 42.81 603 VAL A C 1
ATOM 4571 O O . VAL A 1 603 ? 7.042 4.219 35.526 1.00 42.81 603 VAL A O 1
ATOM 4574 N N . LYS A 1 604 ? 8.061 5.967 34.548 1.00 38.12 604 LYS A N 1
ATOM 4575 C CA . LYS A 1 604 ? 9.386 5.363 34.279 1.00 38.12 604 LYS A CA 1
ATOM 4576 C C . LYS A 1 604 ? 10.093 4.642 35.449 1.00 38.12 604 LYS A C 1
ATOM 4578 O O . LYS A 1 604 ? 11.169 4.101 35.222 1.00 38.12 604 LYS A O 1
ATOM 4583 N N . ASN A 1 605 ? 9.528 4.595 36.658 1.00 38.31 605 ASN A N 1
ATOM 4584 C CA . ASN A 1 605 ? 10.242 4.182 37.871 1.00 38.31 605 ASN A CA 1
ATOM 4585 C C . ASN A 1 605 ? 9.678 2.957 38.615 1.00 38.31 605 ASN A C 1
ATOM 4587 O O . ASN A 1 605 ? 10.243 2.588 39.641 1.00 38.31 605 ASN A O 1
ATOM 4591 N N . SER A 1 606 ? 8.631 2.283 38.133 1.00 35.72 606 SER A N 1
ATOM 4592 C CA . SER A 1 606 ? 8.117 1.063 38.777 1.00 35.72 606 SER A CA 1
ATOM 4593 C C . SER A 1 606 ? 8.175 -0.139 37.831 1.00 35.72 606 SER A C 1
ATOM 4595 O O . SER A 1 606 ? 7.307 -0.354 36.993 1.00 35.72 606 SER A O 1
ATOM 4597 N N . THR A 1 607 ? 9.209 -0.961 38.032 1.00 36.25 607 THR A N 1
ATOM 4598 C CA . THR A 1 607 ? 9.477 -2.287 37.436 1.00 36.25 607 THR A CA 1
ATOM 4599 C C . THR A 1 607 ? 9.751 -2.373 35.918 1.00 36.25 607 THR A C 1
ATOM 4601 O O . THR A 1 607 ? 8.947 -1.916 35.110 1.00 36.25 607 THR A O 1
ATOM 4604 N N . PRO A 1 608 ? 10.823 -3.084 35.490 1.00 39.03 608 PRO A N 1
ATOM 4605 C CA . PRO A 1 608 ? 11.113 -3.353 34.072 1.00 39.03 608 PRO A CA 1
ATOM 4606 C C . PRO A 1 608 ? 10.035 -4.176 33.338 1.00 39.03 608 PRO A C 1
ATOM 4608 O O . PRO A 1 608 ? 10.038 -4.212 32.114 1.00 39.03 608 PRO A O 1
ATOM 4611 N N . ASN A 1 609 ? 9.112 -4.802 34.081 1.00 38.28 609 ASN A N 1
ATOM 4612 C CA . ASN A 1 609 ? 8.081 -5.720 33.580 1.00 38.28 609 ASN A CA 1
ATOM 4613 C C . ASN A 1 609 ? 6.640 -5.207 33.802 1.00 38.28 609 ASN A C 1
ATOM 4615 O O . ASN A 1 609 ? 5.691 -5.989 33.737 1.00 38.28 609 ASN A O 1
ATOM 4619 N N . GLY A 1 610 ? 6.451 -3.913 34.096 1.00 41.53 610 GLY A N 1
ATOM 4620 C CA . GLY A 1 610 ? 5.116 -3.321 34.228 1.00 41.53 610 GLY A CA 1
ATOM 4621 C C . GLY A 1 610 ? 4.349 -3.437 32.909 1.00 41.53 610 GLY A C 1
ATOM 4622 O O . GLY A 1 610 ? 4.774 -2.881 31.896 1.00 41.53 610 GLY A O 1
ATOM 4623 N N . ARG A 1 611 ? 3.252 -4.204 32.909 1.00 46.25 611 ARG A N 1
ATOM 4624 C CA . ARG A 1 611 ? 2.446 -4.537 31.726 1.00 46.25 611 ARG A CA 1
ATOM 4625 C C . ARG A 1 611 ? 1.957 -3.258 31.036 1.00 46.25 611 ARG A C 1
ATOM 4627 O O . ARG A 1 611 ? 0.943 -2.693 31.421 1.00 46.25 611 ARG A O 1
ATOM 4634 N N . ARG A 1 612 ? 2.649 -2.833 29.975 1.00 50.72 612 ARG A N 1
ATOM 4635 C CA . ARG A 1 612 ? 2.357 -1.629 29.166 1.00 50.72 612 ARG A CA 1
ATOM 4636 C C . ARG A 1 612 ? 0.970 -1.633 28.483 1.00 50.72 612 ARG A C 1
ATOM 4638 O O . ARG A 1 612 ? 0.639 -0.685 27.782 1.00 50.72 612 ARG A O 1
ATOM 4645 N N . TYR A 1 613 ? 0.169 -2.688 28.652 1.00 54.28 613 TYR A N 1
ATOM 4646 C CA . TYR A 1 613 ? -0.833 -3.100 27.665 1.00 54.28 613 TYR A CA 1
ATOM 4647 C C . TYR A 1 613 ? -2.224 -3.425 28.226 1.00 54.28 613 TYR A C 1
ATOM 4649 O O . TYR A 1 613 ? -3.011 -4.015 27.499 1.00 54.28 613 TYR A O 1
ATOM 4657 N N . GLN A 1 614 ? -2.547 -3.120 29.490 1.00 49.28 614 GLN A N 1
ATOM 4658 C CA . GLN A 1 614 ? -3.820 -3.598 30.068 1.00 49.28 614 GLN A CA 1
ATOM 4659 C C . GLN A 1 614 ? -4.961 -2.568 30.085 1.00 49.28 614 GLN A C 1
ATOM 4661 O O . GLN A 1 614 ? -6.114 -2.984 30.041 1.00 49.28 614 GLN A O 1
ATOM 4666 N N . ASP A 1 615 ? -4.682 -1.264 29.968 1.00 51.22 615 ASP A N 1
ATOM 4667 C CA . ASP A 1 615 ? -5.681 -0.245 30.352 1.00 51.22 615 ASP A CA 1
ATOM 4668 C C . ASP A 1 615 ? -6.110 0.729 29.232 1.00 51.22 615 ASP A C 1
ATOM 4670 O O . ASP A 1 615 ? -6.788 1.725 29.496 1.00 51.22 615 ASP A O 1
ATOM 4674 N N . GLY A 1 616 ? -5.713 0.482 27.978 1.00 58.91 616 GLY A N 1
ATOM 4675 C CA . GLY A 1 616 ? -6.147 1.288 26.828 1.00 58.91 616 GLY A CA 1
ATOM 4676 C C . GLY A 1 616 ? -7.605 1.012 26.430 1.00 58.91 616 GLY A C 1
ATOM 4677 O O . GLY A 1 616 ? -8.060 -0.128 26.496 1.00 58.91 616 GLY A O 1
ATOM 4678 N N . LEU A 1 617 ? -8.343 2.026 25.959 1.00 63.72 617 LEU A N 1
ATOM 4679 C CA . LEU A 1 617 ? -9.734 1.873 25.499 1.00 63.72 617 LEU A CA 1
ATOM 4680 C C . LEU A 1 617 ? -9.875 0.850 24.362 1.00 63.72 617 LEU A C 1
ATOM 4682 O O . LEU A 1 617 ? -10.817 0.067 24.362 1.00 63.72 617 LEU A O 1
ATOM 4686 N N . ILE A 1 618 ? -8.943 0.826 23.406 1.00 65.44 618 ILE A N 1
ATOM 4687 C CA . ILE A 1 618 ? -8.964 -0.141 22.294 1.00 65.44 618 ILE A CA 1
ATOM 4688 C C . ILE A 1 618 ? -8.714 -1.557 22.817 1.00 65.44 618 ILE A C 1
ATOM 4690 O O . ILE A 1 618 ? -9.349 -2.503 22.357 1.00 65.44 618 ILE A O 1
ATOM 4694 N N . ASN A 1 619 ? -7.841 -1.699 23.817 1.00 62.59 619 ASN A N 1
ATOM 4695 C CA . ASN A 1 619 ? -7.619 -2.978 24.478 1.00 62.59 619 ASN A CA 1
ATOM 4696 C C . ASN A 1 619 ? -8.875 -3.440 25.236 1.00 62.59 619 ASN A C 1
ATOM 4698 O O . ASN A 1 619 ? -9.253 -4.602 25.127 1.00 62.59 619 ASN A O 1
ATOM 4702 N N . LEU A 1 620 ? -9.572 -2.534 25.927 1.00 60.47 620 LEU A N 1
ATOM 4703 C CA . LEU A 1 620 ? -10.849 -2.834 26.580 1.00 60.47 620 LEU A CA 1
ATOM 4704 C C . LEU A 1 620 ? -11.927 -3.242 25.569 1.00 60.47 620 LEU A C 1
ATOM 4706 O O . LEU A 1 620 ? -12.586 -4.254 25.771 1.00 60.47 620 LEU A O 1
ATOM 4710 N N . ILE A 1 621 ? -12.071 -2.515 24.455 1.00 58.97 621 ILE A N 1
ATOM 4711 C CA . ILE A 1 621 ? -12.996 -2.878 23.365 1.00 58.97 621 ILE A CA 1
ATOM 4712 C C . ILE A 1 621 ? -12.686 -4.287 22.853 1.00 58.97 621 ILE A C 1
ATOM 4714 O O . ILE A 1 621 ? -13.596 -5.093 22.702 1.00 58.97 621 ILE A O 1
ATOM 4718 N N . SER A 1 622 ? -11.404 -4.615 22.672 1.00 62.38 622 SER A N 1
ATOM 4719 C CA . SER A 1 622 ? -10.980 -5.948 22.229 1.00 62.38 622 SER A CA 1
ATOM 4720 C C . SER A 1 622 ? -11.228 -7.071 23.248 1.00 62.38 622 SER A C 1
ATOM 4722 O O . SER A 1 622 ? -11.034 -8.239 22.927 1.00 62.38 622 SER A O 1
ATOM 4724 N N . GLN A 1 623 ? -11.640 -6.741 24.474 1.00 59.34 623 GLN A N 1
ATOM 4725 C CA . GLN A 1 623 ? -11.991 -7.704 25.522 1.00 59.34 623 GLN A CA 1
ATOM 4726 C C . GLN A 1 623 ? -13.507 -7.816 25.743 1.00 59.34 623 GLN A C 1
ATOM 4728 O O . GLN A 1 623 ? -13.950 -8.754 26.400 1.00 59.34 623 GLN A O 1
ATOM 4733 N N . THR A 1 624 ? -14.314 -6.888 25.215 1.00 53.03 624 THR A N 1
ATOM 4734 C CA . THR A 1 624 ? -15.758 -6.794 25.502 1.00 53.03 624 THR A CA 1
ATOM 4735 C C . THR A 1 624 ? -16.653 -7.418 24.429 1.00 53.03 624 THR A C 1
ATOM 4737 O O . THR A 1 624 ? -17.866 -7.226 24.465 1.00 53.03 624 THR A O 1
ATOM 4740 N N . ASN A 1 625 ? -16.082 -8.169 23.478 1.00 58.00 625 ASN A N 1
ATOM 4741 C CA . ASN A 1 625 ? -16.771 -8.734 22.306 1.00 58.00 625 ASN A CA 1
ATOM 4742 C C . ASN A 1 625 ? -17.534 -7.692 21.453 1.00 58.00 625 ASN A C 1
ATOM 4744 O O . ASN A 1 625 ? -18.388 -8.038 20.631 1.00 58.00 625 ASN A O 1
ATOM 4748 N N . LEU A 1 626 ? -17.254 -6.399 21.650 1.00 56.88 626 LEU A N 1
ATOM 4749 C CA . LEU A 1 626 ? -17.996 -5.309 21.029 1.00 56.88 626 LEU A CA 1
ATOM 4750 C C . LEU A 1 626 ? -17.730 -5.241 19.524 1.00 56.88 626 LEU A C 1
ATOM 4752 O O . LEU A 1 626 ? -18.665 -5.026 18.752 1.00 56.88 626 LEU A O 1
ATOM 4756 N N . ALA A 1 627 ? -16.480 -5.419 19.084 1.00 58.78 627 ALA A N 1
ATOM 4757 C CA . ALA A 1 627 ? -16.148 -5.329 17.664 1.00 58.78 627 ALA A CA 1
ATOM 4758 C C . ALA A 1 627 ? -16.753 -6.500 16.877 1.00 58.78 627 ALA A C 1
ATOM 4760 O O . ALA A 1 627 ? -17.265 -6.302 15.774 1.00 58.78 627 ALA A O 1
ATOM 4761 N N . SER A 1 628 ? -16.767 -7.693 17.469 1.00 60.09 628 SER A N 1
ATOM 4762 C CA . SER A 1 628 ? -17.451 -8.871 16.934 1.00 60.09 628 SER A CA 1
ATOM 4763 C C . SER A 1 628 ? -18.962 -8.667 16.928 1.00 60.09 628 SER A C 1
ATOM 4765 O O . SER A 1 628 ? -19.606 -9.014 15.947 1.00 60.09 628 SER A O 1
ATOM 4767 N N . GLY A 1 629 ? -19.534 -8.024 17.952 1.00 56.03 629 GLY A N 1
ATOM 4768 C CA . GLY A 1 629 ? -20.948 -7.635 17.981 1.00 56.03 629 GLY A CA 1
ATOM 4769 C C . GLY A 1 629 ? -21.334 -6.668 16.856 1.00 56.03 629 GLY A C 1
ATOM 4770 O O . GLY A 1 629 ? -22.341 -6.874 16.181 1.00 56.03 629 GLY A O 1
ATOM 4771 N N . ILE A 1 630 ? -20.510 -5.650 16.585 1.00 60.41 630 ILE A N 1
ATOM 4772 C CA . ILE A 1 630 ? -20.714 -4.718 15.459 1.00 60.41 630 ILE A CA 1
ATOM 4773 C C . ILE A 1 630 ? -20.576 -5.444 14.116 1.00 60.41 630 ILE A C 1
ATOM 4775 O O . ILE A 1 630 ? -21.360 -5.212 13.196 1.00 60.41 630 ILE A O 1
ATOM 4779 N N . ALA A 1 631 ? -19.599 -6.336 13.986 1.00 62.12 631 ALA A N 1
ATOM 4780 C CA . ALA A 1 631 ? -19.419 -7.110 12.767 1.00 62.12 631 ALA A CA 1
ATOM 4781 C C . ALA A 1 631 ? -20.558 -8.116 12.540 1.00 62.12 631 ALA A C 1
ATOM 4783 O O . ALA A 1 631 ? -21.022 -8.255 11.411 1.00 62.12 631 ALA A O 1
ATOM 4784 N N . ASN A 1 632 ? -21.063 -8.746 13.604 1.00 61.25 632 ASN A N 1
ATOM 4785 C CA . ASN A 1 632 ? -22.278 -9.557 13.585 1.00 61.25 632 ASN A CA 1
ATOM 4786 C C . ASN A 1 632 ? -23.479 -8.717 13.153 1.00 61.25 632 ASN A C 1
ATOM 4788 O O . ASN A 1 632 ? -24.232 -9.146 12.291 1.00 61.25 632 ASN A O 1
ATOM 4792 N N . LEU A 1 633 ? -23.623 -7.493 13.666 1.00 60.09 633 LEU A N 1
ATOM 4793 C CA . LEU A 1 633 ? -24.676 -6.573 13.235 1.00 60.09 633 LEU A CA 1
ATOM 4794 C C . LEU A 1 633 ? -24.577 -6.255 11.734 1.00 60.09 633 LEU A C 1
ATOM 4796 O O . LEU A 1 633 ? -25.583 -6.295 11.028 1.00 60.09 633 LEU A O 1
ATOM 4800 N N . PHE A 1 634 ? -23.376 -5.981 11.217 1.00 63.38 634 PHE A N 1
ATOM 4801 C CA . PHE A 1 634 ? -23.170 -5.783 9.778 1.00 63.38 634 PHE A CA 1
ATOM 4802 C C . PHE A 1 634 ? -23.465 -7.049 8.970 1.00 63.38 634 PHE A C 1
ATOM 4804 O O . PHE A 1 634 ? -24.031 -6.948 7.882 1.00 63.38 634 PHE A O 1
ATOM 4811 N N . ASN A 1 635 ? -23.148 -8.224 9.515 1.00 61.12 635 ASN A N 1
ATOM 4812 C CA . ASN A 1 635 ? -23.485 -9.510 8.916 1.00 61.12 635 ASN A CA 1
ATOM 4813 C C . ASN A 1 635 ? -24.989 -9.842 9.013 1.00 61.12 635 ASN A C 1
ATOM 4815 O O . ASN A 1 635 ? -25.523 -10.553 8.176 1.00 61.12 635 ASN A O 1
ATOM 4819 N N . GLU A 1 636 ? -25.723 -9.301 9.980 1.00 61.28 636 GLU A N 1
ATOM 4820 C CA . GLU A 1 636 ? -27.182 -9.439 10.056 1.00 61.28 636 GLU A CA 1
ATOM 4821 C C . GLU A 1 636 ? -27.887 -8.477 9.093 1.00 61.28 636 GLU A C 1
ATOM 4823 O O . GLU A 1 636 ? -28.835 -8.860 8.402 1.00 61.28 636 GLU A O 1
ATOM 4828 N N . PHE A 1 637 ? -27.365 -7.255 8.936 1.00 57.41 637 PHE A N 1
ATOM 4829 C CA . PHE A 1 637 ? -27.775 -6.329 7.869 1.00 57.41 637 PHE A CA 1
ATOM 4830 C C . PHE A 1 637 ? -27.462 -6.836 6.461 1.00 57.41 637 PHE A C 1
ATOM 4832 O O . PHE A 1 637 ? -27.910 -6.240 5.478 1.00 57.41 637 PHE A O 1
ATOM 4839 N N . ASN A 1 638 ? -26.712 -7.930 6.371 1.00 56.66 638 ASN A N 1
ATOM 4840 C CA . ASN A 1 638 ? -26.393 -8.626 5.143 1.00 56.66 638 ASN A CA 1
ATOM 4841 C C . ASN A 1 638 ? -27.590 -9.388 4.555 1.00 56.66 638 ASN A C 1
ATOM 4843 O O . ASN A 1 638 ? -27.709 -9.538 3.342 1.00 56.66 638 ASN A O 1
ATOM 4847 N N . LYS A 1 639 ? -28.506 -9.867 5.407 1.00 59.16 639 LYS A N 1
ATOM 4848 C CA . LYS A 1 639 ? -29.628 -10.707 4.974 1.00 59.16 639 LYS A CA 1
ATOM 4849 C C . LYS A 1 639 ? -30.605 -9.895 4.123 1.00 59.16 639 LYS A C 1
ATOM 4851 O O . LYS A 1 639 ? -31.026 -8.807 4.516 1.00 59.16 639 LYS A O 1
ATOM 4856 N N . GLU A 1 640 ? -31.033 -10.455 2.989 1.00 57.06 640 GLU A N 1
ATOM 4857 C CA . GLU A 1 640 ? -31.923 -9.782 2.026 1.00 57.06 640 GLU A CA 1
ATOM 4858 C C . GLU A 1 640 ? -33.211 -9.255 2.683 1.00 57.06 640 GLU A C 1
ATOM 4860 O O . GLU A 1 640 ? -33.627 -8.123 2.433 1.00 57.06 640 GLU A O 1
ATOM 4865 N N . ALA A 1 641 ? -33.760 -10.013 3.637 1.00 53.88 641 ALA A N 1
ATOM 4866 C CA . ALA A 1 641 ? -34.927 -9.630 4.429 1.00 53.88 641 ALA A CA 1
ATOM 4867 C C . ALA A 1 641 ? -34.753 -8.320 5.229 1.00 53.88 641 ALA A C 1
ATOM 4869 O O . ALA A 1 641 ? -35.735 -7.765 5.722 1.00 53.88 641 ALA A O 1
ATOM 4870 N N . ARG A 1 642 ? -33.516 -7.846 5.445 1.00 57.75 642 ARG A N 1
ATOM 4871 C CA . ARG A 1 642 ? -33.186 -6.692 6.305 1.00 57.75 642 ARG A CA 1
ATOM 4872 C C . ARG A 1 642 ? -32.701 -5.472 5.507 1.00 57.75 642 ARG A C 1
ATOM 4874 O O . ARG A 1 642 ? -32.404 -4.431 6.097 1.00 57.75 642 ARG A O 1
ATOM 4881 N N . LYS A 1 643 ? -32.691 -5.555 4.169 1.00 56.28 643 LYS A N 1
ATOM 4882 C CA . LYS A 1 643 ? -32.205 -4.510 3.248 1.00 56.28 643 LYS A CA 1
ATOM 4883 C C . LYS A 1 643 ? -32.877 -3.148 3.458 1.00 56.28 643 LYS A C 1
ATOM 4885 O O . LYS A 1 643 ? -32.188 -2.138 3.581 1.00 56.28 643 LYS A O 1
ATOM 4890 N N . THR A 1 644 ? -34.205 -3.112 3.573 1.00 52.19 644 THR A N 1
ATOM 4891 C CA . THR A 1 644 ? -34.961 -1.866 3.797 1.00 52.19 644 THR A CA 1
ATOM 4892 C C . THR A 1 644 ? -34.622 -1.216 5.145 1.00 52.19 644 THR A C 1
ATOM 4894 O O . THR A 1 644 ? -34.525 0.007 5.237 1.00 52.19 644 THR A O 1
ATOM 4897 N N . GLY A 1 645 ? -34.395 -2.019 6.192 1.00 53.53 645 GLY A N 1
ATOM 4898 C CA . GLY A 1 645 ? -33.968 -1.529 7.508 1.00 53.53 645 GLY A CA 1
ATOM 4899 C C . GLY A 1 645 ? -32.557 -0.936 7.476 1.00 53.53 645 GLY A C 1
ATOM 4900 O O . GLY A 1 645 ? -32.340 0.168 7.977 1.00 53.53 645 GLY A O 1
ATOM 4901 N N . LYS A 1 646 ? -31.622 -1.617 6.799 1.00 59.41 646 LYS A N 1
ATOM 4902 C CA . LYS A 1 646 ? -30.255 -1.132 6.540 1.00 59.41 646 LYS A CA 1
ATOM 4903 C C . LYS A 1 646 ? -30.260 0.232 5.841 1.00 59.41 646 LYS A C 1
ATOM 4905 O O . LYS A 1 646 ? -29.585 1.151 6.298 1.00 59.41 646 LYS A O 1
ATOM 4910 N N . GLU A 1 647 ? -31.022 0.388 4.759 1.00 59.06 647 GLU A N 1
ATOM 4911 C CA . GLU A 1 647 ? -31.082 1.647 3.994 1.00 59.06 647 GLU A CA 1
ATOM 4912 C C . GLU A 1 647 ? -31.584 2.819 4.850 1.00 59.06 647 GLU A C 1
ATOM 4914 O O . GLU A 1 647 ? -31.002 3.909 4.825 1.00 59.06 647 GLU A O 1
ATOM 4919 N N . LYS A 1 648 ? -32.612 2.588 5.676 1.00 55.88 648 LYS A N 1
ATOM 4920 C CA . LYS A 1 648 ? -33.138 3.609 6.590 1.00 55.88 648 LYS A CA 1
ATOM 4921 C C . LYS A 1 648 ? -32.149 3.942 7.711 1.00 55.88 648 LYS A C 1
ATOM 4923 O O . LYS A 1 648 ? -31.918 5.123 7.956 1.00 55.88 648 LYS A O 1
ATOM 4928 N N . MET A 1 649 ? -31.489 2.952 8.320 1.00 60.28 649 MET A N 1
ATOM 4929 C CA . MET A 1 649 ? -30.437 3.194 9.319 1.00 60.28 649 MET A CA 1
ATOM 4930 C C . MET A 1 649 ? -29.288 4.032 8.748 1.00 60.28 649 MET A C 1
ATOM 4932 O O . MET A 1 649 ? -28.881 5.013 9.369 1.00 60.28 649 MET A O 1
ATOM 4936 N N . ILE A 1 650 ? -28.780 3.684 7.561 1.00 59.03 650 ILE A N 1
ATOM 4937 C CA . ILE A 1 650 ? -27.697 4.435 6.907 1.00 59.03 650 ILE A CA 1
ATOM 4938 C C . ILE A 1 650 ? -28.144 5.869 6.616 1.00 59.03 650 ILE A C 1
ATOM 4940 O O . ILE A 1 650 ? -27.405 6.804 6.918 1.00 59.03 650 ILE A O 1
ATOM 4944 N N . SER A 1 651 ? -29.359 6.062 6.088 1.00 56.12 651 SER A N 1
ATOM 4945 C CA . SER A 1 651 ? -29.928 7.397 5.846 1.00 56.12 651 SER A CA 1
ATOM 4946 C C . SER A 1 651 ? -29.995 8.230 7.127 1.00 56.12 651 SER A C 1
ATOM 4948 O O . SER A 1 651 ? -29.703 9.424 7.131 1.00 56.12 651 SER A O 1
ATOM 4950 N N . GLY A 1 652 ? -30.332 7.595 8.239 1.00 52.97 652 GLY A N 1
ATOM 4951 C CA . GLY A 1 652 ? -30.408 8.243 9.530 1.00 52.97 652 GLY A CA 1
ATOM 4952 C C . GLY A 1 652 ? -29.089 8.601 10.176 1.00 52.97 652 GLY A C 1
ATOM 4953 O O . GLY A 1 652 ? -28.925 9.732 10.627 1.00 52.97 652 GLY A O 1
ATOM 4954 N N . LEU A 1 653 ? -28.130 7.676 10.162 1.00 58.31 653 LEU A N 1
ATOM 4955 C CA . LEU A 1 653 ? -26.754 7.978 10.548 1.00 58.31 653 LEU A CA 1
ATOM 4956 C C . LEU A 1 653 ? -26.227 9.145 9.712 1.00 58.31 653 LEU A C 1
ATOM 4958 O O . LEU A 1 653 ? -25.699 10.102 10.267 1.00 58.31 653 LEU A O 1
ATOM 4962 N N . SER A 1 654 ? -26.466 9.127 8.398 1.00 59.94 654 SER A N 1
ATOM 4963 C CA . SER A 1 654 ? -26.111 10.227 7.498 1.00 59.94 654 SER A CA 1
ATOM 4964 C C . SER A 1 654 ? -26.674 11.571 7.977 1.00 59.94 654 SER A C 1
ATOM 4966 O O . SER A 1 654 ? -25.921 12.532 8.118 1.00 59.94 654 SER A O 1
ATOM 4968 N N . LYS A 1 655 ? -27.969 11.632 8.326 1.00 58.44 655 LYS A N 1
ATOM 4969 C CA . LYS A 1 655 ? -28.604 12.845 8.876 1.00 58.44 655 LYS A CA 1
ATOM 4970 C C . LYS A 1 655 ? -27.945 13.307 10.179 1.00 58.44 655 LYS A C 1
ATOM 4972 O O . LYS A 1 655 ? -27.653 14.489 10.308 1.00 58.44 655 LYS A O 1
ATOM 4977 N N . ILE A 1 656 ? -27.652 12.396 11.111 1.00 59.06 656 ILE A N 1
ATOM 4978 C CA . ILE A 1 656 ? -26.978 12.731 12.382 1.00 59.06 656 ILE A CA 1
ATOM 4979 C C . ILE A 1 656 ? -25.609 13.362 12.115 1.00 59.06 656 ILE A C 1
ATOM 4981 O O . ILE A 1 656 ? -25.299 14.432 12.637 1.00 59.06 656 ILE A O 1
ATOM 4985 N N . PHE A 1 657 ? -24.796 12.717 11.279 1.00 62.16 657 PHE A N 1
ATOM 4986 C CA . PHE A 1 657 ? -23.449 13.184 10.956 1.00 62.16 657 PHE A CA 1
ATOM 4987 C C . PHE A 1 657 ? -23.452 14.526 10.202 1.00 62.16 657 PHE A C 1
ATOM 4989 O O . PHE A 1 657 ? -22.527 15.321 10.384 1.00 62.16 657 PHE A O 1
ATOM 4996 N N . LEU A 1 658 ? -24.488 14.801 9.402 1.00 63.09 658 LEU A N 1
ATOM 4997 C CA . LEU A 1 658 ? -24.681 16.083 8.714 1.00 63.09 658 LEU A CA 1
ATOM 4998 C C . LEU A 1 658 ? -25.134 17.218 9.652 1.00 63.09 658 LEU A C 1
ATOM 5000 O O . LEU A 1 658 ? -24.744 18.364 9.431 1.00 63.09 658 LEU A O 1
ATOM 5004 N N . GLU A 1 659 ? -25.908 16.920 10.701 1.00 60.47 659 GLU A N 1
ATOM 5005 C CA . GLU A 1 659 ? -26.390 17.916 11.678 1.00 60.47 659 GLU A CA 1
ATOM 5006 C C . GLU A 1 659 ? -25.341 18.326 12.721 1.00 60.47 659 GLU A C 1
ATOM 5008 O O . GLU A 1 659 ? -25.446 19.379 13.358 1.00 60.47 659 GLU A O 1
ATOM 5013 N N . MET A 1 660 ? -24.292 17.524 12.905 1.00 63.34 660 MET A N 1
ATOM 5014 C CA . MET A 1 660 ? -23.137 17.944 13.693 1.00 63.34 660 MET A CA 1
ATOM 5015 C C . MET A 1 660 ? -22.416 19.086 12.950 1.00 63.34 660 MET A C 1
ATOM 5017 O O . MET A 1 660 ? -22.260 19.045 11.733 1.00 63.34 660 MET A O 1
ATOM 5021 N N . LYS A 1 661 ? -21.829 20.066 13.637 1.00 64.88 661 LYS A N 1
ATOM 5022 C CA . LYS A 1 661 ? -20.935 21.086 13.038 1.00 64.88 661 LYS A CA 1
ATOM 5023 C C . LYS A 1 661 ? -19.506 20.901 13.556 1.00 64.88 661 LYS A C 1
ATOM 5025 O O . LYS A 1 661 ? -19.321 20.703 14.755 1.00 64.88 661 LYS A O 1
ATOM 5030 N N . THR A 1 662 ? -18.521 20.875 12.650 1.00 62.28 662 THR A N 1
ATOM 5031 C CA . THR A 1 662 ? -17.113 20.562 12.967 1.00 62.28 662 THR A CA 1
ATOM 5032 C C . THR A 1 662 ? -16.299 21.791 13.354 1.00 62.28 662 THR A C 1
ATOM 5034 O O . THR A 1 662 ? -15.652 21.720 14.387 1.00 62.28 662 THR A O 1
ATOM 5037 N N . THR A 1 663 ? -16.354 22.899 12.602 1.00 57.09 663 THR A N 1
ATOM 5038 C CA . THR A 1 663 ? -15.724 24.195 12.944 1.00 57.09 663 THR A CA 1
ATOM 5039 C C . THR A 1 663 ? -16.302 25.332 12.070 1.00 57.09 663 THR A C 1
ATOM 5041 O O . THR A 1 663 ? -16.673 25.091 10.927 1.00 57.09 663 THR A O 1
ATOM 5044 N N . SER A 1 664 ? -16.355 26.561 12.611 1.00 41.78 664 SER A N 1
ATOM 5045 C CA . SER A 1 664 ? -16.561 27.879 11.946 1.00 41.78 664 SER A CA 1
ATOM 5046 C C . SER A 1 664 ? -17.941 28.381 11.470 1.00 41.78 664 SER A C 1
ATOM 5048 O O . SER A 1 664 ? -18.036 29.550 11.097 1.00 41.78 664 SER A O 1
ATOM 5050 N N . GLU A 1 665 ? -19.032 27.625 11.561 1.00 44.62 665 GLU A N 1
ATOM 5051 C CA . GLU A 1 665 ? -20.376 28.173 11.291 1.00 44.62 665 GLU A CA 1
ATOM 5052 C C . GLU A 1 665 ? -21.072 28.540 12.607 1.00 44.62 665 GLU A C 1
ATOM 5054 O O . GLU A 1 665 ? -21.069 27.718 13.519 1.00 44.62 665 GLU A O 1
ATOM 5059 N N . SER A 1 666 ? -21.670 29.738 12.735 1.00 47.25 666 SER A N 1
ATOM 5060 C CA . SER A 1 666 ? -22.560 30.057 13.866 1.00 47.25 666 SER A CA 1
ATOM 5061 C C . SER A 1 666 ? -23.699 29.034 13.884 1.00 47.25 666 SER A C 1
ATOM 5063 O O . SER A 1 666 ? -24.587 29.119 13.030 1.00 47.25 666 SER A O 1
ATOM 5065 N N . PRO A 1 667 ? -23.684 28.050 14.803 1.00 52.28 667 PRO A N 1
ATOM 5066 C CA . PRO A 1 667 ? -24.662 26.980 14.769 1.00 52.28 667 PRO A CA 1
ATOM 5067 C C . PRO A 1 667 ? -26.037 27.573 15.067 1.00 52.28 667 PRO A C 1
ATOM 5069 O O . PRO A 1 667 ? -26.178 28.434 15.941 1.00 52.28 667 PRO A O 1
ATOM 5072 N N . GLN A 1 668 ? -27.068 27.113 14.359 1.00 50.03 668 GLN A N 1
ATOM 5073 C CA . GLN A 1 668 ? -28.429 27.413 14.794 1.00 50.03 668 GLN A CA 1
ATOM 5074 C C . GLN A 1 668 ? -28.679 26.757 16.160 1.00 50.03 668 GLN A C 1
ATOM 5076 O O . GLN A 1 668 ? -28.041 25.763 16.509 1.00 50.03 668 GLN A O 1
ATOM 5081 N N . ALA A 1 669 ? -29.601 27.302 16.959 1.00 48.56 669 ALA A N 1
ATOM 5082 C CA . ALA A 1 669 ? -29.810 26.885 18.354 1.00 48.56 669 ALA A CA 1
ATOM 5083 C C . ALA A 1 669 ? -30.110 25.374 18.540 1.00 48.56 669 ALA A C 1
ATOM 5085 O O . ALA A 1 669 ? -29.968 24.837 19.645 1.00 48.56 669 ALA A O 1
ATOM 5086 N N . ASN A 1 670 ? -30.512 24.686 17.470 1.00 47.38 670 ASN A N 1
ATOM 5087 C CA . ASN A 1 670 ? -30.834 23.262 17.394 1.00 47.38 670 ASN A CA 1
ATOM 5088 C C . ASN A 1 670 ? -29.684 22.347 16.912 1.00 47.38 670 ASN A C 1
ATOM 5090 O O . ASN A 1 670 ? -29.868 21.135 16.952 1.00 47.38 670 ASN A O 1
ATOM 5094 N N . GLN A 1 671 ? -28.523 22.868 16.499 1.00 50.31 671 GLN A N 1
ATOM 5095 C CA . GLN A 1 671 ? -27.418 22.064 15.941 1.00 50.31 671 GLN A CA 1
ATOM 5096 C C . GLN A 1 671 ? -26.320 21.748 16.975 1.00 50.31 671 GLN A C 1
ATOM 5098 O O . GLN A 1 671 ? -26.074 22.533 17.894 1.00 50.31 671 GLN A O 1
ATOM 5103 N N . PHE A 1 672 ? -25.655 20.591 16.842 1.00 56.38 672 PHE A N 1
ATOM 5104 C CA . PHE A 1 672 ? -24.603 20.143 17.771 1.00 56.38 672 PHE A CA 1
ATOM 5105 C C . PHE A 1 672 ? -23.230 20.699 17.369 1.00 56.38 672 PHE A C 1
ATOM 5107 O O . PHE A 1 672 ? -22.711 20.363 16.302 1.00 56.38 672 PHE A O 1
ATOM 5114 N N . ASN A 1 673 ? -22.622 21.519 18.233 1.00 64.56 673 ASN A N 1
ATOM 5115 C CA . ASN A 1 673 ? -21.278 22.060 18.024 1.00 64.56 673 ASN A CA 1
ATOM 5116 C C . ASN A 1 673 ? -20.221 21.168 18.690 1.00 64.56 673 ASN A C 1
ATOM 5118 O O . ASN A 1 673 ? -20.060 21.170 19.911 1.00 64.56 673 ASN A O 1
ATOM 5122 N N . LEU A 1 674 ? -19.487 20.422 17.865 1.00 65.06 674 LEU A N 1
ATOM 5123 C CA . LEU A 1 674 ? -18.450 19.501 18.320 1.00 65.06 674 LEU A CA 1
ATOM 5124 C C . LEU A 1 674 ? -17.235 20.228 18.908 1.00 65.06 674 LEU A C 1
ATOM 5126 O O . LEU A 1 674 ? -16.632 19.732 19.860 1.00 65.06 674 LEU A O 1
ATOM 5130 N N . GLN A 1 675 ? -16.872 21.386 18.352 1.00 63.78 675 GLN A N 1
ATOM 5131 C CA . GLN A 1 675 ? -15.701 22.138 18.792 1.00 63.78 675 GLN A CA 1
ATOM 5132 C C . GLN A 1 675 ? -15.882 22.611 20.236 1.00 63.78 675 GLN A C 1
ATOM 5134 O O . GLN A 1 675 ? -15.041 22.302 21.074 1.00 63.78 675 GLN A O 1
ATOM 5139 N N . THR A 1 676 ? -17.008 23.262 20.542 1.00 65.00 676 THR A N 1
ATOM 5140 C CA . THR A 1 676 ? -17.313 23.728 21.905 1.00 65.00 676 THR A CA 1
ATOM 5141 C C . THR A 1 676 ? -17.358 22.564 22.892 1.00 65.00 676 THR A C 1
ATOM 5143 O O . THR A 1 676 ? -16.709 22.620 23.928 1.00 65.00 676 THR A O 1
ATOM 5146 N N . ALA A 1 677 ? -18.027 21.460 22.537 1.00 63.69 677 ALA A N 1
ATOM 5147 C CA . ALA A 1 677 ? -18.089 20.281 23.401 1.00 63.69 677 ALA A CA 1
ATOM 5148 C C . ALA A 1 677 ? -16.700 19.680 23.690 1.00 63.69 677 ALA A C 1
ATOM 5150 O O . ALA A 1 677 ? -16.445 19.188 24.788 1.00 63.69 677 ALA A O 1
ATOM 5151 N N . THR A 1 678 ? -15.790 19.722 22.713 1.00 65.75 678 THR A N 1
ATOM 5152 C CA . THR A 1 678 ? -14.436 19.181 22.886 1.00 65.75 678 THR A CA 1
ATOM 5153 C C . THR A 1 678 ? -13.521 20.145 23.644 1.00 65.75 678 THR A C 1
ATOM 5155 O O . THR A 1 678 ? -12.682 19.697 24.421 1.00 65.75 678 THR A O 1
ATOM 5158 N N . GLU A 1 679 ? -13.678 21.455 23.454 1.00 68.50 679 GLU A N 1
ATOM 5159 C CA . GLU A 1 679 ? -12.968 22.482 24.227 1.00 68.50 679 GLU A CA 1
ATOM 5160 C C . GLU A 1 679 ? -13.381 22.452 25.706 1.00 68.50 679 GLU A C 1
ATOM 5162 O O . GLU A 1 679 ? -12.513 22.475 26.579 1.00 68.50 679 GLU A O 1
ATOM 5167 N N . ASP A 1 680 ? -14.673 22.290 25.995 1.00 64.12 680 ASP A N 1
ATOM 5168 C CA . ASP A 1 680 ? -15.177 22.112 27.362 1.00 64.12 680 ASP A CA 1
ATOM 5169 C C . ASP A 1 680 ? -14.622 20.828 28.001 1.00 64.12 680 ASP A C 1
ATOM 5171 O O . ASP A 1 680 ? -14.179 20.835 29.153 1.00 64.12 680 ASP A O 1
ATOM 5175 N N . LEU A 1 681 ? -14.572 19.721 27.247 1.00 64.62 681 LEU A N 1
ATOM 5176 C CA . LEU A 1 681 ? -13.947 18.476 27.704 1.00 64.62 681 LEU A CA 1
ATOM 5177 C C . LEU A 1 681 ? -12.451 18.662 27.999 1.00 64.62 681 LEU A C 1
ATOM 5179 O O . LEU A 1 681 ? -11.953 18.146 28.998 1.00 64.62 681 LEU A O 1
ATOM 5183 N N . GLU A 1 682 ? -11.727 19.401 27.158 1.00 66.00 682 GLU A N 1
ATOM 5184 C CA . GLU A 1 682 ? -10.305 19.692 27.358 1.00 66.00 682 GLU A CA 1
ATOM 5185 C C . GLU A 1 682 ? -10.059 20.482 28.650 1.00 66.00 682 GLU A C 1
ATOM 5187 O O . GLU A 1 682 ? -9.159 20.137 29.419 1.00 66.00 682 GLU A O 1
ATOM 5192 N N . ILE A 1 683 ? -10.882 21.504 28.912 1.00 65.06 683 ILE A N 1
ATOM 5193 C CA . ILE A 1 683 ? -10.835 22.304 30.144 1.00 65.06 683 ILE A CA 1
ATOM 5194 C C . ILE A 1 683 ? -11.043 21.403 31.368 1.00 65.06 683 ILE A C 1
ATOM 5196 O O . ILE A 1 683 ? -10.242 21.446 32.303 1.00 65.06 683 ILE A O 1
ATOM 5200 N N . ARG A 1 684 ? -12.042 20.513 31.331 1.00 61.72 684 ARG A N 1
ATOM 5201 C CA . ARG A 1 684 ? -12.316 19.561 32.423 1.00 61.72 684 ARG A CA 1
ATOM 5202 C C . ARG A 1 684 ? -11.170 18.573 32.652 1.00 61.72 684 ARG A C 1
ATOM 5204 O O . ARG A 1 684 ? -10.781 18.333 33.793 1.00 61.72 684 ARG A O 1
ATOM 5211 N N . LEU A 1 685 ? -10.604 18.007 31.581 1.00 63.03 685 LEU A N 1
ATOM 5212 C CA . LEU A 1 685 ? -9.466 17.079 31.661 1.00 63.03 685 LEU A CA 1
ATOM 5213 C C . LEU A 1 685 ? -8.216 17.750 32.240 1.00 63.03 685 LEU A C 1
ATOM 5215 O O . LEU A 1 685 ? -7.462 17.124 32.985 1.00 63.03 685 LEU A O 1
ATOM 5219 N N . ARG A 1 686 ? -7.983 19.020 31.899 1.00 59.97 686 ARG A N 1
ATOM 5220 C CA . ARG A 1 686 ? -6.885 19.809 32.459 1.00 59.97 686 ARG A CA 1
ATOM 5221 C C . ARG A 1 686 ? -7.038 19.962 33.970 1.00 59.97 686 ARG A C 1
ATOM 5223 O O . ARG A 1 686 ? -6.088 19.687 34.706 1.00 59.97 686 ARG A O 1
ATOM 5230 N N . ASP A 1 687 ? -8.207 20.400 34.418 1.00 59.88 687 ASP A N 1
ATOM 5231 C CA . ASP A 1 687 ? -8.431 20.768 35.816 1.00 59.88 687 ASP A CA 1
ATOM 5232 C C . ASP A 1 687 ? -8.320 19.537 36.747 1.00 59.88 687 ASP A C 1
ATOM 5234 O O . ASP A 1 687 ? -7.694 19.630 37.802 1.00 59.88 687 ASP A O 1
ATOM 5238 N N . TYR A 1 688 ? -8.718 18.349 36.267 1.00 52.41 688 TYR A N 1
ATOM 5239 C CA . TYR A 1 688 ? -8.553 17.037 36.929 1.00 52.41 688 TYR A CA 1
ATOM 5240 C C . TYR A 1 688 ? -7.120 16.722 37.413 1.00 52.41 688 TYR A C 1
ATOM 5242 O O . TYR A 1 688 ? -6.920 16.031 38.410 1.00 52.41 688 TYR A O 1
ATOM 5250 N N . THR A 1 689 ? -6.085 17.163 36.690 1.00 50.22 689 THR A N 1
ATOM 5251 C CA . THR A 1 689 ? -4.683 16.777 36.988 1.00 50.22 689 THR A CA 1
ATOM 5252 C C . THR A 1 689 ? -3.915 17.795 37.817 1.00 50.22 689 THR A C 1
ATOM 5254 O O . THR A 1 689 ? -2.980 17.406 38.519 1.00 50.22 689 THR A O 1
ATOM 5257 N N . LYS A 1 690 ? -4.309 19.075 37.785 1.00 51.00 690 LYS A N 1
ATOM 5258 C CA . LYS A 1 690 ? -3.678 20.134 38.587 1.00 51.00 690 LYS A CA 1
ATOM 5259 C C . LYS A 1 690 ? -3.831 19.887 40.083 1.00 51.00 690 LYS A C 1
ATOM 5261 O O . LYS A 1 690 ? -2.884 20.116 40.833 1.00 51.00 690 LYS A O 1
ATOM 5266 N N . GLU A 1 691 ? -4.967 19.337 40.498 1.00 48.41 691 GLU A N 1
ATOM 5267 C CA . GLU A 1 691 ? -5.200 18.899 41.880 1.00 48.41 691 GLU A CA 1
ATOM 5268 C C . GLU A 1 691 ? -4.268 17.773 42.324 1.00 48.41 691 GLU A C 1
ATOM 5270 O O . GLU A 1 691 ? -3.990 17.637 43.512 1.00 48.41 691 GLU A O 1
ATOM 5275 N N . LYS A 1 692 ? -3.716 17.010 41.374 1.00 41.28 692 LYS A N 1
ATOM 5276 C CA . LYS A 1 692 ? -2.829 15.875 41.635 1.00 41.28 692 LYS A CA 1
ATOM 5277 C C . LYS A 1 692 ? -1.356 16.243 41.830 1.00 41.28 692 LYS A C 1
ATOM 5279 O O . LYS A 1 692 ? -0.591 15.442 42.358 1.00 41.28 692 LYS A O 1
ATOM 5284 N N . THR A 1 693 ? -0.947 17.428 41.377 1.00 39.94 693 THR A N 1
ATOM 5285 C CA . THR A 1 693 ? 0.447 17.916 41.413 1.00 39.94 693 THR A CA 1
ATOM 5286 C C . THR A 1 693 ? 0.687 19.037 42.426 1.00 39.94 693 THR A C 1
ATOM 5288 O O . THR A 1 693 ? 1.801 19.554 42.505 1.00 39.94 693 THR A O 1
ATOM 5291 N N . ALA A 1 694 ? -0.331 19.433 43.195 1.00 40.81 694 ALA A N 1
ATOM 5292 C CA . ALA A 1 694 ? -0.158 20.392 44.279 1.00 40.81 694 ALA A CA 1
ATOM 5293 C C . ALA A 1 694 ? 0.750 19.797 45.381 1.00 40.81 694 ALA A C 1
ATOM 5295 O O . ALA A 1 694 ? 0.614 18.617 45.705 1.00 40.81 694 ALA A O 1
ATOM 5296 N N . PRO A 1 695 ? 1.669 20.582 45.974 1.00 38.94 695 PRO A N 1
ATOM 5297 C CA . PRO A 1 695 ? 2.642 20.099 46.962 1.00 38.94 695 PRO A CA 1
ATOM 5298 C C . PRO A 1 695 ? 2.032 19.506 48.250 1.00 38.94 695 PRO A C 1
ATOM 5300 O O . PRO A 1 695 ? 2.750 18.848 48.995 1.00 38.94 695 PRO A O 1
ATOM 5303 N N . ASP A 1 696 ? 0.721 19.654 48.465 1.00 42.03 696 ASP A N 1
ATOM 5304 C CA . ASP A 1 696 ? -0.031 19.107 49.606 1.00 42.03 696 ASP A CA 1
ATOM 5305 C C . ASP A 1 696 ? -0.799 17.804 49.282 1.00 42.03 696 ASP A C 1
ATOM 5307 O O . ASP A 1 696 ? -1.764 17.451 49.967 1.00 42.03 696 ASP A O 1
ATOM 5311 N N . TYR A 1 697 ? -0.410 17.074 48.227 1.00 39.69 697 TYR A N 1
ATOM 5312 C CA . TYR A 1 697 ? -1.082 15.838 47.808 1.00 39.69 697 TYR A CA 1
ATOM 5313 C C . TYR A 1 697 ? -0.895 14.698 48.829 1.00 39.69 697 TYR A C 1
ATOM 5315 O O . TYR A 1 697 ? 0.014 13.873 48.737 1.00 39.69 697 TYR A O 1
ATOM 5323 N N . THR A 1 698 ? -1.789 14.639 49.813 1.00 38.75 698 THR A N 1
ATOM 5324 C CA . THR A 1 698 ? -2.049 13.449 50.630 1.00 38.75 698 THR A CA 1
ATOM 5325 C C . THR A 1 698 ? -3.044 12.558 49.887 1.00 38.75 698 THR A C 1
ATOM 5327 O O . THR A 1 698 ? -3.973 13.044 49.248 1.00 38.75 698 THR A O 1
ATOM 5330 N N . ALA A 1 699 ? -2.841 11.241 49.937 1.00 36.41 699 ALA A N 1
ATOM 5331 C CA . ALA A 1 699 ? -3.510 10.223 49.119 1.00 36.41 699 ALA A CA 1
ATOM 5332 C C . ALA A 1 699 ? -5.056 10.115 49.248 1.00 36.41 699 ALA A C 1
ATOM 5334 O O . ALA A 1 699 ? -5.638 9.208 48.668 1.00 36.41 699 ALA A O 1
ATOM 5335 N N . ASN A 1 700 ? -5.729 11.043 49.936 1.00 37.34 700 ASN A N 1
ATOM 5336 C CA . ASN A 1 700 ? -7.148 10.979 50.315 1.00 37.34 700 ASN A CA 1
ATOM 5337 C C . ASN A 1 700 ? -8.086 11.917 49.525 1.00 37.34 700 ASN A C 1
ATOM 5339 O O . ASN A 1 700 ? -9.177 12.230 49.992 1.00 37.34 700 ASN A O 1
ATOM 5343 N N . LYS A 1 701 ? -7.709 12.370 48.324 1.00 42.19 701 LYS A N 1
ATOM 5344 C CA . LYS A 1 701 ? -8.548 13.257 47.488 1.00 42.19 701 LYS A CA 1
ATOM 5345 C C . LYS A 1 701 ? -9.261 12.559 46.320 1.00 42.19 701 LYS A C 1
ATOM 5347 O O . LYS A 1 701 ? -9.478 13.150 45.272 1.00 42.19 701 LYS A O 1
ATOM 5352 N N . THR A 1 702 ? -9.674 11.305 46.490 1.00 40.03 702 THR A N 1
ATOM 5353 C CA . THR A 1 702 ? -10.693 10.667 45.626 1.00 40.03 702 THR A CA 1
ATOM 5354 C C . THR A 1 702 ? -12.099 11.247 45.833 1.00 40.03 702 THR A C 1
ATOM 5356 O O . THR A 1 702 ? -13.015 10.807 45.149 1.00 40.03 702 THR A O 1
ATOM 5359 N N . PHE A 1 703 ? -12.243 12.212 46.757 1.00 37.72 703 PHE A N 1
ATOM 5360 C CA . PHE A 1 703 ? -13.495 12.845 47.168 1.00 37.72 703 PHE A CA 1
ATOM 5361 C C . PHE A 1 703 ? -13.532 14.390 46.978 1.00 37.72 703 PHE A C 1
ATOM 5363 O O . PHE A 1 703 ? -14.252 15.075 47.704 1.00 37.72 703 PHE A O 1
ATOM 5370 N N . ASP A 1 704 ? -12.714 14.979 46.090 1.00 41.12 704 ASP A N 1
ATOM 5371 C CA . ASP A 1 704 ? -12.615 16.450 45.958 1.00 41.12 704 ASP A CA 1
ATOM 5372 C C . ASP A 1 704 ? -13.843 17.064 45.238 1.00 41.12 704 ASP A C 1
ATOM 5374 O O . ASP A 1 704 ? -14.174 16.716 44.106 1.00 41.12 704 ASP A O 1
ATOM 5378 N N . TYR A 1 705 ? -14.530 18.004 45.898 1.00 39.53 705 TYR A N 1
ATOM 5379 C CA . TYR A 1 705 ? -15.838 18.583 45.519 1.00 39.53 705 TYR A CA 1
ATOM 5380 C C . TYR A 1 705 ? -15.808 19.488 44.271 1.00 39.53 705 TYR A C 1
ATOM 5382 O O . TYR A 1 705 ? -16.828 20.019 43.832 1.00 39.53 705 TYR A O 1
ATOM 5390 N N . THR A 1 706 ? -14.633 19.706 43.702 1.00 41.28 706 THR A N 1
ATOM 5391 C CA . THR A 1 706 ? -14.364 20.486 42.485 1.00 41.28 706 THR A CA 1
ATOM 5392 C C . THR A 1 706 ? -14.595 19.678 41.196 1.00 41.28 706 THR A C 1
ATOM 5394 O O . THR A 1 706 ? -14.517 20.226 40.095 1.00 41.28 706 THR A O 1
ATOM 5397 N N . TRP A 1 707 ? -14.939 18.390 41.311 1.00 46.41 707 TRP A N 1
ATOM 5398 C CA . TRP A 1 707 ? -15.051 17.400 40.230 1.00 46.41 707 TRP A CA 1
ATOM 5399 C C . TRP A 1 707 ? -16.414 17.284 39.524 1.00 46.41 707 TRP A C 1
ATOM 5401 O O . TRP A 1 707 ? -16.724 16.239 38.946 1.00 46.41 707 TRP A O 1
ATOM 5411 N N . ASN A 1 708 ? -17.188 18.369 39.422 1.00 44.38 708 ASN A N 1
ATOM 5412 C CA . ASN A 1 708 ? -18.413 18.390 38.597 1.00 44.38 708 ASN A CA 1
ATOM 5413 C C . ASN A 1 708 ? -18.169 17.956 37.130 1.00 44.38 708 ASN A C 1
ATOM 5415 O O . ASN A 1 708 ? -19.093 17.532 36.450 1.00 44.38 708 ASN A O 1
ATOM 5419 N N . GLY A 1 709 ? -16.927 18.004 36.625 1.00 41.03 709 GLY A N 1
ATOM 5420 C CA . GLY A 1 709 ? -16.568 17.650 35.247 1.00 41.03 709 GLY A CA 1
ATOM 5421 C C . GLY A 1 709 ? -16.650 16.157 34.877 1.00 41.03 709 GLY A C 1
ATOM 5422 O O . GLY A 1 709 ? -16.886 15.844 33.708 1.00 41.03 709 GLY A O 1
ATOM 5423 N N . VAL A 1 710 ? -16.464 15.230 35.827 1.00 39.59 710 VAL A N 1
ATOM 5424 C CA . VAL A 1 710 ? -16.623 13.777 35.578 1.00 39.59 710 VAL A CA 1
ATOM 5425 C C . VAL A 1 710 ? -18.100 13.419 35.521 1.00 39.59 710 VAL A C 1
ATOM 5427 O O . VAL A 1 710 ? -18.517 12.719 34.598 1.00 39.59 710 VAL A O 1
ATOM 5430 N N . ASP A 1 711 ? -18.893 13.989 36.424 1.00 41.69 711 ASP A N 1
ATOM 5431 C CA . ASP A 1 711 ? -20.347 13.920 36.356 1.00 41.69 711 ASP A CA 1
ATOM 5432 C C . ASP A 1 711 ? -20.848 14.593 35.076 1.00 41.69 711 ASP A C 1
ATOM 5434 O O . ASP A 1 711 ? -21.684 14.022 34.395 1.00 41.69 711 ASP A O 1
ATOM 5438 N N . GLU A 1 712 ? -20.271 15.719 34.640 1.00 40.75 712 GLU A N 1
ATOM 5439 C CA . GLU A 1 712 ? -20.632 16.395 33.388 1.00 40.75 712 GLU A CA 1
ATOM 5440 C C . GLU A 1 712 ? -20.181 15.648 32.107 1.00 40.75 712 GLU A C 1
ATOM 5442 O O . GLU A 1 712 ? -20.809 15.772 31.053 1.00 40.75 712 GLU A O 1
ATOM 5447 N N . GLY A 1 713 ? -19.093 14.872 32.157 1.00 39.84 713 GLY A N 1
ATOM 5448 C CA . GLY A 1 713 ? -18.658 13.977 31.075 1.00 39.84 713 GLY A CA 1
ATOM 5449 C C . GLY A 1 713 ? -19.530 12.723 30.991 1.00 39.84 713 GLY A C 1
ATOM 5450 O O . GLY A 1 713 ? -19.956 12.328 29.906 1.00 39.84 713 GLY A O 1
ATOM 5451 N N . MET A 1 714 ? -19.886 12.158 32.144 1.00 42.19 714 MET A N 1
ATOM 5452 C CA . MET A 1 714 ? -20.901 11.111 32.266 1.00 42.19 714 MET A CA 1
ATOM 5453 C C . MET A 1 714 ? -22.286 11.629 31.881 1.00 42.19 714 MET A C 1
ATOM 5455 O O . MET A 1 714 ? -23.045 10.884 31.282 1.00 42.19 714 MET A O 1
ATOM 5459 N N . VAL A 1 715 ? -22.593 12.903 32.133 1.00 44.22 715 VAL A N 1
ATOM 5460 C CA . VAL A 1 715 ? -23.773 13.640 31.661 1.00 44.22 715 VAL A CA 1
ATOM 5461 C C . VAL A 1 715 ? -23.711 13.843 30.157 1.00 44.22 715 VAL A C 1
ATOM 5463 O O . VAL A 1 715 ? -24.733 13.670 29.527 1.00 44.22 715 VAL A O 1
ATOM 5466 N N . MET A 1 716 ? -22.563 14.152 29.552 1.00 44.34 716 MET A N 1
ATOM 5467 C CA . MET A 1 716 ? -22.434 14.261 28.092 1.00 44.34 716 MET A CA 1
ATOM 5468 C C . MET A 1 716 ? -22.654 12.903 27.417 1.00 44.34 716 MET A C 1
ATOM 5470 O O . MET A 1 716 ? -23.433 12.806 26.473 1.00 44.34 716 MET A O 1
ATOM 5474 N N . VAL A 1 717 ? -22.017 11.843 27.924 1.00 42.69 717 VAL A N 1
ATOM 5475 C CA . VAL A 1 717 ? -22.243 10.461 27.472 1.00 42.69 717 VAL A CA 1
ATOM 5476 C C . VAL A 1 717 ? -23.710 10.076 27.698 1.00 42.69 717 VAL A C 1
ATOM 5478 O O . VAL A 1 717 ? -24.392 9.670 26.763 1.00 42.69 717 VAL A O 1
ATOM 5481 N N . ARG A 1 718 ? -24.258 10.311 28.895 1.00 45.88 718 ARG A N 1
ATOM 5482 C CA . ARG A 1 718 ? -25.685 10.146 29.218 1.00 45.88 718 ARG A CA 1
ATOM 5483 C C . ARG A 1 718 ? -26.568 10.926 28.251 1.00 45.88 718 ARG A C 1
ATOM 5485 O O . ARG A 1 718 ? -27.540 10.370 27.768 1.00 45.88 718 ARG A O 1
ATOM 5492 N N . ASP A 1 719 ? -26.265 12.179 27.951 1.00 45.22 719 ASP A N 1
ATOM 5493 C CA . ASP A 1 719 ? -27.074 13.066 27.116 1.00 45.22 719 ASP A CA 1
ATOM 5494 C C . ASP A 1 719 ? -27.010 12.661 25.640 1.00 45.22 719 ASP A C 1
ATOM 5496 O O . ASP A 1 719 ? -27.992 12.873 24.929 1.00 45.22 719 ASP A O 1
ATOM 5500 N N . LEU A 1 720 ? -25.924 12.020 25.193 1.00 42.44 720 LEU A N 1
ATOM 5501 C CA . LEU A 1 720 ? -25.835 11.342 23.894 1.00 42.44 720 LEU A CA 1
ATOM 5502 C C . LEU A 1 720 ? -26.676 10.052 23.859 1.00 42.44 720 LEU A C 1
ATOM 5504 O O . LEU A 1 720 ? -27.207 9.704 22.806 1.00 42.44 720 LEU A O 1
ATOM 5508 N N . PHE A 1 721 ? -26.851 9.371 24.997 1.00 41.06 721 PHE A N 1
ATOM 5509 C CA . PHE A 1 721 ? -27.558 8.085 25.116 1.00 41.06 721 PHE A CA 1
ATOM 5510 C C . PHE A 1 721 ? -28.933 8.152 25.824 1.00 41.06 721 PHE A C 1
ATOM 5512 O O . PHE A 1 721 ? -29.524 7.118 26.105 1.00 41.06 721 PHE A O 1
ATOM 5519 N N . THR A 1 722 ? -29.494 9.328 26.131 1.00 44.69 722 THR A N 1
ATOM 5520 C CA . THR A 1 722 ? -30.774 9.454 26.870 1.00 44.69 722 THR A CA 1
ATOM 5521 C C . THR A 1 722 ? -31.880 9.973 25.965 1.00 44.69 722 THR A C 1
ATOM 5523 O O . THR A 1 722 ? -31.744 11.053 25.405 1.00 44.69 722 THR A O 1
ATOM 5526 N N . VAL A 1 723 ? -33.011 9.266 25.857 1.00 41.72 723 VAL A N 1
ATOM 5527 C CA . VAL A 1 723 ? -34.143 9.596 24.951 1.00 41.72 723 VAL A CA 1
ATOM 5528 C C . VAL A 1 723 ? -34.661 11.039 25.112 1.00 41.72 723 VAL A C 1
ATOM 5530 O O . VAL A 1 723 ? -34.988 11.707 24.136 1.00 41.72 723 VAL A O 1
ATOM 5533 N N . GLY A 1 724 ? -34.685 11.556 26.345 1.00 42.19 724 GLY A N 1
ATOM 5534 C CA . GLY A 1 724 ? -35.176 12.906 26.658 1.00 42.19 724 GLY A CA 1
ATOM 5535 C C . GLY A 1 724 ? -34.185 14.054 26.421 1.00 42.19 724 GLY A C 1
ATOM 5536 O O . GLY A 1 724 ? -34.553 15.213 26.605 1.00 42.19 724 GLY A O 1
ATOM 5537 N N . SER A 1 725 ? -32.937 13.768 26.044 1.00 43.06 725 SER A N 1
ATOM 5538 C CA . SER A 1 725 ? -31.918 14.797 25.810 1.00 43.06 725 SER A CA 1
ATOM 5539 C C . SER A 1 725 ? -32.058 15.423 24.416 1.00 43.06 725 SER A C 1
ATOM 5541 O O . SER A 1 725 ? -32.292 14.733 23.423 1.00 43.06 725 SER A O 1
ATOM 5543 N N . LYS A 1 726 ? -31.848 16.744 24.324 1.00 43.00 726 LYS A N 1
ATOM 5544 C CA . LYS A 1 726 ? -31.725 17.494 23.054 1.00 43.00 726 LYS A CA 1
ATOM 5545 C C . LYS A 1 726 ? -30.619 16.931 22.148 1.00 43.00 726 LYS A C 1
ATOM 5547 O O . LYS A 1 726 ? -30.701 17.072 20.934 1.00 43.00 726 LYS A O 1
ATOM 5552 N N . TYR A 1 727 ? -29.594 16.331 22.745 1.00 41.16 727 TYR A N 1
ATOM 5553 C CA . TYR A 1 727 ? -28.366 15.886 22.084 1.00 41.16 727 TYR A CA 1
ATOM 5554 C C . TYR A 1 727 ? -28.310 14.361 21.899 1.00 41.16 727 TYR A C 1
ATOM 5556 O O . TYR A 1 727 ? -27.263 13.808 21.583 1.00 41.16 727 TYR A O 1
ATOM 5564 N N . SER A 1 728 ? -29.442 13.683 22.102 1.00 43.31 728 SER A N 1
ATOM 5565 C CA . SER A 1 728 ? -29.558 12.229 22.083 1.00 43.31 728 SER A CA 1
ATOM 5566 C C . SER A 1 728 ? -29.407 11.634 20.685 1.00 43.31 728 SER A C 1
ATOM 5568 O O . SER A 1 728 ? -30.197 11.926 19.784 1.00 43.31 728 SER A O 1
ATOM 5570 N N . ILE A 1 729 ? -28.458 10.713 20.524 1.00 39.97 729 ILE A N 1
ATOM 5571 C CA . ILE A 1 729 ? -28.371 9.815 19.367 1.00 39.97 729 ILE A CA 1
ATOM 5572 C C . ILE A 1 729 ? -29.606 8.905 19.340 1.00 39.97 729 ILE A C 1
ATOM 5574 O O . ILE A 1 729 ? -30.136 8.632 18.265 1.00 39.97 729 ILE A O 1
ATOM 5578 N N . ILE A 1 730 ? -30.124 8.509 20.511 1.00 40.56 730 ILE A N 1
ATOM 5579 C CA . ILE A 1 730 ? -31.303 7.641 20.614 1.00 40.56 730 ILE A CA 1
ATOM 5580 C C . ILE A 1 730 ? -32.543 8.319 20.044 1.00 40.56 730 ILE A C 1
ATOM 5582 O O . ILE A 1 730 ? -33.264 7.672 19.309 1.00 40.56 730 ILE A O 1
ATOM 5586 N N . ARG A 1 731 ? -32.764 9.619 20.265 1.00 38.75 731 ARG A N 1
ATOM 5587 C CA . ARG A 1 731 ? -33.909 10.335 19.668 1.00 38.75 731 ARG A CA 1
ATOM 5588 C C . ARG A 1 731 ? -33.829 10.420 18.138 1.00 38.75 731 ARG A C 1
ATOM 5590 O O . ARG A 1 731 ? -34.849 10.434 17.458 1.00 38.75 731 ARG A O 1
ATOM 5597 N N . ASN A 1 732 ? -32.618 10.443 17.584 1.00 37.34 732 ASN A N 1
ATOM 5598 C CA . ASN A 1 732 ? -32.414 10.366 16.139 1.00 37.34 732 ASN A CA 1
ATOM 5599 C C . ASN A 1 732 ? -32.600 8.937 15.599 1.00 37.34 732 ASN A C 1
ATOM 5601 O O . ASN A 1 732 ? -33.049 8.787 14.468 1.00 37.34 732 ASN A O 1
ATOM 5605 N N . ILE A 1 733 ? -32.314 7.908 16.403 1.00 38.09 733 ILE A N 1
ATOM 5606 C CA . ILE A 1 733 ? -32.678 6.506 16.133 1.00 38.09 733 ILE A CA 1
ATOM 5607 C C . ILE A 1 733 ? -34.197 6.306 16.236 1.00 38.09 733 ILE A C 1
ATOM 5609 O O . ILE A 1 733 ? -34.778 5.645 15.385 1.00 38.09 733 ILE A O 1
ATOM 5613 N N . ASP A 1 734 ? -34.848 6.944 17.204 1.00 35.41 734 ASP A N 1
ATOM 5614 C CA . ASP A 1 734 ? -36.296 6.919 17.423 1.00 35.41 734 ASP A CA 1
ATOM 5615 C C . ASP A 1 734 ? -37.028 7.592 16.258 1.00 35.41 734 ASP A C 1
ATOM 5617 O O . ASP A 1 734 ? -37.919 7.000 15.678 1.00 35.41 734 ASP A O 1
ATOM 5621 N N . ASN A 1 735 ? -36.545 8.739 15.765 1.00 33.97 735 ASN A N 1
ATOM 5622 C CA . ASN A 1 735 ? -37.058 9.355 14.534 1.00 33.97 735 ASN A CA 1
ATOM 5623 C C . ASN A 1 735 ? -36.876 8.464 13.287 1.00 33.97 735 ASN A C 1
ATOM 5625 O O . ASN A 1 735 ? -37.638 8.572 12.327 1.00 33.97 735 ASN A O 1
ATOM 5629 N N . LEU A 1 736 ? -35.856 7.600 13.253 1.00 34.00 736 LEU A N 1
ATOM 5630 C CA . LEU A 1 736 ? -35.672 6.632 12.164 1.00 34.00 736 LEU A CA 1
ATOM 5631 C C . LEU A 1 736 ? -36.622 5.451 12.282 1.00 34.00 736 LEU A C 1
ATOM 5633 O O . LEU A 1 736 ? -37.102 4.966 11.256 1.00 34.00 736 LEU A O 1
ATOM 5637 N N . LEU A 1 737 ? -36.893 5.022 13.513 1.00 35.47 737 LEU A N 1
ATOM 5638 C CA . LEU A 1 737 ? -37.911 4.036 13.847 1.00 35.47 737 LEU A CA 1
ATOM 5639 C C . LEU A 1 737 ? -39.318 4.593 13.588 1.00 35.47 737 LEU A C 1
ATOM 5641 O O . LEU A 1 737 ? -40.130 3.884 13.013 1.00 35.47 737 LEU A O 1
ATOM 5645 N N . ASP A 1 738 ? -39.570 5.873 13.842 1.00 34.47 738 ASP A N 1
ATOM 5646 C CA . ASP A 1 738 ? -40.831 6.558 13.551 1.00 34.47 738 ASP A CA 1
ATOM 5647 C C . ASP A 1 738 ? -41.047 6.731 12.044 1.00 34.47 738 ASP A C 1
ATOM 5649 O O . ASP A 1 738 ? -42.128 6.445 11.552 1.00 34.47 738 ASP A O 1
ATOM 5653 N N . ILE A 1 739 ? -40.015 7.060 11.256 1.00 34.41 739 ILE A N 1
ATOM 5654 C CA . ILE A 1 739 ? -40.087 7.037 9.775 1.00 34.41 739 ILE A CA 1
ATOM 5655 C C . ILE A 1 739 ? -40.252 5.593 9.236 1.00 34.41 739 ILE A C 1
ATOM 5657 O O . ILE A 1 739 ? -40.721 5.365 8.114 1.00 34.41 739 ILE A O 1
ATOM 5661 N N . LEU A 1 740 ? -39.860 4.582 10.015 1.00 32.19 740 LEU A N 1
ATOM 5662 C CA . LEU A 1 740 ? -40.149 3.166 9.760 1.00 32.19 740 LEU A CA 1
ATOM 5663 C C . LEU A 1 740 ? -41.604 2.809 10.081 1.00 32.19 740 LEU A C 1
ATOM 5665 O O . LEU A 1 740 ? -42.231 2.107 9.286 1.00 32.19 740 LEU A O 1
ATOM 5669 N N . ILE A 1 741 ? -42.138 3.335 11.178 1.00 33.66 741 ILE A N 1
ATOM 5670 C CA . ILE A 1 741 ? -43.501 3.123 11.674 1.00 33.66 741 ILE A CA 1
ATOM 5671 C C . ILE A 1 741 ? -44.532 3.877 10.811 1.00 33.66 741 ILE A C 1
ATOM 5673 O O . ILE A 1 741 ? -45.551 3.294 10.443 1.00 33.66 741 ILE A O 1
ATOM 5677 N N . ASP A 1 742 ? -44.233 5.098 10.361 1.00 31.80 742 ASP A N 1
ATOM 5678 C CA . ASP A 1 742 ? -45.103 5.915 9.495 1.00 31.80 742 ASP A CA 1
ATOM 5679 C C . ASP A 1 742 ? -45.214 5.387 8.054 1.00 31.80 742 ASP A C 1
ATOM 5681 O O . ASP A 1 742 ? -46.043 5.859 7.276 1.00 31.80 742 ASP A O 1
ATOM 5685 N N . SER A 1 743 ? -44.428 4.369 7.681 1.00 35.56 743 SER A N 1
ATOM 5686 C CA . SER A 1 743 ? -44.554 3.714 6.370 1.00 35.56 743 SER A CA 1
ATOM 5687 C C . SER A 1 743 ? -45.665 2.654 6.286 1.00 35.56 743 SER A C 1
ATOM 5689 O O . SER A 1 743 ? -45.780 2.009 5.250 1.00 35.56 743 SER A O 1
ATOM 5691 N N . GLN A 1 744 ? -46.485 2.486 7.338 1.00 37.97 744 GLN A N 1
ATOM 5692 C CA . GLN A 1 744 ? -47.462 1.390 7.491 1.00 37.97 744 GLN A CA 1
ATOM 5693 C C . GLN A 1 744 ? -46.919 0.035 6.995 1.00 37.97 744 GLN A C 1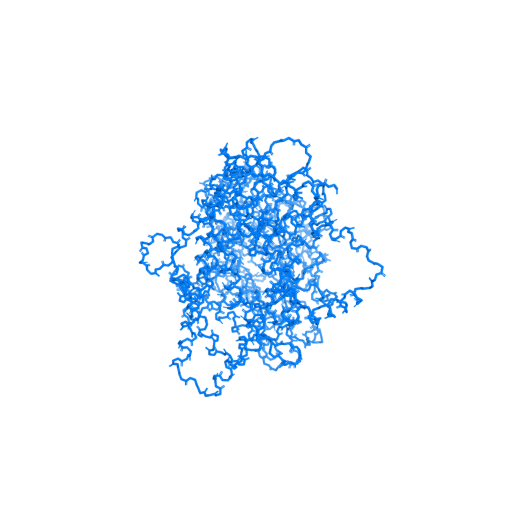
ATOM 5695 O O . GLN A 1 744 ? -47.460 -0.544 6.049 1.00 37.97 744 GLN A O 1
ATOM 5700 N N . PRO A 1 745 ? -45.841 -0.491 7.607 1.00 38.91 745 PRO A N 1
ATOM 5701 C CA . PRO A 1 745 ? -45.392 -1.841 7.311 1.00 38.91 745 PRO A CA 1
ATOM 5702 C C . PRO A 1 745 ? -46.508 -2.829 7.667 1.00 38.91 745 PRO A C 1
ATOM 5704 O O . PRO A 1 745 ? -47.167 -2.722 8.706 1.00 38.91 745 PRO A O 1
ATOM 5707 N N . THR A 1 746 ? -46.744 -3.789 6.784 1.00 42.09 746 THR A N 1
ATOM 5708 C CA . THR A 1 746 ? -47.730 -4.850 6.988 1.00 42.09 746 THR A CA 1
ATOM 5709 C C . THR A 1 746 ? -47.407 -5.649 8.256 1.00 42.09 746 THR A C 1
ATOM 5711 O O . THR A 1 746 ? -46.273 -5.683 8.730 1.00 42.09 746 THR A O 1
ATOM 5714 N N . GLN A 1 747 ? -48.402 -6.324 8.836 1.00 37.25 747 GLN A N 1
ATOM 5715 C CA . GLN A 1 747 ? -48.262 -7.055 10.108 1.00 37.25 747 GLN A CA 1
ATOM 5716 C C . GLN A 1 747 ? -47.103 -8.079 10.105 1.00 37.25 747 GLN A C 1
ATOM 5718 O O . GLN A 1 747 ? -46.497 -8.332 11.145 1.00 37.25 747 GLN A O 1
ATOM 5723 N N . ALA A 1 748 ? -46.753 -8.612 8.928 1.00 39.22 748 ALA A N 1
ATOM 5724 C CA . ALA A 1 748 ? -45.600 -9.487 8.723 1.00 39.22 748 ALA A CA 1
ATOM 5725 C C . ALA A 1 748 ? -44.252 -8.736 8.748 1.00 39.22 748 ALA A C 1
ATOM 5727 O O . ALA A 1 748 ? -43.257 -9.268 9.225 1.00 39.22 748 ALA A O 1
ATOM 5728 N N . GLU A 1 749 ? -44.206 -7.488 8.283 1.00 37.66 749 GLU A N 1
ATOM 5729 C CA . GLU A 1 749 ? -43.005 -6.643 8.278 1.00 37.66 749 GLU A CA 1
ATOM 5730 C C . GLU A 1 749 ? -42.700 -6.076 9.670 1.00 37.66 749 GLU A C 1
ATOM 5732 O O . GLU A 1 749 ? -41.534 -6.011 10.051 1.00 37.66 749 GLU A O 1
ATOM 5737 N N . ALA A 1 750 ? -43.727 -5.760 10.468 1.00 35.44 750 ALA A N 1
ATOM 5738 C CA . ALA A 1 750 ? -43.571 -5.405 11.881 1.00 35.44 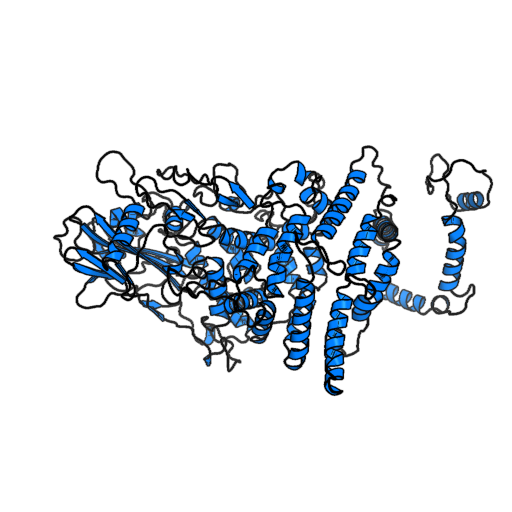750 ALA A CA 1
ATOM 5739 C C . ALA A 1 750 ? -43.077 -6.597 12.725 1.00 35.44 750 ALA A C 1
ATOM 5741 O O . ALA A 1 750 ? -42.166 -6.438 13.536 1.00 35.44 750 ALA A O 1
ATOM 5742 N N . ALA A 1 751 ? -43.617 -7.800 12.487 1.00 35.25 751 ALA A N 1
ATOM 5743 C CA . ALA A 1 751 ? -43.149 -9.032 13.126 1.00 35.25 751 ALA A CA 1
ATOM 5744 C C . ALA A 1 751 ? -41.699 -9.350 12.736 1.00 35.25 751 ALA A C 1
ATOM 5746 O O . ALA A 1 751 ? -40.878 -9.617 13.607 1.00 35.25 751 ALA A O 1
ATOM 5747 N N . ASN A 1 752 ? -41.357 -9.199 11.453 1.00 38.56 752 ASN A N 1
ATOM 5748 C CA . ASN A 1 752 ? -39.996 -9.366 10.963 1.00 38.56 752 ASN A CA 1
ATOM 5749 C C . ASN A 1 752 ? -39.035 -8.332 11.566 1.00 38.56 752 ASN A C 1
ATOM 5751 O O . ASN A 1 752 ? -37.914 -8.704 11.882 1.00 38.56 752 ASN A O 1
ATOM 5755 N N . LEU A 1 753 ? -39.422 -7.063 11.728 1.00 37.12 753 LEU A N 1
ATOM 5756 C CA . LEU A 1 753 ? -38.595 -6.009 12.343 1.00 37.12 753 LEU A CA 1
ATOM 5757 C C . LEU A 1 753 ? -38.322 -6.263 13.829 1.00 37.12 753 LEU A C 1
ATOM 5759 O O . LEU A 1 753 ? -37.186 -6.103 14.278 1.00 37.12 753 LEU A O 1
ATOM 5763 N N . VAL A 1 754 ? -39.337 -6.717 14.566 1.00 36.41 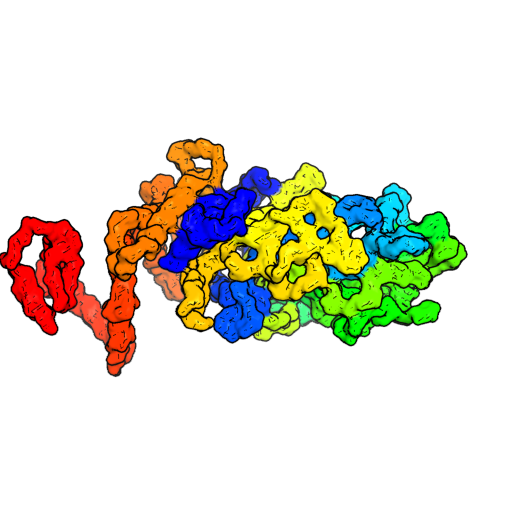754 VAL A N 1
ATOM 5764 C CA . VAL A 1 754 ? -39.175 -7.197 15.945 1.00 36.41 754 VAL A CA 1
ATOM 5765 C C . VAL A 1 754 ? -38.279 -8.434 15.965 1.00 36.41 754 VAL A C 1
ATOM 5767 O O . VAL A 1 754 ? -37.406 -8.510 16.819 1.00 36.41 754 VAL A O 1
ATOM 5770 N N . GLU A 1 755 ? -38.385 -9.317 14.969 1.00 36.41 755 GLU A N 1
ATOM 5771 C CA . GLU A 1 755 ? -37.481 -10.454 14.783 1.00 36.41 755 GLU A CA 1
ATOM 5772 C C . GLU A 1 755 ? -36.030 -10.052 14.474 1.00 36.41 755 GLU A C 1
ATOM 5774 O O . GLU A 1 755 ? -35.127 -10.779 14.864 1.00 36.41 755 GLU A O 1
ATOM 5779 N N . ILE A 1 756 ? -35.762 -8.912 13.813 1.00 37.59 756 ILE A N 1
ATOM 5780 C CA . ILE A 1 756 ? -34.386 -8.377 13.629 1.00 37.59 756 ILE A CA 1
ATOM 5781 C C . ILE A 1 756 ? -33.824 -7.992 14.978 1.00 37.59 756 ILE A C 1
ATOM 5783 O O . ILE A 1 756 ? -32.724 -8.395 15.338 1.00 37.59 756 ILE A O 1
ATOM 5787 N N . LEU A 1 757 ? -34.590 -7.177 15.699 1.00 37.16 757 LEU A N 1
ATOM 5788 C CA . LEU A 1 757 ? -34.182 -6.625 16.976 1.00 37.16 757 LEU A CA 1
ATOM 5789 C C . LEU A 1 757 ? -34.057 -7.733 18.025 1.00 37.16 757 LEU A C 1
ATOM 5791 O O . LEU A 1 757 ? -33.171 -7.649 18.863 1.00 37.16 757 LEU A O 1
ATOM 5795 N N . SER A 1 758 ? -34.855 -8.802 17.938 1.00 32.75 758 SER A N 1
ATOM 5796 C CA . SER A 1 758 ? -34.744 -9.972 18.814 1.00 32.75 758 SER A CA 1
ATOM 5797 C C . SER A 1 758 ? -33.701 -10.999 18.361 1.00 32.75 758 SER A C 1
ATOM 5799 O O . SER A 1 758 ? -33.166 -11.705 19.210 1.00 32.75 758 SER A O 1
ATOM 5801 N N . ALA A 1 759 ? -33.370 -11.089 17.066 1.00 35.19 759 ALA A N 1
ATOM 5802 C CA . ALA A 1 759 ? -32.326 -11.992 16.559 1.00 35.19 759 ALA A CA 1
ATOM 5803 C C . ALA A 1 759 ? -30.910 -11.553 16.963 1.00 35.19 759 ALA A C 1
ATOM 5805 O O . ALA A 1 759 ? -30.015 -12.386 17.040 1.00 35.19 759 ALA A O 1
ATOM 5806 N N . VAL A 1 760 ? -30.712 -10.270 17.279 1.00 35.00 760 VAL A N 1
ATOM 5807 C CA . VAL A 1 760 ? -29.440 -9.753 17.814 1.00 35.00 760 VAL A CA 1
ATOM 5808 C C . VAL A 1 760 ? -29.189 -10.215 19.266 1.00 35.00 760 VAL A C 1
ATOM 5810 O O . VAL A 1 760 ? -28.057 -10.142 19.735 1.00 35.00 760 VAL A O 1
ATOM 5813 N N . PHE A 1 761 ? -30.203 -10.729 19.979 1.00 38.22 761 PHE A N 1
ATOM 5814 C CA . PHE A 1 761 ? -30.128 -10.996 21.427 1.00 38.22 761 PHE A CA 1
ATOM 5815 C C . PHE A 1 761 ? -30.736 -12.347 21.862 1.00 38.22 761 PHE A C 1
ATOM 5817 O O . PHE A 1 761 ? -31.231 -12.486 22.984 1.00 38.22 761 PHE A O 1
ATOM 5824 N N . ALA A 1 762 ? -30.712 -13.357 20.989 1.00 36.38 762 ALA A N 1
ATOM 5825 C CA . ALA A 1 762 ? -31.141 -14.714 21.331 1.00 36.38 762 ALA A CA 1
ATOM 5826 C C . ALA A 1 762 ? -29.965 -15.558 21.856 1.00 36.38 762 ALA A C 1
ATOM 5828 O O . ALA A 1 762 ? -28.892 -15.552 21.255 1.00 36.38 762 ALA A O 1
ATOM 5829 N N . ASP A 1 763 ? -30.173 -16.300 22.951 1.00 40.31 763 ASP A N 1
ATOM 5830 C CA . ASP A 1 763 ? -29.270 -17.401 23.315 1.00 40.31 763 ASP A CA 1
ATOM 5831 C C . ASP A 1 763 ? -29.524 -18.632 22.420 1.00 40.31 763 ASP A C 1
ATOM 5833 O O . ASP A 1 763 ? -30.540 -18.713 21.719 1.00 40.31 763 ASP A O 1
ATOM 5837 N N . GLU A 1 764 ? -28.597 -19.594 22.449 1.00 38.81 764 GLU A N 1
ATOM 5838 C CA . GLU A 1 764 ? -28.583 -20.816 21.625 1.00 38.81 764 GLU A CA 1
ATOM 5839 C C . GLU A 1 764 ? -29.860 -21.687 21.723 1.00 38.81 764 GLU A C 1
ATOM 5841 O O . GLU A 1 764 ? -30.079 -22.564 20.889 1.00 38.81 764 GLU A O 1
ATOM 5846 N N . ASN A 1 765 ? -30.743 -21.429 22.691 1.00 38.97 765 ASN A N 1
ATOM 5847 C CA . ASN A 1 765 ? -31.998 -22.143 22.930 1.00 38.97 765 ASN A CA 1
ATOM 5848 C C . ASN A 1 765 ? -33.253 -21.356 22.507 1.00 38.97 765 ASN A C 1
ATOM 5850 O O . ASN A 1 765 ? -34.373 -21.773 22.818 1.00 38.97 765 ASN A O 1
ATOM 5854 N N . GLY A 1 766 ? -33.113 -20.218 21.818 1.00 39.75 766 GLY A N 1
ATOM 5855 C CA . GLY A 1 766 ? -34.248 -19.470 21.260 1.00 39.75 766 GLY A CA 1
ATOM 5856 C C . GLY A 1 766 ? -35.135 -18.784 22.305 1.00 39.75 766 GLY A C 1
ATOM 5857 O O . GLY A 1 766 ? -36.265 -18.393 21.998 1.00 39.75 766 GLY A O 1
ATOM 5858 N N . LYS A 1 767 ? -34.647 -18.613 23.541 1.00 39.47 767 LYS A N 1
ATOM 5859 C CA . LYS A 1 767 ? -35.322 -17.805 24.562 1.00 39.47 767 LYS A CA 1
ATOM 5860 C C . LYS A 1 767 ? -34.819 -16.363 24.483 1.00 39.47 767 LYS A C 1
ATOM 5862 O O . LYS A 1 767 ? -33.623 -16.105 24.580 1.00 39.47 767 LYS A O 1
ATOM 5867 N N . GLN A 1 768 ? -35.750 -15.428 24.294 1.00 41.44 768 GLN A N 1
ATOM 5868 C CA . GLN A 1 768 ? -35.473 -13.992 24.217 1.00 41.44 768 GLN A CA 1
ATOM 5869 C C . GLN A 1 768 ? -34.846 -13.503 25.529 1.00 41.44 768 GLN A C 1
ATOM 5871 O O . GLN A 1 768 ? -35.512 -13.472 26.565 1.00 41.44 768 GLN A O 1
ATOM 5876 N N . SER A 1 769 ? -33.573 -13.106 25.485 1.00 36.97 769 SER A N 1
ATOM 5877 C CA . SER A 1 769 ? -32.920 -12.383 26.572 1.00 36.97 769 SER A CA 1
ATOM 5878 C C . SER A 1 769 ? -33.062 -10.892 26.289 1.00 36.97 769 SER A C 1
ATOM 5880 O O . SER A 1 769 ? -32.239 -10.286 25.606 1.00 36.97 769 SER A O 1
ATOM 5882 N N . SER A 1 770 ? -34.121 -10.276 26.819 1.00 36.38 770 SER A N 1
ATOM 5883 C CA . SER A 1 770 ? -34.269 -8.817 26.789 1.00 36.38 770 SER A CA 1
ATOM 5884 C C . SER A 1 770 ? -33.226 -8.116 27.667 1.00 36.38 770 SER A C 1
ATOM 5886 O O . SER A 1 770 ? -33.121 -6.901 27.632 1.00 36.38 770 SER A O 1
ATOM 5888 N N . ILE A 1 771 ? -32.392 -8.867 28.395 1.00 33.91 771 ILE A N 1
ATOM 5889 C CA . ILE A 1 771 ? -31.471 -8.342 29.399 1.00 33.91 771 ILE A CA 1
ATOM 5890 C C . ILE A 1 771 ? -30.467 -7.376 28.793 1.00 33.91 771 ILE A C 1
ATOM 5892 O O . ILE A 1 771 ? -30.258 -6.354 29.406 1.00 33.91 771 ILE A O 1
ATOM 5896 N N . VAL A 1 772 ? -29.862 -7.627 27.625 1.00 33.12 772 VAL A N 1
ATOM 5897 C CA . VAL A 1 772 ? -28.814 -6.737 27.073 1.00 33.12 772 VAL A CA 1
ATOM 5898 C C . VAL A 1 772 ? -29.407 -5.520 26.358 1.00 33.12 772 VAL A C 1
ATOM 5900 O O . VAL A 1 772 ? -28.871 -4.418 26.458 1.00 33.12 772 VAL A O 1
ATOM 5903 N N . THR A 1 773 ? -30.535 -5.687 25.667 1.00 34.53 773 THR A N 1
ATOM 5904 C CA . THR A 1 773 ? -31.272 -4.577 25.046 1.00 34.53 773 THR A CA 1
ATOM 5905 C C . THR A 1 773 ? -31.869 -3.666 26.112 1.00 34.53 773 THR A C 1
ATOM 5907 O O . THR A 1 773 ? -31.708 -2.450 26.032 1.00 34.53 773 THR A O 1
ATOM 5910 N N . ASP A 1 774 ? -32.461 -4.245 27.158 1.00 36.12 774 ASP A N 1
ATOM 5911 C CA . ASP A 1 774 ? -32.877 -3.519 28.350 1.00 36.12 774 ASP A CA 1
ATOM 5912 C C . ASP A 1 774 ? -31.639 -2.937 29.040 1.00 36.12 774 ASP A C 1
ATOM 5914 O O . ASP A 1 774 ? -31.636 -1.745 29.307 1.00 36.12 774 ASP A O 1
ATOM 5918 N N . LEU A 1 775 ? -30.520 -3.665 29.167 1.00 34.81 775 LEU A N 1
ATOM 5919 C CA . LEU A 1 775 ? -29.270 -3.148 29.739 1.00 34.81 775 LEU A CA 1
ATOM 5920 C C . LEU A 1 775 ? -28.746 -1.932 28.988 1.00 34.81 775 LEU A C 1
ATOM 5922 O O . LEU A 1 775 ? -28.164 -1.080 29.629 1.00 34.81 775 LEU A O 1
ATOM 5926 N N . ILE A 1 776 ? -28.905 -1.814 27.671 1.00 36.69 776 ILE A N 1
ATOM 5927 C CA . ILE A 1 776 ? -28.329 -0.715 26.871 1.00 36.69 776 ILE A CA 1
ATOM 5928 C C . ILE A 1 776 ? -29.328 0.431 26.659 1.00 36.69 776 ILE A C 1
ATOM 5930 O O . ILE A 1 776 ? -28.929 1.594 26.650 1.00 36.69 776 ILE A O 1
ATOM 5934 N N . ILE A 1 777 ? -30.617 0.128 26.494 1.00 36.56 777 ILE A N 1
ATOM 5935 C CA . ILE A 1 777 ? -31.658 1.100 26.111 1.00 36.56 777 ILE A CA 1
ATOM 5936 C C . ILE A 1 777 ? -32.456 1.583 27.327 1.00 36.56 777 ILE A C 1
ATOM 5938 O O . ILE A 1 777 ? -32.944 2.714 27.347 1.00 36.56 777 ILE A O 1
ATOM 5942 N N . VAL A 1 778 ? -32.575 0.757 28.365 1.00 39.41 778 VAL A N 1
ATOM 5943 C CA . VAL A 1 778 ? -33.439 1.012 29.522 1.00 39.41 778 VAL A CA 1
ATOM 5944 C C . VAL A 1 778 ? -32.611 1.165 30.797 1.00 39.41 778 VAL A C 1
ATOM 5946 O O . VAL A 1 778 ? -32.682 2.207 31.448 1.00 39.41 778 VAL A O 1
ATOM 5949 N N . ASP A 1 779 ? -31.786 0.183 31.138 1.00 37.69 779 ASP A N 1
ATOM 5950 C CA . ASP A 1 779 ? -31.042 0.115 32.385 1.00 37.69 779 ASP A CA 1
ATOM 5951 C C . ASP A 1 779 ? -29.702 0.834 32.312 1.00 37.69 779 ASP A C 1
ATOM 5953 O O . ASP A 1 779 ? -29.358 1.456 33.298 1.00 37.69 779 ASP A O 1
ATOM 5957 N N . SER A 1 780 ? -28.989 0.907 31.184 1.00 38.25 780 SER A N 1
ATOM 5958 C CA . SER A 1 780 ? -27.794 1.766 31.067 1.00 38.25 780 SER A CA 1
ATOM 5959 C C . SER A 1 780 ? -28.190 3.225 31.208 1.00 38.25 780 SER A C 1
ATOM 5961 O O . SER A 1 780 ? -27.593 3.899 32.034 1.00 38.25 780 SER A O 1
ATOM 5963 N N . PRO A 1 781 ? -29.235 3.746 30.539 1.00 39.00 781 PRO A N 1
ATOM 5964 C CA . PRO A 1 781 ? -29.681 5.112 30.773 1.00 39.00 781 PRO A CA 1
ATOM 5965 C C . PRO A 1 781 ? -30.221 5.334 32.186 1.00 39.00 781 PRO A C 1
ATOM 5967 O O . PRO A 1 781 ? -30.011 6.418 32.718 1.00 39.00 781 PRO A O 1
ATOM 5970 N N . LYS A 1 782 ? -30.878 4.349 32.824 1.00 39.84 782 LYS A N 1
ATOM 5971 C CA . LYS A 1 782 ? -31.330 4.438 34.231 1.00 39.84 782 LYS A CA 1
ATOM 5972 C C . LYS A 1 782 ? -30.178 4.364 35.232 1.00 39.84 782 LYS A C 1
ATOM 5974 O O . LYS A 1 782 ? -30.177 5.124 36.188 1.00 39.84 782 LYS A O 1
ATOM 5979 N N . MET A 1 783 ? -29.205 3.493 35.005 1.00 36.69 783 MET A N 1
ATOM 5980 C CA . MET A 1 783 ? -28.011 3.284 35.818 1.00 36.69 783 MET A CA 1
ATOM 5981 C C . MET A 1 783 ? -27.071 4.472 35.654 1.00 36.69 783 MET A C 1
ATOM 5983 O O . MET A 1 783 ? -26.632 5.023 36.645 1.00 36.69 783 MET A O 1
ATOM 5987 N N . LEU A 1 784 ? -26.902 4.998 34.439 1.00 40.62 784 LEU A N 1
ATOM 5988 C CA . LEU A 1 784 ? -26.268 6.291 34.176 1.00 40.62 784 LEU A CA 1
ATOM 5989 C C . LEU A 1 784 ? -27.081 7.452 34.765 1.00 40.62 784 LEU A C 1
ATOM 5991 O O . LEU A 1 784 ? -26.483 8.417 35.207 1.00 40.62 784 LEU A O 1
ATOM 5995 N N . LYS A 1 785 ? -28.419 7.392 34.839 1.00 39.56 785 LYS A N 1
ATOM 5996 C CA . LYS A 1 785 ? -29.239 8.392 35.561 1.00 39.56 785 LYS A CA 1
ATOM 5997 C C . LYS A 1 785 ? -29.063 8.333 37.075 1.00 39.56 785 LYS A C 1
ATOM 5999 O O . LYS A 1 785 ? -29.165 9.370 37.718 1.00 39.56 785 LYS A O 1
ATOM 6004 N N . LEU A 1 786 ? -28.874 7.136 37.623 1.00 39.81 786 LEU A N 1
ATOM 6005 C CA . LEU A 1 786 ? -28.678 6.871 39.048 1.00 39.81 786 LEU A CA 1
ATOM 6006 C C . LEU A 1 786 ? -27.237 7.160 39.476 1.00 39.81 786 LEU A C 1
ATOM 6008 O O . LEU A 1 786 ? -27.019 7.645 40.578 1.00 39.81 786 LEU A O 1
ATOM 6012 N N . MET A 1 787 ? -26.275 6.903 38.591 1.00 35.81 787 MET A N 1
ATOM 6013 C CA . MET A 1 787 ? -24.850 7.116 38.818 1.00 35.81 787 MET A CA 1
ATOM 6014 C C . MET A 1 787 ? -24.396 8.519 38.415 1.00 35.81 787 MET A C 1
ATOM 6016 O O . MET A 1 787 ? -23.478 9.016 39.031 1.00 35.81 787 MET A O 1
ATOM 6020 N N . ALA A 1 788 ? -24.999 9.203 37.436 1.00 37.72 788 ALA A N 1
ATOM 6021 C CA . ALA A 1 788 ? -24.569 10.555 37.032 1.00 37.72 788 ALA A CA 1
ATOM 6022 C C . ALA A 1 788 ? -24.632 11.632 38.137 1.00 37.72 788 ALA A C 1
ATOM 6024 O O . ALA A 1 788 ? -23.840 12.562 38.061 1.00 37.72 788 ALA A O 1
ATOM 6025 N N . PRO A 1 789 ? -25.543 11.570 39.128 1.00 41.56 789 PRO A N 1
ATOM 6026 C CA . PRO A 1 789 ? -25.536 12.497 40.263 1.00 41.56 789 PRO A CA 1
ATOM 6027 C C . PRO A 1 789 ? -24.510 12.151 41.356 1.00 41.56 789 PRO A C 1
ATOM 6029 O O . PRO A 1 789 ? -24.322 12.961 42.254 1.00 41.56 789 PRO A O 1
ATOM 6032 N N . ALA A 1 790 ? -23.921 10.949 41.328 1.00 41.22 790 ALA A N 1
ATOM 6033 C CA . ALA A 1 790 ? -23.048 10.406 42.379 1.00 41.22 790 ALA A CA 1
ATOM 6034 C C . ALA A 1 790 ? -21.887 9.577 41.786 1.00 41.22 790 ALA A C 1
ATOM 6036 O O . ALA A 1 790 ? -21.424 8.591 42.373 1.00 41.22 790 ALA A O 1
ATOM 6037 N N . GLY A 1 791 ? -21.448 9.916 40.571 1.00 40.06 791 GLY A N 1
ATOM 6038 C CA . GLY A 1 791 ? -20.531 9.092 39.778 1.00 40.06 791 GLY A CA 1
ATOM 6039 C C . GLY A 1 791 ? -19.141 9.118 40.385 1.00 40.06 791 GLY A C 1
ATOM 6040 O O . GLY A 1 791 ? -18.468 8.089 40.474 1.00 40.06 791 GLY A O 1
ATOM 6041 N N . HIS A 1 792 ? -18.785 10.293 40.893 1.00 42.84 792 HIS A N 1
ATOM 6042 C CA . HIS A 1 792 ? -17.681 10.545 41.801 1.00 42.84 792 HIS A CA 1
ATOM 6043 C C . HIS A 1 792 ? -17.664 9.593 43.011 1.00 42.84 792 HIS A C 1
ATOM 6045 O O . HIS A 1 792 ? -16.700 8.848 43.184 1.00 42.84 792 HIS A O 1
ATOM 6051 N N . ASP A 1 793 ? -18.747 9.538 43.789 1.00 42.16 793 ASP A N 1
ATOM 6052 C CA . ASP A 1 793 ? -18.810 8.732 45.016 1.00 42.16 793 ASP A CA 1
ATOM 6053 C C . ASP A 1 793 ? -18.783 7.232 44.715 1.00 42.16 793 ASP A C 1
ATOM 6055 O O . ASP A 1 793 ? -18.174 6.452 45.444 1.00 42.16 793 ASP A O 1
ATOM 6059 N N . THR A 1 794 ? -19.380 6.819 43.596 1.00 42.91 794 THR A N 1
ATOM 6060 C CA . THR A 1 794 ? -19.428 5.412 43.181 1.00 42.91 794 THR A CA 1
ATOM 6061 C C . THR A 1 794 ? -18.061 4.918 42.690 1.00 42.91 794 THR A C 1
ATOM 6063 O O . THR A 1 794 ? -17.626 3.829 43.062 1.00 42.91 794 THR A O 1
ATOM 6066 N N . LEU A 1 795 ? -17.341 5.721 41.896 1.00 41.91 795 LEU A N 1
ATOM 6067 C CA . LEU A 1 795 ? -15.966 5.422 41.469 1.00 41.91 795 LEU A CA 1
ATOM 6068 C C . LEU A 1 795 ? -14.976 5.494 42.636 1.00 41.91 795 LEU A C 1
ATOM 6070 O O . LEU A 1 795 ? -14.053 4.679 42.701 1.00 41.91 795 LEU A O 1
ATOM 6074 N N . GLY A 1 796 ? -15.183 6.440 43.556 1.00 41.38 796 GLY A N 1
ATOM 6075 C CA . GLY A 1 796 ? -14.446 6.549 44.810 1.00 41.38 796 GLY A CA 1
ATOM 6076 C C . GLY A 1 796 ? -14.590 5.281 45.645 1.00 41.38 796 GLY A C 1
ATOM 6077 O O . GLY A 1 796 ? -13.575 4.670 45.969 1.00 41.38 796 GLY A O 1
ATOM 6078 N N . LEU A 1 797 ? -15.829 4.838 45.890 1.00 41.28 797 LEU A N 1
ATOM 6079 C CA . LEU A 1 797 ? -16.161 3.619 46.635 1.00 41.28 797 LEU A CA 1
ATOM 6080 C C . LEU A 1 797 ? -15.579 2.360 45.979 1.00 41.28 797 LEU A C 1
ATOM 6082 O O . LEU A 1 797 ? -14.993 1.523 46.657 1.00 41.28 797 LEU A O 1
ATOM 6086 N N . MET A 1 798 ? -15.690 2.225 44.653 1.00 39.28 798 MET A N 1
ATOM 6087 C CA . MET A 1 798 ? -15.108 1.085 43.938 1.00 39.28 798 MET A CA 1
ATOM 6088 C C . MET A 1 798 ? -13.580 1.056 44.053 1.00 39.28 798 MET A C 1
ATOM 6090 O O . MET A 1 798 ? -13.016 -0.012 44.274 1.00 39.28 798 MET A O 1
ATOM 6094 N N . ASN A 1 799 ? -12.912 2.211 43.962 1.00 40.03 799 ASN A N 1
ATOM 6095 C CA . ASN A 1 799 ? -11.460 2.297 44.111 1.00 40.03 799 ASN A CA 1
ATOM 6096 C C . ASN A 1 799 ? -11.015 1.919 45.537 1.00 40.03 799 ASN A C 1
ATOM 6098 O O . ASN A 1 799 ? -10.125 1.081 45.671 1.00 40.03 799 ASN A O 1
ATOM 6102 N N . THR A 1 800 ? -11.674 2.422 46.592 1.00 41.25 800 THR A N 1
ATOM 6103 C CA . THR A 1 800 ? -11.390 2.020 47.989 1.00 41.25 800 THR A CA 1
ATOM 6104 C C . THR A 1 800 ? -11.739 0.564 48.280 1.00 41.25 800 THR A C 1
ATOM 6106 O O . THR A 1 800 ? -11.083 -0.066 49.106 1.00 41.25 800 THR A O 1
ATOM 6109 N N . MET A 1 801 ? -12.731 -0.016 47.599 1.00 37.16 801 MET A N 1
ATOM 6110 C CA . MET A 1 801 ? -13.023 -1.447 47.714 1.00 37.16 801 MET A CA 1
ATOM 6111 C C . MET A 1 801 ? -11.918 -2.316 47.094 1.00 37.16 801 MET A C 1
ATOM 6113 O O . MET A 1 801 ? -11.695 -3.421 47.585 1.00 37.16 801 MET A O 1
ATOM 6117 N N . THR A 1 802 ? -11.226 -1.838 46.054 1.00 37.97 802 THR A N 1
ATOM 6118 C CA . THR A 1 802 ? -10.175 -2.582 45.324 1.00 37.97 802 THR A CA 1
ATOM 6119 C C . THR A 1 802 ? -8.735 -2.291 45.762 1.00 37.97 802 THR A C 1
ATOM 6121 O O . THR A 1 802 ? -7.822 -2.992 45.331 1.00 37.97 802 THR A O 1
ATOM 6124 N N . GLU A 1 803 ? -8.504 -1.265 46.583 1.00 44.62 803 GLU A N 1
ATOM 6125 C CA . GLU A 1 803 ? -7.178 -0.952 47.131 1.00 44.62 803 GLU A CA 1
ATOM 6126 C C . GLU A 1 803 ? -6.679 -2.054 48.078 1.00 44.62 803 GLU A C 1
ATOM 6128 O O . GLU A 1 803 ? -7.467 -2.781 48.678 1.00 44.62 803 GLU A O 1
ATOM 6133 N N . THR A 1 804 ? -5.359 -2.199 48.219 1.00 37.59 804 THR A N 1
ATOM 6134 C CA . THR A 1 804 ? -4.741 -3.212 49.086 1.00 37.59 804 THR A CA 1
ATOM 6135 C C . THR A 1 804 ? -5.224 -3.047 50.535 1.00 37.59 804 THR A C 1
ATOM 6137 O O . THR A 1 804 ? -4.925 -2.040 51.172 1.00 37.59 804 THR A O 1
ATOM 6140 N N . GLY A 1 805 ? -5.972 -4.029 51.054 1.00 41.81 805 GLY A N 1
ATOM 6141 C CA . GLY A 1 805 ? -6.642 -3.967 52.366 1.00 41.81 805 GLY A CA 1
ATOM 6142 C C . GLY A 1 805 ? -8.109 -3.498 52.339 1.00 41.81 805 GLY A C 1
ATOM 6143 O O . GLY A 1 805 ? -8.788 -3.582 53.359 1.00 41.81 805 GLY A O 1
ATOM 6144 N N . GLY A 1 806 ? -8.615 -3.050 51.188 1.00 44.34 806 GLY A N 1
ATOM 6145 C CA . GLY A 1 806 ? -10.030 -2.766 50.930 1.00 44.34 806 GLY A CA 1
ATOM 6146 C C . GLY A 1 806 ? -10.870 -4.039 50.802 1.00 44.34 806 GLY A C 1
ATOM 6147 O O . GLY A 1 806 ? -10.335 -5.130 50.641 1.00 44.34 806 GLY A O 1
ATOM 6148 N N . PHE A 1 807 ? -12.199 -3.924 50.878 1.00 40.56 807 PHE A N 1
ATOM 6149 C CA . PHE A 1 807 ? -13.109 -5.075 51.010 1.00 40.56 807 PHE A CA 1
ATOM 6150 C C . PHE A 1 807 ? -12.930 -6.169 49.938 1.00 40.56 807 PHE A C 1
ATOM 6152 O O . PHE A 1 807 ? -12.912 -7.348 50.282 1.00 40.56 807 PHE A O 1
ATOM 6159 N N . LEU A 1 808 ? -12.768 -5.806 48.659 1.00 38.84 808 LEU A N 1
ATOM 6160 C CA . LEU A 1 808 ? -12.593 -6.770 47.564 1.00 38.84 808 LEU A CA 1
ATOM 6161 C C . LEU A 1 808 ? -11.180 -7.358 47.530 1.00 38.84 808 LEU A C 1
ATOM 6163 O O . LEU A 1 808 ? -11.045 -8.550 47.273 1.00 38.84 808 LEU A O 1
ATOM 6167 N N . ALA A 1 809 ? -10.147 -6.568 47.840 1.00 40.66 809 ALA A N 1
ATOM 6168 C CA . ALA A 1 809 ? -8.780 -7.075 47.985 1.00 40.66 809 ALA A CA 1
ATOM 6169 C C . ALA A 1 809 ? -8.656 -8.005 49.205 1.00 40.66 809 ALA A C 1
ATOM 6171 O O . ALA A 1 809 ? -8.064 -9.071 49.117 1.00 40.66 809 ALA A O 1
ATOM 6172 N N . TYR A 1 810 ? -9.305 -7.661 50.320 1.00 42.03 810 TYR A N 1
ATOM 6173 C CA . TYR A 1 810 ? -9.400 -8.488 51.521 1.00 42.03 810 TYR A CA 1
ATOM 6174 C C . TYR A 1 810 ? -10.169 -9.789 51.262 1.00 42.03 810 TYR A C 1
ATOM 6176 O O . TYR A 1 810 ? -9.745 -10.842 51.731 1.00 42.03 810 TYR A O 1
ATOM 6184 N N . LEU A 1 811 ? -11.270 -9.743 50.501 1.00 41.03 811 LEU A N 1
ATOM 6185 C CA . LEU A 1 811 ? -11.973 -10.940 50.027 1.00 41.03 811 LEU A CA 1
ATOM 6186 C C . LEU A 1 811 ? -11.057 -11.789 49.149 1.00 41.03 811 LEU A C 1
ATOM 6188 O O . LEU A 1 811 ? -10.928 -12.979 49.392 1.00 41.03 811 LEU A O 1
ATOM 6192 N N . GLN A 1 812 ? -10.391 -11.197 48.162 1.00 42.22 812 GLN A N 1
ATOM 6193 C CA . GLN A 1 812 ? -9.493 -11.915 47.260 1.00 42.22 812 GLN A CA 1
ATOM 6194 C C . GLN A 1 812 ? -8.308 -12.565 47.997 1.00 42.22 812 GLN A C 1
ATOM 6196 O O . GLN A 1 812 ? -7.954 -13.700 47.684 1.00 42.22 812 GLN A O 1
ATOM 6201 N N . ASP A 1 813 ? -7.746 -11.886 48.998 1.00 42.97 813 ASP A N 1
ATOM 6202 C CA . ASP A 1 813 ? -6.598 -12.362 49.777 1.00 42.97 813 ASP A CA 1
ATOM 6203 C C . ASP A 1 813 ? -6.987 -13.374 50.872 1.00 42.97 813 ASP A C 1
ATOM 6205 O O . ASP A 1 813 ? -6.158 -14.195 51.267 1.00 42.97 813 ASP A O 1
ATOM 6209 N N . ASN A 1 814 ? -8.240 -13.358 51.354 1.00 43.19 814 ASN A N 1
ATOM 6210 C CA . ASN A 1 814 ? -8.714 -14.226 52.446 1.00 43.19 814 ASN A CA 1
ATOM 6211 C C . ASN A 1 814 ? -9.793 -15.245 52.037 1.00 43.19 814 ASN A C 1
ATOM 6213 O O . ASN A 1 814 ? -10.219 -16.042 52.873 1.00 43.19 814 ASN A O 1
ATOM 6217 N N . LEU A 1 815 ? -10.198 -15.302 50.763 1.00 45.72 815 LEU A N 1
ATOM 6218 C CA . LEU A 1 815 ? -11.018 -16.381 50.186 1.00 45.72 815 LEU A CA 1
ATOM 6219 C C . LEU A 1 815 ? -10.190 -17.662 49.972 1.00 45.72 815 LEU A C 1
ATOM 6221 O O . LEU A 1 815 ? -10.236 -18.303 48.925 1.00 45.72 815 LEU A O 1
ATOM 6225 N N . ALA A 1 816 ? -9.453 -18.087 50.994 1.00 43.09 816 ALA A N 1
ATOM 6226 C CA . ALA A 1 816 ? -9.031 -19.473 51.120 1.00 43.09 816 ALA A CA 1
ATOM 6227 C C . ALA A 1 816 ? -10.179 -20.239 51.788 1.00 43.09 816 ALA A C 1
ATOM 6229 O O . ALA A 1 816 ? -10.222 -20.399 53.006 1.00 43.09 816 ALA A O 1
ATOM 6230 N N . THR A 1 817 ? -11.153 -20.666 50.988 1.00 48.69 817 THR A N 1
ATOM 6231 C CA . THR A 1 817 ? -12.278 -21.469 51.479 1.00 48.69 817 THR A CA 1
ATOM 6232 C C . THR A 1 817 ? -11.979 -22.956 51.251 1.00 48.69 817 THR A C 1
ATOM 6234 O O . THR A 1 817 ? -11.577 -23.324 50.146 1.00 48.69 817 THR A O 1
ATOM 6237 N N . PRO A 1 818 ? -12.170 -23.834 52.255 1.00 50.06 818 PRO A N 1
ATOM 6238 C CA . PRO A 1 818 ? -12.065 -25.283 52.072 1.00 50.06 818 PRO A CA 1
ATOM 6239 C C . PRO A 1 818 ? -13.251 -25.871 51.285 1.00 50.06 818 PRO A C 1
ATOM 6241 O O . PRO A 1 818 ? -13.257 -27.066 50.996 1.00 50.06 818 PRO A O 1
ATOM 6244 N N . TYR A 1 819 ? -14.249 -25.047 50.956 1.00 51.69 819 TYR A N 1
ATOM 6245 C CA . TYR A 1 819 ? -15.456 -25.416 50.226 1.00 51.69 819 TYR A CA 1
ATOM 6246 C C . TYR A 1 819 ? -15.287 -25.145 48.733 1.00 51.69 819 TYR A C 1
ATOM 6248 O O . TYR A 1 819 ? -14.595 -24.206 48.321 1.00 51.69 819 TYR A O 1
ATOM 6256 N N . THR A 1 820 ? -15.904 -25.982 47.903 1.00 53.75 820 THR A N 1
ATOM 6257 C CA . THR A 1 820 ? -15.798 -25.837 46.452 1.00 53.75 820 THR A CA 1
ATOM 6258 C C . THR A 1 820 ? -16.632 -24.648 45.970 1.00 53.75 820 THR A C 1
ATOM 6260 O O . THR A 1 820 ? -17.602 -24.252 46.612 1.00 53.75 820 THR A O 1
ATOM 6263 N N . ILE A 1 821 ? -16.292 -24.082 44.806 1.00 45.59 821 ILE A N 1
ATOM 6264 C CA . ILE A 1 821 ? -17.081 -23.002 44.180 1.00 45.59 821 ILE A CA 1
ATOM 6265 C C . ILE A 1 821 ? -18.554 -23.420 44.017 1.00 45.59 821 ILE A C 1
ATOM 6267 O O . ILE A 1 821 ? -19.445 -22.590 44.160 1.00 45.59 821 ILE A O 1
ATOM 6271 N N . ALA A 1 822 ? -18.817 -24.709 43.780 1.00 44.09 822 ALA A N 1
ATOM 6272 C CA . ALA A 1 822 ? -20.170 -25.245 43.683 1.00 44.09 822 ALA A CA 1
ATOM 6273 C C . ALA A 1 822 ? -20.940 -25.160 45.011 1.00 44.09 822 ALA A C 1
ATOM 6275 O O . ALA A 1 822 ? -22.117 -24.815 44.993 1.00 44.09 822 ALA A O 1
ATOM 6276 N N . ASP A 1 823 ? -20.286 -25.411 46.148 1.00 55.19 823 ASP A N 1
ATOM 6277 C CA . ASP A 1 823 ? -20.907 -25.307 47.476 1.00 55.19 823 ASP A CA 1
ATOM 6278 C C . ASP A 1 823 ? -21.230 -23.849 47.817 1.00 55.19 823 ASP A C 1
ATOM 6280 O O . ASP A 1 823 ? -22.322 -23.545 48.283 1.00 55.19 823 ASP A O 1
ATOM 6284 N N . ILE A 1 824 ? -20.316 -22.929 47.489 1.00 51.78 824 ILE A N 1
ATOM 6285 C CA . ILE A 1 824 ? -20.517 -21.485 47.680 1.00 51.78 824 ILE A CA 1
ATOM 6286 C C . ILE A 1 824 ? -21.686 -20.982 46.826 1.00 51.78 824 ILE A C 1
ATOM 6288 O O . ILE A 1 824 ? -22.501 -20.193 47.299 1.00 51.78 824 ILE A O 1
ATOM 6292 N N . LEU A 1 825 ? -21.782 -21.433 45.572 1.00 46.97 825 LEU A N 1
ATOM 6293 C CA . LEU A 1 825 ? -22.880 -21.061 44.678 1.00 46.97 825 LEU A CA 1
ATOM 6294 C C . LEU A 1 825 ? -24.215 -21.674 45.124 1.00 46.97 825 LEU A C 1
ATOM 6296 O O . LEU A 1 825 ? -25.229 -20.983 45.062 1.00 46.97 825 LEU A O 1
ATOM 6300 N N . ASN A 1 826 ? -24.218 -22.908 45.635 1.00 55.47 826 ASN A N 1
ATOM 6301 C CA . ASN A 1 826 ? -25.413 -23.543 46.203 1.00 55.47 826 ASN A CA 1
ATOM 6302 C C . ASN A 1 826 ? -25.899 -22.830 47.469 1.00 55.47 826 ASN A C 1
ATOM 6304 O O . ASN A 1 826 ? -27.096 -22.598 47.624 1.00 55.47 826 ASN A O 1
ATOM 6308 N N . ASP A 1 827 ? -24.990 -22.450 48.365 1.00 59.09 827 ASP A N 1
ATOM 6309 C CA . ASP A 1 827 ? -25.343 -21.718 49.582 1.00 59.09 827 ASP A CA 1
ATOM 6310 C C . ASP A 1 827 ? -25.796 -20.290 49.262 1.00 59.09 827 ASP A C 1
ATOM 6312 O O . ASP A 1 827 ? -26.744 -19.790 49.870 1.00 59.09 827 ASP A O 1
ATOM 6316 N N . ALA A 1 828 ? -25.187 -19.643 48.263 1.00 51.00 828 ALA A N 1
ATOM 6317 C CA . ALA A 1 828 ? -25.650 -18.355 47.755 1.00 51.00 828 ALA A CA 1
ATOM 6318 C C . ALA A 1 828 ? -27.054 -18.467 47.141 1.00 51.00 828 ALA A C 1
ATOM 6320 O O . ALA A 1 828 ? -27.908 -17.624 47.414 1.00 51.00 828 ALA A O 1
ATOM 6321 N N . GLU A 1 829 ? -27.333 -19.521 46.372 1.00 51.75 829 GLU A N 1
ATOM 6322 C CA . GLU A 1 829 ? -28.664 -19.799 45.829 1.00 51.75 829 GLU A CA 1
ATOM 6323 C C . GLU A 1 829 ? -29.688 -20.065 46.947 1.00 51.75 829 GLU A C 1
ATOM 6325 O O . GLU A 1 829 ? -30.775 -19.483 46.938 1.00 51.75 829 GLU A O 1
ATOM 6330 N N . GLN A 1 830 ? -29.343 -20.868 47.959 1.00 65.44 830 GLN A N 1
ATOM 6331 C CA . GLN A 1 830 ? -30.207 -21.117 49.121 1.00 65.44 830 GLN A CA 1
ATOM 6332 C C . GLN A 1 830 ? -30.457 -19.851 49.945 1.00 65.44 830 GLN A C 1
ATOM 6334 O O . GLN A 1 830 ? -31.579 -19.619 50.400 1.00 65.44 830 GLN A O 1
ATOM 6339 N N . PHE A 1 831 ? -29.443 -19.006 50.117 1.00 59.50 831 PHE A N 1
ATOM 6340 C CA . PHE A 1 831 ? -29.565 -17.732 50.815 1.00 59.50 831 PHE A CA 1
ATOM 6341 C C . PHE A 1 831 ? -30.454 -16.747 50.048 1.00 59.50 831 PHE A C 1
ATOM 6343 O O . PHE A 1 831 ? -31.355 -16.146 50.641 1.00 59.50 831 PHE A O 1
ATOM 6350 N N . LEU A 1 832 ? -30.264 -16.621 48.732 1.00 54.09 832 LEU A N 1
ATOM 6351 C CA . LEU A 1 832 ? -31.088 -15.768 47.870 1.00 54.09 832 LEU A CA 1
ATOM 6352 C C . LEU A 1 832 ? -32.539 -16.258 47.787 1.00 54.09 832 LEU A C 1
ATOM 6354 O O . LEU A 1 832 ? -33.449 -15.436 47.688 1.00 54.09 832 LEU A O 1
ATOM 6358 N N . ASN A 1 833 ? -32.767 -17.568 47.894 1.00 61.75 833 ASN A N 1
ATOM 6359 C CA . ASN A 1 833 ? -34.097 -18.176 47.986 1.00 61.75 833 ASN A CA 1
ATOM 6360 C C . ASN A 1 833 ? -34.661 -18.211 49.416 1.00 61.75 833 ASN A C 1
ATOM 6362 O O . ASN A 1 833 ? -35.802 -18.634 49.619 1.00 61.75 833 ASN A O 1
ATOM 6366 N N . SER A 1 834 ? -33.896 -17.769 50.419 1.00 65.19 834 SER A N 1
ATOM 6367 C CA . SER A 1 834 ? -34.339 -17.808 51.808 1.00 65.19 834 SER A CA 1
ATOM 6368 C C . SER A 1 834 ? -35.513 -16.861 52.041 1.00 65.19 834 SER A C 1
ATOM 6370 O O . SER A 1 834 ? -35.617 -15.775 51.458 1.00 65.19 834 SER A O 1
ATOM 6372 N N . SER A 1 835 ? -36.381 -17.238 52.979 1.00 57.25 835 SER A N 1
ATOM 6373 C CA . SER A 1 835 ? -37.522 -16.418 53.387 1.00 57.25 835 SER A CA 1
ATOM 6374 C C . SER A 1 835 ? -37.111 -15.066 53.972 1.00 57.25 835 SER A C 1
ATOM 6376 O O . SER A 1 835 ? -37.959 -14.198 54.101 1.00 57.25 835 SER A O 1
ATOM 6378 N N . ILE A 1 836 ? -35.838 -14.865 54.318 1.00 62.12 836 ILE A N 1
ATOM 6379 C CA . ILE A 1 836 ? -35.327 -13.597 54.850 1.00 62.12 836 ILE A CA 1
ATOM 6380 C C . ILE A 1 836 ? -35.060 -12.599 53.708 1.00 62.12 836 ILE A C 1
ATOM 6382 O O . ILE A 1 836 ? -35.330 -11.406 53.850 1.00 62.12 836 ILE A O 1
ATOM 6386 N N . VAL A 1 837 ? -34.581 -13.079 52.555 1.00 55.50 837 VAL A N 1
ATOM 6387 C CA . VAL A 1 837 ? -34.312 -12.254 51.361 1.00 55.50 837 VAL A CA 1
ATOM 6388 C C . VAL A 1 837 ? -35.576 -12.078 50.516 1.00 55.50 837 VAL A C 1
ATOM 6390 O O . VAL A 1 837 ? -35.879 -10.969 50.084 1.00 55.50 837 VAL A O 1
ATOM 6393 N N . GLN A 1 838 ? -36.357 -13.148 50.336 1.00 56.94 838 GLN A N 1
ATOM 6394 C CA . GLN A 1 838 ? -37.586 -13.144 49.529 1.00 56.94 838 GLN A CA 1
ATOM 6395 C C . GLN A 1 838 ? -38.815 -12.596 50.276 1.00 56.94 838 GLN A C 1
ATOM 6397 O O . GLN A 1 838 ? -39.887 -12.449 49.679 1.00 56.94 838 GLN A O 1
ATOM 6402 N N . SER A 1 839 ? -38.703 -12.293 51.579 1.00 60.41 839 SER A N 1
ATOM 6403 C CA . SER A 1 839 ? -39.820 -11.724 52.339 1.00 60.41 839 SER A CA 1
ATOM 6404 C C . SER A 1 839 ? -40.167 -10.323 51.842 1.00 60.41 839 SER A C 1
ATOM 6406 O O . SER A 1 839 ? -39.380 -9.377 51.931 1.00 60.41 839 SER A O 1
ATOM 6408 N N . LYS A 1 840 ? -41.413 -10.196 51.375 1.00 57.06 840 LYS A N 1
ATOM 6409 C CA . LYS A 1 840 ? -42.055 -8.928 51.005 1.00 57.06 840 LYS A CA 1
ATOM 6410 C C . LYS A 1 840 ? -42.654 -8.199 52.213 1.00 57.06 840 LYS A C 1
ATOM 6412 O O . LYS A 1 840 ? -43.257 -7.137 52.049 1.00 57.06 840 LYS A O 1
ATOM 6417 N N . GLU A 1 841 ? -42.544 -8.771 53.411 1.00 58.28 841 GLU A N 1
ATOM 6418 C CA . GLU A 1 841 ? -43.076 -8.167 54.625 1.00 58.28 841 GLU A CA 1
ATOM 6419 C C . GLU A 1 841 ? -42.182 -7.012 55.089 1.00 58.28 841 GLU A C 1
ATOM 6421 O O . GLU A 1 841 ? -40.964 -7.130 55.184 1.00 58.28 841 GLU A O 1
ATOM 6426 N N . LYS A 1 842 ? -42.796 -5.872 55.412 1.00 63.09 842 LYS A N 1
ATOM 6427 C CA . LYS A 1 842 ? -42.108 -4.668 55.902 1.00 63.09 842 LYS A CA 1
ATOM 6428 C C . LYS A 1 842 ? -41.832 -4.757 57.406 1.00 63.09 842 LYS A C 1
ATOM 6430 O O . LYS A 1 842 ? -42.324 -3.947 58.193 1.00 63.09 842 LYS A O 1
ATOM 6435 N N . ASN A 1 843 ? -41.114 -5.791 57.826 1.00 64.38 843 ASN A N 1
ATOM 6436 C CA . ASN A 1 843 ? -40.795 -6.062 59.226 1.00 64.38 843 ASN A CA 1
ATOM 6437 C C . ASN A 1 843 ? -39.365 -6.616 59.380 1.00 64.38 843 ASN A C 1
ATOM 6439 O O . ASN A 1 843 ? -38.638 -6.789 58.404 1.00 64.38 843 ASN A O 1
ATOM 6443 N N . LYS A 1 844 ? -38.958 -6.887 60.627 1.00 57.19 844 LYS A N 1
ATOM 6444 C CA . LYS A 1 844 ? -37.594 -7.323 60.991 1.00 57.19 844 LYS A CA 1
ATOM 6445 C C . LYS A 1 844 ? -37.168 -8.668 60.378 1.00 57.19 844 LYS A C 1
ATOM 6447 O O . LYS A 1 844 ? -36.007 -9.039 60.472 1.00 57.19 844 LYS A O 1
ATOM 6452 N N . SER A 1 845 ? -38.106 -9.406 59.790 1.00 57.03 845 SER A N 1
ATOM 6453 C CA . SER A 1 845 ? -37.875 -10.687 59.116 1.00 57.03 845 SER A CA 1
ATOM 6454 C C . SER A 1 845 ? -37.461 -10.535 57.650 1.00 57.03 845 SER A C 1
ATOM 6456 O O . SER A 1 845 ? -37.027 -11.515 57.056 1.00 57.03 845 SER A O 1
ATOM 6458 N N . SER A 1 846 ? -37.580 -9.338 57.064 1.00 61.84 846 SER A N 1
ATOM 6459 C CA . SER A 1 846 ? -37.065 -9.034 55.726 1.00 61.84 846 SER A CA 1
ATOM 6460 C C . SER A 1 846 ? -35.709 -8.350 55.845 1.00 61.84 846 SER A C 1
ATOM 6462 O O . SER A 1 846 ? -35.598 -7.270 56.438 1.00 61.84 846 SER A O 1
ATOM 6464 N N . LEU A 1 847 ? -34.676 -8.975 55.275 1.00 59.81 847 LEU A N 1
ATOM 6465 C CA . LEU A 1 847 ? -33.325 -8.417 55.244 1.00 59.81 847 LEU A CA 1
ATOM 6466 C C . LEU A 1 847 ? -33.333 -7.088 54.494 1.00 59.81 847 LEU A C 1
ATOM 6468 O O . LEU A 1 847 ? -32.865 -6.094 55.025 1.00 59.81 847 LEU A O 1
ATOM 6472 N N . ILE A 1 848 ? -33.956 -7.044 53.314 1.00 56.84 848 ILE A N 1
ATOM 6473 C CA . ILE A 1 848 ? -34.005 -5.843 52.470 1.00 56.84 848 ILE A CA 1
ATOM 6474 C C . ILE A 1 848 ? -34.715 -4.690 53.193 1.00 56.84 848 ILE A C 1
ATOM 6476 O O . ILE A 1 848 ? -34.234 -3.559 53.167 1.00 56.84 848 ILE A O 1
ATOM 6480 N N . TYR A 1 849 ? -35.826 -4.961 53.887 1.00 55.22 849 TYR A N 1
ATOM 6481 C CA . TYR A 1 849 ? -36.521 -3.931 54.665 1.00 55.22 849 TYR A CA 1
ATOM 6482 C C . TYR A 1 849 ? -35.720 -3.479 55.890 1.00 55.22 849 TYR A C 1
ATOM 6484 O O . TYR A 1 849 ? -35.673 -2.288 56.188 1.00 55.22 849 TYR A O 1
ATOM 6492 N N . SER A 1 850 ? -35.077 -4.411 56.593 1.00 52.75 850 SER A N 1
ATOM 6493 C CA . SER A 1 850 ? -34.276 -4.107 57.783 1.00 52.75 850 SER A CA 1
ATOM 6494 C C . SER A 1 850 ? -33.009 -3.333 57.422 1.00 52.75 850 SER A C 1
ATOM 6496 O O . SER A 1 850 ? -32.679 -2.368 58.101 1.00 52.75 850 SER A O 1
ATOM 6498 N N . THR A 1 851 ? -32.352 -3.683 56.315 1.00 49.53 851 THR A N 1
ATOM 6499 C CA . THR A 1 851 ? -31.237 -2.929 55.730 1.00 49.53 851 THR A CA 1
ATOM 6500 C C . THR A 1 851 ? -31.702 -1.563 55.231 1.00 49.53 851 THR A C 1
ATOM 6502 O O . THR A 1 851 ? -31.012 -0.579 55.454 1.00 49.53 851 THR A O 1
ATOM 6505 N N . GLY A 1 852 ? -32.892 -1.462 54.631 1.00 45.34 852 GLY A N 1
ATOM 6506 C CA . GLY A 1 852 ? -33.487 -0.182 54.236 1.00 45.34 852 GLY A CA 1
ATOM 6507 C C . GLY A 1 852 ? -33.785 0.737 55.424 1.00 45.34 852 GLY A C 1
ATOM 6508 O O . GLY A 1 852 ? -33.473 1.920 55.360 1.00 45.34 852 GLY A O 1
ATOM 6509 N N . ARG A 1 853 ? -34.317 0.197 56.529 1.00 53.31 853 ARG A N 1
ATOM 6510 C CA . ARG A 1 853 ? -34.509 0.938 57.788 1.00 53.31 853 ARG A CA 1
ATOM 6511 C C . ARG A 1 853 ? -33.188 1.343 58.428 1.00 53.31 853 ARG A C 1
ATOM 6513 O O . ARG A 1 853 ? -33.063 2.470 58.875 1.00 53.31 853 ARG A O 1
ATOM 6520 N N . LEU A 1 854 ? -32.201 0.453 58.417 1.00 47.88 854 LEU A N 1
ATOM 6521 C CA . LEU A 1 854 ? -30.858 0.748 58.903 1.00 47.88 854 LEU A CA 1
ATOM 6522 C C . LEU A 1 854 ? -30.213 1.884 58.090 1.00 47.88 854 LEU A C 1
ATOM 6524 O O . LEU A 1 854 ? -29.631 2.795 58.663 1.00 47.88 854 LEU A O 1
ATOM 6528 N N . LEU A 1 855 ? -30.354 1.862 56.761 1.00 44.78 855 LEU A N 1
ATOM 6529 C CA . LEU A 1 855 ? -29.900 2.939 55.878 1.00 44.78 855 LEU A CA 1
ATOM 6530 C C . LEU A 1 855 ? -30.670 4.241 56.134 1.00 44.78 855 LEU A C 1
ATOM 6532 O O . LEU A 1 855 ? -30.056 5.299 56.165 1.00 44.78 855 LEU A O 1
ATOM 6536 N N . GLU A 1 856 ? -31.983 4.175 56.370 1.00 45.25 856 GLU A N 1
ATOM 6537 C CA . GLU A 1 856 ? -32.804 5.333 56.750 1.00 45.25 856 GLU A CA 1
ATOM 6538 C C . GLU A 1 856 ? -32.356 5.944 58.086 1.00 45.25 856 GLU A C 1
ATOM 6540 O O . GLU A 1 856 ? -32.278 7.164 58.199 1.00 45.25 856 GLU A O 1
ATOM 6545 N N . ASP A 1 857 ? -31.974 5.111 59.054 1.00 47.66 857 ASP A N 1
ATOM 6546 C CA . ASP A 1 857 ? -31.422 5.542 60.341 1.00 47.66 857 ASP A CA 1
ATOM 6547 C C . ASP A 1 857 ? -29.976 6.082 60.205 1.00 47.66 857 ASP A C 1
ATOM 6549 O O . ASP A 1 857 ? -29.553 6.920 61.003 1.00 47.66 857 ASP A O 1
ATOM 6553 N N . PHE A 1 858 ? -29.224 5.672 59.171 1.00 42.72 858 PHE A N 1
ATOM 6554 C CA . PHE A 1 858 ? -27.894 6.208 58.839 1.00 42.72 858 PHE A CA 1
ATOM 6555 C C . PHE A 1 858 ? -27.930 7.534 58.063 1.00 42.72 858 PHE A C 1
ATOM 6557 O O . PHE A 1 858 ? -26.962 8.293 58.126 1.00 42.72 858 PHE A O 1
ATOM 6564 N N . ILE A 1 859 ? -29.016 7.856 57.353 1.00 40.31 859 ILE A N 1
ATOM 6565 C CA . ILE A 1 859 ? -29.131 9.096 56.561 1.00 40.31 859 ILE A CA 1
ATOM 6566 C C . ILE A 1 859 ? -28.966 10.368 57.424 1.00 40.31 859 ILE A C 1
ATOM 6568 O O . ILE A 1 859 ? -28.196 11.239 57.020 1.00 40.31 859 ILE A O 1
ATOM 6572 N N . PRO A 1 860 ? -29.581 10.497 58.618 1.00 37.09 860 PRO A N 1
ATOM 6573 C CA . PRO A 1 860 ? -29.357 11.644 59.501 1.00 37.09 860 PRO A CA 1
ATOM 6574 C C . PRO A 1 860 ? -27.922 11.724 60.040 1.00 37.09 860 PRO A C 1
ATOM 6576 O O . PRO A 1 860 ? -27.410 12.817 60.260 1.00 37.09 860 PRO A O 1
ATOM 6579 N N . VAL A 1 861 ? -27.267 10.571 60.229 1.00 40.84 861 VAL A N 1
ATOM 6580 C CA . VAL A 1 861 ? -25.876 10.463 60.705 1.00 40.84 861 VAL A CA 1
ATOM 6581 C C . VAL A 1 861 ? -24.895 10.912 59.618 1.00 40.84 861 VAL A C 1
ATOM 6583 O O . VAL A 1 861 ? -23.965 11.660 59.902 1.00 40.84 861 VAL A O 1
ATOM 6586 N N . LEU A 1 862 ? -25.144 10.527 58.362 1.00 40.62 862 LEU A N 1
ATOM 6587 C CA . LEU A 1 862 ? -24.388 10.975 57.187 1.00 40.62 862 LEU A CA 1
ATOM 6588 C C . LEU A 1 862 ? -24.591 12.469 56.882 1.00 40.62 862 LEU A C 1
ATOM 6590 O O . LEU A 1 862 ? -23.711 13.099 56.305 1.00 40.62 862 LEU A O 1
ATOM 6594 N N . GLN A 1 863 ? -25.730 13.048 57.273 1.00 37.62 863 GLN A N 1
ATOM 6595 C CA . GLN A 1 863 ? -26.057 14.460 57.037 1.00 37.62 863 GLN A CA 1
ATOM 6596 C C . GLN A 1 863 ? -25.482 15.437 58.087 1.00 37.62 863 GLN A C 1
ATOM 6598 O O . GLN A 1 863 ? -25.554 16.644 57.863 1.00 37.62 863 GLN A O 1
ATOM 6603 N N . ALA A 1 864 ? -24.907 14.968 59.204 1.00 37.22 864 ALA A N 1
ATOM 6604 C CA . ALA A 1 864 ? -24.554 15.800 60.372 1.00 37.22 864 ALA A CA 1
ATOM 6605 C C . ALA A 1 864 ? -23.038 15.900 60.700 1.00 37.22 864 ALA A C 1
ATOM 6607 O O . ALA A 1 864 ? -22.669 16.108 61.852 1.00 37.22 864 ALA A O 1
ATOM 6608 N N . GLY A 1 865 ? -22.166 15.762 59.700 1.00 40.50 865 GLY A N 1
ATOM 6609 C CA . GLY A 1 865 ? -20.705 15.597 59.803 1.00 40.50 865 GLY A CA 1
ATOM 6610 C C . GLY A 1 865 ? -19.872 16.408 60.832 1.00 40.50 865 GLY A C 1
ATOM 6611 O O . GLY A 1 865 ? -20.096 17.608 61.026 1.00 40.50 865 GLY A O 1
ATOM 6612 N N . LYS A 1 866 ? -18.861 15.757 61.465 1.00 45.97 866 LYS A N 1
ATOM 6613 C CA . LYS A 1 866 ? -17.714 16.402 62.166 1.00 45.97 866 LYS A CA 1
ATOM 6614 C C . LYS A 1 866 ? -16.522 15.502 62.593 1.00 45.97 866 LYS A C 1
ATOM 6616 O O . LYS A 1 866 ? -16.699 14.338 62.936 1.00 45.97 866 LYS A O 1
ATOM 6621 N N . LYS A 1 867 ? -15.320 16.116 62.696 1.00 32.47 867 LYS A N 1
ATOM 6622 C CA . LYS A 1 867 ? -14.011 15.614 63.227 1.00 32.47 867 LYS A CA 1
ATOM 6623 C C . LYS A 1 867 ? -13.831 15.751 64.741 1.00 32.47 867 LYS A C 1
ATOM 6625 O O . LYS A 1 867 ? -14.254 16.765 65.289 1.00 32.47 867 LYS A O 1
ATOM 6630 N N . PHE A 1 868 ? -12.942 14.916 65.311 1.00 35.81 868 PHE A N 1
ATOM 6631 C CA . PHE A 1 868 ? -11.990 15.282 66.387 1.00 35.81 868 PHE A CA 1
ATOM 6632 C C . PHE A 1 868 ? -10.617 14.565 66.249 1.00 35.81 868 PHE A C 1
ATOM 6634 O O . PHE A 1 868 ? -10.458 13.673 65.422 1.00 35.81 868 PHE A O 1
ATOM 6641 N N . SER A 1 869 ? -9.608 15.031 67.006 1.00 32.84 869 SER A N 1
ATOM 6642 C CA . SER A 1 869 ? -8.150 14.888 66.792 1.00 32.84 869 SER A CA 1
ATOM 6643 C C . SER A 1 869 ? -7.401 13.842 67.657 1.00 32.84 869 SER A C 1
ATOM 6645 O O . SER A 1 869 ? -7.619 13.809 68.866 1.00 32.84 869 SER A O 1
ATOM 6647 N N . LEU A 1 870 ? -6.374 13.202 67.050 1.00 31.41 870 LEU A N 1
ATOM 6648 C CA . LEU A 1 870 ? -5.219 12.428 67.602 1.00 31.41 870 LEU A CA 1
ATOM 6649 C C . LEU A 1 870 ? -5.439 10.932 67.984 1.00 31.41 870 LEU A C 1
ATOM 6651 O O . LEU A 1 870 ? -6.564 10.512 68.211 1.00 31.41 870 LEU A O 1
ATOM 6655 N N . PRO A 1 871 ? -4.384 10.078 67.923 1.00 37.72 871 PRO A N 1
ATOM 6656 C CA . PRO A 1 871 ? -4.327 8.997 66.938 1.00 37.72 871 PRO A CA 1
ATOM 6657 C C . PRO A 1 871 ? -4.683 7.610 67.483 1.00 37.72 871 PRO A C 1
ATOM 6659 O O . PRO A 1 871 ? -4.199 7.174 68.526 1.00 37.72 871 PRO A O 1
ATOM 6662 N N . GLY A 1 872 ? -5.445 6.886 66.667 1.00 36.69 872 GLY A N 1
ATOM 6663 C CA . GLY A 1 872 ? -5.760 5.471 66.825 1.00 36.69 872 GLY A CA 1
ATOM 6664 C C . GLY A 1 872 ? -6.936 5.100 65.931 1.00 36.69 872 GLY A C 1
ATOM 6665 O O . GLY A 1 872 ? -8.021 4.943 66.444 1.00 36.69 872 GLY A O 1
ATOM 6666 N N . THR A 1 873 ? -6.729 5.049 64.609 1.00 43.91 873 THR A N 1
ATOM 6667 C CA . THR A 1 873 ? -7.706 4.613 63.578 1.00 43.91 873 THR A CA 1
ATOM 6668 C C . THR A 1 873 ? -9.186 4.918 63.869 1.00 43.91 873 THR A C 1
ATOM 6670 O O . THR A 1 873 ? -9.906 4.066 64.380 1.00 43.91 873 THR A O 1
ATOM 6673 N N . TYR A 1 874 ? -9.651 6.099 63.448 1.00 39.91 874 TYR A N 1
ATOM 6674 C CA . TYR A 1 874 ? -11.073 6.466 63.393 1.00 39.91 874 TYR A CA 1
ATOM 6675 C C . TYR A 1 874 ? -11.380 7.204 62.078 1.00 39.91 874 TYR A C 1
ATOM 6677 O O . TYR A 1 874 ? -10.476 7.771 61.461 1.00 39.91 874 TYR A O 1
ATOM 6685 N N . PHE A 1 875 ? -12.647 7.188 61.650 1.00 37.25 875 PHE A N 1
ATOM 6686 C CA . PHE A 1 875 ? -13.136 7.932 60.483 1.00 37.25 875 PHE A CA 1
ATOM 6687 C C . PHE A 1 875 ? -13.039 9.451 60.735 1.00 37.25 875 PHE A C 1
ATOM 6689 O O . PHE A 1 875 ? -13.636 9.965 61.678 1.00 37.25 875 PHE A O 1
ATOM 6696 N N . GLU A 1 876 ? -12.267 10.171 59.914 1.00 37.91 876 GLU A N 1
ATOM 6697 C CA . GLU A 1 876 ? -12.091 11.629 59.996 1.00 37.91 876 GLU A CA 1
ATOM 6698 C C . GLU A 1 876 ? -13.096 12.388 59.106 1.00 37.91 876 GLU A C 1
ATOM 6700 O O . GLU A 1 876 ? -13.250 12.055 57.936 1.00 37.91 876 GLU A O 1
ATOM 6705 N N . ASP A 1 877 ? -13.680 13.482 59.612 1.00 41.28 877 ASP A N 1
ATOM 6706 C CA . ASP A 1 877 ? -14.520 14.425 58.851 1.00 41.28 877 ASP A CA 1
ATOM 6707 C C . ASP A 1 877 ? -14.083 15.896 59.026 1.00 41.28 877 ASP A C 1
ATOM 6709 O O . ASP A 1 877 ? -14.057 16.435 60.119 1.00 41.28 877 ASP A O 1
ATOM 6713 N N . SER A 1 878 ? -13.772 16.603 57.944 1.00 38.12 878 SER A N 1
ATOM 6714 C CA . SER A 1 878 ? -13.236 17.973 57.935 1.00 38.12 878 SER A CA 1
ATOM 6715 C C . SER A 1 878 ? -14.220 19.143 58.150 1.00 38.12 878 SER A C 1
ATOM 6717 O O . SER A 1 878 ? -13.793 20.287 57.987 1.00 38.12 878 SER A O 1
ATOM 6719 N N . SER A 1 879 ? -15.498 18.939 58.485 1.00 38.19 879 SER A N 1
ATOM 6720 C CA . SER A 1 879 ? -16.522 19.943 58.125 1.00 38.19 879 SER A CA 1
ATOM 6721 C C . SER A 1 879 ? -17.084 20.922 59.179 1.00 38.19 879 SER A C 1
ATOM 6723 O O . SER A 1 879 ? -17.793 21.833 58.753 1.00 38.19 879 SER A O 1
ATOM 6725 N N . ASN A 1 880 ? -16.790 20.893 60.496 1.00 38.62 880 ASN A N 1
ATOM 6726 C CA . ASN A 1 880 ? -17.360 21.937 61.389 1.00 38.62 880 ASN A CA 1
ATOM 6727 C C . ASN A 1 880 ? -16.614 22.171 62.738 1.00 38.62 880 ASN A C 1
ATOM 6729 O O . ASN A 1 880 ? -16.067 21.239 63.325 1.00 38.62 880 ASN A O 1
ATOM 6733 N N . SER A 1 881 ? -16.611 23.395 63.303 1.00 38.25 881 SER A N 1
ATOM 6734 C CA . SER A 1 881 ? -15.740 23.799 64.445 1.00 38.25 881 SER A CA 1
ATOM 6735 C C . SER A 1 881 ? -16.440 24.192 65.762 1.00 38.25 881 SER A C 1
ATOM 6737 O O . SER A 1 881 ? -15.756 24.386 66.762 1.00 38.25 881 SER A O 1
ATOM 6739 N N . THR A 1 882 ? -17.778 24.212 65.844 1.00 43.31 882 THR A N 1
ATOM 6740 C CA . THR A 1 882 ? -18.482 24.831 66.997 1.00 43.31 882 THR A CA 1
ATOM 6741 C C . THR A 1 882 ? -19.579 23.990 67.677 1.00 43.31 882 THR A C 1
ATOM 6743 O O . THR A 1 882 ? -20.685 24.492 67.837 1.00 43.31 882 THR A O 1
ATOM 6746 N N . GLU A 1 883 ? -19.332 22.745 68.117 1.00 43.75 883 GLU A N 1
ATOM 6747 C CA . GLU A 1 883 ? -20.375 22.034 68.896 1.00 43.75 883 GLU A CA 1
ATOM 6748 C C . GLU A 1 883 ? -19.873 20.908 69.818 1.00 43.75 883 GLU A C 1
ATOM 6750 O O . GLU A 1 883 ? -18.737 20.456 69.678 1.00 43.75 883 GLU A O 1
ATOM 6755 N N . ASN A 1 884 ? -20.722 20.566 70.799 1.00 43.66 884 ASN A N 1
ATOM 6756 C CA . ASN A 1 884 ? -20.433 20.039 72.143 1.00 43.66 884 ASN A CA 1
ATOM 6757 C C . ASN A 1 884 ? -20.283 18.499 72.223 1.00 43.66 884 ASN A C 1
ATOM 6759 O O . ASN A 1 884 ? -20.885 17.776 71.436 1.00 43.66 884 ASN A O 1
ATOM 6763 N N . ALA A 1 885 ? -19.507 18.010 73.197 1.00 41.03 885 ALA A N 1
ATOM 6764 C CA . ALA A 1 885 ? -18.783 16.728 73.144 1.00 41.03 885 ALA A CA 1
ATOM 6765 C C . ALA A 1 885 ? -19.357 15.562 73.987 1.00 41.03 885 ALA A C 1
ATOM 6767 O O . ALA A 1 885 ? -18.584 14.839 74.603 1.00 41.03 885 ALA A O 1
ATOM 6768 N N . ASP A 1 886 ? -20.679 15.381 74.065 1.00 47.66 886 ASP A N 1
ATOM 6769 C CA . ASP A 1 886 ? -21.251 14.279 74.868 1.00 47.66 886 ASP A CA 1
ATOM 6770 C C . ASP A 1 886 ? -22.537 13.718 74.229 1.00 47.66 886 ASP A C 1
ATOM 6772 O O . ASP A 1 886 ? -23.655 14.126 74.557 1.00 47.66 886 ASP A O 1
ATOM 6776 N N . THR A 1 887 ? -22.403 12.796 73.264 1.00 48.59 887 THR A N 1
ATOM 6777 C CA . THR A 1 887 ? -23.560 12.156 72.601 1.00 48.59 887 THR A CA 1
ATOM 6778 C C . THR A 1 887 ? -23.430 10.635 72.486 1.00 48.59 887 THR A C 1
ATOM 6780 O O . THR A 1 887 ? -22.354 10.057 72.604 1.00 48.59 887 THR A O 1
ATOM 6783 N N . ALA A 1 888 ? -24.557 9.961 72.221 1.00 41.09 888 ALA A N 1
ATOM 6784 C CA . ALA A 1 888 ? -24.662 8.500 72.119 1.00 41.09 888 ALA A CA 1
ATOM 6785 C C . ALA A 1 888 ? -23.766 7.860 71.033 1.00 41.09 888 ALA A C 1
ATOM 6787 O O . ALA A 1 888 ? -23.529 6.652 71.067 1.00 41.09 888 ALA A O 1
ATOM 6788 N N . PHE A 1 889 ? -23.249 8.658 70.096 1.00 41.62 889 PHE A N 1
ATOM 6789 C CA . PHE A 1 889 ? -22.304 8.218 69.073 1.00 41.62 889 PHE A CA 1
ATOM 6790 C C . PHE A 1 889 ? -20.924 7.870 69.670 1.00 41.62 889 PHE A C 1
ATOM 6792 O O . PHE A 1 889 ? -20.312 6.890 69.246 1.00 41.62 889 PHE A O 1
ATOM 6799 N N . ASP A 1 890 ? -20.489 8.564 70.732 1.00 46.16 890 ASP A N 1
ATOM 6800 C CA . ASP A 1 890 ? -19.240 8.258 71.452 1.00 46.16 890 ASP A CA 1
ATOM 6801 C C . ASP A 1 890 ? -19.322 6.923 72.201 1.00 46.16 890 ASP A C 1
ATOM 6803 O O . ASP A 1 890 ? -18.364 6.148 72.231 1.00 46.16 890 ASP A O 1
ATOM 6807 N N . ALA A 1 891 ? -20.500 6.601 72.744 1.00 44.47 891 ALA A N 1
ATOM 6808 C CA . ALA A 1 891 ? -20.739 5.320 73.403 1.00 44.47 891 ALA A CA 1
ATOM 6809 C C . ALA A 1 891 ? -20.663 4.139 72.418 1.00 44.47 891 ALA A C 1
ATOM 6811 O O . ALA A 1 891 ? -20.197 3.063 72.789 1.00 44.47 891 ALA A O 1
ATOM 6812 N N . LEU A 1 892 ? -21.087 4.340 71.163 1.00 45.28 892 LEU A N 1
ATOM 6813 C CA . LEU A 1 892 ? -21.016 3.329 70.104 1.00 45.28 892 LEU A CA 1
ATOM 6814 C C . LEU A 1 892 ? -19.597 3.181 69.546 1.00 45.28 892 LEU A C 1
ATOM 6816 O O . LEU A 1 892 ? -19.141 2.054 69.367 1.00 45.28 892 LEU A O 1
ATOM 6820 N N . ASN A 1 893 ? -18.866 4.280 69.346 1.00 39.28 893 ASN A N 1
ATOM 6821 C CA . ASN A 1 893 ? -17.474 4.221 68.893 1.00 39.28 893 ASN A CA 1
ATOM 6822 C C . ASN A 1 893 ? -16.568 3.536 69.929 1.00 39.28 893 ASN A C 1
ATOM 6824 O O . ASN A 1 893 ? -15.751 2.703 69.553 1.00 39.28 893 ASN A O 1
ATOM 6828 N N . TYR A 1 894 ? -16.782 3.777 71.229 1.00 40.44 894 TYR A N 1
ATOM 6829 C CA . TYR A 1 894 ? -16.094 3.052 72.308 1.00 40.44 894 TYR A CA 1
ATOM 6830 C C . TYR A 1 894 ? -16.395 1.542 72.307 1.00 40.44 894 TYR A C 1
ATOM 6832 O O . TYR A 1 894 ? -15.542 0.727 72.654 1.00 40.44 894 TYR A O 1
ATOM 6840 N N . LEU A 1 895 ? -17.615 1.160 71.918 1.00 39.69 895 LEU A N 1
ATOM 6841 C CA . LEU A 1 895 ? -18.063 -0.234 71.867 1.00 39.69 895 LEU A CA 1
ATOM 6842 C C . LEU A 1 895 ? -17.442 -1.017 70.703 1.00 39.69 895 LEU A C 1
ATOM 6844 O O . LEU A 1 895 ? -17.196 -2.213 70.851 1.00 39.69 895 LEU A O 1
ATOM 6848 N N . PHE A 1 896 ? -17.187 -0.356 69.570 1.00 37.06 896 PHE A N 1
ATOM 6849 C CA . PHE A 1 896 ? -16.616 -0.973 68.367 1.00 37.06 896 PHE A CA 1
ATOM 6850 C C . PHE A 1 896 ? -15.112 -0.721 68.189 1.00 37.06 896 PHE A C 1
ATOM 6852 O O . PHE A 1 896 ? -14.488 -1.365 67.349 1.00 37.06 896 PHE A O 1
ATOM 6859 N N . SER A 1 897 ? -14.504 0.160 68.990 1.00 34.22 897 SER A N 1
ATOM 6860 C CA . SER A 1 897 ? -13.054 0.356 69.024 1.00 34.22 897 SER A CA 1
ATOM 6861 C C . SER A 1 897 ? -12.376 -0.668 69.941 1.00 34.22 897 SER A C 1
ATOM 6863 O O . SER A 1 897 ? -11.933 -0.348 71.051 1.00 34.22 897 SER A O 1
ATOM 6865 N N . ARG A 1 898 ? -12.290 -1.914 69.469 1.00 30.08 898 ARG A N 1
ATOM 6866 C CA . ARG A 1 898 ? -11.227 -2.850 69.847 1.00 30.08 898 ARG A CA 1
ATOM 6867 C C . ARG A 1 898 ? -11.012 -3.938 68.811 1.00 30.08 898 ARG A C 1
ATOM 6869 O O . ARG A 1 898 ? -12.006 -4.608 68.462 1.00 30.08 898 ARG A O 1
#

Sequence (898 aa):
KELIYNLQSFATTEGSAYTSNDAY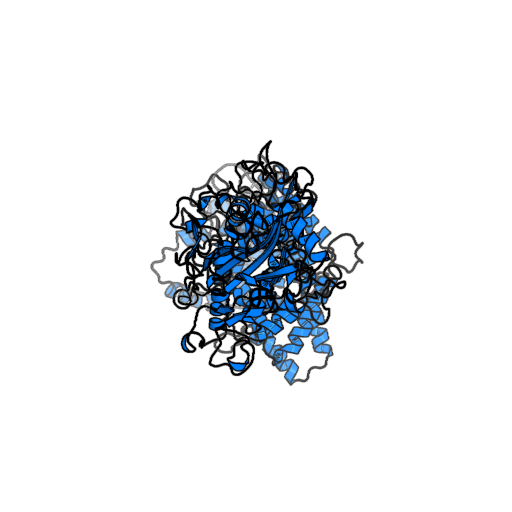RLSAHSSRLSYVVGDMMVPLRALFANDPKYPMKTDKTVLSYLLDNLNSYETSNPELIDSTLQKLVALDFKGYDRSISASSISITALESLIFVLATAELFGYEWNNDSTSPKVTGMSGGAITVGDSLVSLRSRLVASGAGDTQVGMIKFLNDSAAAAKNGDVQMDGVNLPVDANTRALCLLQGESKGDVGSCSDTVYTKTIPWALGLISRVIFEGYGPYYNKNRTDGPLSLSGSNYKSSWTTSDFKIKVKDASFAGLGGTQNPSGNGSHYSITEIVKTDAERAVSSDEEAIFKNFMWLVHEKRMVLVIPVNAIMGTAVKDAAYITVVANGLSGLMDAKPCNSANTSCDKSSDNGKWRKAGTFIKPTTTVGAVTTAAATSGDLQTFSDTPGDSVLLVEAWGKDLTGTDPYGFSDALYPILWDLAFTENASPTTFYGAIPPALAKNFAIFERLGFLTENTVTPANTSTYWDKRNKLFPMVAALAKAFKSNTDNTIGQEKNAYKVLTDLAKVLVRPYIYEGLDWTGDSSGNAALVAGKTITTLRIDTASSSDGLRSPFMLEHNYYPNPKYRSLLSLLAEGHVVKNSTPNGRRYQDGLINLISQTNLASGIANLFNEFNKEARKTGKEKMISGLSKIFLEMKTTSESPQANQFNLQTATEDLEIRLRDYTKEKTAPDYTANKTFDYTWNGVDEGMVMVRDLFTVGSKYSIIRNIDNLLDILIDSQPTQAEAANLVEILSAVFADENGKQSSIVTDLIIVDSPKMLKLMAPAGHDTLGLMNTMTETGGFLAYLQDNLATPYTIADILNDAEQFLNSSIVQSKEKNKSSLIYSTGRLLEDFIPVLQAGKKFSLPGTYFEDSSNSTENADTAFDALNYLFSR

Foldseek 3Di:
DLLLLLCQQQAFPPHVVCPVDCLQVPPVFHSHQLCLVLLLLQLVLQQLAVDPVFFWPPPDHLVVLLLVLVLVWDADQLLCQLVLLLQQLQADLLLDGPQPDPPGDPAGLVLLVLVLLLFQQQDAFDWDLDQAFIATPFHLRRFHFLLLLLLLQVFFSWFDDDDDDTGFPQNLLQVLLVVLVVVQKDWLSHRDRGGRRQRQLQQKWDPQSQPNPHSPFSACSGDLLVVLSNLLCLQQQQQFLAAADVDDDGNRYPVRHPHDQKDKGIFIWGQWPPRWIAAPQGDIDPPDRGDIAIDGFQDDDVVLRHDNGSNLSSLQSLLQQAWTDKIKGKDWTFDDDPPQGTKIKIKMKIWGHPLLQQLAHQAAPPDFWRALQQRAQAKRDVRDHQAQWDDDPNGTHRQQGGDHGDDDDRGISIMHIHMHIWAQEPRNPRPTGTHPPVRVVVCCRSHPGGDGSLLRSHSDFNLNSLSCSSVQVLFFSHSDRDHSVCCVVRVVRGNSCNSSSSSSSNSQVNTADRPPPSGRGSCVSSNSSSSSQSPSQKDWAFQLQADPSPSRSHTPDDTGIAGAFQDPDPNHGSRHSPDDSRRSHHHPVDAGPVNSQQFGDDDPPPDPSPPRGCDHVSSVCSVPSNSSLVVVLSVLCSDPLNVVVVVLVSVLVSVLSVQEDSDDDPRDPLGHDSSVVSVLLSVLSNVVCVLVPPPPDDPPVLPPPVNLSVLVVLVVVLLCQPCPHSNHPVVSVVVSVVVVVVVPDDPVSVVVVVVSVQVSAADPVRDGDCPVVCVRNPVVSVVSVVCSVPVSVVVSLVVQCPPCVHVVNCCVVPPPDPDDPVVVVVVVVCVCVDCQPPPPDCDPSHPVNVVVVVVVVCPVVVVPDAADDDDDDDDHTDDDDDDDDDDPVVVVCVVPRD

Secondary structure (DSSP, 8-state):
-HHHHHHHHHHSTT-HHHHH-GGG--TTS---HHHHHHHHHHHHHHHHS--TTS---SSS-HHHHHHHHHHTS----GGGHHHHHHHHHHB-TTS-BTTT-TT--SS-HHHHHHHHHHHHHH--EEE-S-SSS--EEEE-SS--BHHHHHHHTT---S--SSSS----HHHHHHHHHHHHHTTSEEETTEE----TTSBGGGGB-GGGSTT---TT-SSTTSHHHHHHHHHHHHHHSS-SS-EETT--SSTTSGGG----SEEE---EEEE-GGG-EE-GGG-EESSSSSB--EEEPPP--HHHHEESSHHHHHHHHHHHHHHTSEEEEEEEEEEEETTTEEEEEEEEEEEEHHHHHHT--SS-TT-SS--HHHHTTB-TTT--BSS--EEETTEEEGGGS-S-------STT-EEEEEEEEESTTTT-SPSEE-TTHHHHHHHHHS-TT--GGG---SS-HHHHTTTHHHHHTTB-SSS---GGGTTTTGGGB-TTHHHHHHHHHHHHHT-B--TT--B-TTHHHHHHHHHHTTTSEEEE------TTS-TTTTTT--EEEE-B--SSTT--TT-TT--GGGGSBPTTS--HHHHHHS----TTS-TT--TTSS-HHHHHTTTTHHHHHHHHHHHTTSGGGHHHHHHHHHHHHHHHHHEE-SSS---TTSEEHHHHHHHHHHHHHHHHHTTSSTT--TT-TT-TT-HHHHHHHHHHHHHH-TT-TT-HHHHHHHHHHHHHTT---HHHHHHHHHHHHHTTB-TT--B-THHHHIIIIIHHHHHHHHTTSHHHHHHHHHHHHSTTSHHHHHHHH---SS-HHHHHHHHHHHHTSTTTS---SSTT-HHHHHHHHHHHHHHHHTS-----SSSS-----------S--HHHHHHHHH--